Protein AF-0000000078516579 (afdb_homodimer)

InterPro domains:
  IPR000092 Polyprenyl synthetase-like [PF00348] (394-568)
  IPR008949 Isoprenoid synthase domain superfamily [G3DSA:1.10.600.10] (8-336)
  IPR008949 Isoprenoid synthase domain superfamily [G3DSA:1.10.600.10] (382-636)
  IPR008949 Isoprenoid synthase domain superfamily [SSF48576] (65-334)
  IPR008949 Isoprenoid synthase domain superfamily [SSF48576] (391-614)
  IPR033749 Polyprenyl synthetase, conserved site [PS00444] (512-524)

Foldseek 3Di:
DLPPPPLVFKDFDDCVLPVPPPQQDFPFGWIFGNVLVLLLLLLLVLQCLQPRNVCWLVAFFQQDPRQGGLLRGLQVLFDPVQSNLLSNVRSVVRVVVVVVLVPPCVVVVVLLLVQVCCLLVVPAPDLNDQDQDPNSQSVSLSVLLSLLVCCVVPVQVSNQLSVLVSVLSVPLPPPQPDQDLALLLLLLVQLSPVCVVSSLVSSCVRNVFDDDPVLCVLLQLLSLLLSSLLSLLVLLLQVVVQVVVCVVVVNPRGDSGQLVNQCVNVVHDSVLSSVLSVLSSVVSSVLSVVSLVVQVPDPDRDPSSSVSSVSSSSNSSSSSSCSVGGCNRDPDPDRRRVVSCVVQHNVVSPDSDPDCVVVPPDDPDDQPAQQDPDDQRSLLVSLLSLLVVLLVLVVCVLLVFQFAQLHGHPCVPPNPVVSNVVSVVSVVVSLVSQVVQDPVLNVLVVVLLVLQVVLVVVQSVCQVVVPQDAPVVNLSSLCRNQLSSLLSSQVSCLVRPPPPVVQHCSVLSSLVSVLQQLLVLLCLAPPPVNCSRGRRNSCVQSSGCHQLNSQLCPQPPDPNCPVSVSSVPRDHPDGDDPVVSVVSSVSSVVSCSSVVSLVVSVVSLSVSSVSQCVSCVSNSVDHRSSVSSVSSSSRPPDPDDDDDDDHSVRSSVSNCVSCPPPPPCPSPPDPVSSVVVVVVVVVD/DLPPPPLVFKDFDDCVLPVPPPQQDFPFGWIFGNVLLLLLLLLLVLQCLQPRNVCWLVAFFQQDPRQGGLLRGLQVLFDPVLSNLLSNVRSVVRVVVVVVLVPPCVVVVVLLLVQVCCLLVVPAPDLNDQDQDPNSVSVSLSVLLSLLVCLVVPVQVSNQLSVLVSVLVVPLPPPQVDQDLALLLLLLVQLSPVVVVSSLVSSCVRNVFDDDPVLCVLLQLLSLLLSSLLSLLVLLLQVVVLVVVCVVVVNPRGDSGQLVNQCVNVVHDSVLSSVLSVLSSVVSSVLSVVSLVVQVPDPDRDPSSSVSSVSSSSNSSSSSSCSSGGCNRDPDPDRRRVVSCVVQHNVRSPDSDDDCVVVPPDDPDDQPAQQDPDDQRSLLVSLLSLLVVLLVLVVCVLLVFQFAQLHGHPCVPPNPVVSNVVSVVSVVVSLVSQVVQDPVLNVLVVVLLVLQVVLVVVQSVCQVVVPQDAPVVNLSSLCRNQLSSLLSSQVSCLVRPPPPVVQHCSVLSSLVSVLQQLLVLLCLAPPPVNCSGGRRNSCVLSSGCHQLNSQLCPQPPDPSCPVSVSSVPRDHPDGDDPVVSVVSSVSSVVSCSSVVSLVVSVVSLSVSSVSQCVSCVSNSNDHRSSVSSVSSSSRPPDPDDRDDDDHSVRSSVSNCVSCPPPPPCPSPPDVVNSVVVVVVVVVD

Organism: Penicillium expansum (NCBI:txid27334)

Sequence (1368 aa):
MADKIADEYAESIDPEIYANNPAYSSLFDPYIHKQTIIADHVSVQCHIDLNGIDAVGSKFGNLNAHAGNFTSLCAPNCLPERLALVAYTVEYAFLHDDETDNAADQEALSLENKMLHQAINQSGMTSVSTRVSPKAQRKAEVQAKIAAEYLRLDPVFGEWFLKAWQTFTASVQDVRSLEFPNLDDYLAFRIVDAAADWTLYNFRWGSGITLTPEEEKIADPMSYAAYAELCLVNDLFSWDKEYAAYVKSNGDVPLVNAVHIVAVTQGLTHCAAKAVVQAEVRAHEERFCFLKEQYEATSSPSESVLRWLKLLEHSMAGNWVWSLCVPRYFKVDRNPYKDHLAKFGSDAVRVLTPQNELLDSKKETKETEQSVVKAPSPKTTVESDVLAKYSSGLDDIQDGSVLRRGRPVAHQIFGVGQTINTATYLMNEALSLIQMLSPSAVTVYTDEMRNLQLGQGRDLHWSYHTHVPTPAQYIGMVDGKTGGLFRLISRLMRSEATTNSDLDISQFATLLGRHFQIRDDYQNLQSEDYTKNKGFCDDLDEGKLSFPIIVSMQSPGFSNTALSSIFKGSQKGETLTLEMKQYILEEITARGAFTETKAVLRKLHTELLRLLVETEKLAGGIENWALRLLIMKLDLGDEKKKVAHKTDSAWKINQRRAWKGSQKNGRPIDKACFLRAMEEATQKMADKIADEYAESIDPEIYANNPAYSSLFDPYIHKQTIIADHVSVQCHIDLNGIDAVGSKFGNLNAHAGNFTSLCAPNCLPERLALVAYTVEYAFLHDDETDNAADQEALSLENKMLHQAINQSGMTSVSTRVSPKAQRKAEVQAKIAAEYLRLDPVFGEWFLKAWQTFTASVQDVRSLEFPNLDDYLAFRIVDAAADWTLYNFRWGSGITLTPEEEKIADPMSYAAYAELCLVNDLFSWDKEYAAYVKSNGDVPLVNAVHIVAVTQGLTHCAAKAVVQAEVRAHEERFCFLKEQYEATSSPSESVLRWLKLLEHSMAGNWVWSLCVPRYFKVDRNPYKDHLAKFGSDAVRVLTPQNELLDSKKETKETEQSVVKAPSPKTTVESDVLAKYSSGLDDIQDGSVLRRGRPVAHQIFGVGQTINTATYLMNEALSLIQMLSPSAVTVYTDEMRNLQLGQGRDLHWSYHTHVPTPAQYIGMVDGKTGGLFRLISRLMRSEATTNSDLDISQFATLLGRHFQIRDDYQNLQSEDYTKNKGFCDDLDEGKLSFPIIVSMQSPGFSNTALSSIFKGSQKGETLTLEMKQYILEEITARGAFTETKAVLRKLHTELLRLLVETEKLAGGIENWALRLLIMKLDLGDEKKKVAHKTDSAWKINQRRAWKGSQKNGRPIDKACFLRAMEEATQK

Structure (mmCIF, N/CA/C/O backbone):
data_AF-0000000078516579-model_v1
#
loop_
_entity.id
_entity.type
_entity.pdbx_description
1 polymer 'Terpenoid synthase'
#
loop_
_atom_site.group_PDB
_atom_site.id
_atom_site.type_symbol
_atom_site.label_atom_id
_atom_site.label_alt_id
_atom_site.label_comp_id
_atom_site.label_asym_id
_atom_site.label_entity_id
_atom_site.label_seq_id
_atom_site.pdbx_PDB_ins_code
_atom_site.Cartn_x
_atom_site.Cartn_y
_atom_site.Cartn_z
_atom_site.occupancy
_atom_site.B_iso_or_equiv
_atom_site.auth_seq_id
_atom_site.auth_comp_id
_atom_site.auth_asym_id
_atom_site.auth_atom_id
_atom_site.pdbx_PDB_model_num
ATOM 1 N N . MET A 1 1 ? -12.156 70.625 16.797 1 26.69 1 MET A N 1
ATOM 2 C CA . MET A 1 1 ? -12.828 69.438 16.391 1 26.69 1 MET A CA 1
ATOM 3 C C . MET A 1 1 ? -12.031 68.188 16.828 1 26.69 1 MET A C 1
ATOM 5 O O . MET A 1 1 ? -12.555 67.062 16.844 1 26.69 1 MET A O 1
ATOM 9 N N . ALA A 1 2 ? -10.742 68.312 16.797 1 35.78 2 ALA A N 1
ATOM 10 C CA . ALA A 1 2 ? -9.781 67.312 17.234 1 35.78 2 ALA A CA 1
ATOM 11 C C . ALA A 1 2 ? -9.992 67 18.719 1 35.78 2 ALA A C 1
ATOM 13 O O . ALA A 1 2 ? -9.344 66.062 19.25 1 35.78 2 ALA A O 1
ATOM 14 N N . ASP A 1 3 ? -10.531 67.875 19.469 1 37.03 3 ASP A N 1
ATOM 15 C CA . ASP A 1 3 ? -10.648 67.812 20.922 1 37.03 3 ASP A CA 1
ATOM 16 C C . ASP A 1 3 ? -11.445 66.562 21.344 1 37.03 3 ASP A C 1
ATOM 18 O O . ASP A 1 3 ? -11.391 66.188 22.516 1 37.03 3 ASP A O 1
ATOM 22 N N . LYS A 1 4 ? -12.516 66.188 20.594 1 43.31 4 LYS A N 1
ATOM 23 C CA . LYS A 1 4 ? -13.523 65.312 21.203 1 43.31 4 LYS A CA 1
ATOM 24 C C . LYS A 1 4 ? -13.172 63.844 21.016 1 43.31 4 LYS A C 1
ATOM 26 O O . LYS A 1 4 ? -14.047 63.031 20.719 1 43.31 4 LYS A O 1
ATOM 31 N N . ILE A 1 5 ? -12.086 63.438 20.562 1 47.28 5 ILE A N 1
ATOM 32 C CA . ILE A 1 5 ? -11.875 62 20.594 1 47.28 5 ILE A CA 1
ATOM 33 C C . ILE A 1 5 ? -12.18 61.438 21.984 1 47.28 5 ILE A C 1
ATOM 35 O O . ILE A 1 5 ? -11.492 61.75 22.953 1 47.28 5 ILE A O 1
ATOM 39 N N . ALA A 1 6 ? -13.367 61.281 22.203 1 49.97 6 ALA A N 1
ATOM 40 C CA . ALA A 1 6 ? -14 60.875 23.453 1 49.97 6 ALA A CA 1
ATOM 41 C C . ALA A 1 6 ? -13.359 59.625 24.031 1 49.97 6 ALA A C 1
ATOM 43 O O . ALA A 1 6 ? -13.188 58.625 23.328 1 49.97 6 ALA A O 1
ATOM 44 N N . ASP A 1 7 ? -12.453 59.812 25.078 1 72.12 7 ASP A N 1
ATOM 45 C CA . ASP A 1 7 ? -11.984 58.719 25.938 1 72.12 7 ASP A CA 1
ATOM 46 C C . ASP A 1 7 ? -13.148 58.031 26.641 1 72.12 7 ASP A C 1
ATOM 48 O O . ASP A 1 7 ? -13.438 58.312 27.797 1 72.12 7 ASP A O 1
ATOM 52 N N . GLU A 1 8 ? -13.875 57.375 25.812 1 80.38 8 GLU A N 1
ATOM 53 C CA . GLU A 1 8 ? -15.078 56.688 26.312 1 80.38 8 GLU A CA 1
ATOM 54 C C . GLU A 1 8 ? -14.734 55.688 27.406 1 80.38 8 GLU A C 1
ATOM 56 O O . GLU A 1 8 ? -15.438 55.625 28.422 1 80.38 8 GLU A O 1
ATOM 61 N N . TYR A 1 9 ? -13.672 55.094 27.297 1 91.31 9 TYR A N 1
ATOM 62 C CA . TYR A 1 9 ? -13.375 54.031 28.219 1 91.31 9 TYR A CA 1
ATOM 63 C C . TYR A 1 9 ? -12.172 54.344 29.094 1 91.31 9 TYR A C 1
ATOM 65 O O . TYR A 1 9 ? -11.758 53.562 29.938 1 91.31 9 TYR A O 1
ATOM 73 N N . ALA A 1 10 ? -11.609 55.531 28.938 1 93.5 10 ALA A N 1
ATOM 74 C CA . ALA A 1 10 ? -10.391 55.938 29.641 1 93.5 10 ALA A CA 1
ATOM 75 C C . ALA A 1 10 ? -10.711 56.938 30.75 1 93.5 10 ALA A C 1
ATOM 77 O O . ALA A 1 10 ? -11.633 57.719 30.625 1 93.5 10 ALA A O 1
ATOM 78 N N . GLU A 1 11 ? -10.016 56.844 31.797 1 92.88 11 GLU A N 1
ATOM 79 C CA . GLU A 1 11 ? -10.07 57.812 32.875 1 92.88 11 GLU A CA 1
ATOM 80 C C . GLU A 1 11 ? -8.672 58.25 33.312 1 92.88 11 GLU A C 1
ATOM 82 O O . GLU A 1 11 ? -7.719 57.469 33.188 1 92.88 11 GLU A O 1
ATOM 87 N N . SER A 1 12 ? -8.531 59.438 33.75 1 91.06 12 SER A N 1
ATOM 88 C CA . SER A 1 12 ? -7.23 59.938 34.188 1 91.06 12 SER A CA 1
ATOM 89 C C . SER A 1 12 ? -6.738 59.25 35.438 1 91.06 12 SER A C 1
ATOM 91 O O . SER A 1 12 ? -7.527 58.938 36.344 1 91.06 12 SER A O 1
ATOM 93 N N . ILE A 1 13 ? -5.504 59 35.438 1 89.06 13 ILE A N 1
ATOM 94 C CA . ILE A 1 13 ? -4.887 58.438 36.625 1 89.06 13 ILE A CA 1
ATOM 95 C C . ILE A 1 13 ? -4.676 59.5 37.688 1 89.06 13 ILE A C 1
ATOM 97 O O . ILE A 1 13 ? -4.473 60.688 37.344 1 89.06 13 ILE A O 1
ATOM 101 N N . ASP A 1 14 ? -4.762 59.094 38.906 1 84.31 14 ASP A N 1
ATOM 102 C CA . ASP A 1 14 ? -4.469 60 40.031 1 84.31 14 ASP A CA 1
ATOM 103 C C . ASP A 1 14 ? -3.041 60.531 39.938 1 84.31 14 ASP A C 1
ATOM 105 O O . ASP A 1 14 ? -2.084 59.75 39.938 1 84.31 14 ASP A O 1
ATOM 109 N N . PRO A 1 15 ? -2.887 61.781 39.906 1 84.06 15 PRO A N 1
ATOM 110 C CA . PRO A 1 15 ? -1.557 62.375 39.75 1 84.06 15 PRO A CA 1
ATOM 111 C C . PRO A 1 15 ? -0.619 62 40.906 1 84.06 15 PRO A C 1
ATOM 113 O O . PRO A 1 15 ? 0.604 62.062 40.75 1 84.06 15 PRO A O 1
ATOM 116 N N . GLU A 1 16 ? -1.116 61.656 42.031 1 80.81 16 GLU A N 1
ATOM 117 C CA . GLU A 1 16 ? -0.286 61.281 43.156 1 80.81 16 GLU A CA 1
ATOM 118 C C . GLU A 1 16 ? 0.549 60.031 42.844 1 80.81 16 GLU A C 1
ATOM 120 O O . GLU A 1 16 ? 1.594 59.812 43.469 1 80.81 16 GLU A O 1
ATOM 125 N N . ILE A 1 17 ? 0.101 59.281 41.875 1 82.44 17 ILE A N 1
ATOM 126 C CA . ILE A 1 17 ? 0.76 58.031 41.531 1 82.44 17 ILE A CA 1
ATOM 127 C C . ILE A 1 17 ? 2.07 58.344 40.812 1 82.44 17 ILE A C 1
ATOM 129 O O . ILE A 1 17 ? 3.059 57.625 40.969 1 82.44 17 ILE A O 1
ATOM 133 N N . TYR A 1 18 ? 2.092 59.438 40.031 1 79.31 18 TYR A N 1
ATOM 134 C CA . TYR A 1 18 ? 3.275 59.625 39.188 1 79.31 18 TYR A CA 1
ATOM 135 C C . TYR A 1 18 ? 3.834 61.031 39.344 1 79.31 18 TYR A C 1
ATOM 137 O O . TYR A 1 18 ? 5.008 61.281 39.062 1 79.31 18 TYR A O 1
ATOM 145 N N . ALA A 1 19 ? 2.996 62 39.781 1 70.19 19 ALA A N 1
ATOM 146 C CA . ALA A 1 19 ? 3.404 63.375 39.75 1 70.19 19 ALA A CA 1
ATOM 147 C C . ALA A 1 19 ? 4.535 63.656 40.75 1 70.19 19 ALA A C 1
ATOM 149 O O . ALA A 1 19 ? 5.395 64.5 40.531 1 70.19 19 ALA A O 1
ATOM 150 N N . ASN A 1 20 ? 4.516 62.906 41.812 1 66.38 20 ASN A N 1
ATOM 151 C CA . ASN A 1 20 ? 5.527 63.156 42.844 1 66.38 20 ASN A CA 1
ATOM 152 C C . ASN A 1 20 ? 6.801 62.344 42.562 1 66.38 20 ASN A C 1
ATOM 154 O O . ASN A 1 20 ? 7.754 62.438 43.344 1 66.38 20 ASN A O 1
ATOM 158 N N . ASN A 1 21 ? 6.762 61.625 41.5 1 72.94 21 ASN A N 1
ATOM 159 C CA . ASN A 1 21 ? 7.965 60.875 41.156 1 72.94 21 ASN A CA 1
ATOM 160 C C . ASN A 1 21 ? 8.812 61.625 40.125 1 72.94 21 ASN A C 1
ATOM 162 O O . ASN A 1 21 ? 8.383 61.812 38.969 1 72.94 21 ASN A O 1
ATOM 166 N N . PRO A 1 22 ? 9.844 62.125 40.562 1 66.19 22 PRO A N 1
ATOM 167 C CA . PRO A 1 22 ? 10.672 62.938 39.688 1 66.19 22 PRO A CA 1
ATOM 168 C C . PRO A 1 22 ? 11.117 62.188 38.438 1 66.19 22 PRO A C 1
ATOM 170 O O . PRO A 1 22 ? 11.531 62.781 37.438 1 66.19 22 PRO A O 1
ATOM 173 N N . ALA A 1 23 ? 10.875 60.969 38.469 1 73.75 23 ALA A N 1
ATOM 174 C CA . ALA A 1 23 ? 11.352 60.156 37.344 1 73.75 23 ALA A CA 1
ATOM 175 C C . ALA A 1 23 ? 10.375 60.219 36.188 1 73.75 23 ALA A C 1
ATOM 177 O O . ALA A 1 23 ? 10.742 59.938 35.031 1 73.75 23 ALA A O 1
ATOM 178 N N . TYR A 1 24 ? 9.109 60.594 36.469 1 80.75 24 TYR A N 1
ATOM 179 C CA . TYR A 1 24 ? 8.164 60.656 35.344 1 80.75 24 TYR A CA 1
ATOM 180 C C . TYR A 1 24 ? 8.438 61.906 34.5 1 80.75 24 TYR A C 1
ATOM 182 O O . TYR A 1 24 ? 8.297 63.031 34.969 1 80.75 24 TYR A O 1
ATOM 190 N N . SER A 1 25 ? 8.773 61.75 33.312 1 81.25 25 SER A N 1
ATOM 191 C CA . SER A 1 25 ? 9.195 62.875 32.469 1 81.25 25 SER A CA 1
ATOM 192 C C . SER A 1 25 ? 8.477 62.875 31.125 1 81.25 25 SER A C 1
ATOM 194 O O . SER A 1 25 ? 8.906 63.562 30.188 1 81.25 25 SER A O 1
ATOM 196 N N . SER A 1 26 ? 7.402 62.094 31.047 1 89.12 26 SER A N 1
ATOM 197 C CA . SER A 1 26 ? 6.688 62.062 29.781 1 89.12 26 SER A CA 1
ATOM 198 C C . SER A 1 26 ? 5.926 63.375 29.562 1 89.12 26 SER A C 1
ATOM 200 O O . SER A 1 26 ? 5.477 64 30.516 1 89.12 26 SER A O 1
ATOM 202 N N . LEU A 1 27 ? 5.766 63.75 28.266 1 89.69 27 LEU A N 1
ATOM 203 C CA . LEU A 1 27 ? 5.039 64.938 27.906 1 89.69 27 LEU A CA 1
ATOM 204 C C . LEU A 1 27 ? 3.533 64.75 27.969 1 89.69 27 LEU A C 1
ATOM 206 O O . LEU A 1 27 ? 2.756 65.688 27.938 1 89.69 27 LEU A O 1
ATOM 210 N N . PHE A 1 28 ? 3.139 63.469 28.172 1 92.25 28 PHE A N 1
ATOM 211 C CA . PHE A 1 28 ? 1.728 63.125 28.031 1 92.25 28 PHE A CA 1
ATOM 212 C C . PHE A 1 28 ? 1.127 62.719 29.375 1 92.25 28 PHE A C 1
ATOM 214 O O . PHE A 1 28 ? 1.827 62.188 30.234 1 92.25 28 PHE A O 1
ATOM 221 N N . ASP A 1 29 ? -0.169 62.969 29.531 1 88.81 29 ASP A N 1
ATOM 222 C CA . ASP A 1 29 ? -0.88 62.562 30.75 1 88.81 29 ASP A CA 1
ATOM 223 C C . ASP A 1 29 ? -1.318 61.125 30.703 1 88.81 29 ASP A C 1
ATOM 225 O O . ASP A 1 29 ? -1.858 60.656 29.688 1 88.81 29 ASP A O 1
ATOM 229 N N . PRO A 1 30 ? -1.066 60.438 31.719 1 92.44 30 PRO A N 1
ATOM 230 C CA . PRO A 1 30 ? -1.423 59.031 31.703 1 92.44 30 PRO A CA 1
ATOM 231 C C . PRO A 1 30 ? -2.906 58.781 31.984 1 92.44 30 PRO A C 1
ATOM 233 O O . PRO A 1 30 ? -3.516 59.5 32.781 1 92.44 30 PRO A O 1
ATOM 236 N N . TYR A 1 31 ? -3.494 57.875 31.312 1 94.12 31 TYR A N 1
ATOM 237 C CA . TYR A 1 31 ? -4.863 57.406 31.469 1 94.12 31 TYR A CA 1
ATOM 238 C C . TYR A 1 31 ? -4.898 55.906 31.719 1 94.12 31 TYR A C 1
ATOM 240 O O . TYR A 1 31 ? -3.893 55.219 31.516 1 94.12 31 TYR A O 1
ATOM 248 N N . ILE A 1 32 ? -5.984 55.406 32.219 1 94.88 32 ILE A N 1
ATOM 249 C CA . ILE A 1 32 ? -6.141 53.969 32.438 1 94.88 32 ILE A CA 1
ATOM 250 C C . ILE A 1 32 ? -7.547 53.531 32.031 1 94.88 32 ILE A C 1
ATOM 252 O O . ILE A 1 32 ? -8.477 54.344 32.031 1 94.88 32 ILE A O 1
ATOM 256 N N . HIS A 1 33 ? -7.68 52.375 31.562 1 95.12 33 HIS A N 1
ATOM 257 C CA . HIS A 1 33 ? -8.977 51.844 31.172 1 95.12 33 HIS A CA 1
ATOM 258 C C . HIS A 1 33 ? -9.914 51.75 32.375 1 95.12 33 HIS A C 1
ATOM 260 O O . HIS A 1 33 ? -9.508 51.312 33.438 1 95.12 33 HIS A O 1
ATOM 266 N N . LYS A 1 34 ? -11.156 52.031 32.219 1 92.88 34 LYS A N 1
ATOM 267 C CA . LYS A 1 34 ? -12.148 52 33.281 1 92.88 34 LYS A CA 1
ATOM 268 C C . LYS A 1 34 ? -12.367 50.594 33.812 1 92.88 34 LYS A C 1
ATOM 270 O O . LYS A 1 34 ? -12.68 50.406 35 1 92.88 34 LYS A O 1
ATOM 275 N N . GLN A 1 35 ? -12.188 49.625 32.969 1 93.62 35 GLN A N 1
ATOM 276 C CA . GLN A 1 35 ? -12.406 48.219 33.375 1 93.62 35 GLN A CA 1
ATOM 277 C C . GLN A 1 35 ? -11.078 47.5 33.531 1 93.62 35 GLN A C 1
ATOM 279 O O . GLN A 1 35 ? -10.938 46.344 33.125 1 93.62 35 GLN A O 1
ATOM 284 N N . THR A 1 36 ? -10.133 48.125 34.094 1 94.94 36 THR A N 1
ATOM 285 C CA . THR A 1 36 ? -8.797 47.562 34.25 1 94.94 36 THR A CA 1
ATOM 286 C C . THR A 1 36 ? -8.836 46.281 35.031 1 94.94 36 THR A C 1
ATOM 288 O O . THR A 1 36 ? -7.949 45.438 34.906 1 94.94 36 THR A O 1
ATOM 291 N N . ILE A 1 37 ? -9.859 46 35.812 1 93.56 37 ILE A N 1
ATOM 292 C CA . ILE A 1 37 ? -9.984 44.812 36.594 1 93.56 37 ILE A CA 1
ATOM 293 C C . ILE A 1 37 ? -10.008 43.562 35.688 1 93.56 37 ILE A C 1
ATOM 295 O O . ILE A 1 37 ? -9.492 42.531 36.062 1 93.56 37 ILE A O 1
ATOM 299 N N . ILE A 1 38 ? -10.602 43.719 34.562 1 94.62 38 ILE A N 1
ATOM 300 C CA . ILE A 1 38 ? -10.664 42.625 33.625 1 94.62 38 ILE A CA 1
ATOM 301 C C . ILE A 1 38 ? -9.258 42.281 33.125 1 94.62 38 ILE A C 1
ATOM 303 O O . ILE A 1 38 ? -8.922 41.094 33 1 94.62 38 ILE A O 1
ATOM 307 N N . ALA A 1 39 ? -8.469 43.312 32.844 1 96.44 39 ALA A N 1
ATOM 308 C CA . ALA A 1 39 ? -7.09 43.094 32.438 1 96.44 39 ALA A CA 1
ATOM 309 C C . ALA A 1 39 ? -6.289 42.375 33.531 1 96.44 39 ALA A C 1
ATOM 311 O O . ALA A 1 39 ? -5.445 41.531 33.219 1 96.44 39 ALA A O 1
ATOM 312 N N . ASP A 1 40 ? -6.574 42.688 34.75 1 95.94 40 ASP A N 1
ATOM 313 C CA . ASP A 1 40 ? -5.906 42.031 35.875 1 95.94 40 ASP A CA 1
ATOM 314 C C . ASP A 1 40 ? -6.305 40.562 35.969 1 95.94 40 ASP A C 1
ATOM 316 O O . ASP A 1 40 ? -5.453 39.688 36.188 1 95.94 40 ASP A O 1
ATOM 320 N N . HIS A 1 41 ? -7.57 40.344 35.844 1 95.06 41 HIS A N 1
ATOM 321 C CA . HIS A 1 41 ? -8.078 38.969 35.875 1 95.06 41 HIS A CA 1
ATOM 322 C C . HIS A 1 41 ? -7.387 38.094 34.844 1 95.06 41 HIS A C 1
ATOM 324 O O . HIS A 1 41 ? -6.859 37.031 35.188 1 95.06 41 HIS A O 1
ATOM 330 N N . VAL A 1 42 ? -7.387 38.531 33.625 1 95.81 42 VAL A N 1
ATOM 331 C CA . VAL A 1 42 ? -6.898 37.656 32.562 1 95.81 42 VAL A CA 1
ATOM 332 C C . VAL A 1 42 ? -5.379 37.531 32.656 1 95.81 42 VAL A C 1
ATOM 334 O O . VAL A 1 42 ? -4.812 36.531 32.188 1 95.81 42 VAL A O 1
ATOM 337 N N . SER A 1 43 ? -4.699 38.531 33.188 1 96.5 43 SER A N 1
ATOM 338 C CA . SER A 1 43 ? -3.268 38.406 33.438 1 96.5 43 SER A CA 1
ATOM 339 C C . SER A 1 43 ? -2.975 37.25 34.375 1 96.5 43 SER A C 1
ATOM 341 O O . SER A 1 43 ? -2.043 36.469 34.156 1 96.5 43 SER A O 1
ATOM 343 N N . VAL A 1 44 ? -3.779 37.125 35.406 1 95.62 44 VAL A N 1
ATOM 344 C CA . VAL A 1 44 ? -3.637 36 36.344 1 95.62 44 VAL A CA 1
ATOM 345 C C . VAL A 1 44 ? -4.043 34.688 35.688 1 95.62 44 VAL A C 1
ATOM 347 O O . VAL A 1 44 ? -3.406 33.656 35.875 1 95.62 44 VAL A O 1
ATOM 350 N N . GLN A 1 45 ? -5.062 34.812 34.969 1 94.69 45 GLN A N 1
ATOM 351 C CA . GLN A 1 45 ? -5.508 33.625 34.219 1 94.69 45 GLN A CA 1
ATOM 352 C C . GLN A 1 45 ? -4.391 33.062 33.344 1 94.69 45 GLN A C 1
ATOM 354 O O . GLN A 1 45 ? -4.23 31.844 33.25 1 94.69 45 GLN A O 1
ATOM 359 N N . CYS A 1 46 ? -3.719 33.938 32.688 1 95.19 46 CYS A N 1
ATOM 360 C CA . CYS A 1 46 ? -2.629 33.531 31.797 1 95.19 46 CYS A CA 1
ATOM 361 C C . CYS A 1 46 ? -1.582 32.719 32.562 1 95.19 46 CYS A C 1
ATOM 363 O O . CYS A 1 46 ? -1.058 31.734 32.094 1 95.19 46 CYS A O 1
ATOM 365 N N . HIS A 1 47 ? -1.313 33.125 33.812 1 94.44 47 HIS A N 1
ATOM 366 C CA . HIS A 1 47 ? -0.382 32.406 34.688 1 94.44 47 HIS A CA 1
ATOM 367 C C . HIS A 1 47 ? -0.894 31.016 35 1 94.44 47 HIS A C 1
ATOM 369 O O . HIS A 1 47 ? -0.129 30.047 34.969 1 94.44 47 HIS A O 1
ATOM 375 N N . ILE A 1 48 ? -2.125 30.969 35.25 1 91.88 48 ILE A N 1
ATOM 376 C CA . ILE A 1 48 ? -2.736 29.688 35.625 1 91.88 48 ILE A CA 1
ATOM 377 C C . ILE A 1 48 ? -2.719 28.766 34.406 1 91.88 48 ILE A C 1
ATOM 379 O O . ILE A 1 48 ? -2.385 27.578 34.531 1 91.88 48 ILE A O 1
ATOM 383 N N . ASP A 1 49 ? -3.086 29.281 33.281 1 90.56 49 ASP A N 1
ATOM 384 C CA . ASP A 1 49 ? -3.16 28.469 32.062 1 90.56 49 ASP A CA 1
ATOM 385 C C . ASP A 1 49 ? -1.785 27.938 31.688 1 90.56 49 ASP A C 1
ATOM 387 O O . ASP A 1 49 ? -1.67 26.797 31.219 1 90.56 49 ASP A O 1
ATOM 391 N N . LEU A 1 50 ? -0.782 28.75 31.875 1 89.56 50 LEU A N 1
ATOM 392 C CA . LEU A 1 50 ? 0.554 28.391 31.422 1 89.56 50 LEU A CA 1
ATOM 393 C C . LEU A 1 50 ? 1.232 27.453 32.406 1 89.56 50 LEU A C 1
ATOM 395 O O . LEU A 1 50 ? 1.918 26.5 32 1 89.56 50 LEU A O 1
ATOM 399 N N . ASN A 1 51 ? 1.095 27.766 33.75 1 89.31 51 ASN A N 1
ATOM 400 C CA . ASN A 1 51 ? 1.939 27.078 34.719 1 89.31 51 ASN A CA 1
ATOM 401 C C . ASN A 1 51 ? 1.121 26.516 35.875 1 89.31 51 ASN A C 1
ATOM 403 O O . ASN A 1 51 ? 1.673 25.906 36.812 1 89.31 51 ASN A O 1
ATOM 407 N N . GLY A 1 52 ? -0.07 26.688 35.875 1 89.31 52 GLY A N 1
ATOM 408 C CA . GLY A 1 52 ? -0.906 26.203 36.969 1 89.31 52 GLY A CA 1
ATOM 409 C C . GLY A 1 52 ? -1.133 27.25 38.062 1 89.31 52 GLY A C 1
ATOM 410 O O . GLY A 1 52 ? -0.413 28.25 38.125 1 89.31 52 GLY A O 1
ATOM 411 N N . ILE A 1 53 ? -2.029 26.984 38.906 1 91.19 53 ILE A N 1
ATOM 412 C CA . ILE A 1 53 ? -2.492 27.953 39.906 1 91.19 53 ILE A CA 1
ATOM 413 C C . ILE A 1 53 ? -1.394 28.203 40.938 1 91.19 53 ILE A C 1
ATOM 415 O O . ILE A 1 53 ? -1.263 29.312 41.469 1 91.19 53 ILE A O 1
ATOM 419 N N . ASP A 1 54 ? -0.549 27.203 41.188 1 89.81 54 ASP A N 1
ATOM 420 C CA . ASP A 1 54 ? 0.493 27.297 42.188 1 89.81 54 ASP A CA 1
ATOM 421 C C . ASP A 1 54 ? 1.646 28.172 41.719 1 89.81 54 ASP A C 1
ATOM 423 O O . ASP A 1 54 ? 2.426 28.688 42.531 1 89.81 54 ASP A O 1
ATOM 427 N N . ALA A 1 55 ? 1.688 28.406 40.406 1 90.44 55 ALA A N 1
ATOM 428 C CA . ALA A 1 55 ? 2.822 29.141 39.844 1 90.44 55 ALA A CA 1
ATOM 429 C C . ALA A 1 55 ? 2.473 30.609 39.625 1 90.44 55 ALA A C 1
ATOM 431 O O . ALA A 1 55 ? 3.293 31.375 39.125 1 90.44 55 ALA A O 1
ATOM 432 N N . VAL A 1 56 ? 1.299 30.984 40.062 1 93.75 56 VAL A N 1
ATOM 433 C CA . VAL A 1 56 ? 0.854 32.375 39.875 1 93.75 56 VAL A CA 1
ATOM 434 C C . VAL A 1 56 ? 1.789 33.312 40.594 1 93.75 56 VAL A C 1
ATOM 436 O O . VAL A 1 56 ? 2.074 33.125 41.781 1 93.75 56 VAL A O 1
ATOM 439 N N . GLY A 1 57 ? 2.318 34.281 39.906 1 91.31 57 GLY A N 1
ATOM 440 C CA . GLY A 1 57 ? 3.17 35.281 40.5 1 91.31 57 GLY A CA 1
ATOM 441 C C . GLY A 1 57 ? 4.645 34.938 40.469 1 91.31 57 GLY A C 1
ATOM 442 O O . GLY A 1 57 ? 5.48 35.656 41 1 91.31 57 GLY A O 1
ATOM 443 N N . SER A 1 58 ? 4.977 33.812 39.875 1 89 58 SER A N 1
ATOM 444 C CA . SER A 1 58 ? 6.379 33.438 39.75 1 89 58 SER A CA 1
ATOM 445 C C . SER A 1 58 ? 7.129 34.344 38.781 1 89 58 SER A C 1
ATOM 447 O O . SER A 1 58 ? 8.352 34.469 38.844 1 89 58 SER A O 1
ATOM 449 N N . LYS A 1 59 ? 6.406 34.938 37.906 1 89.69 59 LYS A N 1
ATOM 450 C CA . LYS A 1 59 ? 6.926 35.938 36.969 1 89.69 59 LYS A CA 1
ATOM 451 C C . LYS A 1 59 ? 6.023 37.156 36.906 1 89.69 59 LYS A C 1
ATOM 453 O O . LYS A 1 59 ? 4.918 37.156 37.469 1 89.69 59 LYS A O 1
ATOM 458 N N . PHE A 1 60 ? 6.539 38.156 36.344 1 90.62 60 PHE A N 1
ATOM 459 C CA . PHE A 1 60 ? 5.77 39.406 36.344 1 90.62 60 PHE A CA 1
ATOM 460 C C . PHE A 1 60 ? 5.609 39.938 34.938 1 90.62 60 PHE A C 1
ATOM 462 O O . PHE A 1 60 ? 6.57 39.969 34.188 1 90.62 60 PHE A O 1
ATOM 469 N N . GLY A 1 61 ? 4.359 40.312 34.594 1 92 61 GLY A N 1
ATOM 470 C CA . GLY A 1 61 ? 4.031 40.906 33.312 1 92 61 GLY A CA 1
ATOM 471 C C . GLY A 1 61 ? 3.301 42.219 33.438 1 92 61 GLY A C 1
ATOM 472 O O . GLY A 1 61 ? 3.832 43.188 34 1 92 61 GLY A O 1
ATOM 473 N N . ASN A 1 62 ? 1.982 42.219 33.219 1 89.88 62 ASN A N 1
ATOM 474 C CA . ASN A 1 62 ? 1.134 43.375 33.094 1 89.88 62 ASN A CA 1
ATOM 475 C C . ASN A 1 62 ? 0.914 44.062 34.469 1 89.88 62 ASN A C 1
ATOM 477 O O . ASN A 1 62 ? 0.845 45.281 34.562 1 89.88 62 ASN A O 1
ATOM 481 N N . LEU A 1 63 ? 0.811 43.219 35.438 1 91.62 63 LEU A N 1
ATOM 482 C CA . LEU A 1 63 ? 0.182 43.688 36.656 1 91.62 63 LEU A CA 1
ATOM 483 C C . LEU A 1 63 ? 1.148 44.562 37.469 1 91.62 63 LEU A C 1
ATOM 485 O O . LEU A 1 63 ? 2.273 44.125 37.75 1 91.62 63 LEU A O 1
ATOM 489 N N . ASN A 1 64 ? 0.727 45.719 37.781 1 89.06 64 ASN A N 1
ATOM 490 C CA . ASN A 1 64 ? 1.355 46.688 38.656 1 89.06 64 ASN A CA 1
ATOM 491 C C . ASN A 1 64 ? 0.384 47.188 39.75 1 89.06 64 ASN A C 1
ATOM 493 O O . ASN A 1 64 ? -0.605 47.844 39.406 1 89.06 64 ASN A O 1
ATOM 497 N N . ALA A 1 65 ? 0.674 46.906 40.969 1 83.75 65 ALA A N 1
ATOM 498 C CA . ALA A 1 65 ? -0.246 47.219 42.062 1 83.75 65 ALA A CA 1
ATOM 499 C C . ALA A 1 65 ? -0.385 48.719 42.25 1 83.75 65 ALA A C 1
ATOM 501 O O . ALA A 1 65 ? -1.408 49.219 42.75 1 83.75 65 ALA A O 1
ATOM 502 N N . HIS A 1 66 ? 0.527 49.469 41.875 1 83.94 66 HIS A N 1
ATOM 503 C CA . HIS A 1 66 ? 0.563 50.906 42.125 1 83.94 66 HIS A CA 1
ATOM 504 C C . HIS A 1 66 ? -0.042 51.688 40.969 1 83.94 66 HIS A C 1
ATOM 506 O O . HIS A 1 66 ? -0.934 52.5 41.188 1 83.94 66 HIS A O 1
ATOM 512 N N . ALA A 1 67 ? 0.409 51.406 39.75 1 85.75 67 ALA A N 1
ATOM 513 C CA . ALA A 1 67 ? 0.031 52.219 38.625 1 85.75 67 ALA A CA 1
ATOM 514 C C . ALA A 1 67 ? -1.111 51.562 37.844 1 85.75 67 ALA A C 1
ATOM 516 O O . ALA A 1 67 ? -1.873 52.25 37.156 1 85.75 67 ALA A O 1
ATOM 517 N N . GLY A 1 68 ? -1.245 50.25 37.969 1 91.38 68 GLY A N 1
ATOM 518 C CA . GLY A 1 68 ? -2.275 49.562 37.219 1 91.38 68 GLY A CA 1
ATOM 519 C C . GLY A 1 68 ? -1.715 48.656 36.125 1 91.38 68 GLY A C 1
ATOM 520 O O . GLY A 1 68 ? -0.496 48.531 35.969 1 91.38 68 GLY A O 1
ATOM 521 N N . ASN A 1 69 ? -2.607 48 35.469 1 95.44 69 ASN A N 1
ATOM 522 C CA . ASN A 1 69 ? -2.266 47.031 34.438 1 95.44 69 ASN A CA 1
ATOM 523 C C . ASN A 1 69 ? -1.646 47.688 33.219 1 95.44 69 ASN A C 1
ATOM 525 O O . ASN A 1 69 ? -2.137 48.719 32.719 1 95.44 69 ASN A O 1
ATOM 529 N N . PHE A 1 70 ? -0.595 47.188 32.688 1 96.25 70 PHE A N 1
ATOM 530 C CA . PHE A 1 70 ? 0.162 47.75 31.562 1 96.25 70 PHE A CA 1
ATOM 531 C C . PHE A 1 70 ? -0.744 48 30.359 1 96.25 70 PHE A C 1
ATOM 533 O O . PHE A 1 70 ? -0.723 49.062 29.766 1 96.25 70 PHE A O 1
ATOM 540 N N . THR A 1 71 ? -1.536 46.969 29.969 1 96.44 71 THR A N 1
ATOM 541 C CA . THR A 1 71 ? -2.41 47.062 28.812 1 96.44 71 THR A CA 1
ATOM 542 C C . THR A 1 71 ? -3.465 48.156 29.016 1 96.44 71 THR A C 1
ATOM 544 O O . THR A 1 71 ? -3.75 48.938 28.094 1 96.44 71 THR A O 1
ATOM 547 N N . SER A 1 72 ? -3.986 48.219 30.203 1 96.12 72 SER A N 1
ATOM 548 C CA . SER A 1 72 ? -5.004 49.219 30.516 1 96.12 72 SER A CA 1
ATOM 549 C C . SER A 1 72 ? -4.43 50.625 30.469 1 96.12 72 SER A C 1
ATOM 551 O O . SER A 1 72 ? -5.156 51.594 30.203 1 96.12 72 SER A O 1
ATOM 553 N N . LEU A 1 73 ? -3.191 50.719 30.75 1 96 73 LEU A N 1
ATOM 554 C CA . LEU A 1 73 ? -2.527 52.031 30.766 1 96 73 LEU A CA 1
ATOM 555 C C . LEU A 1 73 ? -2.107 52.438 29.344 1 96 73 LEU A C 1
ATOM 557 O O . LEU A 1 73 ? -2.203 53.594 28.984 1 96 73 LEU A O 1
ATOM 561 N N . CYS A 1 74 ? -1.618 51.5 28.578 1 96.25 74 CYS A N 1
ATOM 562 C CA . CYS A 1 74 ? -1.08 51.781 27.25 1 96.25 74 CYS A CA 1
ATOM 563 C C . CYS A 1 74 ? -2.195 51.875 26.219 1 96.25 74 CYS A C 1
ATOM 565 O O . CYS A 1 74 ? -2.035 52.531 25.172 1 96.25 74 CYS A O 1
ATOM 567 N N . ALA A 1 75 ? -3.273 51.188 26.438 1 96.19 75 ALA A N 1
ATOM 568 C CA . ALA A 1 75 ? -4.453 51.25 25.594 1 96.19 75 ALA A CA 1
ATOM 569 C C . ALA A 1 75 ? -5.715 51.5 26.406 1 96.19 75 ALA A C 1
ATOM 571 O O . ALA A 1 75 ? -6.629 50.688 26.438 1 96.19 75 ALA A O 1
ATOM 572 N N . PRO A 1 76 ? -5.805 52.656 26.906 1 95.75 76 PRO A N 1
ATOM 573 C CA . PRO A 1 76 ? -6.902 52.938 27.844 1 95.75 76 PRO A CA 1
ATOM 574 C C . PRO A 1 76 ? -8.266 53 27.156 1 95.75 76 PRO A C 1
ATOM 576 O O . PRO A 1 76 ? -9.297 52.875 27.812 1 95.75 76 PRO A O 1
ATOM 579 N N . ASN A 1 77 ? -8.266 53.188 25.891 1 94.12 77 ASN A N 1
ATOM 580 C CA . ASN A 1 77 ? -9.539 53.219 25.172 1 94.12 77 ASN A CA 1
ATOM 581 C C . ASN A 1 77 ? -9.797 51.938 24.406 1 94.12 77 ASN A C 1
ATOM 583 O O . ASN A 1 77 ? -10.539 51.906 23.422 1 94.12 77 ASN A O 1
ATOM 587 N N . CYS A 1 78 ? -9.164 50.906 24.781 1 95.31 78 CYS A N 1
ATOM 588 C CA . CYS A 1 78 ? -9.445 49.594 24.203 1 95.31 78 CYS A CA 1
ATOM 589 C C . CYS A 1 78 ? -10.922 49.25 24.344 1 95.31 78 CYS A C 1
ATOM 591 O O . CYS A 1 78 ? -11.539 49.531 25.391 1 95.31 78 CYS A O 1
ATOM 593 N N . LEU A 1 79 ? -11.461 48.688 23.328 1 93.06 79 LEU A N 1
ATOM 594 C CA . LEU A 1 79 ? -12.859 48.281 23.406 1 93.06 79 LEU A CA 1
ATOM 595 C C . LEU A 1 79 ? -13.047 47.219 24.469 1 93.06 79 LEU A C 1
ATOM 597 O O . LEU A 1 79 ? -12.234 46.281 24.594 1 93.06 79 LEU A O 1
ATOM 601 N N . PRO A 1 80 ? -14.055 47.312 25.219 1 90.5 80 PRO A N 1
ATOM 602 C CA . PRO A 1 80 ? -14.273 46.406 26.344 1 90.5 80 PRO A CA 1
ATOM 603 C C . PRO A 1 80 ? -14.305 44.938 25.891 1 90.5 80 PRO A C 1
ATOM 605 O O . PRO A 1 80 ? -13.789 44.062 26.594 1 90.5 80 PRO A O 1
ATOM 608 N N . GLU A 1 81 ? -14.867 44.688 24.75 1 91.19 81 GLU A N 1
ATOM 609 C CA . GLU A 1 81 ? -15.008 43.312 24.266 1 91.19 81 GLU A CA 1
ATOM 610 C C . GLU A 1 81 ? -13.672 42.75 23.828 1 91.19 81 GLU A C 1
ATOM 612 O O . GLU A 1 81 ? -13.531 41.531 23.672 1 91.19 81 GLU A O 1
ATOM 617 N N . ARG A 1 82 ? -12.641 43.562 23.672 1 94.75 82 ARG A N 1
ATOM 618 C CA . ARG A 1 82 ? -11.344 43.125 23.156 1 94.75 82 ARG A CA 1
ATOM 619 C C . ARG A 1 82 ? -10.273 43.219 24.234 1 94.75 82 ARG A C 1
ATOM 621 O O . ARG A 1 82 ? -9.195 42.656 24.094 1 94.75 82 ARG A O 1
ATOM 628 N N . LEU A 1 83 ? -10.57 43.875 25.328 1 94.75 83 LEU A N 1
ATOM 629 C CA . LEU A 1 83 ? -9.586 44.219 26.359 1 94.75 83 LEU A CA 1
ATOM 630 C C . LEU A 1 83 ? -9.016 42.938 26.984 1 94.75 83 LEU A C 1
ATOM 632 O O . LEU A 1 83 ? -7.805 42.812 27.188 1 94.75 83 LEU A O 1
ATOM 636 N N . ALA A 1 84 ? -9.906 42 27.312 1 94.38 84 ALA A N 1
ATOM 637 C CA . ALA A 1 84 ? -9.477 40.781 27.969 1 94.38 84 ALA A CA 1
ATOM 638 C C . ALA A 1 84 ? -8.453 40.031 27.109 1 94.38 84 ALA A C 1
ATOM 640 O O . ALA A 1 84 ? -7.418 39.594 27.609 1 94.38 84 ALA A O 1
ATOM 641 N N . LEU A 1 85 ? -8.789 39.906 25.844 1 94.44 85 LEU A N 1
ATOM 642 C CA . LEU A 1 85 ? -7.918 39.156 24.938 1 94.44 85 LEU A CA 1
ATOM 643 C C . LEU A 1 85 ? -6.59 39.875 24.75 1 94.44 85 LEU A C 1
ATOM 645 O O . LEU A 1 85 ? -5.527 39.25 24.75 1 94.44 85 LEU A O 1
ATOM 649 N N . VAL A 1 86 ? -6.621 41.188 24.547 1 95.81 86 VAL A N 1
ATOM 650 C CA . VAL A 1 86 ? -5.414 41.969 24.328 1 95.81 86 VAL A CA 1
ATOM 651 C C . VAL A 1 86 ? -4.512 41.875 25.562 1 95.81 86 VAL A C 1
ATOM 653 O O . VAL A 1 86 ? -3.307 41.625 25.438 1 95.81 86 VAL A O 1
ATOM 656 N N . ALA A 1 87 ? -5.098 42.031 26.703 1 96.38 87 ALA A N 1
ATOM 657 C CA . ALA A 1 87 ? -4.328 41.969 27.938 1 96.38 87 ALA A CA 1
ATOM 658 C C . ALA A 1 87 ? -3.732 40.594 28.156 1 96.38 87 ALA A C 1
ATOM 660 O O . ALA A 1 87 ? -2.586 40.469 28.594 1 96.38 87 ALA A O 1
ATOM 661 N N . TYR A 1 88 ? -4.559 39.594 27.953 1 95.62 88 TYR A N 1
ATOM 662 C CA . TYR A 1 88 ? -4.094 38.219 28.078 1 95.62 88 TYR A CA 1
ATOM 663 C C . TYR A 1 88 ? -2.895 37.969 27.156 1 95.62 88 TYR A C 1
ATOM 665 O O . TYR A 1 88 ? -1.913 37.344 27.578 1 95.62 88 TYR A O 1
ATOM 673 N N . THR A 1 89 ? -2.994 38.438 25.953 1 94.25 89 THR A N 1
ATOM 674 C CA . THR A 1 89 ? -1.954 38.219 24.953 1 94.25 89 THR A CA 1
ATOM 675 C C . THR A 1 89 ? -0.67 38.938 25.344 1 94.25 89 THR A C 1
ATOM 677 O O . THR A 1 89 ? 0.427 38.406 25.188 1 94.25 89 THR A O 1
ATOM 680 N N . VAL A 1 90 ? -0.754 40.156 25.781 1 94.25 90 VAL A N 1
ATOM 681 C CA . VAL A 1 90 ? 0.413 40.906 26.203 1 94.25 90 VAL A CA 1
ATOM 682 C C . VAL A 1 90 ? 1.069 40.219 27.406 1 94.25 90 VAL A C 1
ATOM 684 O O . VAL A 1 90 ? 2.299 40.188 27.5 1 94.25 90 VAL A O 1
ATOM 687 N N . GLU A 1 91 ? 0.238 39.781 28.359 1 94.25 91 GLU A N 1
ATOM 688 C CA . GLU A 1 91 ? 0.782 39.031 29.484 1 94.25 91 GLU A CA 1
ATOM 689 C C . GLU A 1 91 ? 1.614 37.844 29 1 94.25 91 GLU A C 1
ATOM 691 O O . GLU A 1 91 ? 2.713 37.594 29.5 1 94.25 91 GLU A O 1
ATOM 696 N N . TYR A 1 92 ? 1.024 37.125 28.109 1 91.56 92 TYR A N 1
ATOM 697 C CA . TYR A 1 92 ? 1.732 36 27.547 1 91.56 92 TYR A CA 1
ATOM 698 C C . TYR A 1 92 ? 3.059 36.438 26.922 1 91.56 92 TYR A C 1
ATOM 700 O O . TYR A 1 92 ? 4.074 35.75 27.094 1 91.56 92 TYR A O 1
ATOM 708 N N . ALA A 1 93 ? 3.045 37.5 26.172 1 88.62 93 ALA A N 1
ATOM 709 C CA . ALA A 1 93 ? 4.254 38 25.516 1 88.62 93 ALA A CA 1
ATOM 710 C C . ALA A 1 93 ? 5.34 38.344 26.547 1 88.62 93 ALA A C 1
ATOM 712 O O . ALA A 1 93 ? 6.52 38.062 26.312 1 88.62 93 ALA A O 1
ATOM 713 N N . PHE A 1 94 ? 4.977 38.906 27.656 1 90 94 PHE A N 1
ATOM 714 C CA . PHE A 1 94 ? 5.926 39.188 28.719 1 90 94 PHE A CA 1
ATOM 715 C C . PHE A 1 94 ? 6.543 37.906 29.266 1 90 94 PHE A C 1
ATOM 717 O O . PHE A 1 94 ? 7.758 37.844 29.453 1 90 94 PHE A O 1
ATOM 724 N N . LEU A 1 95 ? 5.664 37 29.516 1 87.88 95 LEU A N 1
ATOM 725 C CA . LEU A 1 95 ? 6.121 35.75 30.109 1 87.88 95 LEU A CA 1
ATOM 726 C C . LEU A 1 95 ? 6.996 34.969 29.141 1 87.88 95 LEU A C 1
ATOM 728 O O . LEU A 1 95 ? 7.969 34.344 29.547 1 87.88 95 LEU A O 1
ATOM 732 N N . HIS A 1 96 ? 6.598 35 27.906 1 79.88 96 HIS A N 1
ATOM 733 C CA . HIS A 1 96 ? 7.383 34.344 26.859 1 79.88 96 HIS A CA 1
ATOM 734 C C . HIS A 1 96 ? 8.766 35 26.734 1 79.88 96 HIS A C 1
ATOM 736 O O . HIS A 1 96 ? 9.758 34.281 26.547 1 79.88 96 HIS A O 1
ATOM 742 N N . ASP A 1 97 ? 8.859 36.281 26.797 1 75.44 97 ASP A N 1
ATOM 743 C CA . ASP A 1 97 ? 10.109 37.031 26.719 1 75.44 97 ASP A CA 1
ATOM 744 C C . ASP A 1 97 ? 11.055 36.625 27.859 1 75.44 97 ASP A C 1
ATOM 746 O O . ASP A 1 97 ? 12.266 36.531 27.656 1 75.44 97 ASP A O 1
ATOM 750 N N . ASP A 1 98 ? 10.516 36.438 28.953 1 74.12 98 ASP A N 1
ATOM 751 C CA . ASP A 1 98 ? 11.328 36.062 30.109 1 74.12 98 ASP A CA 1
ATOM 752 C C . ASP A 1 98 ? 11.93 34.688 29.953 1 74.12 98 ASP A C 1
ATOM 754 O O . ASP A 1 98 ? 13.023 34.406 30.453 1 74.12 98 ASP A O 1
ATOM 758 N N . GLU A 1 99 ? 11.18 33.812 29.328 1 69.56 99 GLU A N 1
ATOM 759 C CA . GLU A 1 99 ? 11.672 32.438 29.125 1 69.56 99 GLU A CA 1
ATOM 760 C C . GLU A 1 99 ? 12.773 32.406 28.078 1 69.56 99 GLU A C 1
ATOM 762 O O . GLU A 1 99 ? 13.703 31.609 28.172 1 69.56 99 GLU A O 1
ATOM 767 N N . THR A 1 100 ? 12.656 33.188 27.031 1 61.12 100 THR A N 1
ATOM 768 C CA . THR A 1 100 ? 13.633 33.188 25.953 1 61.12 100 THR A CA 1
ATOM 769 C C . THR A 1 100 ? 14.953 33.812 26.422 1 61.12 100 THR A C 1
ATOM 771 O O . THR A 1 100 ? 16.016 33.438 25.922 1 61.12 100 THR A O 1
ATOM 774 N N . ASP A 1 101 ? 14.867 34.719 27.281 1 54.75 101 ASP A N 1
ATOM 775 C CA . ASP A 1 101 ? 16.062 35.344 27.812 1 54.75 101 ASP A CA 1
ATOM 776 C C . ASP A 1 101 ? 16.891 34.375 28.656 1 54.75 101 ASP A C 1
ATOM 778 O O . ASP A 1 101 ? 18.094 34.531 28.812 1 54.75 101 ASP A O 1
ATOM 782 N N . ASN A 1 102 ? 16.109 33.281 29.078 1 49.56 102 ASN A N 1
ATOM 783 C CA . ASN A 1 102 ? 16.828 32.312 29.859 1 49.56 102 ASN A CA 1
ATOM 784 C C . ASN A 1 102 ? 17.297 31.125 29 1 49.56 102 ASN A C 1
ATOM 786 O O . ASN A 1 102 ? 16.5 30.516 28.281 1 49.56 102 ASN A O 1
ATOM 790 N N . ALA A 1 103 ? 18.578 31 28.328 1 48.06 103 ALA A N 1
ATOM 791 C CA . ALA A 1 103 ? 19.344 30.203 27.375 1 48.06 103 ALA A CA 1
ATOM 792 C C . ALA A 1 103 ? 18.922 28.734 27.453 1 48.06 103 ALA A C 1
ATOM 794 O O . ALA A 1 103 ? 18.969 28.016 26.438 1 48.06 103 ALA A O 1
ATOM 795 N N . ALA A 1 104 ? 18.797 28.172 28.547 1 43.91 104 ALA A N 1
ATOM 796 C CA . ALA A 1 104 ? 18.781 26.719 28.719 1 43.91 104 ALA A CA 1
ATOM 797 C C . ALA A 1 104 ? 17.625 26.094 27.938 1 43.91 104 ALA A C 1
ATOM 799 O O . ALA A 1 104 ? 17.688 24.922 27.562 1 43.91 104 ALA A O 1
ATOM 800 N N . ASP A 1 105 ? 16.594 26.812 27.453 1 45.75 105 ASP A N 1
ATOM 801 C CA . ASP A 1 105 ? 15.367 26.188 26.969 1 45.75 105 ASP A CA 1
ATOM 802 C C . ASP A 1 105 ? 15.156 26.469 25.484 1 45.75 105 ASP A C 1
ATOM 804 O O . ASP A 1 105 ? 14.062 26.266 24.969 1 45.75 105 ASP A O 1
ATOM 808 N N . GLN A 1 106 ? 16.156 26.953 24.969 1 48.06 106 GLN A N 1
ATOM 809 C CA . GLN A 1 106 ? 16.016 27.406 23.594 1 48.06 106 GLN A CA 1
ATOM 810 C C . GLN A 1 106 ? 15.617 26.25 22.672 1 48.06 106 GLN A C 1
ATOM 812 O O . GLN A 1 106 ? 14.82 26.438 21.75 1 48.06 106 GLN A O 1
ATOM 817 N N . GLU A 1 107 ? 16.203 25.172 22.969 1 49.44 107 GLU A N 1
ATOM 818 C CA . GLU A 1 107 ? 15.875 24.062 22.078 1 49.44 107 GLU A CA 1
ATOM 819 C C . GLU A 1 107 ? 14.406 23.688 22.188 1 49.44 107 GLU A C 1
ATOM 821 O O . GLU A 1 107 ? 13.75 23.406 21.172 1 49.44 107 GLU A O 1
ATOM 826 N N . ALA A 1 108 ? 14.008 23.797 23.391 1 48.06 108 ALA A N 1
ATOM 827 C CA . ALA A 1 108 ? 12.609 23.422 23.625 1 48.06 108 ALA A CA 1
ATOM 828 C C . ALA A 1 108 ? 11.664 24.469 23.031 1 48.06 108 ALA A C 1
ATOM 830 O O . ALA A 1 108 ? 10.648 24.109 22.422 1 48.06 108 ALA A O 1
ATOM 831 N N . LEU A 1 109 ? 12.156 25.656 23.141 1 49.97 109 LEU A N 1
ATOM 832 C CA . LEU A 1 109 ? 11.336 26.75 22.609 1 49.97 109 LEU A CA 1
ATOM 833 C C . LEU A 1 109 ? 11.266 26.688 21.094 1 49.97 109 LEU A C 1
ATOM 835 O O . LEU A 1 109 ? 10.203 26.922 20.5 1 49.97 109 LEU A O 1
ATOM 839 N N . SER A 1 110 ? 12.383 26.359 20.547 1 53.5 110 SER A N 1
ATOM 840 C CA . SER A 1 110 ? 12.414 26.234 19.078 1 53.5 110 SER A CA 1
ATOM 841 C C . SER A 1 110 ? 11.469 25.141 18.609 1 53.5 110 SER A C 1
ATOM 843 O O . SER A 1 110 ? 10.758 25.312 17.609 1 53.5 110 SER A O 1
ATOM 845 N N . LEU A 1 111 ? 11.492 24.188 19.344 1 50.03 111 LEU A N 1
ATOM 846 C CA . LEU A 1 111 ? 10.641 23.062 18.984 1 50.03 111 LEU A CA 1
ATOM 847 C C . LEU A 1 111 ? 9.164 23.422 19.156 1 50.03 111 LEU A C 1
ATOM 849 O O . LEU A 1 111 ? 8.344 23.094 18.297 1 50.03 111 LEU A O 1
ATOM 853 N N . GLU A 1 112 ? 8.969 24.203 20.203 1 50.25 112 GLU A N 1
ATOM 854 C CA . GLU A 1 112 ? 7.598 24.594 20.5 1 50.25 112 GLU A CA 1
ATOM 855 C C . GLU A 1 112 ? 7.066 25.578 19.453 1 50.25 112 GLU A C 1
ATOM 857 O O . GLU A 1 112 ? 5.918 25.469 19.016 1 50.25 112 GLU A O 1
ATOM 862 N N . ASN A 1 113 ? 7.977 26.391 19.125 1 51.94 113 ASN A N 1
ATOM 863 C CA . ASN A 1 113 ? 7.609 27.328 18.078 1 51.94 113 ASN A CA 1
ATOM 864 C C . ASN A 1 113 ? 7.387 26.625 16.734 1 51.94 113 ASN A C 1
ATOM 866 O O . ASN A 1 113 ? 6.469 26.969 15.992 1 51.94 113 ASN A O 1
ATOM 870 N N . LYS A 1 114 ? 8.148 25.672 16.516 1 54.28 114 LYS A N 1
ATOM 871 C CA . LYS A 1 114 ? 8.008 24.906 15.281 1 54.28 114 LYS A CA 1
ATOM 872 C C . LYS A 1 114 ? 6.676 24.172 15.242 1 54.28 114 LYS A C 1
ATOM 874 O O . LYS A 1 114 ? 6.02 24.109 14.195 1 54.28 114 LYS A O 1
ATOM 879 N N . MET A 1 115 ? 6.344 23.828 16.391 1 47.88 115 MET A N 1
ATOM 880 C CA . MET A 1 115 ? 5.07 23.125 16.469 1 47.88 115 MET A CA 1
ATOM 881 C C . MET A 1 115 ? 3.904 24.078 16.219 1 47.88 115 MET A C 1
ATOM 883 O O . MET A 1 115 ? 2.955 23.719 15.523 1 47.88 115 MET A O 1
ATOM 887 N N . LEU A 1 116 ? 4.105 25.219 16.828 1 47.91 116 LEU A N 1
ATOM 888 C CA . LEU A 1 116 ? 3.072 26.219 16.625 1 47.91 116 LEU A CA 1
ATOM 889 C C . LEU A 1 116 ? 3.006 26.641 15.156 1 47.91 116 LEU A C 1
ATOM 891 O O . LEU A 1 116 ? 1.917 26.812 14.602 1 47.91 116 LEU A O 1
ATOM 895 N N . HIS A 1 117 ? 4.203 26.766 14.656 1 51.75 117 HIS A N 1
ATOM 896 C CA . HIS A 1 117 ? 4.262 27.156 13.25 1 51.75 117 HIS A CA 1
ATOM 897 C C . HIS A 1 117 ? 3.609 26.109 12.359 1 51.75 117 HIS A C 1
ATOM 899 O O . HIS A 1 117 ? 2.887 26.438 11.414 1 51.75 117 HIS A O 1
ATOM 905 N N . GLN A 1 118 ? 3.945 25.016 12.773 1 51.06 118 GLN A N 1
ATOM 906 C CA . GLN A 1 118 ? 3.363 23.922 12 1 51.06 118 GLN A CA 1
ATOM 907 C C . GLN A 1 118 ? 1.844 23.906 12.141 1 51.06 118 GLN A C 1
ATOM 909 O O . GLN A 1 118 ? 1.131 23.641 11.164 1 51.06 118 GLN A O 1
ATOM 914 N N . ALA A 1 119 ? 1.479 24.234 13.352 1 45.22 119 ALA A N 1
ATOM 915 C CA . ALA A 1 119 ? 0.044 24.25 13.625 1 45.22 119 ALA A CA 1
ATOM 916 C C . ALA A 1 119 ? -0.633 25.406 12.867 1 45.22 119 ALA A C 1
ATOM 918 O O . ALA A 1 119 ? -1.759 25.25 12.391 1 45.22 119 ALA A O 1
ATOM 919 N N . ILE A 1 120 ? 0.21 26.453 12.828 1 45.44 120 ILE A N 1
ATOM 920 C CA . ILE A 1 120 ? -0.332 27.656 12.18 1 45.44 120 ILE A CA 1
ATOM 921 C C . ILE A 1 120 ? -0.323 27.469 10.664 1 45.44 120 ILE A C 1
ATOM 923 O O . ILE A 1 120 ? -1.273 27.844 9.977 1 45.44 120 ILE A O 1
ATOM 927 N N . ASN A 1 121 ? 0.781 26.922 10.164 1 44.66 121 ASN A N 1
ATOM 928 C CA . ASN A 1 121 ? 0.956 26.844 8.719 1 44.66 121 ASN A CA 1
ATOM 929 C C . ASN A 1 121 ? 0.364 25.562 8.148 1 44.66 121 ASN A C 1
ATOM 931 O O . ASN A 1 121 ? 0.43 25.328 6.941 1 44.66 121 ASN A O 1
ATOM 935 N N . GLN A 1 122 ? -0.45 25.031 8.914 1 41.44 122 GLN A N 1
ATOM 936 C CA . GLN A 1 122 ? -1.012 23.766 8.438 1 41.44 122 GLN A CA 1
ATOM 937 C C . GLN A 1 122 ? 0.043 22.922 7.723 1 41.44 122 GLN A C 1
ATOM 939 O O . GLN A 1 122 ? -0.258 22.25 6.73 1 41.44 122 GLN A O 1
ATOM 944 N N . SER A 1 123 ? 1.223 23.312 7.871 1 38.09 123 SER A N 1
ATOM 945 C CA . SER A 1 123 ? 2.258 22.578 7.156 1 38.09 123 SER A CA 1
ATOM 946 C C . SER A 1 123 ? 2.689 21.344 7.934 1 38.09 123 SER A C 1
ATOM 948 O O . SER A 1 123 ? 2.584 21.297 9.156 1 38.09 123 SER A O 1
ATOM 950 N N . GLY A 1 124 ? 2.955 20.312 7.223 1 38.31 124 GLY A N 1
ATOM 951 C CA . GLY A 1 124 ? 3.301 18.922 7.508 1 38.31 124 GLY A CA 1
ATOM 952 C C . GLY A 1 124 ? 3.916 18.734 8.883 1 38.31 124 GLY A C 1
ATOM 953 O O . GLY A 1 124 ? 4.656 19.594 9.359 1 38.31 124 GLY A O 1
ATOM 954 N N . MET A 1 125 ? 3.244 18.219 9.727 1 34.5 125 MET A N 1
ATOM 955 C CA . MET A 1 125 ? 3.697 17.844 11.062 1 34.5 125 MET A CA 1
ATOM 956 C C . MET A 1 125 ? 5.094 17.234 11.023 1 34.5 125 MET A C 1
ATOM 958 O O . MET A 1 125 ? 5.293 16.188 10.422 1 34.5 125 MET A O 1
ATOM 962 N N . THR A 1 126 ? 6.055 17.969 10.93 1 35.62 126 THR A N 1
ATOM 963 C CA . THR A 1 126 ? 7.352 17.344 11.172 1 35.62 126 THR A CA 1
ATOM 964 C C . THR A 1 126 ? 7.289 16.422 12.383 1 35.62 126 THR A C 1
ATOM 966 O O . THR A 1 126 ? 6.422 16.578 13.242 1 35.62 126 THR A O 1
ATOM 969 N N . SER A 1 127 ? 8.109 15.43 12.391 1 35.28 127 SER A N 1
ATOM 970 C CA . SER A 1 127 ? 8.258 14.398 13.414 1 35.28 127 SER A CA 1
ATOM 971 C C . SER A 1 127 ? 8.258 15.016 14.812 1 35.28 127 SER A C 1
ATOM 973 O O . SER A 1 127 ? 9.141 15.797 15.156 1 35.28 127 SER A O 1
ATOM 975 N N . VAL A 1 128 ? 7.242 15.516 15.195 1 36.16 128 VAL A N 1
ATOM 976 C CA . VAL A 1 128 ? 7.215 15.977 16.578 1 36.16 128 VAL A CA 1
ATOM 977 C C . VAL A 1 128 ? 7.688 14.859 17.516 1 36.16 128 VAL A C 1
ATOM 979 O O . VAL A 1 128 ? 7.254 13.711 17.375 1 36.16 128 VAL A O 1
ATOM 982 N N . SER A 1 129 ? 8.711 15 18.078 1 38.38 129 SER A N 1
ATOM 983 C CA . SER A 1 129 ? 9.219 14.156 19.156 1 38.38 129 SER A CA 1
ATOM 984 C C . SER A 1 129 ? 8.086 13.68 20.062 1 38.38 129 SER A C 1
ATOM 986 O O . SER A 1 129 ? 7.117 14.414 20.297 1 38.38 129 SER A O 1
ATOM 988 N N . THR A 1 130 ? 7.867 12.43 20.312 1 43.69 130 THR A N 1
ATOM 989 C CA . THR A 1 130 ? 6.98 11.555 21.078 1 43.69 130 THR A CA 1
ATOM 990 C C . THR A 1 130 ? 6.691 12.141 22.453 1 43.69 130 THR A C 1
ATOM 992 O O . THR A 1 130 ? 5.691 11.797 23.094 1 43.69 130 THR A O 1
ATOM 995 N N . ARG A 1 131 ? 7.637 12.891 23.141 1 46.81 131 ARG A N 1
ATOM 996 C CA . ARG A 1 131 ? 7.391 13.25 24.531 1 46.81 131 ARG A CA 1
ATOM 997 C C . ARG A 1 131 ? 7.191 14.758 24.672 1 46.81 131 ARG A C 1
ATOM 999 O O . ARG A 1 131 ? 8.156 15.523 24.625 1 46.81 131 ARG A O 1
ATOM 1006 N N . VAL A 1 132 ? 5.879 15.07 24.453 1 51.75 132 VAL A N 1
ATOM 1007 C CA . VAL A 1 132 ? 5.641 16.484 24.734 1 51.75 132 VAL A CA 1
ATOM 1008 C C . VAL A 1 132 ? 5.535 16.688 26.234 1 51.75 132 VAL A C 1
ATOM 1010 O O . VAL A 1 132 ? 4.742 16.031 26.906 1 51.75 132 VAL A O 1
ATOM 1013 N N . SER A 1 133 ? 6.391 17.391 26.906 1 65.19 133 SER A N 1
ATOM 1014 C CA . SER A 1 133 ? 6.34 17.75 28.328 1 65.19 133 SER A CA 1
ATOM 1015 C C . SER A 1 133 ? 5.043 18.469 28.672 1 65.19 133 SER A C 1
ATOM 1017 O O . SER A 1 133 ? 4.434 19.109 27.812 1 65.19 133 SER A O 1
ATOM 1019 N N . PRO A 1 134 ? 4.547 18.25 29.781 1 71.06 134 PRO A N 1
ATOM 1020 C CA . PRO A 1 134 ? 3.34 18.953 30.219 1 71.06 134 PRO A CA 1
ATOM 1021 C C . PRO A 1 134 ? 3.445 20.469 30.047 1 71.06 134 PRO A C 1
ATOM 1023 O O . PRO A 1 134 ? 2.461 21.125 29.703 1 71.06 134 PRO A O 1
ATOM 1026 N N . LYS A 1 135 ? 4.543 20.953 30.25 1 75.94 135 LYS A N 1
ATOM 1027 C CA . LYS A 1 135 ? 4.758 22.391 30.078 1 75.94 135 LYS A CA 1
ATOM 1028 C C . LYS A 1 135 ? 4.582 22.797 28.625 1 75.94 135 LYS A C 1
ATOM 1030 O O . LYS A 1 135 ? 3.979 23.828 28.328 1 75.94 135 LYS A O 1
ATOM 1035 N N . ALA A 1 136 ? 5.066 21.969 27.812 1 70.38 136 ALA A N 1
ATOM 1036 C CA . ALA A 1 136 ? 4.953 22.25 26.391 1 70.38 136 ALA A CA 1
ATOM 1037 C C . ALA A 1 136 ? 3.5 22.172 25.922 1 70.38 136 ALA A C 1
ATOM 1039 O O . ALA A 1 136 ? 3.07 22.953 25.078 1 70.38 136 ALA A O 1
ATOM 1040 N N . GLN A 1 137 ? 2.814 21.359 26.531 1 72.69 137 GLN A N 1
ATOM 1041 C CA . GLN A 1 137 ? 1.404 21.203 26.188 1 72.69 137 GLN A CA 1
ATOM 1042 C C . GLN A 1 137 ? 0.599 22.422 26.625 1 72.69 137 GLN A C 1
ATOM 1044 O O . GLN A 1 137 ? -0.262 22.906 25.891 1 72.69 137 GLN A O 1
ATOM 1049 N N . ARG A 1 138 ? 0.854 22.891 27.797 1 80.88 138 ARG A N 1
ATOM 1050 C CA . ARG A 1 138 ? 0.149 24.062 28.297 1 80.88 138 ARG A CA 1
ATOM 1051 C C . ARG A 1 138 ? 0.44 25.281 27.438 1 80.88 138 ARG A C 1
ATOM 1053 O O . ARG A 1 138 ? -0.463 26.078 27.125 1 80.88 138 ARG A O 1
ATOM 1060 N N . LYS A 1 139 ? 1.638 25.359 27.125 1 80.75 139 LYS A N 1
ATOM 1061 C CA . LYS A 1 139 ? 2.029 26.484 26.266 1 80.75 139 LYS A CA 1
ATOM 1062 C C . LYS A 1 139 ? 1.318 26.422 24.922 1 80.75 139 LYS A C 1
ATOM 1064 O O . LYS A 1 139 ? 0.852 27.438 24.406 1 80.75 139 LYS A O 1
ATOM 1069 N N . ALA A 1 140 ? 1.282 25.266 24.406 1 75.25 140 ALA A N 1
ATOM 1070 C CA . ALA A 1 140 ? 0.593 25.078 23.141 1 75.25 140 ALA A CA 1
ATOM 1071 C C . ALA A 1 140 ? -0.885 25.453 23.25 1 75.25 140 ALA A C 1
ATOM 1073 O O . ALA A 1 140 ? -1.462 26.031 22.344 1 75.25 140 ALA A O 1
ATOM 1074 N N . GLU A 1 141 ? -1.479 25.141 24.297 1 81.19 141 GLU A N 1
ATOM 1075 C CA . GLU A 1 141 ? -2.887 25.438 24.547 1 81.19 141 GLU A CA 1
ATOM 1076 C C . GLU A 1 141 ? -3.119 26.938 24.672 1 81.19 141 GLU A C 1
ATOM 1078 O O . GLU A 1 141 ? -4.137 27.453 24.203 1 81.19 141 GLU A O 1
ATOM 1083 N N . VAL A 1 142 ? -2.234 27.5 25.297 1 86.81 142 VAL A N 1
ATOM 1084 C CA . VAL A 1 142 ? -2.365 28.953 25.484 1 86.81 142 VAL A CA 1
ATOM 1085 C C . VAL A 1 142 ? -2.219 29.656 24.141 1 86.81 142 VAL A C 1
ATOM 1087 O O . VAL A 1 142 ? -2.975 30.578 23.844 1 86.81 142 VAL A O 1
ATOM 1090 N N . GLN A 1 143 ? -1.304 29.234 23.422 1 82.31 143 GLN A N 1
ATOM 1091 C CA . GLN A 1 143 ? -1.123 29.812 22.094 1 82.31 143 GLN A CA 1
ATOM 1092 C C . GLN A 1 143 ? -2.35 29.578 21.219 1 82.31 143 GLN A C 1
ATOM 1094 O O . GLN A 1 143 ? -2.789 30.469 20.484 1 82.31 143 GLN A O 1
ATOM 1099 N N . ALA A 1 144 ? -2.805 28.438 21.328 1 81.44 144 ALA A N 1
ATOM 1100 C CA . ALA A 1 144 ? -4.012 28.109 20.578 1 81.44 144 ALA A CA 1
ATOM 1101 C C . ALA A 1 144 ? -5.195 28.953 21.031 1 81.44 144 ALA A C 1
ATOM 1103 O O . ALA A 1 144 ? -6.023 29.359 20.219 1 81.44 144 ALA A O 1
ATOM 1104 N N . LYS A 1 145 ? -5.316 29.141 22.297 1 85.94 145 LYS A N 1
ATOM 1105 C CA . LYS A 1 145 ? -6.367 29.969 22.859 1 85.94 145 LYS A CA 1
ATOM 1106 C C . LYS A 1 145 ? -6.309 31.391 22.297 1 85.94 145 LYS A C 1
ATOM 1108 O O . LYS A 1 145 ? -7.324 31.922 21.859 1 85.94 145 LYS A O 1
ATOM 1113 N N . ILE A 1 146 ? -5.145 31.906 22.297 1 89.06 146 ILE A N 1
ATOM 1114 C CA . ILE A 1 146 ? -4.938 33.25 21.766 1 89.06 146 ILE A CA 1
ATOM 1115 C C . ILE A 1 146 ? -5.328 33.312 20.297 1 89.06 146 ILE A C 1
ATOM 1117 O O . ILE A 1 146 ? -6.117 34.156 19.875 1 89.06 146 ILE A O 1
ATOM 1121 N N . ALA A 1 147 ? -4.828 32.406 19.609 1 84.12 147 ALA A N 1
ATOM 1122 C CA . ALA A 1 147 ? -5.082 32.375 18.172 1 84.12 147 ALA A CA 1
ATOM 1123 C C . ALA A 1 147 ? -6.57 32.188 17.891 1 84.12 147 ALA A C 1
ATOM 1125 O O . ALA A 1 147 ? -7.141 32.875 17.047 1 84.12 147 ALA A O 1
ATOM 1126 N N . ALA A 1 148 ? -7.172 31.266 18.562 1 82.38 148 ALA A N 1
ATOM 1127 C CA . ALA A 1 148 ? -8.578 30.953 18.344 1 82.38 148 ALA A CA 1
ATOM 1128 C C . ALA A 1 148 ? -9.461 32.156 18.672 1 82.38 148 ALA A C 1
ATOM 1130 O O . ALA A 1 148 ? -10.43 32.438 17.953 1 82.38 148 ALA A O 1
ATOM 1131 N N . GLU A 1 149 ? -9.172 32.812 19.688 1 86.94 149 GLU A N 1
ATOM 1132 C CA . GLU A 1 149 ? -9.984 33.938 20.109 1 86.94 149 GLU A CA 1
ATOM 1133 C C . GLU A 1 149 ? -9.828 35.125 19.141 1 86.94 149 GLU A C 1
ATOM 1135 O O . GLU A 1 149 ? -10.797 35.844 18.875 1 86.94 149 GLU A O 1
ATOM 1140 N N . TYR A 1 150 ? -8.656 35.375 18.703 1 87.81 150 TYR A N 1
ATOM 1141 C CA . TYR A 1 150 ? -8.469 36.406 17.703 1 87.81 150 TYR A CA 1
ATOM 1142 C C . TYR A 1 150 ? -9.227 36.094 16.422 1 87.81 150 TYR A C 1
ATOM 1144 O O . TYR A 1 150 ? -9.891 36.969 15.852 1 87.81 150 TYR A O 1
ATOM 1152 N N . LEU A 1 151 ? -9.125 34.875 15.992 1 81.06 151 LEU A N 1
ATOM 1153 C CA . LEU A 1 151 ? -9.812 34.5 14.773 1 81.06 151 LEU A CA 1
ATOM 1154 C C . LEU A 1 151 ? -11.32 34.562 14.945 1 81.06 151 LEU A C 1
ATOM 1156 O O . LEU A 1 151 ? -12.047 34.844 14 1 81.06 151 LEU A O 1
ATOM 1160 N N . ARG A 1 152 ? -11.766 34.219 16.109 1 80.19 152 ARG A N 1
ATOM 1161 C CA . ARG A 1 152 ? -13.195 34.281 16.406 1 80.19 152 ARG A CA 1
ATOM 1162 C C . ARG A 1 152 ? -13.703 35.719 16.344 1 80.19 152 ARG A C 1
ATOM 1164 O O . ARG A 1 152 ? -14.75 36 15.758 1 80.19 152 ARG A O 1
ATOM 1171 N N . LEU A 1 153 ? -12.984 36.625 16.922 1 83 153 LEU A N 1
ATOM 1172 C CA . LEU A 1 153 ? -13.422 38.031 17.031 1 83 153 LEU A CA 1
ATOM 1173 C C . LEU A 1 153 ? -13.227 38.75 15.711 1 83 153 LEU A C 1
ATOM 1175 O O . LEU A 1 153 ? -14.07 39.594 15.328 1 83 153 LEU A O 1
ATOM 1179 N N . ASP A 1 154 ? -12.094 38.5 15.078 1 85.25 154 ASP A N 1
ATOM 1180 C CA . ASP A 1 154 ? -11.75 39.156 13.812 1 85.25 154 ASP A CA 1
ATOM 1181 C C . ASP A 1 154 ? -10.828 38.281 12.977 1 85.25 154 ASP A C 1
ATOM 1183 O O . ASP A 1 154 ? -9.609 38.375 13.078 1 85.25 154 ASP A O 1
ATOM 1187 N N . PRO A 1 155 ? -11.367 37.562 12.109 1 77.94 155 PRO A N 1
ATOM 1188 C CA . PRO A 1 155 ? -10.57 36.594 11.344 1 77.94 155 PRO A CA 1
ATOM 1189 C C . PRO A 1 155 ? -9.469 37.281 10.523 1 77.94 155 PRO A C 1
ATOM 1191 O O . PRO A 1 155 ? -8.383 36.688 10.375 1 77.94 155 PRO A O 1
ATOM 1194 N N . VAL A 1 156 ? -9.719 38.406 10 1 76.56 156 VAL A N 1
ATOM 1195 C CA . VAL A 1 156 ? -8.742 39.094 9.156 1 76.56 156 VAL A CA 1
ATOM 1196 C C . VAL A 1 156 ? -7.547 39.531 10 1 76.56 156 VAL A C 1
ATOM 1198 O O . VAL A 1 156 ? -6.398 39.25 9.648 1 76.56 156 VAL A O 1
ATOM 1201 N N . PHE A 1 157 ? -7.844 40.156 11.07 1 84.38 157 PHE A N 1
ATOM 1202 C CA . PHE A 1 157 ? -6.758 40.594 11.945 1 84.38 157 PHE A CA 1
ATOM 1203 C C . PHE A 1 157 ? -6.047 39.375 12.547 1 84.38 157 PHE A C 1
ATOM 1205 O O . PHE A 1 157 ? -4.82 39.375 12.68 1 84.38 157 PHE A O 1
ATOM 1212 N N . GLY A 1 158 ? -6.875 38.469 12.969 1 80.75 158 GLY A N 1
ATOM 1213 C CA . GLY A 1 158 ? -6.312 37.281 13.57 1 80.75 158 GLY A CA 1
ATOM 1214 C C . GLY A 1 158 ? -5.273 36.594 12.695 1 80.75 158 GLY A C 1
ATOM 1215 O O . GLY A 1 158 ? -4.215 36.188 13.18 1 80.75 158 GLY A O 1
ATOM 1216 N N . GLU A 1 159 ? -5.496 36.5 11.477 1 76.06 159 GLU A N 1
ATOM 1217 C CA . GLU A 1 159 ? -4.555 35.875 10.555 1 76.06 159 GLU A CA 1
ATOM 1218 C C . GLU A 1 159 ? -3.26 36.656 10.461 1 76.06 159 GLU A C 1
ATOM 1220 O O . GLU A 1 159 ? -2.168 36.094 10.445 1 76.06 159 GLU A O 1
ATOM 1225 N N . TRP A 1 160 ? -3.459 37.906 10.32 1 74.94 160 TRP A N 1
ATOM 1226 C CA . TRP A 1 160 ? -2.293 38.781 10.281 1 74.94 160 TRP A CA 1
ATOM 1227 C C . TRP A 1 160 ? -1.479 38.688 11.562 1 74.94 160 TRP A C 1
ATOM 1229 O O . TRP A 1 160 ? -0.248 38.594 11.516 1 74.94 160 TRP A O 1
ATOM 1239 N N . PHE A 1 161 ? -2.242 38.75 12.625 1 79.12 161 PHE A N 1
ATOM 1240 C CA . PHE A 1 161 ? -1.625 38.75 13.945 1 79.12 161 PHE A CA 1
ATOM 1241 C C . PHE A 1 161 ? -0.803 37.469 14.141 1 79.12 161 PHE A C 1
ATOM 1243 O O . PHE A 1 161 ? 0.31 37.531 14.672 1 79.12 161 PHE A O 1
ATOM 1250 N N . LEU A 1 162 ? -1.343 36.406 13.727 1 74.06 162 LEU A N 1
ATOM 1251 C CA . LEU A 1 162 ? -0.667 35.125 13.867 1 74.06 162 LEU A CA 1
ATOM 1252 C C . LEU A 1 162 ? 0.58 35.062 12.992 1 74.06 162 LEU A C 1
ATOM 1254 O O . LEU A 1 162 ? 1.619 34.562 13.422 1 74.06 162 LEU A O 1
ATOM 1258 N N . LYS A 1 163 ? 0.527 35.562 11.875 1 72.44 163 LYS A N 1
ATOM 1259 C CA . LYS A 1 163 ? 1.686 35.594 10.992 1 72.44 163 LYS A CA 1
ATOM 1260 C C . LYS A 1 163 ? 2.777 36.5 11.555 1 72.44 163 LYS A C 1
ATOM 1262 O O . LYS A 1 163 ? 3.967 36.188 11.445 1 72.44 163 LYS A O 1
ATOM 1267 N N . ALA A 1 164 ? 2.346 37.594 12.07 1 74.38 164 ALA A N 1
ATOM 1268 C CA . ALA A 1 164 ? 3.291 38.531 12.672 1 74.38 164 ALA A CA 1
ATOM 1269 C C . ALA A 1 164 ? 3.99 37.906 13.875 1 74.38 164 ALA A C 1
ATOM 1271 O O . ALA A 1 164 ? 5.184 38.125 14.102 1 74.38 164 ALA A O 1
ATOM 1272 N N . TRP A 1 165 ? 3.207 37.219 14.594 1 75.31 165 TRP A N 1
ATOM 1273 C CA . TRP A 1 165 ? 3.779 36.562 15.758 1 75.31 165 TRP A CA 1
ATOM 1274 C C . TRP A 1 165 ? 4.844 35.531 15.336 1 75.31 165 TRP A C 1
ATOM 1276 O O . TRP A 1 165 ? 5.887 35.438 15.984 1 75.31 165 TRP A O 1
ATOM 1286 N N . GLN A 1 166 ? 4.574 34.875 14.344 1 69.38 166 GLN A N 1
ATOM 1287 C CA . GLN A 1 166 ? 5.52 33.906 13.828 1 69.38 166 GLN A CA 1
ATOM 1288 C C . GLN A 1 166 ? 6.816 34.562 13.383 1 69.38 166 GLN A C 1
ATOM 1290 O O . GLN A 1 166 ? 7.906 34.031 13.625 1 69.38 166 GLN A O 1
ATOM 1295 N N . THR A 1 167 ? 6.68 35.594 12.703 1 64.69 167 THR A N 1
ATOM 1296 C CA . THR A 1 167 ? 7.848 36.312 12.242 1 64.69 167 THR A CA 1
ATOM 1297 C C . THR A 1 167 ? 8.672 36.812 13.422 1 64.69 167 THR A C 1
ATOM 1299 O O . THR A 1 167 ? 9.898 36.75 13.398 1 64.69 167 THR A O 1
ATOM 1302 N N . PHE A 1 168 ? 7.98 37.281 14.391 1 68.12 168 PHE A N 1
ATOM 1303 C CA . PHE A 1 168 ? 8.633 37.812 15.586 1 68.12 168 PHE A CA 1
ATOM 1304 C C . PHE A 1 168 ? 9.398 36.688 16.312 1 68.12 168 PHE A C 1
ATOM 1306 O O . PHE A 1 168 ? 10.555 36.875 16.688 1 68.12 168 PHE A O 1
ATOM 1313 N N . THR A 1 169 ? 8.844 35.594 16.484 1 67 169 THR A N 1
ATOM 1314 C CA . THR A 1 169 ? 9.461 34.531 17.266 1 67 169 THR A CA 1
ATOM 1315 C C . THR A 1 169 ? 10.586 33.875 16.469 1 67 169 THR A C 1
ATOM 1317 O O . THR A 1 169 ? 11.523 33.312 17.062 1 67 169 THR A O 1
ATOM 1320 N N . ALA A 1 170 ? 10.523 33.938 15.156 1 62.72 170 ALA A N 1
ATOM 1321 C CA . ALA A 1 170 ? 11.586 33.406 14.312 1 62.72 170 ALA A CA 1
ATOM 1322 C C . ALA A 1 170 ? 12.812 34.312 14.305 1 62.72 170 ALA A C 1
ATOM 1324 O O . ALA A 1 170 ? 13.938 33.844 14.156 1 62.72 170 ALA A O 1
ATOM 1325 N N . SER A 1 171 ? 12.672 35.594 14.375 1 56.94 171 SER A N 1
ATOM 1326 C CA . SER A 1 171 ? 13.742 36.562 14.289 1 56.94 171 SER A CA 1
ATOM 1327 C C . SER A 1 171 ? 14.562 36.625 15.578 1 56.94 171 SER A C 1
ATOM 1329 O O . SER A 1 171 ? 15.75 36.969 15.547 1 56.94 171 SER A O 1
ATOM 1331 N N . VAL A 1 172 ? 14.055 36.375 16.719 1 55.56 172 VAL A N 1
ATOM 1332 C CA . VAL A 1 172 ? 14.734 36.5 18 1 55.56 172 VAL A CA 1
ATOM 1333 C C . VAL A 1 172 ? 15.938 35.562 18.047 1 55.56 172 VAL A C 1
ATOM 1335 O O . VAL A 1 172 ? 16.922 35.844 18.734 1 55.56 172 VAL A O 1
ATOM 1338 N N . GLN A 1 173 ? 16.141 34.562 17.203 1 52.03 173 GLN A N 1
ATOM 1339 C CA . GLN A 1 173 ? 17.219 33.594 17.344 1 52.03 173 GLN A CA 1
ATOM 1340 C C . GLN A 1 173 ? 18.547 34.188 16.844 1 52.03 173 GLN A C 1
ATOM 1342 O O . GLN A 1 173 ? 19.609 33.812 17.312 1 52.03 173 GLN A O 1
ATOM 1347 N N . ASP A 1 174 ? 18.594 35.156 16.031 1 49.16 174 ASP A N 1
ATOM 1348 C CA . ASP A 1 174 ? 19.859 35.5 15.359 1 49.16 174 ASP A CA 1
ATOM 1349 C C . ASP A 1 174 ? 20.547 36.656 16.047 1 49.16 174 ASP A C 1
ATOM 1351 O O . ASP A 1 174 ? 21.609 37.094 15.609 1 49.16 174 ASP A O 1
ATOM 1355 N N . VAL A 1 175 ? 20.188 37.312 17.141 1 51.09 175 VAL A N 1
ATOM 1356 C CA . VAL A 1 175 ? 20.594 38.688 17.375 1 51.09 175 VAL A CA 1
ATOM 1357 C C . VAL A 1 175 ? 21.703 38.75 18.422 1 51.09 175 VAL A C 1
ATOM 1359 O O . VAL A 1 175 ? 22.156 39.812 18.812 1 51.09 175 VAL A O 1
ATOM 1362 N N . ARG A 1 176 ? 22.047 37.75 19.109 1 48.28 176 ARG A N 1
ATOM 1363 C CA . ARG A 1 176 ? 22.844 37.906 20.312 1 48.28 176 ARG A CA 1
ATOM 1364 C C . ARG A 1 176 ? 24.125 38.688 20.016 1 48.28 176 ARG A C 1
ATOM 1366 O O . ARG A 1 176 ? 24.812 39.156 20.922 1 48.28 176 ARG A O 1
ATOM 1373 N N . SER A 1 177 ? 24.781 38.312 18.984 1 51.97 177 SER A N 1
ATOM 1374 C CA . SER A 1 177 ? 26.172 38.781 18.953 1 51.97 177 SER A CA 1
ATOM 1375 C C . SER A 1 177 ? 26.266 40.156 18.344 1 51.97 177 SER A C 1
ATOM 1377 O O . SER A 1 177 ? 27.328 40.594 17.891 1 51.97 177 SER A O 1
ATOM 1379 N N . LEU A 1 178 ? 25.234 40.938 18.469 1 59.56 178 LEU A N 1
ATOM 1380 C CA . LEU A 1 178 ? 25.359 42.031 17.5 1 59.56 178 LEU A CA 1
ATOM 1381 C C . LEU A 1 178 ? 25.953 43.25 18.156 1 59.56 178 LEU A C 1
ATOM 1383 O O . LEU A 1 178 ? 25.562 43.625 19.266 1 59.56 178 LEU A O 1
ATOM 1387 N N . GLU A 1 179 ? 27.141 43.781 17.734 1 73.5 179 GLU A N 1
ATOM 1388 C CA . GLU A 1 179 ? 27.703 45.125 17.984 1 73.5 179 GLU A CA 1
ATOM 1389 C C . GLU A 1 179 ? 27.016 46.156 17.109 1 73.5 179 GLU A C 1
ATOM 1391 O O . GLU A 1 179 ? 26.781 45.938 15.914 1 73.5 179 GLU A O 1
ATOM 1396 N N . PHE A 1 180 ? 26.406 47.25 17.891 1 82.06 180 PHE A N 1
ATOM 1397 C CA . PHE A 1 180 ? 25.75 48.344 17.156 1 82.06 180 PHE A CA 1
ATOM 1398 C C . PHE A 1 180 ? 26.641 49.562 17.109 1 82.06 180 PHE A C 1
ATOM 1400 O O . PHE A 1 180 ? 27.172 50 18.141 1 82.06 180 PHE A O 1
ATOM 1407 N N . PRO A 1 181 ? 26.906 50.125 15.914 1 81.06 181 PRO A N 1
ATOM 1408 C CA . PRO A 1 181 ? 27.797 51.281 15.797 1 81.06 181 PRO A CA 1
ATOM 1409 C C . PRO A 1 181 ? 27.219 52.531 16.469 1 81.06 181 PRO A C 1
ATOM 1411 O O . PRO A 1 181 ? 27.984 53.406 16.891 1 81.06 181 PRO A O 1
ATOM 1414 N N . ASN A 1 182 ? 25.922 52.719 16.453 1 85.25 182 ASN A N 1
ATOM 1415 C CA . ASN A 1 182 ? 25.281 53.875 17.078 1 85.25 182 ASN A CA 1
ATOM 1416 C C . ASN A 1 182 ? 23.875 53.531 17.562 1 85.25 182 ASN A C 1
ATOM 1418 O O . ASN A 1 182 ? 23.375 52.438 17.312 1 85.25 182 ASN A O 1
ATOM 1422 N N . LEU A 1 183 ? 23.281 54.438 18.25 1 86.62 183 LEU A N 1
ATOM 1423 C CA . LEU A 1 183 ? 21.969 54.25 18.859 1 86.62 183 LEU A CA 1
ATOM 1424 C C . LEU A 1 183 ? 20.891 54.094 17.797 1 86.62 183 LEU A C 1
ATOM 1426 O O . LEU A 1 183 ? 19.938 53.344 17.984 1 86.62 183 LEU A O 1
ATOM 1430 N N . ASP A 1 184 ? 21.031 54.781 16.703 1 84.31 184 ASP A N 1
ATOM 1431 C CA . ASP A 1 184 ? 20.031 54.75 15.648 1 84.31 184 ASP A CA 1
ATOM 1432 C C . ASP A 1 184 ? 19.922 53.344 15.062 1 84.31 184 ASP A C 1
ATOM 1434 O O . ASP A 1 184 ? 18.812 52.844 14.828 1 84.31 184 ASP A O 1
ATOM 1438 N N . ASP A 1 185 ? 21.047 52.812 14.883 1 84.12 185 ASP A N 1
ATOM 1439 C CA . ASP A 1 185 ? 21.047 51.469 14.367 1 84.12 185 ASP A CA 1
ATOM 1440 C C . ASP A 1 185 ? 20.469 50.469 15.391 1 84.12 185 ASP A C 1
ATOM 1442 O O . ASP A 1 185 ? 19.766 49.531 15.031 1 84.12 185 ASP A O 1
ATOM 1446 N N . TYR A 1 186 ? 20.797 50.719 16.578 1 87.25 186 TYR A N 1
ATOM 1447 C CA . TYR A 1 186 ? 20.266 49.875 17.656 1 87.25 186 TYR A CA 1
ATOM 1448 C C . TYR A 1 186 ? 18.75 50 17.719 1 87.25 186 TYR A C 1
ATOM 1450 O O . TYR A 1 186 ? 18.047 49 17.891 1 87.25 186 TYR A O 1
ATOM 1458 N N . LEU A 1 187 ? 18.234 51.188 17.578 1 87.81 187 LEU A N 1
ATOM 1459 C CA . LEU A 1 187 ? 16.812 51.406 17.734 1 87.81 187 LEU A CA 1
ATOM 1460 C C . LEU A 1 187 ? 16.031 50.719 16.625 1 87.81 187 LEU A C 1
ATOM 1462 O O . LEU A 1 187 ? 14.93 50.219 16.844 1 87.81 187 LEU A O 1
ATOM 1466 N N . ALA A 1 188 ? 16.562 50.75 15.422 1 81.25 188 ALA A N 1
ATOM 1467 C CA . ALA A 1 188 ? 15.906 50.062 14.312 1 81.25 188 ALA A CA 1
ATOM 1468 C C . ALA A 1 188 ? 15.773 48.562 14.602 1 81.25 188 ALA A C 1
ATOM 1470 O O . ALA A 1 188 ? 14.734 47.969 14.312 1 81.25 188 ALA A O 1
ATOM 1471 N N . PHE A 1 189 ? 16.781 48.062 15.211 1 80.44 189 PHE A N 1
ATOM 1472 C CA . PHE A 1 189 ? 16.797 46.656 15.594 1 80.44 189 PHE A CA 1
ATOM 1473 C C . PHE A 1 189 ? 15.875 46.438 16.781 1 80.44 189 PHE A C 1
ATOM 1475 O O . PHE A 1 189 ? 15.109 45.469 16.797 1 80.44 189 PHE A O 1
ATOM 1482 N N . ARG A 1 190 ? 15.922 47.25 17.719 1 86.31 190 ARG A N 1
ATOM 1483 C CA . ARG A 1 190 ? 15.25 47.062 19 1 86.31 190 ARG A CA 1
ATOM 1484 C C . ARG A 1 190 ? 13.734 47.094 18.844 1 86.31 190 ARG A C 1
ATOM 1486 O O . ARG A 1 190 ? 13.016 46.406 19.562 1 86.31 190 ARG A O 1
ATOM 1493 N N . ILE A 1 191 ? 13.227 47.844 17.938 1 84.31 191 ILE A N 1
ATOM 1494 C CA . ILE A 1 191 ? 11.797 47.969 17.672 1 84.31 191 ILE A CA 1
ATOM 1495 C C . ILE A 1 191 ? 11.25 46.594 17.25 1 84.31 191 ILE A C 1
ATOM 1497 O O . ILE A 1 191 ? 10.156 46.188 17.672 1 84.31 191 ILE A O 1
ATOM 1501 N N . VAL A 1 192 ? 12.016 45.938 16.516 1 78.06 192 VAL A N 1
ATOM 1502 C CA . VAL A 1 192 ? 11.625 44.594 16.047 1 78.06 192 VAL A CA 1
ATOM 1503 C C . VAL A 1 192 ? 11.828 43.594 17.172 1 78.06 192 VAL A C 1
ATOM 1505 O O . VAL A 1 192 ? 10.961 42.75 17.422 1 78.06 192 VAL A O 1
ATOM 1508 N N . ASP A 1 193 ? 12.961 43.75 17.812 1 77.19 193 ASP A N 1
ATOM 1509 C CA . ASP A 1 193 ? 13.32 42.812 18.891 1 77.19 193 ASP A CA 1
ATOM 1510 C C . ASP A 1 193 ? 12.305 42.875 20.031 1 77.19 193 ASP A C 1
ATOM 1512 O O . ASP A 1 193 ? 12.008 41.875 20.656 1 77.19 193 ASP A O 1
ATOM 1516 N N . ALA A 1 194 ? 11.836 44.031 20.281 1 80.19 194 ALA A N 1
ATOM 1517 C CA . ALA A 1 194 ? 10.898 44.25 21.391 1 80.19 194 ALA A CA 1
ATOM 1518 C C . ALA A 1 194 ? 9.461 44 20.938 1 80.19 194 ALA A C 1
ATOM 1520 O O . ALA A 1 194 ? 8.523 44.156 21.703 1 80.19 194 ALA A O 1
ATOM 1521 N N . ALA A 1 195 ? 9.25 43.656 19.719 1 78.75 195 ALA A N 1
ATOM 1522 C CA . ALA A 1 195 ? 7.926 43.406 19.156 1 78.75 195 ALA A CA 1
ATOM 1523 C C . ALA A 1 195 ? 7.035 44.656 19.328 1 78.75 195 ALA A C 1
ATOM 1525 O O . ALA A 1 195 ? 5.848 44.531 19.641 1 78.75 195 ALA A O 1
ATOM 1526 N N . ALA A 1 196 ? 7.621 45.75 19.234 1 79.5 196 ALA A N 1
ATOM 1527 C CA . ALA A 1 196 ? 6.859 46.969 19.422 1 79.5 196 ALA A CA 1
ATOM 1528 C C . ALA A 1 196 ? 5.738 47.094 18.391 1 79.5 196 ALA A C 1
ATOM 1530 O O . ALA A 1 196 ? 4.621 47.5 18.734 1 79.5 196 ALA A O 1
ATOM 1531 N N . ASP A 1 197 ? 6.102 46.75 17.234 1 77.88 197 ASP A N 1
ATOM 1532 C CA . ASP A 1 197 ? 5.105 46.812 16.172 1 77.88 197 ASP A CA 1
ATOM 1533 C C . ASP A 1 197 ? 3.951 45.844 16.422 1 77.88 197 ASP A C 1
ATOM 1535 O O . ASP A 1 197 ? 2.783 46.219 16.297 1 77.88 197 ASP A O 1
ATOM 1539 N N . TRP A 1 198 ? 4.262 44.688 16.797 1 82.81 198 TRP A N 1
ATOM 1540 C CA . TRP A 1 198 ? 3.254 43.656 17.078 1 82.81 198 TRP A CA 1
ATOM 1541 C C . TRP A 1 198 ? 2.352 44.094 18.234 1 82.81 198 TRP A C 1
ATOM 1543 O O . TRP A 1 198 ? 1.126 43.969 18.141 1 82.81 198 TRP A O 1
ATOM 1553 N N . THR A 1 199 ? 2.932 44.594 19.281 1 87.44 199 THR A N 1
ATOM 1554 C CA . THR A 1 199 ? 2.193 45 20.469 1 87.44 199 THR A CA 1
ATOM 1555 C C . THR A 1 199 ? 1.299 46.219 20.156 1 87.44 199 THR A C 1
ATOM 1557 O O . THR A 1 199 ? 0.125 46.219 20.531 1 87.44 199 THR A O 1
ATOM 1560 N N . LEU A 1 200 ? 1.819 47.125 19.484 1 87.38 200 LEU A N 1
ATOM 1561 C CA . LEU A 1 200 ? 1.067 48.344 19.234 1 87.38 200 LEU A CA 1
ATOM 1562 C C . LEU A 1 200 ? -0.029 48.125 18.203 1 87.38 200 LEU A C 1
ATOM 1564 O O . LEU A 1 200 ? -1.092 48.75 18.266 1 87.38 200 LEU A O 1
ATOM 1568 N N . TYR A 1 201 ? 0.275 47.219 17.344 1 87.19 201 TYR A N 1
ATOM 1569 C CA . TYR A 1 201 ? -0.808 46.875 16.422 1 87.19 201 TYR A CA 1
ATOM 1570 C C . TYR A 1 201 ? -1.943 46.188 17.172 1 87.19 201 TYR A C 1
ATOM 1572 O O . TYR A 1 201 ? -3.115 46.375 16.844 1 87.19 201 TYR A O 1
ATOM 1580 N N . ASN A 1 202 ? -1.536 45.438 18.094 1 92.31 202 ASN A N 1
ATOM 1581 C CA . ASN A 1 202 ? -2.549 44.812 18.938 1 92.31 202 ASN A CA 1
ATOM 1582 C C . ASN A 1 202 ? -3.373 45.875 19.688 1 92.31 202 ASN A C 1
ATOM 1584 O O . ASN A 1 202 ? -4.594 45.75 19.797 1 92.31 202 ASN A O 1
ATOM 1588 N N . PHE A 1 203 ? -2.742 46.906 20.188 1 95.19 203 PHE A N 1
ATOM 1589 C CA . PHE A 1 203 ? -3.436 47.969 20.875 1 95.19 203 PHE A CA 1
ATOM 1590 C C . PHE A 1 203 ? -4.328 48.75 19.906 1 95.19 203 PHE A C 1
ATOM 1592 O O . PHE A 1 203 ? -5.43 49.156 20.266 1 95.19 203 PHE A O 1
ATOM 1599 N N . ARG A 1 204 ? -3.787 48.938 18.734 1 93.56 204 ARG A N 1
ATOM 1600 C CA . ARG A 1 204 ? -4.566 49.625 17.719 1 93.56 204 ARG A CA 1
ATOM 1601 C C . ARG A 1 204 ? -5.855 48.875 17.406 1 93.56 204 ARG A C 1
ATOM 1603 O O . ARG A 1 204 ? -6.941 49.469 17.406 1 93.56 204 ARG A O 1
ATOM 1610 N N . TRP A 1 205 ? -5.691 47.594 17.141 1 93.38 205 TRP A N 1
ATOM 1611 C CA . TRP A 1 205 ? -6.855 46.75 16.891 1 93.38 205 TRP A CA 1
ATOM 1612 C C . TRP A 1 205 ? -7.793 46.75 18.094 1 93.38 205 TRP A C 1
ATOM 1614 O O . TRP A 1 205 ? -9.008 46.844 17.938 1 93.38 205 TRP A O 1
ATOM 1624 N N . GLY A 1 206 ? -7.227 46.562 19.266 1 94.75 206 GLY A N 1
ATOM 1625 C CA . GLY A 1 206 ? -8.016 46.562 20.484 1 94.75 206 GLY A CA 1
ATOM 1626 C C . GLY A 1 206 ? -8.852 47.812 20.672 1 94.75 206 GLY A C 1
ATOM 1627 O O . GLY A 1 206 ? -9.938 47.75 21.25 1 94.75 206 GLY A O 1
ATOM 1628 N N . SER A 1 207 ? -8.359 48.906 20.141 1 94.81 207 SER A N 1
ATOM 1629 C CA . SER A 1 207 ? -9.039 50.188 20.312 1 94.81 207 SER A CA 1
ATOM 1630 C C . SER A 1 207 ? -9.977 50.469 19.141 1 94.81 207 SER A C 1
ATOM 1632 O O . SER A 1 207 ? -10.508 51.562 19.031 1 94.81 207 SER A O 1
ATOM 1634 N N . GLY A 1 208 ? -10.07 49.5 18.266 1 91.88 208 GLY A N 1
ATOM 1635 C CA . GLY A 1 208 ? -10.984 49.625 17.141 1 91.88 208 GLY A CA 1
ATOM 1636 C C . GLY A 1 208 ? -10.5 50.594 16.078 1 91.88 208 GLY A C 1
ATOM 1637 O O . GLY A 1 208 ? -11.305 51.219 15.391 1 91.88 208 GLY A O 1
ATOM 1638 N N . ILE A 1 209 ? -9.242 50.781 15.961 1 92.69 209 ILE A N 1
ATOM 1639 C CA . ILE A 1 209 ? -8.664 51.688 14.984 1 92.69 209 ILE A CA 1
ATOM 1640 C C . ILE A 1 209 ? -8.133 50.906 13.789 1 92.69 209 ILE A C 1
ATOM 1642 O O . ILE A 1 209 ? -7.375 49.938 13.953 1 92.69 209 ILE A O 1
ATOM 1646 N N . THR A 1 210 ? -8.547 51.25 12.625 1 89.31 210 THR A N 1
ATOM 1647 C CA . THR A 1 210 ? -8.039 50.656 11.391 1 89.31 210 THR A CA 1
ATOM 1648 C C . THR A 1 210 ? -7.484 51.75 10.469 1 89.31 210 THR A C 1
ATOM 1650 O O . THR A 1 210 ? -8.078 52.812 10.328 1 89.31 210 THR A O 1
ATOM 1653 N N . LEU A 1 211 ? -6.305 51.5 9.961 1 87.81 211 LEU A N 1
ATOM 1654 C CA . LEU A 1 211 ? -5.688 52.438 9.016 1 87.81 211 LEU A CA 1
ATOM 1655 C C . LEU A 1 211 ? -5.594 51.812 7.625 1 87.81 211 LEU A C 1
ATOM 1657 O O . LEU A 1 211 ? -5.312 50.625 7.496 1 87.81 211 LEU A O 1
ATOM 1661 N N . THR A 1 212 ? -5.859 52.594 6.633 1 85.12 212 THR A N 1
ATOM 1662 C CA . THR A 1 212 ? -5.57 52.156 5.266 1 85.12 212 THR A CA 1
ATOM 1663 C C . THR A 1 212 ? -4.066 52.156 5.012 1 85.12 212 THR A C 1
ATOM 1665 O O . THR A 1 212 ? -3.299 52.75 5.77 1 85.12 212 THR A O 1
ATOM 1668 N N . PRO A 1 213 ? -3.674 51.531 3.99 1 82.12 213 PRO A N 1
ATOM 1669 C CA . PRO A 1 213 ? -2.242 51.531 3.68 1 82.12 213 PRO A CA 1
ATOM 1670 C C . PRO A 1 213 ? -1.675 52.938 3.492 1 82.12 213 PRO A C 1
ATOM 1672 O O . PRO A 1 213 ? -0.536 53.219 3.885 1 82.12 213 PRO A O 1
ATOM 1675 N N . GLU A 1 214 ? -2.412 53.75 2.898 1 82.38 214 GLU A N 1
ATOM 1676 C CA . GLU A 1 214 ? -1.972 55.125 2.703 1 82.38 214 GLU A CA 1
ATOM 1677 C C . GLU A 1 214 ? -1.853 55.875 4.035 1 82.38 214 GLU A C 1
ATOM 1679 O O . GLU A 1 214 ? -0.889 56.594 4.262 1 82.38 214 GLU A O 1
ATOM 1684 N N . GLU A 1 215 ? -2.787 55.625 4.883 1 86.38 215 GLU A N 1
ATOM 1685 C CA . GLU A 1 215 ? -2.768 56.219 6.211 1 86.38 215 GLU A CA 1
ATOM 1686 C C . GLU A 1 215 ? -1.591 55.719 7.035 1 86.38 215 GLU A C 1
ATOM 1688 O O . GLU A 1 215 ? -0.984 56.469 7.797 1 86.38 215 GLU A O 1
ATOM 1693 N N . GLU A 1 216 ? -1.345 54.531 6.871 1 86.88 216 GLU A N 1
ATOM 1694 C CA . GLU A 1 216 ? -0.218 53.938 7.586 1 86.88 216 GLU A CA 1
ATOM 1695 C C . GLU A 1 216 ? 1.102 54.562 7.16 1 86.88 216 GLU A C 1
ATOM 1697 O O . GLU A 1 216 ? 1.966 54.844 7.996 1 86.88 216 GLU A O 1
ATOM 1702 N N . LYS A 1 217 ? 1.226 54.75 5.902 1 82.12 217 LYS A N 1
ATOM 1703 C CA . LYS A 1 217 ? 2.434 55.375 5.391 1 82.12 217 LYS A CA 1
ATOM 1704 C C . LYS A 1 217 ? 2.596 56.781 5.961 1 82.12 217 LYS A C 1
ATOM 1706 O O . LYS A 1 217 ? 3.711 57.219 6.266 1 82.12 217 LYS A O 1
ATOM 1711 N N . ILE A 1 218 ? 1.516 57.406 6.07 1 85.94 218 ILE A N 1
ATOM 1712 C CA . ILE A 1 218 ? 1.522 58.75 6.609 1 85.94 218 ILE A CA 1
ATOM 1713 C C . ILE A 1 218 ? 1.893 58.719 8.094 1 85.94 218 ILE A C 1
ATOM 1715 O O . ILE A 1 218 ? 2.654 59.562 8.57 1 85.94 218 ILE A O 1
ATOM 1719 N N . ALA A 1 219 ? 1.399 57.75 8.836 1 89.56 219 ALA A N 1
ATOM 1720 C CA . ALA A 1 219 ? 1.556 57.688 10.289 1 89.56 219 ALA A CA 1
ATOM 1721 C C . ALA A 1 219 ? 2.908 57.094 10.672 1 89.56 219 ALA A C 1
ATOM 1723 O O . ALA A 1 219 ? 3.371 57.25 11.805 1 89.56 219 ALA A O 1
ATOM 1724 N N . ASP A 1 220 ? 3.625 56.5 9.805 1 87.5 220 ASP A N 1
ATOM 1725 C CA . ASP A 1 220 ? 4.781 55.625 10.078 1 87.5 220 ASP A CA 1
ATOM 1726 C C . ASP A 1 220 ? 5.898 56.438 10.758 1 87.5 220 ASP A C 1
ATOM 1728 O O . ASP A 1 220 ? 6.516 55.969 11.711 1 87.5 220 ASP A O 1
ATOM 1732 N N . PRO A 1 221 ? 6.184 57.594 10.258 1 84.44 221 PRO A N 1
ATOM 1733 C CA . PRO A 1 221 ? 7.254 58.344 10.93 1 84.44 221 PRO A CA 1
ATOM 1734 C C . PRO A 1 221 ? 6.922 58.656 12.383 1 84.44 221 PRO A C 1
ATOM 1736 O O . PRO A 1 221 ? 7.801 58.625 13.25 1 84.44 221 PRO A O 1
ATOM 1739 N N . MET A 1 222 ? 5.695 59.031 12.625 1 89.31 222 MET A N 1
ATOM 1740 C CA . MET A 1 222 ? 5.262 59.312 13.992 1 89.31 222 MET A CA 1
ATOM 1741 C C . MET A 1 222 ? 5.246 58.031 14.82 1 89.31 222 MET A C 1
ATOM 1743 O O . MET A 1 222 ? 5.629 58.031 15.992 1 89.31 222 MET A O 1
ATOM 1747 N N . SER A 1 223 ? 4.828 56.969 14.156 1 90.69 223 SER A N 1
ATOM 1748 C CA . SER A 1 223 ? 4.84 55.688 14.828 1 90.69 223 SER A CA 1
ATOM 1749 C C . SER A 1 223 ? 6.258 55.281 15.234 1 90.69 223 SER A C 1
ATOM 1751 O O . SER A 1 223 ? 6.469 54.75 16.344 1 90.69 223 SER A O 1
ATOM 1753 N N . TYR A 1 224 ? 7.148 55.469 14.359 1 88.06 224 TYR A N 1
ATOM 1754 C CA . TYR A 1 224 ? 8.539 55.156 14.688 1 88.06 224 TYR A CA 1
ATOM 1755 C C . TYR A 1 224 ? 8.984 55.906 15.945 1 88.06 224 TYR A C 1
ATOM 1757 O O . TYR A 1 224 ? 9.602 55.312 16.828 1 88.06 224 TYR A O 1
ATOM 1765 N N . ALA A 1 225 ? 8.742 57.188 15.953 1 89.75 225 ALA A N 1
ATOM 1766 C CA . ALA A 1 225 ? 9.156 58 17.109 1 89.75 225 ALA A CA 1
ATOM 1767 C C . ALA A 1 225 ? 8.586 57.438 18.406 1 89.75 225 ALA A C 1
ATOM 1769 O O . ALA A 1 225 ? 9.281 57.375 19.422 1 89.75 225 ALA A O 1
ATOM 1770 N N . ALA A 1 226 ? 7.379 57.094 18.312 1 93 226 ALA A N 1
ATOM 1771 C CA . ALA A 1 226 ? 6.723 56.562 19.5 1 93 226 ALA A CA 1
ATOM 1772 C C . ALA A 1 226 ? 7.316 55.188 19.875 1 93 226 ALA A C 1
ATOM 1774 O O . ALA A 1 226 ? 7.566 54.938 21.047 1 93 226 ALA A O 1
ATOM 1775 N N . TYR A 1 227 ? 7.5 54.312 18.891 1 92.81 227 TYR A N 1
ATOM 1776 C CA . TYR A 1 227 ? 8.047 53 19.141 1 92.81 227 TYR A CA 1
ATOM 1777 C C . TYR A 1 227 ? 9.445 53.094 19.75 1 92.81 227 TYR A C 1
ATOM 1779 O O . TYR A 1 227 ? 9.758 52.375 20.703 1 92.81 227 TYR A O 1
ATOM 1787 N N . ALA A 1 228 ? 10.203 53.906 19.141 1 91.56 228 ALA A N 1
ATOM 1788 C CA . ALA A 1 228 ? 11.555 54.125 19.656 1 91.56 228 ALA A CA 1
ATOM 1789 C C . ALA A 1 228 ? 11.516 54.594 21.109 1 91.56 228 ALA A C 1
ATOM 1791 O O . ALA A 1 228 ? 12.297 54.156 21.938 1 91.56 228 ALA A O 1
ATOM 1792 N N . GLU A 1 229 ? 10.648 55.562 21.328 1 93.31 229 GLU A N 1
ATOM 1793 C CA . GLU A 1 229 ? 10.484 56.094 22.688 1 93.31 229 GLU A CA 1
ATOM 1794 C C . GLU A 1 229 ? 10.117 54.969 23.656 1 93.31 229 GLU A C 1
ATOM 1796 O O . GLU A 1 229 ? 10.688 54.906 24.75 1 93.31 229 GLU A O 1
ATOM 1801 N N . LEU A 1 230 ? 9.18 54.188 23.344 1 94.81 230 LEU A N 1
ATOM 1802 C CA . LEU A 1 230 ? 8.734 53.094 24.188 1 94.81 230 LEU A CA 1
ATOM 1803 C C . LEU A 1 230 ? 9.891 52.125 24.484 1 94.81 230 LEU A C 1
ATOM 1805 O O . LEU A 1 230 ? 10.055 51.688 25.641 1 94.81 230 LEU A O 1
ATOM 1809 N N . CYS A 1 231 ? 10.648 51.844 23.516 1 93.38 231 CYS A N 1
ATOM 1810 C CA . CYS A 1 231 ? 11.789 50.938 23.688 1 93.38 231 CYS A CA 1
ATOM 1811 C C . CYS A 1 231 ? 12.828 51.562 24.609 1 93.38 231 CYS A C 1
ATOM 1813 O O . CYS A 1 231 ? 13.391 50.875 25.469 1 93.38 231 CYS A O 1
ATOM 1815 N N . LEU A 1 232 ? 13.062 52.812 24.391 1 94.12 232 LEU A N 1
ATOM 1816 C CA . LEU A 1 232 ? 14.055 53.531 25.188 1 94.12 232 LEU A CA 1
ATOM 1817 C C . LEU A 1 232 ? 13.633 53.562 26.656 1 94.12 232 LEU A C 1
ATOM 1819 O O . LEU A 1 232 ? 14.461 53.406 27.547 1 94.12 232 LEU A O 1
ATOM 1823 N N . VAL A 1 233 ? 12.367 53.812 26.859 1 94.31 233 VAL A N 1
ATOM 1824 C CA . VAL A 1 233 ? 11.852 53.844 28.234 1 94.31 233 VAL A CA 1
ATOM 1825 C C . VAL A 1 233 ? 12.031 52.469 28.875 1 94.31 233 VAL A C 1
ATOM 1827 O O . VAL A 1 233 ? 12.477 52.375 30.031 1 94.31 233 VAL A O 1
ATOM 1830 N N . ASN A 1 234 ? 11.711 51.438 28.188 1 93.44 234 ASN A N 1
ATOM 1831 C CA . ASN A 1 234 ? 11.891 50.094 28.703 1 93.44 234 ASN A CA 1
ATOM 1832 C C . ASN A 1 234 ? 13.352 49.812 29.062 1 93.44 234 ASN A C 1
ATOM 1834 O O . ASN A 1 234 ? 13.641 49.25 30.125 1 93.44 234 ASN A O 1
ATOM 1838 N N . ASP A 1 235 ? 14.211 50.188 28.141 1 93.69 235 ASP A N 1
ATOM 1839 C CA . ASP A 1 235 ? 15.641 49.969 28.359 1 93.69 235 ASP A CA 1
ATOM 1840 C C . ASP A 1 235 ? 16.141 50.75 29.562 1 93.69 235 ASP A C 1
ATOM 1842 O O . ASP A 1 235 ? 16.984 50.281 30.312 1 93.69 235 ASP A O 1
ATOM 1846 N N . LEU A 1 236 ? 15.664 51.969 29.656 1 93.38 236 LEU A N 1
ATOM 1847 C CA . LEU A 1 236 ? 16.062 52.812 30.766 1 93.38 236 LEU A CA 1
ATOM 1848 C C . LEU A 1 236 ? 15.711 52.188 32.094 1 93.38 236 LEU A C 1
ATOM 1850 O O . LEU A 1 236 ? 16.547 52.125 33 1 93.38 236 LEU A O 1
ATOM 1854 N N . PHE A 1 237 ? 14.555 51.719 32.219 1 92.38 237 PHE A N 1
ATOM 1855 C CA . PHE A 1 237 ? 14.078 51.219 33.5 1 92.38 237 PHE A CA 1
ATOM 1856 C C . PHE A 1 237 ? 14.562 49.781 33.719 1 92.38 237 PHE A C 1
ATOM 1858 O O . PHE A 1 237 ? 14.742 49.375 34.875 1 92.38 237 PHE A O 1
ATOM 1865 N N . SER A 1 238 ? 14.844 49.031 32.688 1 91.62 238 SER A N 1
ATOM 1866 C CA . SER A 1 238 ? 15.281 47.656 32.844 1 91.62 238 SER A CA 1
ATOM 1867 C C . SER A 1 238 ? 16.797 47.562 33 1 91.62 238 SER A C 1
ATOM 1869 O O . SER A 1 238 ? 17.344 46.469 33.219 1 91.62 238 SER A O 1
ATOM 1871 N N . TRP A 1 239 ? 17.469 48.656 32.969 1 92.69 239 TRP A N 1
ATOM 1872 C CA . TRP A 1 239 ? 18.922 48.688 32.906 1 92.69 239 TRP A CA 1
ATOM 1873 C C . TRP A 1 239 ? 19.547 48.031 34.125 1 92.69 239 TRP A C 1
ATOM 1875 O O . TRP A 1 239 ? 20.391 47.125 34 1 92.69 239 TRP A O 1
ATOM 1885 N N . ASP A 1 240 ? 19.078 48.406 35.281 1 90.31 240 ASP A N 1
ATOM 1886 C CA . ASP A 1 240 ? 19.703 47.906 36.5 1 90.31 240 ASP A CA 1
ATOM 1887 C C . ASP A 1 240 ? 19.531 46.406 36.625 1 90.31 240 ASP A C 1
ATOM 1889 O O . ASP A 1 240 ? 20.469 45.688 37.031 1 90.31 240 ASP A O 1
ATOM 1893 N N . LYS A 1 241 ? 18.391 45.969 36.312 1 88.88 241 LYS A N 1
ATOM 1894 C CA . LYS A 1 241 ? 18.109 44.531 36.344 1 88.88 241 LYS A CA 1
ATOM 1895 C C . LYS A 1 241 ? 18.969 43.781 35.344 1 88.88 241 LYS A C 1
ATOM 1897 O O . LYS A 1 241 ? 19.578 42.781 35.656 1 88.88 241 LYS A O 1
ATOM 1902 N N . GLU A 1 242 ? 19.047 44.312 34.125 1 88.06 242 GLU A N 1
ATOM 1903 C CA . GLU A 1 242 ? 19.766 43.656 33.062 1 88.06 242 GLU A CA 1
ATOM 1904 C C . GLU A 1 242 ? 21.281 43.688 33.281 1 88.06 242 GLU A C 1
ATOM 1906 O O . GLU A 1 242 ? 21.984 42.719 32.969 1 88.06 242 GLU A O 1
ATOM 1911 N N . TYR A 1 243 ? 21.688 44.75 33.812 1 89.56 243 TYR A N 1
ATOM 1912 C CA . TYR A 1 243 ? 23.109 44.844 34.125 1 89.56 243 TYR A CA 1
ATOM 1913 C C . TYR A 1 243 ? 23.5 43.875 35.25 1 89.56 243 TYR A C 1
ATOM 1915 O O . TYR A 1 243 ? 24.562 43.281 35.188 1 89.56 243 TYR A O 1
ATOM 1923 N N . ALA A 1 244 ? 22.656 43.812 36.219 1 88.81 244 ALA A N 1
ATOM 1924 C CA . ALA A 1 244 ? 22.906 42.875 37.312 1 88.81 244 ALA A CA 1
ATOM 1925 C C . ALA A 1 244 ? 23 41.438 36.812 1 88.81 244 ALA A C 1
ATOM 1927 O O . ALA A 1 244 ? 23.844 40.688 37.25 1 88.81 244 ALA A O 1
ATOM 1928 N N . ALA A 1 245 ? 22.125 41.094 36 1 85.12 245 ALA A N 1
ATOM 1929 C CA . ALA A 1 245 ? 22.125 39.75 35.406 1 85.12 245 ALA A CA 1
ATOM 1930 C C . ALA A 1 245 ? 23.375 39.531 34.562 1 85.12 245 ALA A C 1
ATOM 1932 O O . ALA A 1 245 ? 23.922 38.406 34.562 1 85.12 245 ALA A O 1
ATOM 1933 N N . TYR A 1 246 ? 23.734 40.562 33.875 1 83.69 246 TYR A N 1
ATOM 1934 C CA . TYR A 1 246 ? 24.938 40.5 33.062 1 83.69 246 TYR A CA 1
ATOM 1935 C C . TYR A 1 246 ? 26.172 40.25 33.906 1 83.69 246 TYR A C 1
ATOM 1937 O O . TYR A 1 246 ? 27.016 39.406 33.594 1 83.69 246 TYR A O 1
ATOM 1945 N N . VAL A 1 247 ? 26.234 40.875 34.969 1 87.81 247 VAL A N 1
ATOM 1946 C CA . VAL A 1 247 ? 27.359 40.75 35.875 1 87.81 247 VAL A CA 1
ATOM 1947 C C . VAL A 1 247 ? 27.344 39.375 36.531 1 87.81 247 VAL A C 1
ATOM 1949 O O . VAL A 1 247 ? 28.391 38.719 36.625 1 87.81 247 VAL A O 1
ATOM 1952 N N . LYS A 1 248 ? 26.188 39 36.906 1 86.25 248 LYS A N 1
ATOM 1953 C CA . LYS A 1 248 ? 26.031 37.719 37.594 1 86.25 248 LYS A CA 1
ATOM 1954 C C . LYS A 1 248 ? 26.422 36.562 36.656 1 86.25 248 LYS A C 1
ATOM 1956 O O . LYS A 1 248 ? 26.953 35.562 37.094 1 86.25 248 LYS A O 1
ATOM 1961 N N . SER A 1 249 ? 26.156 36.75 35.438 1 82.75 249 SER A N 1
ATOM 1962 C CA . SER A 1 249 ? 26.453 35.719 34.469 1 82.75 249 SER A CA 1
ATOM 1963 C C . SER A 1 249 ? 27.875 35.844 33.938 1 82.75 249 SER A C 1
ATOM 1965 O O . SER A 1 249 ? 28.266 35.094 33.031 1 82.75 249 SER A O 1
ATOM 1967 N N . ASN A 1 250 ? 28.562 36.656 34.406 1 82.88 250 ASN A N 1
ATOM 1968 C CA . ASN A 1 250 ? 29.938 36.906 33.969 1 82.88 250 ASN A CA 1
ATOM 1969 C C . ASN A 1 250 ? 30.016 37.219 32.469 1 82.88 250 ASN A C 1
ATOM 1971 O O . ASN A 1 250 ? 30.906 36.688 31.797 1 82.88 250 ASN A O 1
ATOM 1975 N N 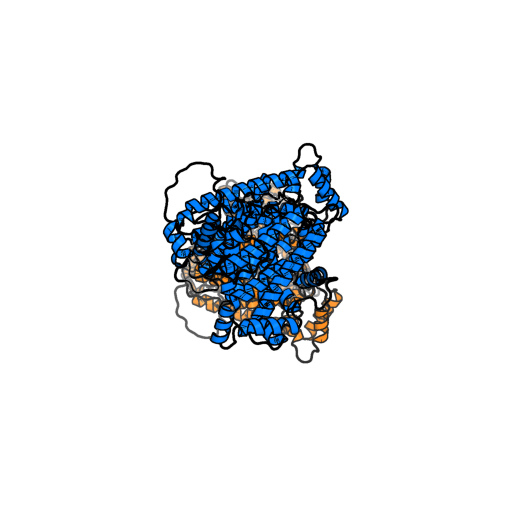. GLY A 1 251 ? 28.891 37.812 31.969 1 74.88 251 GLY A N 1
ATOM 1976 C CA . GLY A 1 251 ? 28.906 38.281 30.594 1 74.88 251 GLY A CA 1
ATOM 1977 C C . GLY A 1 251 ? 28.312 37.281 29.609 1 74.88 251 GLY A C 1
ATOM 1978 O O . GLY A 1 251 ? 28.266 37.562 28.406 1 74.88 251 GLY A O 1
ATOM 1979 N N . ASP A 1 252 ? 27.891 36.219 30.109 1 73.88 252 ASP A N 1
ATOM 1980 C CA . ASP A 1 252 ? 27.328 35.219 29.219 1 73.88 252 ASP A CA 1
ATOM 1981 C C . ASP A 1 252 ? 26.016 35.688 28.609 1 73.88 252 ASP A C 1
ATOM 1983 O O . ASP A 1 252 ? 25.672 35.312 27.484 1 73.88 252 ASP A O 1
ATOM 1987 N N . VAL A 1 253 ? 25.281 36.5 29.312 1 74 253 VAL A N 1
ATOM 1988 C CA . VAL A 1 253 ? 24.047 37.062 28.797 1 74 253 VAL A CA 1
ATOM 1989 C C . VAL A 1 253 ? 24.328 38.406 28.125 1 74 253 VAL A C 1
ATOM 1991 O O . VAL A 1 253 ? 24.875 39.312 28.75 1 74 253 VAL A O 1
ATOM 1994 N N . PRO A 1 254 ? 24.031 38.469 26.875 1 75.69 254 PRO A N 1
ATOM 1995 C CA . PRO A 1 254 ? 24.328 39.719 26.188 1 75.69 254 PRO A CA 1
ATOM 1996 C C . PRO A 1 254 ? 23.484 40.875 26.703 1 75.69 254 PRO A C 1
ATOM 1998 O O . PRO A 1 254 ? 22.328 40.688 27.094 1 75.69 254 PRO A O 1
ATOM 2001 N N . LEU A 1 255 ? 24.156 42.031 26.75 1 82.62 255 LEU A N 1
ATOM 2002 C CA . LEU A 1 255 ? 23.469 43.25 27.188 1 82.62 255 LEU A CA 1
ATOM 2003 C C . LEU A 1 255 ? 22.891 44 26 1 82.62 255 LEU A C 1
ATOM 2005 O O . LEU A 1 255 ? 23.594 44.781 25.344 1 82.62 255 LEU A O 1
ATOM 2009 N N . VAL A 1 256 ? 21.672 43.812 25.719 1 84.62 256 VAL A N 1
ATOM 2010 C CA . VAL A 1 256 ? 20.938 44.531 24.672 1 84.62 256 VAL A CA 1
ATOM 2011 C C . VAL A 1 256 ? 20.109 45.656 25.297 1 84.62 256 VAL A C 1
ATOM 2013 O O . VAL A 1 256 ? 18.922 45.469 25.594 1 84.62 256 VAL A O 1
ATOM 2016 N N . ASN A 1 257 ? 20.75 46.719 25.406 1 92.12 257 ASN A N 1
ATOM 2017 C CA . ASN A 1 257 ? 20.141 47.844 26.109 1 92.12 257 ASN A CA 1
ATOM 2018 C C . ASN A 1 257 ? 20.719 49.188 25.625 1 92.12 257 ASN A C 1
ATOM 2020 O O . ASN A 1 257 ? 21.922 49.312 25.422 1 92.12 257 ASN A O 1
ATOM 2024 N N . ALA A 1 258 ? 19.828 50.094 25.469 1 93.31 258 ALA A N 1
ATOM 2025 C CA . ALA A 1 258 ? 20.219 51.375 24.922 1 93.31 258 ALA A CA 1
ATOM 2026 C C . ALA A 1 258 ? 21.25 52.062 25.797 1 93.31 258 ALA A C 1
ATOM 2028 O O . ALA A 1 258 ? 22.141 52.781 25.297 1 93.31 258 ALA A O 1
ATOM 2029 N N . VAL A 1 259 ? 21.219 51.938 27.094 1 92.94 259 VAL A N 1
ATOM 2030 C CA . VAL A 1 259 ? 22.172 52.531 28.016 1 92.94 259 VAL A CA 1
ATOM 2031 C C . VAL A 1 259 ? 23.578 52 27.734 1 92.94 259 VAL A C 1
ATOM 2033 O O . VAL A 1 259 ? 24.547 52.75 27.719 1 92.94 259 VAL A O 1
ATOM 2036 N N . HIS A 1 260 ? 23.625 50.75 27.516 1 91.75 260 HIS A N 1
ATOM 2037 C CA . HIS A 1 260 ? 24.906 50.125 27.203 1 91.75 260 HIS A CA 1
ATOM 2038 C C . HIS A 1 260 ? 25.453 50.625 25.859 1 91.75 260 HIS A C 1
ATOM 2040 O O . HIS A 1 260 ? 26.641 50.969 25.766 1 91.75 260 HIS A O 1
ATOM 2046 N N . ILE A 1 261 ? 24.625 50.688 24.906 1 90.94 261 ILE A N 1
ATOM 2047 C CA . ILE A 1 261 ? 25.047 51.094 23.562 1 90.94 261 ILE A CA 1
ATOM 2048 C C . ILE A 1 261 ? 25.562 52.531 23.609 1 90.94 261 ILE A C 1
ATOM 2050 O O . ILE A 1 261 ? 26.609 52.844 23.016 1 90.94 261 ILE A O 1
ATOM 2054 N N . VAL A 1 262 ? 24.859 53.375 24.281 1 89.88 262 VAL A N 1
ATOM 2055 C CA . VAL A 1 262 ? 25.266 54.781 24.391 1 89.88 262 VAL A CA 1
ATOM 2056 C C . VAL A 1 262 ? 26.562 54.875 25.172 1 89.88 262 VAL A C 1
ATOM 2058 O O . VAL A 1 262 ? 27.453 55.656 24.812 1 89.88 262 VAL A O 1
ATOM 2061 N N . ALA A 1 263 ? 26.719 54.125 26.234 1 89.44 263 ALA A N 1
ATOM 2062 C CA . ALA A 1 263 ? 27.938 54.156 27.047 1 89.44 263 ALA A CA 1
ATOM 2063 C C . ALA A 1 263 ? 29.156 53.75 26.234 1 89.44 263 ALA A C 1
ATOM 2065 O O . ALA A 1 263 ? 30.188 54.406 26.281 1 89.44 263 ALA A O 1
ATOM 2066 N N . VAL A 1 264 ? 28.984 52.719 25.484 1 88.31 264 VAL A N 1
ATOM 2067 C CA . VAL A 1 264 ? 30.094 52.156 24.734 1 88.31 264 VAL A CA 1
ATOM 2068 C C . VAL A 1 264 ? 30.406 53.062 23.531 1 88.31 264 VAL A C 1
ATOM 2070 O O . VAL A 1 264 ? 31.578 53.375 23.25 1 88.31 264 VAL A O 1
ATOM 2073 N N . THR A 1 265 ? 29.453 53.406 22.828 1 86.5 265 THR A N 1
ATOM 2074 C CA . THR A 1 265 ? 29.672 54.156 21.578 1 86.5 265 THR A CA 1
ATOM 2075 C C . THR A 1 265 ? 30.125 55.562 21.844 1 86.5 265 THR A C 1
ATOM 2077 O O . THR A 1 265 ? 30.859 56.156 21.047 1 86.5 265 THR A O 1
ATOM 2080 N N . GLN A 1 266 ? 29.781 56.094 23 1 84.94 266 GLN A N 1
ATOM 2081 C CA . GLN A 1 266 ? 30.125 57.5 23.281 1 84.94 266 GLN A CA 1
ATOM 2082 C C . GLN A 1 266 ? 31.172 57.562 24.391 1 84.94 266 GLN A C 1
ATOM 2084 O O . GLN A 1 266 ? 31.578 58.688 24.766 1 84.94 266 GLN A O 1
ATOM 2089 N N . GLY A 1 267 ? 31.609 56.531 24.891 1 85.81 267 GLY A N 1
ATOM 2090 C CA . GLY A 1 267 ? 32.625 56.5 25.922 1 85.81 267 GLY A CA 1
ATOM 2091 C C . GLY A 1 267 ? 32.188 57.156 27.219 1 85.81 267 GLY A C 1
ATOM 2092 O O . GLY A 1 267 ? 32.938 57.969 27.781 1 85.81 267 GLY A O 1
ATOM 2093 N N . LEU A 1 268 ? 30.938 56.875 27.688 1 86.81 268 LEU A N 1
ATOM 2094 C CA . LEU A 1 268 ? 30.375 57.469 28.875 1 86.81 268 LEU A CA 1
ATOM 2095 C C . LEU A 1 268 ? 30.25 56.438 30 1 86.81 268 LEU A C 1
ATOM 2097 O O . LEU A 1 268 ? 30.297 55.25 29.75 1 86.81 268 LEU A O 1
ATOM 2101 N N . THR A 1 269 ? 30.172 57.031 31.188 1 88.81 269 THR A N 1
ATOM 2102 C CA . THR A 1 269 ? 29.797 56.188 32.312 1 88.81 269 THR A CA 1
ATOM 2103 C C . THR A 1 269 ? 28.328 55.75 32.188 1 88.81 269 THR A C 1
ATOM 2105 O O . THR A 1 269 ? 27.547 56.375 31.469 1 88.81 269 THR A O 1
ATOM 2108 N N . HIS A 1 270 ? 28 54.781 32.906 1 89.81 270 HIS A N 1
ATOM 2109 C CA . HIS A 1 270 ? 26.641 54.281 32.875 1 89.81 270 HIS A CA 1
ATOM 2110 C C . HIS A 1 270 ? 25.656 55.344 33.375 1 89.81 270 HIS A C 1
ATOM 2112 O O . HIS A 1 270 ? 24.547 55.469 32.812 1 89.81 270 HIS A O 1
ATOM 2118 N N . CYS A 1 271 ? 26.031 56.031 34.281 1 88.5 271 CYS A N 1
ATOM 2119 C CA . CYS A 1 271 ? 25.172 57.094 34.844 1 88.5 271 CYS A CA 1
ATOM 2120 C C . CYS A 1 271 ? 24.953 58.188 33.812 1 88.5 271 CYS A C 1
ATOM 2122 O O . CYS A 1 271 ? 23.828 58.656 33.625 1 88.5 271 CYS A O 1
ATOM 2124 N N . ALA A 1 272 ? 26.031 58.562 33.125 1 87.69 272 ALA A N 1
ATOM 2125 C CA . ALA A 1 272 ? 25.922 59.562 32.062 1 87.69 272 ALA A CA 1
ATOM 2126 C C . ALA A 1 272 ? 25.125 59.062 30.875 1 87.69 272 ALA A C 1
ATOM 2128 O O . ALA A 1 272 ? 24.375 59.812 30.266 1 87.69 272 ALA A O 1
ATOM 2129 N N . ALA A 1 273 ? 25.344 57.844 30.656 1 90.62 273 ALA A N 1
ATOM 2130 C CA . ALA A 1 273 ? 24.625 57.219 29.531 1 90.62 273 ALA A CA 1
ATOM 2131 C C . ALA A 1 273 ? 23.125 57.188 29.812 1 90.62 273 ALA A C 1
ATOM 2133 O O . ALA A 1 273 ? 22.312 57.375 28.906 1 90.62 273 ALA A O 1
ATOM 2134 N N . LYS A 1 274 ? 22.688 56.906 31 1 91.38 274 LYS A N 1
ATOM 2135 C CA . LYS A 1 274 ? 21.281 56.906 31.391 1 91.38 274 LYS A CA 1
ATOM 2136 C C . LYS A 1 274 ? 20.656 58.281 31.141 1 91.38 274 LYS A C 1
ATOM 2138 O O . LYS A 1 274 ? 19.516 58.375 30.672 1 91.38 274 LYS A O 1
ATOM 2143 N N . ALA A 1 275 ? 21.406 59.281 31.406 1 88.25 275 ALA A N 1
ATOM 2144 C CA . ALA A 1 275 ? 20.922 60.656 31.188 1 88.25 275 ALA A CA 1
ATOM 2145 C C . ALA A 1 275 ? 20.734 60.938 29.703 1 88.25 275 ALA A C 1
ATOM 2147 O O . ALA A 1 275 ? 19.781 61.625 29.312 1 88.25 275 ALA A O 1
ATOM 2148 N N . VAL A 1 276 ? 21.688 60.406 28.969 1 88 276 VAL A N 1
ATOM 2149 C CA . VAL A 1 276 ? 21.594 60.594 27.531 1 88 276 VAL A CA 1
ATOM 2150 C C . VAL A 1 276 ? 20.344 59.875 27 1 88 276 VAL A C 1
ATOM 2152 O O . VAL A 1 276 ? 19.625 60.406 26.156 1 88 276 VAL A O 1
ATOM 2155 N N . VAL A 1 277 ? 20.125 58.688 27.484 1 91.94 277 VAL A N 1
ATOM 2156 C CA . VAL A 1 277 ? 18.969 57.906 27.047 1 91.94 277 VAL A CA 1
ATOM 2157 C C . VAL A 1 277 ? 17.672 58.625 27.453 1 91.94 277 VAL A C 1
ATOM 2159 O O . VAL A 1 277 ? 16.719 58.656 26.688 1 91.94 277 VAL A O 1
ATOM 2162 N N . GLN A 1 278 ? 17.641 59.156 28.609 1 89.69 278 GLN A N 1
ATOM 2163 C CA . GLN A 1 278 ? 16.484 59.938 29.047 1 89.69 278 GLN A CA 1
ATOM 2164 C C . GLN A 1 278 ? 16.234 61.125 28.141 1 89.69 278 GLN A C 1
ATOM 2166 O O . GLN A 1 278 ? 15.094 61.469 27.828 1 89.69 278 GLN A O 1
ATOM 2171 N N . ALA A 1 279 ? 17.281 61.781 27.75 1 87.81 279 ALA A N 1
ATOM 2172 C CA . ALA A 1 279 ? 17.172 62.906 26.828 1 87.81 279 ALA A CA 1
ATOM 2173 C C . ALA A 1 279 ? 16.656 62.469 25.469 1 87.81 279 ALA A C 1
ATOM 2175 O O . ALA A 1 279 ? 15.906 63.188 24.812 1 87.81 279 ALA A O 1
ATOM 2176 N N . GLU A 1 280 ? 17.156 61.312 25.078 1 90.06 280 GLU A N 1
ATOM 2177 C CA . GLU A 1 280 ? 16.672 60.75 23.828 1 90.06 280 GLU A CA 1
ATOM 2178 C C . GLU A 1 280 ? 15.18 60.469 23.875 1 90.06 280 GLU A C 1
ATOM 2180 O O . GLU A 1 280 ? 14.477 60.594 22.875 1 90.06 280 GLU A O 1
ATOM 2185 N N . VAL A 1 281 ? 14.703 59.969 25.016 1 92.56 281 VAL A N 1
ATOM 2186 C CA . VAL A 1 281 ? 13.273 59.719 25.203 1 92.56 281 VAL A CA 1
ATOM 2187 C C . VAL A 1 281 ? 12.5 61.031 24.984 1 92.56 281 VAL A C 1
ATOM 2189 O O . VAL A 1 281 ? 11.523 61.062 24.219 1 92.56 281 VAL A O 1
ATOM 2192 N N . ARG A 1 282 ? 12.938 62.062 25.625 1 90.12 282 ARG A N 1
ATOM 2193 C CA . ARG A 1 282 ? 12.289 63.375 25.5 1 90.12 282 ARG A CA 1
ATOM 2194 C C . ARG A 1 282 ? 12.336 63.875 24.062 1 90.12 282 ARG A C 1
ATOM 2196 O O . ARG A 1 282 ? 11.352 64.375 23.547 1 90.12 282 ARG A O 1
ATOM 2203 N N . ALA A 1 283 ? 13.469 63.688 23.438 1 87.5 283 ALA A N 1
ATOM 2204 C CA . ALA A 1 283 ? 13.641 64.125 22.062 1 87.5 283 ALA A CA 1
ATOM 2205 C C . ALA A 1 283 ? 12.641 63.438 21.141 1 87.5 283 ALA A C 1
ATOM 2207 O O . ALA A 1 283 ? 12.094 64.062 20.219 1 87.5 283 ALA A O 1
ATOM 2208 N N . HIS A 1 284 ? 12.477 62.219 21.359 1 91.12 284 HIS A N 1
ATOM 2209 C CA . HIS A 1 284 ? 11.547 61.469 20.516 1 91.12 284 HIS A CA 1
ATOM 2210 C C . HIS A 1 284 ? 10.102 61.875 20.766 1 91.12 284 HIS A C 1
ATOM 2212 O O . HIS A 1 284 ? 9.289 61.938 19.844 1 91.12 284 HIS A O 1
ATOM 2218 N N . GLU A 1 285 ? 9.688 62.156 22.031 1 92.69 285 GLU A N 1
ATOM 2219 C CA . GLU A 1 285 ? 8.352 62.656 22.344 1 92.69 285 GLU A CA 1
ATOM 2220 C C . GLU A 1 285 ? 8.102 64 21.688 1 92.69 285 GLU A C 1
ATOM 2222 O O . GLU A 1 285 ? 7.035 64.25 21.125 1 92.69 285 GLU A O 1
ATOM 2227 N N . GLU A 1 286 ? 9.102 64.875 21.781 1 89.81 286 GLU A N 1
ATOM 2228 C CA . GLU A 1 286 ? 8.984 66.188 21.172 1 89.81 286 GLU A CA 1
ATOM 2229 C C . GLU A 1 286 ? 8.859 66.062 19.656 1 89.81 286 GLU A C 1
ATOM 2231 O O . GLU A 1 286 ? 8.086 66.812 19.047 1 89.81 286 GLU A O 1
ATOM 2236 N N . ARG A 1 287 ? 9.719 65.25 19.156 1 87.75 287 ARG A N 1
ATOM 2237 C CA . ARG A 1 287 ? 9.641 65.062 17.703 1 87.75 287 ARG A CA 1
ATOM 2238 C C . ARG A 1 287 ? 8.273 64.5 17.297 1 87.75 287 ARG A C 1
ATOM 2240 O O . ARG A 1 287 ? 7.727 64.938 16.266 1 87.75 287 ARG A O 1
ATOM 2247 N N . PHE A 1 288 ? 7.738 63.562 18.047 1 92.06 288 PHE A N 1
ATOM 2248 C CA . PHE A 1 288 ? 6.395 63.031 17.812 1 92.06 288 PHE A CA 1
ATOM 2249 C C . PHE A 1 288 ? 5.367 64.188 17.812 1 92.06 288 PHE A C 1
ATOM 2251 O O . PHE A 1 288 ? 4.535 64.25 16.906 1 92.06 288 PHE A O 1
ATOM 2258 N N . CYS A 1 289 ? 5.441 65 18.812 1 90.88 289 CYS A N 1
ATOM 2259 C CA . CYS A 1 289 ? 4.508 66.125 18.922 1 90.88 289 CYS A CA 1
ATOM 2260 C C . CYS A 1 289 ? 4.637 67.062 17.734 1 90.88 289 CYS A C 1
ATOM 2262 O O . CYS A 1 289 ? 3.631 67.562 17.203 1 90.88 289 CYS A O 1
ATOM 2264 N N . PHE A 1 290 ? 5.902 67.312 17.375 1 86.94 290 PHE A N 1
ATOM 2265 C CA . PHE A 1 290 ? 6.164 68.188 16.25 1 86.94 290 PHE A CA 1
ATOM 2266 C C . PHE A 1 290 ? 5.531 67.688 14.969 1 86.94 290 PHE A C 1
ATOM 2268 O O . PHE A 1 290 ? 4.828 68.438 14.266 1 86.94 290 PHE A O 1
ATOM 2275 N N . LEU A 1 291 ? 5.754 66.438 14.703 1 87.75 291 LEU A N 1
ATOM 2276 C CA . LEU A 1 291 ? 5.223 65.812 13.492 1 87.75 291 LEU A CA 1
ATOM 2277 C C . LEU A 1 291 ? 3.699 65.75 13.547 1 87.75 291 LEU A C 1
ATOM 2279 O O . LEU A 1 291 ? 3.031 65.938 12.523 1 87.75 291 LEU A O 1
ATOM 2283 N N . LYS A 1 292 ? 3.143 65.438 14.703 1 89.38 292 LYS A N 1
ATOM 2284 C CA . LYS A 1 292 ? 1.694 65.375 14.883 1 89.38 292 LYS A CA 1
ATOM 2285 C C . LYS A 1 292 ? 1.057 66.75 14.617 1 89.38 292 LYS A C 1
ATOM 2287 O O . LYS A 1 292 ? 0.036 66.812 13.93 1 89.38 292 LYS A O 1
ATOM 2292 N N . GLU A 1 293 ? 1.654 67.75 15.133 1 87.19 293 GLU A N 1
ATOM 2293 C CA . GLU A 1 293 ? 1.148 69.125 14.914 1 87.19 293 GLU A CA 1
ATOM 2294 C C . GLU A 1 293 ? 1.164 69.5 13.43 1 87.19 293 GLU A C 1
ATOM 2296 O O . GLU A 1 293 ? 0.234 70.125 12.93 1 87.19 293 GLU A O 1
ATOM 2301 N N . GLN A 1 294 ? 2.273 69.125 12.805 1 84.19 294 GLN A N 1
ATOM 2302 C CA . GLN A 1 294 ? 2.367 69.375 11.375 1 84.19 294 GLN A CA 1
ATOM 2303 C C . GLN A 1 294 ? 1.264 68.688 10.617 1 84.19 294 GLN A C 1
ATOM 2305 O O . GLN A 1 294 ? 0.696 69.188 9.664 1 84.19 294 GLN A O 1
ATOM 2310 N N . TYR A 1 295 ? 0.995 67.5 11.047 1 87 295 TYR A N 1
ATOM 2311 C CA . TYR A 1 295 ? -0.046 66.688 10.391 1 87 295 TYR A CA 1
ATOM 2312 C C . TYR A 1 295 ? -1.426 67.25 10.672 1 87 295 TYR A C 1
ATOM 2314 O O . TYR A 1 295 ? -2.268 67.375 9.773 1 87 295 TYR A O 1
ATOM 2322 N N . GLU A 1 296 ? -1.666 67.625 11.93 1 85.75 296 GLU A N 1
ATOM 2323 C CA . GLU A 1 296 ? -2.945 68.25 12.32 1 85.75 296 GLU A CA 1
ATOM 2324 C C . GLU A 1 296 ? -3.217 69.5 11.547 1 85.75 296 GLU A C 1
ATOM 2326 O O . GLU A 1 296 ? -4.371 69.875 11.344 1 85.75 296 GLU A O 1
ATOM 2331 N N . ALA A 1 297 ? -2.164 70.188 11.125 1 83.69 297 ALA A N 1
ATOM 2332 C CA . ALA A 1 297 ? -2.281 71.438 10.438 1 83.69 297 ALA A CA 1
ATOM 2333 C C . ALA A 1 297 ? -2.568 71.25 8.953 1 83.69 297 ALA A C 1
ATOM 2335 O O . ALA A 1 297 ? -2.891 72.188 8.242 1 83.69 297 ALA A O 1
ATOM 2336 N N . THR A 1 298 ? -2.477 70.062 8.547 1 84.81 298 THR A N 1
ATOM 2337 C CA . THR A 1 298 ? -2.793 69.812 7.148 1 84.81 298 THR A CA 1
ATOM 2338 C C . THR A 1 298 ? -4.277 70.062 6.879 1 84.81 298 THR A C 1
ATOM 2340 O O . THR A 1 298 ? -5.078 70.125 7.812 1 84.81 298 THR A O 1
ATOM 2343 N N . SER A 1 299 ? -4.668 70.25 5.68 1 81.25 299 SER A N 1
ATOM 2344 C CA . SER A 1 299 ? -6.004 70.688 5.281 1 81.25 299 SER A CA 1
ATOM 2345 C C . SER A 1 299 ? -7.062 69.625 5.703 1 81.25 299 SER A C 1
ATOM 2347 O O . SER A 1 299 ? -8.148 70 6.141 1 81.25 299 SER A O 1
ATOM 2349 N N . SER A 1 300 ? -6.793 68.375 5.578 1 86.69 300 SER A N 1
ATOM 2350 C CA . SER A 1 300 ? -7.801 67.375 5.922 1 86.69 300 SER A CA 1
ATOM 2351 C C . SER A 1 300 ? -7.168 66.125 6.582 1 86.69 300 SER A C 1
ATOM 2353 O O . SER A 1 300 ? -7.059 65.062 5.961 1 86.69 300 SER A O 1
ATOM 2355 N N . PRO A 1 301 ? -6.789 66.25 7.836 1 87 301 PRO A N 1
ATOM 2356 C CA . PRO A 1 301 ? -6.195 65.125 8.516 1 87 301 PRO A CA 1
ATOM 2357 C C . PRO A 1 301 ? -7.203 64 8.742 1 87 301 PRO A C 1
ATOM 2359 O O . PRO A 1 301 ? -8.375 64.25 9.031 1 87 301 PRO A O 1
ATOM 2362 N N . SER A 1 302 ? -6.805 62.812 8.555 1 90.69 302 SER A N 1
ATOM 2363 C CA . SER A 1 302 ? -7.641 61.625 8.734 1 90.69 302 SER A CA 1
ATOM 2364 C C . SER A 1 302 ? -7.961 61.375 10.211 1 90.69 302 SER A C 1
ATOM 2366 O O . SER A 1 302 ? -7.074 61.438 11.062 1 90.69 302 SER A O 1
ATOM 2368 N N . GLU A 1 303 ? -9.164 61.156 10.461 1 89.44 303 GLU A N 1
ATOM 2369 C CA . GLU A 1 303 ? -9.594 60.875 11.828 1 89.44 303 GLU A CA 1
ATOM 2370 C C . GLU A 1 303 ? -8.938 59.625 12.383 1 89.44 303 GLU A C 1
ATOM 2372 O O . GLU A 1 303 ? -8.562 59.562 13.555 1 89.44 303 GLU A O 1
ATOM 2377 N N . SER A 1 304 ? -8.828 58.656 11.57 1 91.75 304 SER A N 1
ATOM 2378 C CA . SER A 1 304 ? -8.234 57.406 11.992 1 91.75 304 SER A CA 1
ATOM 2379 C C . SER A 1 304 ? -6.77 57.562 12.383 1 91.75 304 SER A C 1
ATOM 2381 O O . SER A 1 304 ? -6.301 56.969 13.352 1 91.75 304 SER A O 1
ATOM 2383 N N . VAL A 1 305 ? -6.098 58.344 11.664 1 92.44 305 VAL A N 1
ATOM 2384 C CA . VAL A 1 305 ? -4.695 58.594 11.977 1 92.44 305 VAL A CA 1
ATOM 2385 C C . VAL A 1 305 ? -4.582 59.375 13.289 1 92.44 305 VAL A C 1
ATOM 2387 O O . VAL A 1 305 ? -3.721 59.062 14.117 1 92.44 305 VAL A O 1
ATOM 2390 N N . LEU A 1 306 ? -5.453 60.312 13.414 1 92 306 LEU A N 1
ATOM 2391 C CA . LEU A 1 306 ? -5.422 61.094 14.641 1 92 306 LEU A CA 1
ATOM 2392 C C . LEU A 1 306 ? -5.73 60.219 15.859 1 92 306 LEU A C 1
ATOM 2394 O O . LEU A 1 306 ? -5.117 60.375 16.922 1 92 306 LEU A O 1
ATOM 2398 N N . ARG A 1 307 ? -6.656 59.344 15.711 1 93.19 307 ARG A N 1
ATOM 2399 C CA . ARG A 1 307 ? -6.969 58.406 16.781 1 93.19 307 ARG A CA 1
ATOM 2400 C C . ARG A 1 307 ? -5.781 57.5 17.094 1 93.19 307 ARG A C 1
ATOM 2402 O O . ARG A 1 307 ? -5.508 57.219 18.266 1 93.19 307 ARG A O 1
ATOM 2409 N N . TRP A 1 308 ? -5.145 57.156 16.078 1 94.56 308 TRP A N 1
ATOM 2410 C CA . TRP A 1 308 ? -3.951 56.312 16.234 1 94.56 308 TRP A CA 1
ATOM 2411 C C . TRP A 1 308 ? -2.863 57.094 17 1 94.56 308 TRP A C 1
ATOM 2413 O O . TRP A 1 308 ? -2.252 56.531 17.922 1 94.56 308 TRP A O 1
ATOM 2423 N N . LEU A 1 309 ? -2.654 58.281 16.594 1 94.12 309 LEU A N 1
ATOM 2424 C CA . LEU A 1 309 ? -1.63 59.094 17.234 1 94.12 309 LEU A CA 1
ATOM 2425 C C . LEU A 1 309 ? -1.985 59.375 18.703 1 94.12 309 LEU A C 1
ATOM 2427 O O . LEU A 1 309 ? -1.103 59.406 19.562 1 94.12 309 LEU A O 1
ATOM 2431 N N . LYS A 1 310 ? -3.211 59.5 18.953 1 94.12 310 LYS A N 1
ATOM 2432 C CA . LYS A 1 310 ? -3.645 59.656 20.344 1 94.12 310 LYS A CA 1
ATOM 2433 C C . LYS A 1 310 ? -3.361 58.406 21.156 1 94.12 310 LYS A C 1
ATOM 2435 O O . LYS A 1 310 ? -2.951 58.5 22.312 1 94.12 310 LYS A O 1
ATOM 2440 N N . LEU A 1 311 ? -3.637 57.312 20.547 1 95.62 311 LEU A N 1
ATOM 2441 C CA . LEU A 1 311 ? -3.334 56.031 21.203 1 95.62 311 LEU A CA 1
ATOM 2442 C C . LEU A 1 311 ? -1.845 55.938 21.516 1 95.62 311 LEU A C 1
ATOM 2444 O O . LEU A 1 311 ? -1.465 55.438 22.578 1 95.62 311 LEU A O 1
ATOM 2448 N N . LEU A 1 312 ? -1.012 56.344 20.594 1 95.69 312 LEU A N 1
ATOM 2449 C CA . LEU A 1 312 ? 0.43 56.281 20.812 1 95.69 312 LEU A CA 1
ATOM 2450 C C . LEU A 1 312 ? 0.834 57.188 21.984 1 95.69 312 LEU A C 1
ATOM 2452 O O . LEU A 1 312 ? 1.73 56.844 22.75 1 95.69 312 LEU A O 1
ATOM 2456 N N . GLU A 1 313 ? 0.178 58.312 22.125 1 95.38 313 GLU A N 1
ATOM 2457 C CA . GLU A 1 313 ? 0.415 59.188 23.281 1 95.38 313 GLU A CA 1
ATOM 2458 C C . GLU A 1 313 ? 0.093 58.469 24.578 1 95.38 313 GLU A C 1
ATOM 2460 O O . GLU A 1 313 ? 0.869 58.5 25.531 1 95.38 313 GLU A O 1
ATOM 2465 N N . HIS A 1 314 ? -1.028 57.844 24.531 1 95.06 314 HIS A N 1
ATOM 2466 C CA . HIS A 1 314 ? -1.438 57.094 25.703 1 95.06 314 HIS A CA 1
ATOM 2467 C C . HIS A 1 314 ? -0.442 55.969 26.031 1 95.06 314 HIS A C 1
ATOM 2469 O O . HIS A 1 314 ? -0.128 55.719 27.188 1 95.06 314 HIS A O 1
ATOM 2475 N N . SER A 1 315 ? -0.002 55.312 25 1 96.19 315 SER A N 1
ATOM 2476 C CA . SER A 1 315 ? 0.919 54.188 25.188 1 96.19 315 SER A CA 1
ATOM 2477 C C . SER A 1 315 ? 2.244 54.656 25.781 1 96.19 315 SER A C 1
ATOM 2479 O O . SER A 1 315 ? 2.812 54 26.656 1 96.19 315 SER A O 1
ATOM 2481 N N . MET A 1 316 ? 2.752 55.75 25.25 1 95.56 316 MET A N 1
ATOM 2482 C CA . MET A 1 316 ? 4 56.312 25.781 1 95.56 316 MET A CA 1
ATOM 2483 C C . MET A 1 316 ? 3.846 56.719 27.234 1 95.56 316 MET A C 1
ATOM 2485 O O . MET A 1 316 ? 4.684 56.375 28.078 1 95.56 316 MET A O 1
ATOM 2489 N N . ALA A 1 317 ? 2.758 57.375 27.516 1 94.56 317 ALA A N 1
ATOM 2490 C CA . ALA A 1 317 ? 2.496 57.812 28.891 1 94.56 317 ALA A CA 1
ATOM 2491 C C . ALA A 1 317 ? 2.281 56.594 29.797 1 94.56 317 ALA A C 1
ATOM 2493 O O . ALA A 1 317 ? 2.805 56.562 30.922 1 94.56 317 ALA A O 1
ATOM 2494 N N . GLY A 1 318 ? 1.445 55.75 29.312 1 94.56 318 GLY A N 1
ATOM 2495 C CA . GLY A 1 318 ? 1.135 54.562 30.094 1 94.56 318 GLY A CA 1
ATOM 2496 C C . GLY A 1 318 ? 2.355 53.719 30.406 1 94.56 318 GLY A C 1
ATOM 2497 O O . GLY A 1 318 ? 2.502 53.219 31.516 1 94.56 318 GLY A O 1
ATOM 2498 N N . ASN A 1 319 ? 3.205 53.469 29.422 1 94.69 319 ASN A N 1
ATOM 2499 C CA . ASN A 1 319 ? 4.434 52.719 29.625 1 94.69 319 ASN A CA 1
ATOM 2500 C C . ASN A 1 319 ? 5.328 53.375 30.688 1 94.69 319 ASN A C 1
ATOM 2502 O O . ASN A 1 319 ? 5.949 52.656 31.484 1 94.69 319 ASN A O 1
ATOM 2506 N N . TRP A 1 320 ? 5.414 54.656 30.641 1 92.88 320 TRP A N 1
ATOM 2507 C CA . TRP A 1 320 ? 6.23 55.406 31.594 1 92.88 320 TRP A CA 1
ATOM 2508 C C . TRP A 1 320 ? 5.734 55.188 33.031 1 92.88 320 TRP A C 1
ATOM 2510 O O . TRP A 1 320 ? 6.516 54.844 33.906 1 92.88 320 TRP A O 1
ATOM 2520 N N . VAL A 1 321 ? 4.465 55.375 33.188 1 92.5 321 VAL A N 1
ATOM 2521 C CA . VAL A 1 321 ? 3.906 55.281 34.531 1 92.5 321 VAL A CA 1
ATOM 2522 C C . VAL A 1 321 ? 4.008 53.844 35.031 1 92.5 321 VAL A C 1
ATOM 2524 O O . VAL A 1 321 ? 4.297 53.594 36.188 1 92.5 321 VAL A O 1
ATOM 2527 N N . TRP A 1 322 ? 3.754 52.938 34.156 1 93.75 322 TRP A N 1
ATOM 2528 C CA . TRP A 1 322 ? 3.861 51.531 34.5 1 93.75 322 TRP A CA 1
ATOM 2529 C C . TRP A 1 322 ? 5.281 51.156 34.938 1 93.75 322 TRP A C 1
ATOM 2531 O O . TRP A 1 322 ? 5.48 50.438 35.906 1 93.75 322 TRP A O 1
ATOM 2541 N N . SER A 1 323 ? 6.289 51.688 34.281 1 92.75 323 SER A N 1
ATOM 2542 C CA . SER A 1 323 ? 7.695 51.344 34.469 1 92.75 323 SER A CA 1
ATOM 2543 C C . SER A 1 323 ? 8.234 51.906 35.781 1 92.75 323 SER A C 1
ATOM 2545 O O . SER A 1 323 ? 9.242 51.438 36.281 1 92.75 323 SER A O 1
ATOM 2547 N N . LEU A 1 324 ? 7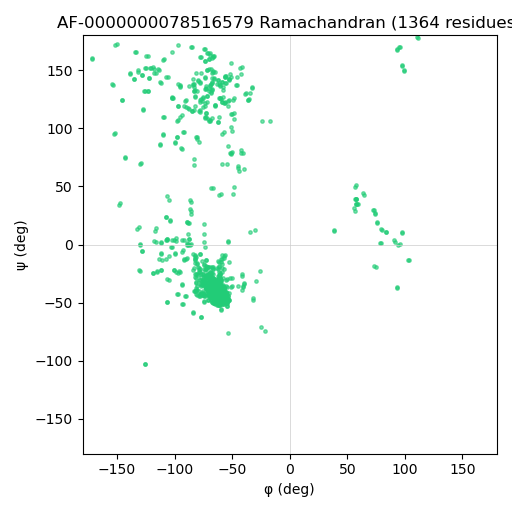.57 52.875 36.344 1 88.38 324 LEU A N 1
ATOM 2548 C CA . LEU A 1 324 ? 8.039 53.562 37.531 1 88.38 324 LEU A CA 1
ATOM 2549 C C . LEU A 1 324 ? 8.109 52.625 38.719 1 88.38 324 LEU A C 1
ATOM 2551 O O . LEU A 1 324 ? 8.961 52.781 39.594 1 88.38 324 LEU A O 1
ATOM 2555 N N . CYS A 1 325 ? 7.152 51.656 38.719 1 85.25 325 CYS A N 1
ATOM 2556 C CA . CYS A 1 325 ? 7.113 50.844 39.938 1 85.25 325 CYS A CA 1
ATOM 2557 C C . CYS A 1 325 ? 6.668 49.438 39.625 1 85.25 325 CYS A C 1
ATOM 2559 O O . CYS A 1 325 ? 5.984 48.812 40.438 1 85.25 325 CYS A O 1
ATOM 2561 N N . VAL A 1 326 ? 6.992 48.938 38.531 1 88.56 326 VAL A N 1
ATOM 2562 C CA . VAL A 1 326 ? 6.555 47.594 38.188 1 88.56 326 VAL A CA 1
ATOM 2563 C C . VAL A 1 326 ? 7.496 46.562 38.812 1 88.56 326 VAL A C 1
ATOM 2565 O O . VAL A 1 326 ? 8.711 46.781 38.875 1 88.56 326 VAL A O 1
ATOM 2568 N N . PRO A 1 327 ? 6.941 45.5 39.344 1 89.81 327 PRO A N 1
ATOM 2569 C CA . PRO A 1 327 ? 7.781 44.469 39.938 1 89.81 327 PRO A CA 1
ATOM 2570 C C . PRO A 1 327 ? 8.742 43.812 38.969 1 89.81 327 PRO A C 1
ATOM 2572 O O . PRO A 1 327 ? 9.719 43.156 39.375 1 89.81 327 PRO A O 1
ATOM 2575 N N . ARG A 1 328 ? 8.531 43.906 37.719 1 89.25 328 ARG A N 1
ATOM 2576 C CA . ARG A 1 328 ? 9.414 43.344 36.688 1 89.25 328 ARG A CA 1
ATOM 2577 C C . ARG A 1 328 ? 10.797 44 36.75 1 89.25 328 ARG A C 1
ATOM 2579 O O . ARG A 1 328 ? 11.805 43.344 36.469 1 89.25 328 ARG A O 1
ATOM 2586 N N . TYR A 1 329 ? 10.82 45.281 37.188 1 87.12 329 TYR A N 1
ATOM 2587 C CA . TYR A 1 329 ? 12.078 46.031 37.156 1 87.12 329 TYR A CA 1
ATOM 2588 C C . TYR A 1 329 ? 12.555 46.281 38.594 1 87.12 329 TYR A C 1
ATOM 2590 O O . TYR A 1 329 ? 13.742 46.531 38.812 1 87.12 329 TYR A O 1
ATOM 2598 N N . PHE A 1 330 ? 11.594 46.219 39.5 1 86.75 330 PHE A N 1
ATOM 2599 C CA . PHE A 1 330 ? 11.93 46.594 40.875 1 86.75 330 PHE A CA 1
ATOM 2600 C C . PHE A 1 330 ? 11.484 45.5 41.844 1 86.75 330 PHE A C 1
ATOM 2602 O O . PHE A 1 330 ? 10.469 44.844 41.625 1 86.75 330 PHE A O 1
ATOM 2609 N N . LYS A 1 331 ? 12.266 45.344 42.875 1 84.06 331 LYS A N 1
ATOM 2610 C CA . LYS A 1 331 ? 11.867 44.406 43.938 1 84.06 331 LYS A CA 1
ATOM 2611 C C . LYS A 1 331 ? 10.688 44.969 44.75 1 84.06 331 LYS A C 1
ATOM 2613 O O . LYS A 1 331 ? 10.648 46.156 45.062 1 84.06 331 LYS A O 1
ATOM 2618 N N . VAL A 1 332 ? 9.719 44.156 44.844 1 82.44 332 VAL A N 1
ATOM 2619 C CA . VAL A 1 332 ? 8.531 44.594 45.562 1 82.44 332 VAL A CA 1
ATOM 2620 C C . VAL A 1 332 ? 8.289 43.688 46.781 1 82.44 332 VAL A C 1
ATOM 2622 O O . VAL A 1 332 ? 8.688 42.5 46.75 1 82.44 332 VAL A O 1
ATOM 2625 N N . ASP A 1 333 ? 7.684 44.219 47.75 1 82.62 333 ASP A N 1
ATOM 2626 C CA . ASP A 1 333 ? 7.426 43.469 48.969 1 82.62 333 ASP A CA 1
ATOM 2627 C C . ASP A 1 333 ? 6.246 42.5 48.812 1 82.62 333 ASP A C 1
ATOM 2629 O O . ASP A 1 333 ? 6.234 41.438 49.375 1 82.62 333 ASP A O 1
ATOM 2633 N N . ARG A 1 334 ? 5.285 42.969 48 1 89.44 334 ARG A N 1
ATOM 2634 C CA . ARG A 1 334 ? 4.094 42.156 47.75 1 89.44 334 ARG A CA 1
ATOM 2635 C C . ARG A 1 334 ? 3.973 41.75 46.281 1 89.44 334 ARG A C 1
ATOM 2637 O O . ARG A 1 334 ? 4.336 42.531 45.406 1 89.44 334 ARG A O 1
ATOM 2644 N N . ASN A 1 335 ? 3.398 40.562 46.188 1 93 335 ASN A N 1
ATOM 2645 C CA . ASN A 1 335 ? 3.176 40.062 44.844 1 93 335 ASN A CA 1
ATOM 2646 C C . ASN A 1 335 ? 1.771 40.375 44.344 1 93 335 ASN A C 1
ATOM 2648 O O . ASN A 1 335 ? 0.789 39.812 44.812 1 93 335 ASN A O 1
ATOM 2652 N N . PRO A 1 336 ? 1.691 41.281 43.375 1 93.31 336 PRO A N 1
ATOM 2653 C CA . PRO A 1 336 ? 0.362 41.719 42.969 1 93.31 336 PRO A CA 1
ATOM 2654 C C . PRO A 1 336 ? -0.479 40.594 42.375 1 93.31 336 PRO A C 1
ATOM 2656 O O . PRO A 1 336 ? -1.71 40.625 42.438 1 93.31 336 PRO A O 1
ATOM 2659 N N . TYR A 1 337 ? 0.076 39.594 41.75 1 95.06 337 TYR A N 1
ATOM 2660 C CA . TYR A 1 337 ? -0.656 38.469 41.156 1 95.06 337 TYR A CA 1
ATOM 2661 C C . TYR A 1 337 ? -1.275 37.594 42.25 1 95.06 337 TYR A C 1
ATOM 2663 O O . TYR A 1 337 ? -2.447 37.219 42.156 1 95.06 337 TYR A O 1
ATOM 2671 N N . LYS A 1 338 ? -0.413 37.312 43.25 1 93.94 338 LYS A N 1
ATOM 2672 C CA . LYS A 1 338 ? -0.895 36.5 44.375 1 93.94 338 LYS A CA 1
ATOM 2673 C C . LYS A 1 338 ? -1.983 37.219 45.156 1 93.94 338 LYS A C 1
ATOM 2675 O O . LYS A 1 338 ? -2.979 36.625 45.531 1 93.94 338 LYS A O 1
ATOM 2680 N N . ASP A 1 339 ? -1.743 38.438 45.344 1 94.5 339 ASP A N 1
ATOM 2681 C CA . ASP A 1 339 ? -2.723 39.25 46.062 1 94.5 339 ASP A CA 1
ATOM 2682 C C . ASP A 1 339 ? -4.055 39.312 45.312 1 94.5 339 ASP A C 1
ATOM 2684 O O . ASP A 1 339 ? -5.117 39.219 45.938 1 94.5 339 ASP A O 1
ATOM 2688 N N . HIS A 1 340 ? -3.932 39.5 44.031 1 94.62 340 HIS A N 1
ATOM 2689 C CA . HIS A 1 340 ? -5.137 39.562 43.219 1 94.62 340 HIS A CA 1
ATOM 2690 C C . HIS A 1 340 ? -5.898 38.25 43.219 1 94.62 340 HIS A C 1
ATOM 2692 O O . HIS A 1 340 ? -7.125 38.25 43.375 1 94.62 340 HIS A O 1
ATOM 2698 N N . LEU A 1 341 ? -5.23 37.156 43.062 1 94.56 341 LEU A N 1
ATOM 2699 C CA . LEU A 1 341 ? -5.848 35.844 43.062 1 94.56 341 LEU A CA 1
ATOM 2700 C C . LEU A 1 341 ? -6.488 35.562 44.438 1 94.56 341 LEU A C 1
ATOM 2702 O O . LEU A 1 341 ? -7.574 35 44.5 1 94.56 341 LEU A O 1
ATOM 2706 N N . ALA A 1 342 ? -5.773 35.906 45.531 1 93.62 342 ALA A N 1
ATOM 2707 C CA . ALA A 1 342 ? -6.285 35.719 46.875 1 93.62 342 ALA A CA 1
ATOM 2708 C C . ALA A 1 342 ? -7.551 36.531 47.094 1 93.62 342 ALA A C 1
ATOM 2710 O O . ALA A 1 342 ? -8.477 36.062 47.781 1 93.62 342 ALA A O 1
ATOM 2711 N N . LYS A 1 343 ? -7.598 37.656 46.562 1 94.12 343 LYS A N 1
ATOM 2712 C CA . LYS A 1 343 ? -8.703 38.594 46.812 1 94.12 343 LYS A CA 1
ATOM 2713 C C . LYS A 1 343 ? -9.945 38.188 46.031 1 94.12 343 LYS A C 1
ATOM 2715 O O . LYS A 1 343 ? -11.062 38.25 46.531 1 94.12 343 LYS A O 1
ATOM 2720 N N . PHE A 1 344 ? -9.797 37.781 44.781 1 93.31 344 PHE A N 1
ATOM 2721 C CA . PHE A 1 344 ? -10.961 37.594 43.906 1 93.31 344 PHE A CA 1
ATOM 2722 C C . PHE A 1 344 ? -11.242 36.125 43.688 1 93.31 344 PHE A C 1
ATOM 2724 O O . PHE A 1 344 ? -12.367 35.75 43.344 1 93.31 344 PHE A O 1
ATOM 2731 N N . GLY A 1 345 ? -10.195 35.25 43.719 1 90.44 345 GLY A N 1
ATOM 2732 C CA . GLY A 1 345 ? -10.383 33.812 43.562 1 90.44 345 GLY A CA 1
ATOM 2733 C C . GLY A 1 345 ? -10.172 33.375 42.125 1 90.44 345 GLY A C 1
ATOM 2734 O O . GLY A 1 345 ? -10.172 34.188 41.219 1 90.44 345 GLY A O 1
ATOM 2735 N N . SER A 1 346 ? -10.117 32.094 41.969 1 88.75 346 SER A N 1
ATOM 2736 C CA . SER A 1 346 ? -9.781 31.469 40.688 1 88.75 346 SER A CA 1
ATOM 2737 C C . SER A 1 346 ? -10.945 31.578 39.688 1 88.75 346 SER A C 1
ATOM 2739 O O . SER A 1 346 ? -10.734 31.656 38.5 1 88.75 346 SER A O 1
ATOM 2741 N N . ASP A 1 347 ? -12.086 31.562 40.156 1 86.69 347 ASP A N 1
ATOM 2742 C CA . ASP A 1 347 ? -13.258 31.609 39.281 1 86.69 347 ASP A CA 1
ATOM 2743 C C . ASP A 1 347 ? -13.422 33 38.656 1 86.69 347 ASP A C 1
ATOM 2745 O O . ASP A 1 347 ? -13.75 33.125 37.469 1 86.69 347 ASP A O 1
ATOM 2749 N N . ALA A 1 348 ? -13.156 33.938 39.438 1 87.94 348 ALA A N 1
ATOM 2750 C CA . ALA A 1 348 ? -13.328 35.312 38.969 1 87.94 348 ALA A CA 1
ATOM 2751 C C . ALA A 1 348 ? -12.281 35.656 37.906 1 87.94 348 ALA A C 1
ATOM 2753 O O . ALA A 1 348 ? -12.562 36.438 37 1 87.94 348 ALA A O 1
ATOM 2754 N N . VAL A 1 349 ? -11.156 35.062 38.031 1 90.06 349 VAL A N 1
ATOM 2755 C CA . VAL A 1 349 ? -10.055 35.438 37.125 1 90.06 349 VAL A CA 1
ATOM 2756 C C . VAL A 1 349 ? -10.203 34.75 35.781 1 90.06 349 VAL A C 1
ATOM 2758 O O . VAL A 1 349 ? -9.609 35.156 34.781 1 90.06 349 VAL A O 1
ATOM 2761 N N . ARG A 1 350 ? -11.023 33.719 35.781 1 89.5 350 ARG A N 1
ATOM 2762 C CA . ARG A 1 350 ? -11.234 32.969 34.531 1 89.5 350 ARG A CA 1
ATOM 2763 C C . ARG A 1 350 ? -12.227 33.688 33.625 1 89.5 350 ARG A C 1
ATOM 2765 O O . ARG A 1 350 ? -13.422 33.375 33.656 1 89.5 350 ARG A O 1
ATOM 2772 N N . VAL A 1 351 ? -11.688 34.5 32.75 1 88.31 351 VAL A N 1
ATOM 2773 C CA . VAL A 1 351 ? -12.523 35.375 31.922 1 88.31 351 VAL A CA 1
ATOM 2774 C C . VAL A 1 351 ? -12.562 34.844 30.484 1 88.31 351 VAL A C 1
ATOM 2776 O O . VAL A 1 351 ? -13.633 34.75 29.891 1 88.31 351 VAL A O 1
ATOM 2779 N N . LEU A 1 352 ? -11.477 34.531 29.875 1 88 352 LEU A N 1
ATOM 2780 C CA . LEU A 1 352 ? -11.406 34.031 28.5 1 88 352 LEU A CA 1
ATOM 2781 C C . LEU A 1 352 ? -11.734 32.531 28.469 1 88 352 LEU A C 1
ATOM 2783 O O . LEU A 1 352 ? -10.852 31.703 28.641 1 88 352 LEU A O 1
ATOM 2787 N N . THR A 1 353 ? -12.938 32.219 28.297 1 78.31 353 THR A N 1
ATOM 2788 C CA . THR A 1 353 ? -13.453 30.859 28.203 1 78.31 353 THR A CA 1
ATOM 2789 C C . THR A 1 353 ? -14.266 30.672 26.922 1 78.31 353 THR A C 1
ATOM 2791 O O . THR A 1 353 ? -14.695 31.656 26.312 1 78.31 353 THR A O 1
ATOM 2794 N N . PRO A 1 354 ? -14.305 29.469 26.406 1 73.62 354 PRO A N 1
ATOM 2795 C CA . PRO A 1 354 ? -15.109 29.266 25.203 1 73.62 354 PRO A CA 1
ATOM 2796 C C . PRO A 1 354 ? -16.547 29.75 25.359 1 73.62 354 PRO A C 1
ATOM 2798 O O . PRO A 1 354 ? -17.125 29.609 26.438 1 73.62 354 PRO A O 1
ATOM 2801 N N . GLN A 1 355 ? -17.016 30.656 24.484 1 58.38 355 GLN A N 1
ATOM 2802 C CA . GLN A 1 355 ? -18.344 31.234 24.562 1 58.38 355 GLN A CA 1
ATOM 2803 C C . GLN A 1 355 ? -19.422 30.172 24.406 1 58.38 355 GLN A C 1
ATOM 2805 O O . GLN A 1 355 ? -19.328 29.312 23.531 1 58.38 355 GLN A O 1
ATOM 2810 N N . ASN A 1 356 ? -20.047 29.859 25.547 1 48.78 356 ASN A N 1
ATOM 2811 C CA . ASN A 1 356 ? -21.172 28.938 25.531 1 48.78 356 ASN A CA 1
ATOM 2812 C C . ASN A 1 356 ? -22.297 29.422 24.609 1 48.78 356 ASN A C 1
ATOM 2814 O O . ASN A 1 356 ? -23.359 28.828 24.547 1 48.78 356 ASN A O 1
ATOM 2818 N N . GLU A 1 357 ? -22.25 30.562 24.172 1 44.31 357 GLU A N 1
ATOM 2819 C CA . GLU A 1 357 ? -23.5 31.031 23.594 1 44.31 357 GLU A CA 1
ATOM 2820 C C . GLU A 1 357 ? -24.047 30.031 22.562 1 44.31 357 GLU A C 1
ATOM 2822 O O . GLU A 1 357 ? -25.172 30.172 22.094 1 44.31 357 GLU A O 1
ATOM 2827 N N . LEU A 1 358 ? -23.172 29.312 21.953 1 40.19 358 LEU A N 1
ATOM 2828 C CA . LEU A 1 358 ? -23.875 28.406 21.047 1 40.19 358 LEU A CA 1
ATOM 2829 C C . LEU A 1 358 ? -24.703 27.391 21.812 1 40.19 358 LEU A C 1
ATOM 2831 O O . LEU A 1 358 ? -25.469 26.625 21.234 1 40.19 358 LEU A O 1
ATOM 2835 N N . LEU A 1 359 ? -24.312 27.219 23.078 1 37.91 359 LEU A N 1
ATOM 2836 C CA . LEU A 1 359 ? -25.047 26.172 23.812 1 37.91 359 LEU A CA 1
ATOM 2837 C C . LEU A 1 359 ? -26.312 26.734 24.422 1 37.91 359 LEU A C 1
ATOM 2839 O O . LEU A 1 359 ? -26.281 27.297 25.531 1 37.91 359 LEU A O 1
ATOM 2843 N N . ASP A 1 360 ? -27.031 27.516 24 1 31.16 360 ASP A N 1
ATOM 2844 C CA . ASP A 1 360 ? -28.234 27.891 24.734 1 31.16 360 ASP A CA 1
ATOM 2845 C C . ASP A 1 360 ? -28.922 26.672 25.344 1 31.16 360 ASP A C 1
ATOM 2847 O O . ASP A 1 360 ? -30.047 26.781 25.859 1 31.16 360 ASP A O 1
ATOM 2851 N N . SER A 1 361 ? -28.844 25.391 24.906 1 30.75 361 SER A N 1
ATOM 2852 C CA . SER A 1 361 ? -29.812 24.562 25.625 1 30.75 361 SER A CA 1
ATOM 2853 C C . SER A 1 361 ? -29.328 24.266 27.031 1 30.75 361 SER A C 1
ATOM 2855 O O . SER A 1 361 ? -28.141 24.031 27.266 1 30.75 361 SER A O 1
ATOM 2857 N N . LYS A 1 362 ? -30.094 24.531 28.203 1 30.56 362 LYS A N 1
ATOM 2858 C CA . LYS A 1 362 ? -30.094 24.578 29.672 1 30.56 362 LYS A CA 1
ATOM 2859 C C . LYS A 1 362 ? -29.609 23.25 30.266 1 30.56 362 LYS A C 1
ATOM 2861 O O . LYS A 1 362 ? -29.859 22.969 31.438 1 30.56 362 LYS A O 1
ATOM 2866 N N . LYS A 1 363 ? -29.172 22.141 29.625 1 29.56 363 LYS A N 1
ATOM 2867 C CA . LYS A 1 363 ? -29.203 21.094 30.641 1 29.56 363 LYS A CA 1
ATOM 2868 C C . LYS A 1 363 ? -28.094 21.281 31.672 1 29.56 363 LYS A C 1
ATOM 2870 O O . LYS A 1 363 ? -26.953 21.578 31.297 1 29.56 363 LYS A O 1
ATOM 2875 N N . GLU A 1 364 ? -28.281 21.406 32.906 1 28.58 364 GLU A N 1
ATOM 2876 C CA . GLU A 1 364 ? -27.625 21.5 34.219 1 28.58 364 GLU A CA 1
ATOM 2877 C C . GLU A 1 364 ? -26.609 20.391 34.406 1 28.58 364 GLU A C 1
ATOM 2879 O O . GLU A 1 364 ? -26.969 19.266 34.75 1 28.58 364 GLU A O 1
ATOM 2884 N N . THR A 1 365 ? -25.766 20.016 33.5 1 26.22 365 THR A N 1
ATOM 2885 C CA . THR A 1 365 ? -25.062 18.812 33.938 1 26.22 365 THR A CA 1
ATOM 2886 C C . THR A 1 365 ? -24.062 19.125 35.031 1 26.22 365 THR A C 1
ATOM 2888 O O . THR A 1 365 ? -23.484 20.219 35.062 1 26.22 365 THR A O 1
ATOM 2891 N N . LYS A 1 366 ? -24.016 18.297 36.062 1 26 366 LYS A N 1
ATOM 2892 C CA . LYS A 1 366 ? -23.281 18.156 37.312 1 26 366 LYS A CA 1
ATOM 2893 C C . LYS A 1 366 ? -21.766 18.25 37.062 1 26 366 LYS A C 1
ATOM 2895 O O . LYS A 1 366 ? -21.266 17.812 36.031 1 26 366 LYS A O 1
ATOM 2900 N N . GLU A 1 367 ? -21.031 18.828 37.938 1 26.06 367 GLU A N 1
ATOM 2901 C CA . GLU A 1 367 ? -19.641 19.234 38.125 1 26.06 367 GLU A CA 1
ATOM 2902 C C . GLU A 1 367 ? -18.703 18.047 38.094 1 26.06 367 GLU A C 1
ATOM 2904 O O . GLU A 1 367 ? -18.641 17.25 39.031 1 26.06 367 GLU A O 1
ATOM 2909 N N . THR A 1 368 ? -18.875 17.094 37.188 1 25.36 368 THR A N 1
ATOM 2910 C CA . THR A 1 368 ? -17.938 16 37.438 1 25.36 368 THR A CA 1
ATOM 2911 C C . THR A 1 368 ? -16.5 16.453 37.25 1 25.36 368 THR A C 1
ATOM 2913 O O . THR A 1 368 ? -16.234 17.359 36.469 1 25.36 368 THR A O 1
ATOM 2916 N N . GLU A 1 369 ? -15.617 15.906 37.969 1 24.7 369 GLU A N 1
ATOM 2917 C CA . GLU A 1 369 ? -14.172 16.047 38.094 1 24.7 369 GLU A CA 1
ATOM 2918 C C . GLU A 1 369 ? -13.477 16.016 36.75 1 24.7 369 GLU A C 1
ATOM 2920 O O . GLU A 1 369 ? -13.867 15.25 35.875 1 24.7 369 GLU A O 1
ATOM 2925 N N . GLN A 1 370 ? -12.711 16.984 36.469 1 26.05 370 GLN A N 1
ATOM 2926 C CA . GLN A 1 370 ? -12.062 17.578 35.312 1 26.05 370 GLN A CA 1
ATOM 2927 C C . GLN A 1 370 ? -10.984 16.656 34.75 1 26.05 370 GLN A C 1
ATOM 2929 O O . GLN A 1 370 ? -9.891 16.547 35.312 1 26.05 370 GLN A O 1
ATOM 2934 N N . SER A 1 371 ? -11.242 15.398 34.531 1 26.88 371 SER A N 1
ATOM 2935 C CA . SER A 1 371 ? -10.102 14.68 33.969 1 26.88 371 SER A CA 1
ATOM 2936 C C . SER A 1 371 ? -9.883 15.07 32.531 1 26.88 371 SER A C 1
ATOM 2938 O O . SER A 1 371 ? -10.836 15.148 31.734 1 26.88 371 SER A O 1
ATOM 2940 N N . VAL A 1 372 ? -8.867 15.703 32.156 1 27.47 372 VAL A N 1
ATOM 2941 C CA . VAL A 1 372 ? -8.344 16.312 30.953 1 27.47 372 VAL A CA 1
ATOM 2942 C C . VAL A 1 372 ? -8.211 15.266 29.844 1 27.47 372 VAL A C 1
ATOM 2944 O O . VAL A 1 372 ? -7.602 14.219 30.047 1 27.47 372 VAL A O 1
ATOM 2947 N N . VAL A 1 373 ? -9.117 15.203 29.094 1 30.75 373 VAL A N 1
ATOM 2948 C CA . VAL A 1 373 ? -8.914 14.453 27.844 1 30.75 373 VAL A CA 1
ATOM 2949 C C . VAL A 1 373 ? -7.652 14.938 27.141 1 30.75 373 VAL A C 1
ATOM 2951 O O . VAL A 1 373 ? -7.609 16.062 26.641 1 30.75 373 VAL A O 1
ATOM 2954 N N . LYS A 1 374 ? -6.523 14.578 27.531 1 36.19 374 LYS A N 1
ATOM 2955 C CA . LYS A 1 374 ? -5.207 14.93 27.016 1 36.19 374 LYS A CA 1
ATOM 2956 C C . LYS A 1 374 ? -5.078 14.555 25.531 1 36.19 374 LYS A C 1
ATOM 2958 O O . LYS A 1 374 ? -5.727 13.625 25.062 1 36.19 374 LYS A O 1
ATOM 2963 N N . ALA A 1 375 ? -4.574 15.391 24.828 1 36.44 375 ALA A N 1
ATOM 2964 C CA . ALA A 1 375 ? -4.141 15.219 23.453 1 36.44 375 ALA A CA 1
ATOM 2965 C C . ALA A 1 375 ? -3.631 13.805 23.203 1 36.44 375 ALA A C 1
ATOM 2967 O O . ALA A 1 375 ? -3.123 13.156 24.109 1 36.44 375 ALA A O 1
ATOM 2968 N N . PRO A 1 376 ? -4.055 13.242 22.109 1 39.53 376 PRO A N 1
ATOM 2969 C CA . PRO A 1 376 ? -3.604 11.883 21.812 1 39.53 376 PRO A CA 1
ATOM 2970 C C . PRO A 1 376 ? -2.143 11.648 22.203 1 39.53 376 PRO A C 1
ATOM 2972 O O . PRO A 1 376 ? -1.334 12.578 22.156 1 39.53 376 PRO A O 1
ATOM 2975 N N . SER A 1 377 ? -1.96 10.641 22.875 1 41.72 377 SER A N 1
ATOM 2976 C CA . SER A 1 377 ? -0.608 10.242 23.25 1 41.72 377 SER A CA 1
ATOM 2977 C C . SER A 1 377 ? 0.338 10.289 22.062 1 41.72 377 SER A C 1
ATOM 2979 O O . SER A 1 377 ? -0.09 10.117 20.922 1 41.72 377 SER A O 1
ATOM 2981 N N . PRO A 1 378 ? 1.479 10.789 22.312 1 36.88 378 PRO A N 1
ATOM 2982 C CA . PRO A 1 378 ? 2.514 10.914 21.281 1 36.88 378 PRO A CA 1
ATOM 2983 C C . PRO A 1 378 ? 2.588 9.695 20.359 1 36.88 378 PRO A C 1
ATOM 2985 O O . PRO A 1 378 ? 2.809 9.828 19.156 1 36.88 378 PRO A O 1
ATOM 2988 N N . LYS A 1 379 ? 2.389 8.594 20.875 1 43.94 379 LYS A N 1
ATOM 2989 C CA . LYS A 1 379 ? 2.496 7.387 20.062 1 43.94 379 LYS A CA 1
ATOM 2990 C C . LYS A 1 379 ? 1.43 7.355 18.969 1 43.94 379 LYS A C 1
ATOM 2992 O O . LYS A 1 379 ? 1.718 7.012 17.828 1 43.94 379 LYS A O 1
ATOM 2997 N N . THR A 1 380 ? 0.362 7.918 19.391 1 46.34 380 THR A N 1
ATOM 2998 C CA . THR A 1 380 ? -0.738 7.906 18.422 1 46.34 380 THR A CA 1
ATOM 2999 C C . THR A 1 380 ? -0.535 8.969 17.359 1 46.34 380 THR A C 1
ATOM 3001 O O . THR A 1 380 ? -0.937 8.781 16.203 1 46.34 380 THR A O 1
ATOM 3004 N N . THR A 1 381 ? 0.225 9.945 17.734 1 45 381 THR A N 1
ATOM 3005 C CA . THR A 1 381 ? 0.464 11.031 16.781 1 45 381 THR A CA 1
ATOM 3006 C C . THR A 1 381 ? 1.451 10.594 15.703 1 45 381 THR A C 1
ATOM 3008 O O . THR A 1 381 ? 1.278 10.922 14.531 1 45 381 THR A O 1
ATOM 3011 N N . VAL A 1 382 ? 2.49 9.875 16.172 1 40.34 382 VAL A N 1
ATOM 3012 C CA . VAL A 1 382 ? 3.5 9.414 15.234 1 40.34 382 VAL A CA 1
ATOM 3013 C C . VAL A 1 382 ? 2.857 8.492 14.195 1 40.34 382 VAL A C 1
ATOM 3015 O O . VAL A 1 382 ? 3.129 8.602 13 1 40.34 382 VAL A O 1
ATOM 3018 N N . GLU A 1 383 ? 1.973 7.742 14.68 1 52.66 383 GLU A N 1
ATOM 3019 C CA . GLU A 1 383 ? 1.315 6.781 13.805 1 52.66 383 GLU A CA 1
ATOM 3020 C C . GLU A 1 383 ? 0.46 7.484 12.75 1 52.66 383 GLU A C 1
ATOM 3022 O O . GLU A 1 383 ? 0.454 7.09 11.586 1 52.66 383 GLU A O 1
ATOM 3027 N N . SER A 1 384 ? 0.007 8.633 13.195 1 53.59 384 SER A N 1
ATOM 3028 C CA . SER A 1 384 ? -0.899 9.352 12.305 1 53.59 384 SER A CA 1
ATOM 3029 C C . SER A 1 384 ? -0.129 10.125 11.25 1 53.59 384 SER A C 1
ATOM 3031 O O . SER A 1 384 ? -0.55 10.195 10.086 1 53.59 384 SER A O 1
ATOM 3033 N N . ASP A 1 385 ? 1.035 10.586 11.688 1 55.41 385 ASP A N 1
ATOM 3034 C CA . ASP A 1 385 ? 1.849 11.352 10.75 1 55.41 385 ASP A CA 1
ATOM 3035 C C . ASP A 1 385 ? 2.369 10.461 9.617 1 55.41 385 ASP A C 1
ATOM 3037 O O . ASP A 1 385 ? 2.369 10.859 8.453 1 55.41 385 ASP A O 1
ATOM 3041 N N . VAL A 1 386 ? 2.734 9.328 10.078 1 54.22 386 VAL A N 1
ATOM 3042 C CA . VAL A 1 386 ? 3.258 8.383 9.094 1 54.22 386 VAL A CA 1
ATOM 3043 C C . VAL A 1 386 ? 2.148 7.977 8.125 1 54.22 386 VAL A C 1
ATOM 3045 O O . VAL A 1 386 ? 2.369 7.898 6.918 1 54.22 386 VAL A O 1
ATOM 3048 N N . LEU A 1 387 ? 1.048 7.898 8.68 1 64.38 387 LEU A N 1
ATOM 3049 C CA . LEU A 1 387 ? -0.079 7.465 7.863 1 64.38 387 LEU A CA 1
ATOM 3050 C C . LEU A 1 387 ? -0.495 8.555 6.887 1 64.38 387 LEU A C 1
ATOM 3052 O O . LEU A 1 387 ? -0.83 8.266 5.734 1 64.38 387 LEU A O 1
ATOM 3056 N N . ALA A 1 388 ? -0.374 9.734 7.402 1 63.31 388 ALA A N 1
ATOM 3057 C CA . ALA A 1 388 ? -0.755 10.844 6.535 1 63.31 388 ALA A CA 1
ATOM 3058 C C . ALA A 1 388 ? 0.219 10.992 5.371 1 63.31 388 ALA A C 1
ATOM 3060 O O . ALA A 1 388 ? -0.194 11.25 4.238 1 63.31 388 ALA A O 1
ATOM 3061 N N . LYS A 1 389 ? 1.425 10.805 5.637 1 61.03 389 LYS A N 1
ATOM 3062 C CA . LYS A 1 389 ? 2.459 10.977 4.621 1 61.03 389 LYS A CA 1
ATOM 3063 C C . LYS A 1 389 ? 2.332 9.93 3.521 1 61.03 389 LYS A C 1
ATOM 3065 O O . LYS A 1 389 ? 2.434 10.25 2.334 1 61.03 389 LYS A O 1
ATOM 3070 N N . TYR A 1 390 ? 2.139 8.805 3.967 1 69.69 390 TYR A N 1
ATOM 3071 C CA . TYR A 1 390 ? 2.1 7.777 2.932 1 69.69 390 TYR A CA 1
ATOM 3072 C C . TYR A 1 390 ? 0.837 7.906 2.088 1 69.69 390 TYR A C 1
ATOM 3074 O O . TYR A 1 390 ? 0.872 7.699 0.872 1 69.69 390 TYR A O 1
ATOM 3082 N N . SER A 1 391 ? -0.162 8.242 2.734 1 74.5 391 SER A N 1
ATOM 3083 C CA . SER A 1 391 ? -1.423 8.359 2.008 1 74.5 391 SER A CA 1
ATOM 3084 C C . SER A 1 391 ? -1.355 9.453 0.949 1 74.5 391 SER A C 1
ATOM 3086 O O . SER A 1 391 ? -1.87 9.289 -0.159 1 74.5 391 SER A O 1
ATOM 3088 N N . SER A 1 392 ? -0.584 10.5 1.3 1 74.62 392 SER A N 1
ATOM 3089 C CA . SER A 1 392 ? -0.48 11.609 0.349 1 74.62 392 SER A CA 1
ATOM 3090 C C . SER A 1 392 ? 0.339 11.203 -0.873 1 74.62 392 SER A C 1
ATOM 3092 O O . SER A 1 392 ? 0.026 11.609 -1.995 1 74.62 392 SER A O 1
ATOM 3094 N N . GLY A 1 393 ? 1.378 10.453 -0.637 1 75.25 393 GLY A N 1
ATOM 3095 C CA . GLY A 1 393 ? 2.207 10.008 -1.747 1 75.25 393 GLY A CA 1
ATOM 3096 C C . GLY A 1 393 ? 1.456 9.148 -2.746 1 75.25 393 GLY A C 1
ATOM 3097 O O . GLY A 1 393 ? 1.571 9.352 -3.957 1 75.25 393 GLY A O 1
ATOM 3098 N N . LEU A 1 394 ? 0.687 8.258 -2.264 1 87.31 394 LEU A N 1
ATOM 3099 C CA . LEU A 1 394 ? -0.092 7.391 -3.141 1 87.31 394 LEU A CA 1
ATOM 3100 C C . LEU A 1 394 ? -1.213 8.172 -3.82 1 87.31 394 LEU A C 1
ATOM 3102 O O . LEU A 1 394 ? -1.491 7.961 -5.004 1 87.31 394 LEU A O 1
ATOM 3106 N N . ASP A 1 395 ? -1.778 9.039 -3.016 1 86.12 395 ASP A N 1
ATOM 3107 C CA . ASP A 1 395 ? -2.869 9.844 -3.549 1 86.12 395 ASP A CA 1
ATOM 3108 C C . ASP A 1 395 ? -2.393 10.711 -4.715 1 86.12 395 ASP A C 1
ATOM 3110 O O . ASP A 1 395 ? -3.094 10.844 -5.723 1 86.12 395 ASP A O 1
ATOM 3114 N N . ASP A 1 396 ? -1.287 11.32 -4.551 1 84.69 396 ASP A N 1
ATOM 3115 C CA . ASP A 1 396 ? -0.735 12.172 -5.598 1 84.69 396 ASP A CA 1
ATOM 3116 C C . ASP A 1 396 ? -0.532 11.391 -6.895 1 84.69 396 ASP A C 1
ATOM 3118 O O . ASP A 1 396 ? -0.769 11.914 -7.984 1 84.69 396 ASP A O 1
ATOM 3122 N N . ILE A 1 397 ? -0.075 10.211 -6.789 1 86.44 397 ILE A N 1
ATOM 3123 C CA . ILE A 1 397 ? 0.124 9.367 -7.961 1 86.44 397 ILE A CA 1
ATOM 3124 C C . ILE A 1 397 ? -1.228 8.992 -8.562 1 86.44 397 ILE A C 1
ATOM 3126 O O . ILE A 1 397 ? -1.406 9.039 -9.781 1 86.44 397 ILE A O 1
ATOM 3130 N N . GLN A 1 398 ? -2.115 8.609 -7.715 1 87.06 398 GLN A N 1
ATOM 3131 C CA . GLN A 1 398 ? -3.428 8.164 -8.164 1 87.06 398 GLN A CA 1
ATOM 3132 C C . GLN A 1 398 ? -4.168 9.273 -8.906 1 87.06 398 GLN A C 1
ATOM 3134 O O . GLN A 1 398 ? -4.891 9.008 -9.867 1 87.06 398 GLN A O 1
ATOM 3139 N N . ASP A 1 399 ? -3.898 10.5 -8.461 1 81.75 399 ASP A N 1
ATOM 3140 C CA . ASP A 1 399 ? -4.594 11.641 -9.047 1 81.75 399 ASP A CA 1
ATOM 3141 C C . ASP A 1 399 ? -3.803 12.227 -10.219 1 81.75 399 ASP A C 1
ATOM 3143 O O . ASP A 1 399 ? -4.32 13.055 -10.969 1 81.75 399 ASP A O 1
ATOM 3147 N N . GLY A 1 400 ? -2.592 11.828 -10.328 1 79.06 400 GLY A N 1
ATOM 3148 C CA . GLY A 1 400 ? -1.732 12.406 -11.352 1 79.06 400 GLY A CA 1
ATOM 3149 C C . GLY A 1 400 ? -1.305 13.828 -11.031 1 79.06 400 GLY A C 1
ATOM 3150 O O . GLY A 1 400 ? -1.174 14.656 -11.938 1 79.06 400 GLY A O 1
ATOM 3151 N N . SER A 1 401 ? -1.204 14.117 -9.805 1 77.69 401 SER A N 1
ATOM 3152 C CA . SER A 1 401 ? -0.842 15.469 -9.375 1 77.69 401 SER A CA 1
ATOM 3153 C C . SER A 1 401 ? 0.612 15.781 -9.703 1 77.69 401 SER A C 1
ATOM 3155 O O . SER A 1 401 ? 1.464 14.891 -9.695 1 77.69 401 SER A O 1
ATOM 3157 N N . VAL A 1 402 ? 0.902 17.078 -9.922 1 77.62 402 VAL A N 1
ATOM 3158 C CA . VAL A 1 402 ? 2.258 17.469 -10.297 1 77.62 402 VAL A CA 1
ATOM 3159 C C . VAL A 1 402 ? 2.861 18.344 -9.195 1 77.62 402 VAL A C 1
ATOM 3161 O O . VAL A 1 402 ? 4.082 18.438 -9.07 1 77.62 402 VAL A O 1
ATOM 3164 N N . LEU A 1 403 ? 1.945 19 -8.391 1 75.38 403 LEU A N 1
ATOM 3165 C CA . LEU A 1 403 ? 2.412 19.938 -7.379 1 75.38 403 LEU A CA 1
ATOM 3166 C C . LEU A 1 403 ? 1.687 19.719 -6.055 1 75.38 403 LEU A C 1
ATOM 3168 O O . LEU A 1 403 ? 0.484 19.438 -6.039 1 75.38 403 LEU A O 1
ATOM 3172 N N . ARG A 1 404 ? 2.479 19.875 -4.922 1 75.81 404 ARG A N 1
ATOM 3173 C CA . ARG A 1 404 ? 1.913 19.875 -3.574 1 75.81 404 ARG A CA 1
ATOM 3174 C C . ARG A 1 404 ? 2.674 20.828 -2.66 1 75.81 404 ARG A C 1
ATOM 3176 O O . ARG A 1 404 ? 3.898 20.734 -2.543 1 75.81 404 ARG A O 1
ATOM 3183 N N . ARG A 1 405 ? 1.923 21.688 -2.121 1 67.5 405 ARG A N 1
ATOM 3184 C CA . ARG A 1 405 ? 2.494 22.688 -1.229 1 67.5 405 ARG A CA 1
ATOM 3185 C C . ARG A 1 405 ? 3.582 23.484 -1.934 1 67.5 405 ARG A C 1
ATOM 3187 O O . ARG A 1 405 ? 4.672 23.688 -1.387 1 67.5 405 ARG A O 1
ATOM 3194 N N . GLY A 1 406 ? 3.318 23.766 -3.141 1 64.88 406 GLY A N 1
ATOM 3195 C CA . GLY A 1 406 ? 4.195 24.609 -3.928 1 64.88 406 GLY A CA 1
ATOM 3196 C C . GLY A 1 406 ? 5.422 23.891 -4.449 1 64.88 406 GLY A C 1
ATOM 3197 O O . GLY A 1 406 ? 6.27 24.5 -5.109 1 64.88 406 GLY A O 1
ATOM 3198 N N . ARG A 1 407 ? 5.496 22.609 -4.125 1 68.56 407 ARG A N 1
ATOM 3199 C CA . ARG A 1 407 ? 6.652 21.828 -4.57 1 68.56 407 ARG A CA 1
ATOM 3200 C C . ARG A 1 407 ? 6.219 20.656 -5.438 1 68.56 407 ARG A C 1
ATOM 3202 O O . ARG A 1 407 ? 5.09 20.172 -5.328 1 68.56 407 ARG A O 1
ATOM 3209 N N . PRO A 1 408 ? 7.141 20.312 -6.293 1 75.88 408 PRO A N 1
ATOM 3210 C CA . PRO A 1 408 ? 6.809 19.109 -7.07 1 75.88 408 PRO A CA 1
ATOM 3211 C C . PRO A 1 408 ? 6.562 17.891 -6.199 1 75.88 408 PRO A C 1
ATOM 3213 O O . PRO A 1 408 ? 7.242 17.703 -5.188 1 75.88 408 PRO A O 1
ATOM 3216 N N . VAL A 1 409 ? 5.629 17.172 -6.566 1 79.19 409 VAL A N 1
ATOM 3217 C CA . VAL A 1 409 ? 5.242 15.984 -5.801 1 79.19 409 VAL A CA 1
ATOM 3218 C C . VAL A 1 409 ? 6.367 14.953 -5.848 1 79.19 409 VAL A C 1
ATOM 3220 O O . VAL A 1 409 ? 7.23 15 -6.727 1 79.19 409 VAL A O 1
ATOM 3223 N N . ALA A 1 410 ? 6.414 13.969 -4.98 1 76.56 410 ALA A N 1
ATOM 3224 C CA . ALA A 1 410 ? 7.488 13 -4.754 1 76.56 410 ALA A CA 1
ATOM 3225 C C . ALA A 1 410 ? 7.742 12.164 -6.004 1 76.56 410 ALA A C 1
ATOM 3227 O O . ALA A 1 410 ? 8.891 11.898 -6.363 1 76.56 410 ALA A O 1
ATOM 3228 N N . HIS A 1 411 ? 6.68 11.703 -6.715 1 84.25 411 HIS A N 1
ATOM 3229 C CA . HIS A 1 411 ? 6.879 10.781 -7.824 1 84.25 411 HIS A CA 1
ATOM 3230 C C . HIS A 1 411 ? 7.48 11.492 -9.031 1 84.25 411 HIS A C 1
ATOM 3232 O O . HIS A 1 411 ? 8.023 10.852 -9.93 1 84.25 411 HIS A O 1
ATOM 3238 N N . GLN A 1 412 ? 7.328 12.82 -9.094 1 78.44 412 GLN A N 1
ATOM 3239 C CA . GLN A 1 412 ? 7.988 13.586 -10.141 1 78.44 412 GLN A CA 1
ATOM 3240 C C . GLN A 1 412 ? 9.484 13.711 -9.875 1 78.44 412 GLN A C 1
ATOM 3242 O O . GLN A 1 412 ? 10.281 13.805 -10.812 1 78.44 412 GLN A O 1
ATOM 3247 N N . ILE A 1 413 ? 9.789 13.641 -8.609 1 72.25 413 ILE A N 1
ATOM 3248 C CA . ILE A 1 413 ? 11.188 13.812 -8.227 1 72.25 413 ILE A CA 1
ATOM 3249 C C . ILE A 1 413 ? 11.883 12.453 -8.203 1 72.25 413 ILE A C 1
ATOM 3251 O O . ILE A 1 413 ? 12.984 12.305 -8.734 1 72.25 413 ILE A O 1
ATOM 3255 N N . PHE A 1 414 ? 11.266 11.438 -7.645 1 75.56 414 PHE A N 1
ATOM 3256 C CA . PHE A 1 414 ? 11.961 10.195 -7.344 1 75.56 414 PHE A CA 1
ATOM 3257 C C . PHE A 1 414 ? 11.453 9.062 -8.234 1 75.56 414 PHE A C 1
ATOM 3259 O O . PHE A 1 414 ? 12.008 7.961 -8.219 1 75.56 414 PHE A O 1
ATOM 3266 N N . GLY A 1 415 ? 10.414 9.336 -8.977 1 82.06 415 GLY A N 1
ATOM 3267 C CA . GLY A 1 415 ? 9.836 8.312 -9.828 1 82.06 415 GLY A CA 1
ATOM 3268 C C . GLY A 1 415 ? 8.641 7.625 -9.203 1 82.06 415 GLY A C 1
ATOM 3269 O O . GLY A 1 415 ? 8.531 7.543 -7.977 1 82.06 415 GLY A O 1
ATOM 3270 N N . VAL A 1 416 ? 7.762 7.102 -9.992 1 86.19 416 VAL A N 1
ATOM 3271 C CA . VAL A 1 416 ? 6.504 6.488 -9.57 1 86.19 416 VAL A CA 1
ATOM 3272 C C . VAL A 1 416 ? 6.789 5.219 -8.773 1 86.19 416 VAL A C 1
ATOM 3274 O O . VAL A 1 416 ? 6.219 5.016 -7.699 1 86.19 416 VAL A O 1
ATOM 3277 N N . GLY A 1 417 ? 7.734 4.379 -9.227 1 87.38 417 GLY A N 1
ATOM 3278 C CA . GLY A 1 417 ? 8.031 3.117 -8.562 1 87.38 417 GLY A CA 1
ATOM 3279 C C . GLY A 1 417 ? 8.555 3.291 -7.152 1 87.38 417 GLY A C 1
ATOM 3280 O O . GLY A 1 417 ? 8.008 2.711 -6.211 1 87.38 417 GLY A O 1
ATOM 3281 N N . GLN A 1 418 ? 9.523 4.066 -6.996 1 87.25 418 GLN A N 1
ATOM 3282 C CA . GLN A 1 418 ? 10.117 4.309 -5.684 1 87.25 418 GLN A CA 1
ATOM 3283 C C . GLN A 1 418 ? 9.109 4.945 -4.734 1 87.25 418 GLN A C 1
ATOM 3285 O O . GLN A 1 418 ? 9.102 4.645 -3.537 1 87.25 418 GLN A O 1
ATOM 3290 N N . THR A 1 419 ? 8.32 5.871 -5.242 1 86.94 419 THR A N 1
ATOM 3291 C CA . THR A 1 419 ? 7.324 6.543 -4.41 1 86.94 419 THR A CA 1
ATOM 3292 C C . THR A 1 419 ? 6.293 5.543 -3.893 1 86.94 419 THR A C 1
ATOM 3294 O O . THR A 1 419 ? 5.926 5.574 -2.717 1 86.94 419 THR A O 1
ATOM 3297 N N . ILE A 1 420 ? 5.828 4.684 -4.746 1 89.81 420 ILE A N 1
ATOM 3298 C CA . ILE A 1 420 ? 4.859 3.668 -4.352 1 89.81 420 ILE A CA 1
ATOM 3299 C C . ILE A 1 420 ? 5.473 2.752 -3.295 1 89.81 420 ILE A C 1
ATOM 3301 O O . ILE A 1 420 ? 4.84 2.457 -2.277 1 89.81 420 ILE A O 1
ATOM 3305 N N . ASN A 1 421 ? 6.648 2.281 -3.541 1 90.69 421 ASN A N 1
ATOM 3306 C CA . ASN A 1 421 ? 7.316 1.374 -2.613 1 90.69 421 ASN A CA 1
ATOM 3307 C C . ASN A 1 421 ? 7.539 2.027 -1.253 1 90.69 421 ASN A C 1
ATOM 3309 O O . ASN A 1 421 ? 7.348 1.393 -0.215 1 90.69 421 ASN A O 1
ATOM 3313 N N . THR A 1 422 ? 7.984 3.223 -1.252 1 87.19 422 THR A N 1
ATOM 3314 C CA . THR A 1 422 ? 8.203 3.951 -0.008 1 87.19 422 THR A CA 1
ATOM 3315 C C . THR A 1 422 ? 6.891 4.148 0.744 1 87.19 422 THR A C 1
ATOM 3317 O O . THR A 1 422 ? 6.84 3.998 1.967 1 87.19 422 THR A O 1
ATOM 3320 N N . ALA A 1 423 ? 5.879 4.551 0.021 1 86.88 423 ALA A N 1
ATOM 3321 C CA . ALA A 1 423 ? 4.574 4.754 0.645 1 86.88 423 ALA A CA 1
ATOM 3322 C C . ALA A 1 423 ? 4.074 3.469 1.3 1 86.88 423 ALA A C 1
ATOM 3324 O O . ALA A 1 423 ? 3.561 3.494 2.422 1 86.88 423 ALA A O 1
ATOM 3325 N N . THR A 1 424 ? 4.16 2.348 0.608 1 88.56 424 THR A N 1
ATOM 3326 C CA . THR A 1 424 ? 3.693 1.081 1.16 1 88.56 424 THR A CA 1
ATOM 3327 C C . THR A 1 424 ? 4.582 0.634 2.316 1 88.56 424 THR A C 1
ATOM 3329 O O . THR A 1 424 ? 4.109 0.01 3.268 1 88.56 424 THR A O 1
ATOM 3332 N N . TYR A 1 425 ? 5.875 0.896 2.287 1 89.5 425 TYR A N 1
ATOM 3333 C CA . TYR A 1 425 ? 6.781 0.637 3.4 1 89.5 425 TYR A CA 1
ATOM 3334 C C . TYR A 1 425 ? 6.352 1.413 4.641 1 89.5 425 TYR A C 1
ATOM 3336 O O . TYR A 1 425 ? 6.324 0.864 5.746 1 89.5 425 TYR A O 1
ATOM 3344 N N . LEU A 1 426 ? 6.035 2.693 4.445 1 83.31 426 LEU A N 1
ATOM 3345 C CA . LEU A 1 426 ? 5.613 3.535 5.559 1 83.31 426 LEU A CA 1
ATOM 3346 C C . LEU A 1 426 ? 4.285 3.053 6.133 1 83.31 426 LEU A C 1
ATOM 3348 O O . LEU A 1 426 ? 4.055 3.145 7.34 1 83.31 426 LEU A O 1
ATOM 3352 N N . MET A 1 427 ? 3.387 2.604 5.273 1 86.56 427 MET A N 1
ATOM 3353 C CA . MET A 1 427 ? 2.137 2.008 5.738 1 86.56 427 MET A CA 1
ATOM 3354 C C . MET A 1 427 ? 2.408 0.817 6.648 1 86.56 427 MET A C 1
ATOM 3356 O O . MET A 1 427 ? 1.753 0.657 7.68 1 86.56 427 MET A O 1
ATOM 3360 N N . ASN A 1 428 ? 3.334 -0.01 6.219 1 88 428 ASN A N 1
ATOM 3361 C CA . ASN A 1 428 ? 3.713 -1.167 7.023 1 88 428 ASN A CA 1
ATOM 3362 C C . ASN A 1 428 ? 4.359 -0.746 8.336 1 88 428 ASN A C 1
ATOM 3364 O O . ASN A 1 428 ? 4.133 -1.374 9.375 1 88 428 ASN A O 1
ATOM 3368 N N . GLU A 1 429 ? 5.203 0.229 8.336 1 85 429 GLU A N 1
ATOM 3369 C CA . GLU A 1 429 ? 5.828 0.734 9.555 1 85 429 GLU A CA 1
ATOM 3370 C C . GLU A 1 429 ? 4.789 1.281 10.523 1 85 429 GLU A C 1
ATOM 3372 O O . GLU A 1 429 ? 4.91 1.099 11.734 1 85 429 GLU A O 1
ATOM 3377 N N . ALA A 1 430 ? 3.83 1.993 9.977 1 84.19 430 ALA A N 1
ATOM 3378 C CA . ALA A 1 430 ? 2.732 2.473 10.812 1 84.19 430 ALA A CA 1
ATOM 3379 C C . ALA A 1 430 ? 2.006 1.311 11.477 1 84.19 430 ALA A C 1
ATOM 3381 O O . ALA A 1 430 ? 1.657 1.386 12.664 1 84.19 430 ALA A O 1
ATOM 3382 N N . LEU A 1 431 ? 1.74 0.267 10.758 1 87.25 431 LEU A N 1
ATOM 3383 C CA . LEU A 1 431 ? 1.095 -0.922 11.305 1 87.25 431 LEU A CA 1
ATOM 3384 C C . LEU A 1 431 ? 1.938 -1.536 12.414 1 87.25 431 LEU A C 1
ATOM 3386 O O . LEU A 1 431 ? 1.4 -1.98 13.438 1 87.25 431 LEU A O 1
ATOM 3390 N N . SER A 1 432 ? 3.229 -1.617 12.188 1 86 432 SER A N 1
ATOM 3391 C CA . SER A 1 432 ? 4.133 -2.168 13.188 1 86 432 SER A CA 1
ATOM 3392 C C . SER A 1 432 ? 4.039 -1.396 14.5 1 86 432 SER A C 1
ATOM 3394 O O . SER A 1 432 ? 4.133 -1.984 15.578 1 86 432 SER A O 1
ATOM 3396 N N . LEU A 1 433 ? 3.914 -0.111 14.43 1 80.5 433 LEU A N 1
ATOM 3397 C CA . LEU A 1 433 ? 3.779 0.723 15.617 1 80.5 433 LEU A CA 1
ATOM 3398 C C . LEU A 1 433 ? 2.424 0.507 16.281 1 80.5 433 LEU A C 1
ATOM 3400 O O . LEU A 1 433 ? 2.334 0.438 17.516 1 80.5 433 LEU A O 1
ATOM 3404 N N . ILE A 1 434 ? 1.43 0.396 15.469 1 85.69 434 ILE A N 1
ATOM 3405 C CA . ILE A 1 434 ? 0.073 0.205 15.977 1 85.69 434 ILE A CA 1
ATOM 3406 C C . ILE A 1 434 ? -0.035 -1.154 16.656 1 85.69 434 ILE A C 1
ATOM 3408 O O . ILE A 1 434 ? -0.732 -1.293 17.672 1 85.69 434 ILE A O 1
ATOM 3412 N N . GLN A 1 435 ? 0.636 -2.127 16.094 1 85.31 435 GLN A N 1
ATOM 3413 C CA . GLN A 1 435 ? 0.628 -3.477 16.656 1 85.31 435 GLN A CA 1
ATOM 3414 C C . GLN A 1 435 ? 1.178 -3.484 18.078 1 85.31 435 GLN A C 1
ATOM 3416 O O . GLN A 1 435 ? 0.79 -4.324 18.891 1 85.31 435 GLN A O 1
ATOM 3421 N N . MET A 1 436 ? 2.066 -2.605 18.375 1 81.31 436 MET A N 1
ATOM 3422 C CA . MET A 1 436 ? 2.686 -2.529 19.703 1 81.31 436 MET A CA 1
ATOM 3423 C C . MET A 1 436 ? 1.694 -2.008 20.734 1 81.31 436 MET A C 1
ATOM 3425 O O . MET A 1 436 ? 1.904 -2.172 21.938 1 81.31 436 MET A O 1
ATOM 3429 N N . LEU A 1 437 ? 0.589 -1.336 20.344 1 82 437 LEU A N 1
ATOM 3430 C CA . LEU A 1 437 ? -0.405 -0.797 21.266 1 82 437 LEU A CA 1
ATOM 3431 C C . LEU A 1 437 ? -1.305 -1.905 21.797 1 82 437 LEU A C 1
ATOM 3433 O O . LEU A 1 437 ? -1.354 -2.141 23 1 82 437 LEU A O 1
ATOM 3437 N N . SER A 1 438 ? -2.084 -2.607 20.938 1 85.5 438 SER A N 1
ATOM 3438 C CA . SER A 1 438 ? -2.988 -3.688 21.312 1 85.5 438 SER A CA 1
ATOM 3439 C C . SER A 1 438 ? -3.559 -4.391 20.078 1 85.5 438 SER A C 1
ATOM 3441 O O . SER A 1 438 ? -3.549 -3.834 18.984 1 85.5 438 SER A O 1
ATOM 3443 N N . PRO A 1 439 ? -4.047 -5.582 20.25 1 85.5 439 PRO A N 1
ATOM 3444 C CA . PRO A 1 439 ? -4.723 -6.25 19.125 1 85.5 439 PRO A CA 1
ATOM 3445 C C . PRO A 1 439 ? -5.957 -5.488 18.641 1 85.5 439 PRO A C 1
ATOM 3447 O O . PRO A 1 439 ? -6.277 -5.52 17.453 1 85.5 439 PRO A O 1
ATOM 3450 N N . SER A 1 440 ? -6.543 -4.852 19.594 1 88.06 440 SER A N 1
ATOM 3451 C CA . SER A 1 440 ? -7.707 -4.055 19.219 1 88.06 440 SER A CA 1
ATOM 3452 C C . SER A 1 440 ? -7.312 -2.885 18.328 1 88.06 440 SER A C 1
ATOM 3454 O O . SER A 1 440 ? -8.07 -2.492 17.438 1 88.06 440 SER A O 1
ATOM 3456 N N . ALA A 1 441 ? -6.152 -2.354 18.578 1 89.12 441 ALA A N 1
ATOM 3457 C CA . ALA A 1 441 ? -5.656 -1.25 17.75 1 89.12 441 ALA A CA 1
ATOM 3458 C C . ALA A 1 441 ? -5.465 -1.688 16.312 1 89.12 441 ALA A C 1
ATOM 3460 O O . ALA A 1 441 ? -5.73 -0.919 15.375 1 89.12 441 ALA A O 1
ATOM 3461 N N . VAL A 1 442 ? -5.027 -2.943 16.141 1 90.88 442 VAL A N 1
ATOM 3462 C CA . VAL A 1 442 ? -4.824 -3.463 14.789 1 90.88 442 VAL A CA 1
ATOM 3463 C C . VAL A 1 442 ? -6.168 -3.609 14.078 1 90.88 442 VAL A C 1
ATOM 3465 O O . VAL A 1 442 ? -6.281 -3.334 12.883 1 90.88 442 VAL A O 1
ATOM 3468 N N . THR A 1 443 ? -7.133 -3.996 14.766 1 91.56 443 THR A N 1
ATOM 3469 C CA . THR A 1 443 ? -8.477 -4.113 14.211 1 91.56 443 THR A CA 1
ATOM 3470 C C . THR A 1 443 ? -9 -2.752 13.766 1 91.56 443 THR A C 1
ATOM 3472 O O . THR A 1 443 ? -9.594 -2.631 12.695 1 91.56 443 THR A O 1
ATOM 3475 N N . VAL A 1 444 ? -8.828 -1.759 14.625 1 91.44 444 VAL A N 1
ATOM 3476 C CA . VAL A 1 444 ? -9.227 -0.398 14.281 1 91.44 444 VAL A CA 1
ATOM 3477 C C . VAL A 1 444 ? -8.531 0.041 13 1 91.44 444 VAL A C 1
ATOM 3479 O O . VAL A 1 444 ? -9.156 0.623 12.109 1 91.44 444 VAL A O 1
ATOM 3482 N N . TYR A 1 445 ? -7.242 -0.285 12.938 1 90.88 445 TYR A N 1
ATOM 3483 C CA . TYR A 1 445 ? -6.445 0.078 11.766 1 90.88 445 TYR A CA 1
ATOM 3484 C C . TYR A 1 445 ? -6.996 -0.577 10.508 1 90.88 445 TYR A C 1
ATOM 3486 O O . TYR A 1 445 ? -7.215 0.095 9.492 1 90.88 445 TYR A O 1
ATOM 3494 N N . THR A 1 446 ? -7.188 -1.859 10.523 1 91.88 446 THR A N 1
ATOM 3495 C CA . THR A 1 446 ? -7.633 -2.588 9.344 1 91.88 446 THR A CA 1
ATOM 3496 C C . THR A 1 446 ? -9.023 -2.127 8.914 1 91.88 446 THR A C 1
ATOM 3498 O O . THR A 1 446 ? -9.297 -1.998 7.719 1 91.88 446 THR A O 1
ATOM 3501 N N . ASP A 1 447 ? -9.859 -1.824 9.805 1 92.56 447 ASP A N 1
ATOM 3502 C CA . ASP A 1 447 ? -11.211 -1.371 9.5 1 92.56 447 ASP A CA 1
ATOM 3503 C C . ASP A 1 447 ? -11.195 -0.015 8.797 1 92.56 447 ASP A C 1
ATOM 3505 O O . ASP A 1 447 ? -11.859 0.168 7.773 1 92.56 447 ASP A O 1
ATOM 3509 N N . GLU A 1 448 ? -10.5 0.869 9.375 1 91.88 448 GLU A N 1
ATOM 3510 C CA . GLU A 1 448 ? -10.531 2.232 8.852 1 91.88 448 GLU A CA 1
ATOM 3511 C C . GLU A 1 448 ? -9.742 2.344 7.551 1 91.88 448 GLU A C 1
ATOM 3513 O O . GLU A 1 448 ? -10.102 3.127 6.668 1 91.88 448 GLU A O 1
ATOM 3518 N N . MET A 1 449 ? -8.664 1.563 7.43 1 91.5 449 MET A N 1
ATOM 3519 C CA . MET A 1 449 ? -7.961 1.531 6.152 1 91.5 449 MET A CA 1
ATOM 3520 C C . MET A 1 449 ? -8.867 1.008 5.043 1 91.5 449 MET A C 1
ATOM 3522 O O . MET A 1 449 ? -8.82 1.495 3.912 1 91.5 449 MET A O 1
ATOM 3526 N N . ARG A 1 450 ? -9.656 0.032 5.402 1 91.31 450 ARG A N 1
ATOM 3527 C CA . ARG A 1 450 ? -10.641 -0.481 4.457 1 91.31 450 ARG A CA 1
ATOM 3528 C C . ARG A 1 450 ? -11.594 0.619 4.012 1 91.31 450 ARG A C 1
ATOM 3530 O O . ARG A 1 450 ? -11.852 0.786 2.818 1 91.31 450 ARG A O 1
ATOM 3537 N N . ASN A 1 451 ? -12.07 1.306 4.953 1 91.75 451 ASN A N 1
ATOM 3538 C CA . ASN A 1 451 ? -13 2.391 4.648 1 91.75 451 ASN A CA 1
ATOM 3539 C C . ASN A 1 451 ? -12.344 3.461 3.779 1 91.75 451 ASN A C 1
ATOM 3541 O O . ASN A 1 451 ? -12.961 3.967 2.842 1 91.75 451 ASN A O 1
ATOM 3545 N N . LEU A 1 452 ? -11.148 3.838 4.133 1 91.81 452 LEU A N 1
ATOM 3546 C CA . LEU A 1 452 ? -10.406 4.848 3.385 1 91.81 452 LEU A CA 1
ATOM 3547 C C . LEU A 1 452 ? -10.211 4.414 1.937 1 91.81 452 LEU A C 1
ATOM 3549 O O . LEU A 1 452 ? -10.438 5.195 1.012 1 91.81 452 LEU A O 1
ATOM 3553 N N . GLN A 1 453 ? -9.828 3.201 1.733 1 91 453 GLN A N 1
ATOM 3554 C CA . GLN A 1 453 ? -9.531 2.699 0.396 1 91 453 GLN A CA 1
ATOM 3555 C C . GLN A 1 453 ? -10.812 2.535 -0.427 1 91 453 GLN A C 1
ATOM 3557 O O . GLN A 1 453 ? -10.805 2.746 -1.642 1 91 453 GLN A O 1
ATOM 3562 N N . LEU A 1 454 ? -11.875 2.135 0.225 1 91.38 454 LEU A N 1
ATOM 3563 C CA . LEU A 1 454 ? -13.156 2.059 -0.467 1 91.38 454 LEU A CA 1
ATOM 3564 C C . LEU A 1 454 ? -13.633 3.445 -0.884 1 91.38 454 LEU A C 1
ATOM 3566 O O . LEU A 1 454 ? -14.156 3.623 -1.989 1 91.38 454 LEU A O 1
ATOM 3570 N N . GLY A 1 455 ? -13.516 4.426 0.026 1 92.75 455 GLY A N 1
ATOM 3571 C CA . GLY A 1 455 ? -13.828 5.797 -0.333 1 92.75 455 GLY A CA 1
ATOM 3572 C C . GLY A 1 455 ? -13 6.316 -1.492 1 92.75 455 GLY A C 1
ATOM 3573 O O . GLY A 1 455 ? -13.531 6.926 -2.422 1 92.75 455 GLY A O 1
ATOM 3574 N N . GLN A 1 456 ? -11.68 6.09 -1.469 1 91.88 456 GLN A N 1
ATOM 3575 C CA . GLN A 1 456 ? -10.781 6.48 -2.551 1 91.88 456 GLN A CA 1
ATOM 3576 C C . GLN A 1 456 ? -11.148 5.77 -3.852 1 91.88 456 GLN A C 1
ATOM 3578 O O . GLN A 1 456 ? -11.07 6.363 -4.93 1 91.88 456 GLN A O 1
ATOM 3583 N N . GLY A 1 457 ? -11.5 4.496 -3.732 1 90.94 457 GLY A N 1
ATOM 3584 C CA . GLY A 1 457 ? -11.922 3.744 -4.902 1 90.94 457 GLY A CA 1
ATOM 3585 C C . GLY A 1 457 ? -13.125 4.355 -5.605 1 90.94 457 GLY A C 1
ATOM 3586 O O . GLY A 1 457 ? -13.195 4.363 -6.836 1 90.94 457 GLY A O 1
ATOM 3587 N N . ARG A 1 458 ? -14.062 4.832 -4.875 1 91.56 458 ARG A N 1
ATOM 3588 C CA . ARG A 1 458 ? -15.234 5.484 -5.449 1 91.56 458 ARG A CA 1
ATOM 3589 C C . ARG A 1 458 ? -14.844 6.773 -6.168 1 91.56 458 ARG A C 1
ATOM 3591 O O . ARG A 1 458 ? -15.328 7.043 -7.27 1 91.56 458 ARG A O 1
ATOM 3598 N N . ASP A 1 459 ? -14.039 7.566 -5.555 1 91.69 459 ASP A N 1
ATOM 3599 C CA . ASP A 1 459 ? -13.57 8.812 -6.152 1 91.69 459 ASP A CA 1
ATOM 3600 C C . ASP A 1 459 ? -12.891 8.555 -7.496 1 91.69 459 ASP A C 1
ATOM 3602 O O . ASP A 1 459 ? -13.188 9.219 -8.484 1 91.69 459 ASP A O 1
ATOM 3606 N N . LEU A 1 460 ? -12.016 7.574 -7.527 1 88 460 LEU A N 1
ATOM 3607 C CA . LEU A 1 460 ? -11.281 7.23 -8.742 1 88 460 LEU A CA 1
ATOM 3608 C C . LEU A 1 460 ? -12.219 6.691 -9.812 1 88 460 LEU A C 1
ATOM 3610 O O . LEU A 1 460 ? -12.07 7.008 -10.992 1 88 460 LEU A O 1
ATOM 3614 N N . HIS A 1 461 ? -13.148 5.895 -9.359 1 85.44 461 HIS A N 1
ATOM 3615 C CA . HIS A 1 461 ? -14.117 5.309 -10.281 1 85.44 461 HIS A CA 1
ATOM 3616 C C . HIS A 1 461 ? -14.953 6.387 -10.961 1 85.44 461 HIS A C 1
ATOM 3618 O O . HIS A 1 461 ? -15.148 6.348 -12.18 1 85.44 461 HIS A O 1
ATOM 3624 N N . TRP A 1 462 ? -15.453 7.301 -10.18 1 85.88 462 TRP A N 1
ATOM 3625 C CA . TRP A 1 462 ? -16.297 8.359 -10.719 1 85.88 462 TRP A CA 1
ATOM 3626 C C . TRP A 1 462 ? -15.516 9.258 -11.664 1 85.88 462 TRP A C 1
ATOM 3628 O O . TRP A 1 462 ? -16.031 9.664 -12.711 1 85.88 462 TRP A O 1
ATOM 3638 N N . SER A 1 463 ? -14.297 9.578 -11.289 1 83.62 463 SER A N 1
ATOM 3639 C CA . SER A 1 463 ? -13.453 10.422 -12.133 1 83.62 463 SER A CA 1
ATOM 3640 C C . SER A 1 463 ? -13.117 9.727 -13.445 1 83.62 463 SER A C 1
ATOM 3642 O O . SER A 1 463 ? -13.164 10.352 -14.508 1 83.62 463 SER A O 1
ATOM 3644 N N . TYR A 1 464 ? -12.781 8.477 -13.328 1 77.25 464 TYR A N 1
ATOM 3645 C CA . TYR A 1 464 ? -12.352 7.719 -14.5 1 77.25 464 TYR A CA 1
ATOM 3646 C C . TYR A 1 464 ? -13.508 7.52 -15.469 1 77.25 464 TYR A C 1
ATOM 3648 O O . TYR A 1 464 ? -13.328 7.598 -16.688 1 77.25 464 TYR A O 1
ATOM 3656 N N . HIS A 1 465 ? -14.734 7.34 -14.969 1 78.12 465 HIS A N 1
ATOM 3657 C CA . HIS A 1 465 ? -15.875 7.047 -15.82 1 78.12 465 HIS A CA 1
ATOM 3658 C C . HIS A 1 465 ? -16.75 8.289 -16.016 1 78.12 465 HIS A C 1
ATOM 3660 O O . HIS A 1 465 ? -17.781 8.219 -16.672 1 78.12 465 HIS A O 1
ATOM 3666 N N . THR A 1 466 ? -16.406 9.336 -15.414 1 78.62 466 THR A N 1
ATOM 3667 C CA . THR A 1 466 ? -17.156 10.594 -15.461 1 78.62 466 THR A CA 1
ATOM 3668 C C . THR A 1 466 ? -18.578 10.391 -14.977 1 78.62 466 THR A C 1
ATOM 3670 O O . THR A 1 466 ? -19.531 10.836 -15.625 1 78.62 466 THR A O 1
ATOM 3673 N N . HIS A 1 467 ? -18.734 9.609 -13.992 1 81.69 467 HIS A N 1
ATOM 3674 C CA . HIS A 1 467 ? -20.016 9.391 -13.328 1 81.69 467 HIS A CA 1
ATOM 3675 C C . HIS A 1 467 ? -20.25 10.414 -12.219 1 81.69 467 HIS A C 1
ATOM 3677 O O . HIS A 1 467 ? -19.5 10.445 -11.234 1 81.69 467 HIS A O 1
ATOM 3683 N N . VAL A 1 468 ? -21.234 11.203 -12.344 1 83.62 468 VAL A N 1
ATOM 3684 C CA . VAL A 1 468 ? -21.5 12.25 -11.367 1 83.62 468 VAL A CA 1
ATOM 3685 C C . VAL A 1 468 ? -22.312 11.68 -10.203 1 83.62 468 VAL A C 1
ATOM 3687 O O . VAL A 1 468 ? -23.469 11.281 -10.375 1 83.62 468 VAL A O 1
ATOM 3690 N N . PRO A 1 469 ? -21.703 11.664 -9.016 1 88.94 469 PRO A N 1
ATOM 3691 C CA . PRO A 1 469 ? -22.453 11.156 -7.855 1 88.94 469 PRO A CA 1
ATOM 3692 C C . PRO A 1 469 ? -23.453 12.172 -7.316 1 88.94 469 PRO A C 1
ATOM 3694 O O . PRO A 1 469 ? -23.375 13.359 -7.641 1 88.94 469 PRO A O 1
ATOM 3697 N N . THR A 1 470 ? -24.406 11.648 -6.547 1 87.69 470 THR A N 1
ATOM 3698 C CA . THR A 1 470 ? -25.266 12.523 -5.77 1 87.69 470 THR A CA 1
ATOM 3699 C C . THR A 1 470 ? -24.516 13.117 -4.582 1 87.69 470 THR A C 1
ATOM 3701 O O . THR A 1 470 ? -23.469 12.594 -4.176 1 87.69 470 THR A O 1
ATOM 3704 N N . PRO A 1 471 ? -25.016 14.242 -4.086 1 89.94 471 PRO A N 1
ATOM 3705 C CA . PRO A 1 471 ? -24.359 14.789 -2.891 1 89.94 471 PRO A CA 1
ATOM 3706 C C . PRO A 1 471 ? -24.281 13.773 -1.75 1 89.94 471 PRO A C 1
ATOM 3708 O O . PRO A 1 471 ? -23.297 13.734 -1.021 1 89.94 471 PRO A O 1
ATOM 3711 N N . ALA A 1 472 ? -25.281 12.969 -1.609 1 91.12 472 ALA A N 1
ATOM 3712 C CA . ALA A 1 472 ? -25.281 11.945 -0.566 1 91.12 472 ALA A CA 1
ATOM 3713 C C . ALA A 1 472 ? -24.188 10.914 -0.816 1 91.12 472 ALA A C 1
ATOM 3715 O O . ALA A 1 472 ? -23.516 10.469 0.121 1 91.12 472 ALA A O 1
ATOM 3716 N N . GLN A 1 473 ? -24.078 10.523 -2.094 1 92 473 GLN A N 1
ATOM 3717 C CA . GLN A 1 473 ? -23.016 9.602 -2.459 1 92 473 GLN A CA 1
ATOM 3718 C C . GLN A 1 473 ? -21.641 10.211 -2.211 1 92 473 GLN A C 1
ATOM 3720 O O . GLN A 1 473 ? -20.734 9.539 -1.733 1 92 473 GLN A O 1
ATOM 3725 N N . TYR A 1 474 ? -21.578 11.453 -2.568 1 95.12 474 TYR A N 1
ATOM 3726 C CA . TYR A 1 474 ? -20.328 12.18 -2.35 1 95.12 474 TYR A CA 1
ATOM 3727 C C . TYR A 1 474 ? -19.953 12.18 -0.873 1 95.12 474 TYR A C 1
ATOM 3729 O O . TYR A 1 474 ? -18.797 11.938 -0.522 1 95.12 474 TYR A O 1
ATOM 3737 N N . ILE A 1 475 ? -20.891 12.43 -0.03 1 95.19 475 ILE A N 1
ATOM 3738 C CA . ILE A 1 475 ? -20.625 12.469 1.405 1 95.19 475 ILE A CA 1
ATOM 3739 C C . ILE A 1 475 ? -20.188 11.094 1.886 1 95.19 475 ILE A C 1
ATOM 3741 O O . ILE A 1 475 ? -19.281 10.984 2.723 1 95.19 475 ILE A O 1
ATOM 3745 N N . GLY A 1 476 ? -20.844 10.047 1.423 1 93.69 476 GLY A N 1
ATOM 3746 C CA . GLY A 1 476 ? -20.406 8.703 1.739 1 93.69 476 GLY A CA 1
ATOM 3747 C C . GLY A 1 476 ? -18.953 8.43 1.361 1 93.69 476 GLY A C 1
ATOM 3748 O O . GLY A 1 476 ? -18.219 7.793 2.115 1 93.69 476 GLY A O 1
ATOM 3749 N N . MET A 1 477 ? -18.594 8.883 0.161 1 94.19 477 MET A N 1
ATOM 3750 C CA . MET A 1 477 ? -17.219 8.742 -0.308 1 94.19 477 MET A CA 1
ATOM 3751 C C . MET A 1 477 ? -16.25 9.508 0.597 1 94.19 477 MET A C 1
ATOM 3753 O O . MET A 1 477 ? -15.211 8.977 0.984 1 94.19 477 MET A O 1
ATOM 3757 N N . VAL A 1 478 ? -16.594 10.711 1.034 1 95.19 478 VAL A N 1
ATOM 3758 C CA . VAL A 1 478 ? -15.758 11.555 1.879 1 95.19 478 VAL A CA 1
ATOM 3759 C C . VAL A 1 478 ? -15.602 10.914 3.258 1 95.19 478 VAL A C 1
ATOM 3761 O O . VAL A 1 478 ? -14.523 10.969 3.857 1 95.19 478 VAL A O 1
ATOM 3764 N N . ASP A 1 479 ? -16.688 10.336 3.709 1 93.94 479 ASP A N 1
ATOM 3765 C CA . ASP A 1 479 ? -16.641 9.672 5.012 1 93.94 479 ASP A CA 1
ATOM 3766 C C . ASP A 1 479 ? -15.609 8.547 5.023 1 93.94 479 ASP A C 1
ATOM 3768 O O . ASP A 1 479 ? -15.039 8.227 6.07 1 93.94 479 ASP A O 1
ATOM 3772 N N . GLY A 1 480 ? -15.438 7.938 3.889 1 92.12 480 GLY A N 1
ATOM 3773 C CA . GLY A 1 480 ? -14.414 6.91 3.766 1 92.12 480 GLY A CA 1
ATOM 3774 C C . GLY A 1 480 ? -13.031 7.473 3.477 1 92.12 480 GLY A C 1
ATOM 3775 O O . GLY A 1 480 ? -12.102 7.289 4.262 1 92.12 480 GLY A O 1
ATOM 3776 N N . LYS A 1 481 ? -12.914 8.195 2.395 1 90.31 481 LYS A N 1
ATOM 3777 C CA . LYS A 1 481 ? -11.648 8.688 1.858 1 90.31 481 LYS A CA 1
ATOM 3778 C C . LYS A 1 481 ? -10.938 9.586 2.861 1 90.31 481 LYS A C 1
ATOM 3780 O O . LYS A 1 481 ? -9.781 9.352 3.211 1 90.31 481 LYS A O 1
ATOM 3785 N N . THR A 1 482 ? -11.555 10.625 3.32 1 87.88 482 THR A N 1
ATOM 3786 C CA . THR A 1 482 ? -10.953 11.602 4.227 1 87.88 482 THR A CA 1
ATOM 3787 C C . THR A 1 482 ? -11.328 11.297 5.672 1 87.88 482 THR A C 1
ATOM 3789 O O . THR A 1 482 ? -10.484 11.344 6.566 1 87.88 482 THR A O 1
ATOM 3792 N N . GLY A 1 483 ? -12.516 10.969 5.922 1 87.75 483 GLY A N 1
ATOM 3793 C CA . GLY A 1 483 ? -13.016 10.695 7.258 1 87.75 483 GLY A CA 1
ATOM 3794 C C . GLY A 1 483 ? -12.352 9.492 7.902 1 87.75 483 GLY A C 1
ATOM 3795 O O . GLY A 1 483 ? -12.211 9.43 9.125 1 87.75 483 GLY A O 1
ATOM 3796 N N . GLY A 1 484 ? -11.992 8.539 7.082 1 86.75 484 GLY A N 1
ATOM 3797 C CA . GLY A 1 484 ? -11.375 7.328 7.594 1 86.75 484 GLY A CA 1
ATOM 3798 C C . GLY A 1 484 ? -10.148 7.59 8.438 1 86.75 484 GLY A C 1
ATOM 3799 O O . GLY A 1 484 ? -9.953 6.957 9.477 1 86.75 484 GLY A O 1
ATOM 3800 N N . LEU A 1 485 ? -9.328 8.508 8.047 1 85.12 485 LEU A N 1
ATOM 3801 C CA . LEU A 1 485 ? -8.117 8.828 8.789 1 85.12 485 LEU A CA 1
ATOM 3802 C C . LEU A 1 485 ? -8.453 9.477 10.133 1 85.12 485 LEU A C 1
ATOM 3804 O O . LEU A 1 485 ? -7.84 9.156 11.148 1 85.12 485 LEU A O 1
ATOM 3808 N N . PHE A 1 486 ? -9.406 10.383 10.125 1 85.81 486 PHE A N 1
ATOM 3809 C CA . PHE A 1 486 ? -9.805 11.039 11.359 1 85.81 486 PHE A CA 1
ATOM 3810 C C . PHE A 1 486 ? -10.445 10.047 12.328 1 85.81 486 PHE A C 1
ATOM 3812 O O . PHE A 1 486 ? -10.18 10.086 13.531 1 85.81 486 PHE A O 1
ATOM 3819 N N . ARG A 1 487 ? -11.242 9.234 11.805 1 89 487 ARG A N 1
ATOM 3820 C CA . ARG A 1 487 ? -11.875 8.211 12.641 1 89 487 ARG A CA 1
ATOM 3821 C C . ARG A 1 487 ? -10.844 7.219 13.164 1 89 487 ARG A C 1
ATOM 3823 O O . ARG A 1 487 ? -10.977 6.711 14.281 1 89 487 ARG A O 1
ATOM 3830 N N . LEU A 1 488 ? -9.883 6.867 12.32 1 88.5 488 LEU A N 1
ATOM 3831 C CA . LEU A 1 488 ? -8.805 5.992 12.766 1 88.5 488 LEU A CA 1
ATOM 3832 C C . LEU A 1 488 ? -8.148 6.543 14.031 1 88.5 488 LEU A C 1
ATOM 3834 O O . LEU A 1 488 ? -7.988 5.824 15.016 1 88.5 488 LEU A O 1
ATOM 3838 N N . ILE A 1 489 ? -7.812 7.836 14.031 1 83 489 ILE A N 1
ATOM 3839 C CA . ILE A 1 489 ? -7.156 8.477 15.164 1 83 489 ILE A CA 1
ATOM 3840 C C . ILE A 1 489 ? -8.094 8.453 16.375 1 83 489 ILE A C 1
ATOM 3842 O O . ILE A 1 489 ? -7.676 8.094 17.484 1 83 489 ILE A O 1
ATOM 3846 N N . SER A 1 490 ? -9.336 8.805 16.156 1 86.06 490 SER A N 1
ATOM 3847 C CA . SER A 1 490 ? -10.312 8.852 17.25 1 86.06 490 SER A CA 1
ATOM 3848 C C . SER A 1 490 ? -10.523 7.477 17.859 1 86.06 490 SER A C 1
ATOM 3850 O O . SER A 1 490 ? -10.562 7.344 19.094 1 86.06 490 SER A O 1
ATOM 3852 N N . ARG A 1 491 ? -10.656 6.5 17.047 1 88.81 491 ARG A N 1
ATOM 3853 C CA . ARG A 1 491 ? -10.914 5.148 17.547 1 88.81 491 ARG A CA 1
ATOM 3854 C C . ARG A 1 491 ? -9.688 4.574 18.234 1 88.81 491 ARG A C 1
ATOM 3856 O O . ARG A 1 491 ? -9.812 3.816 19.203 1 88.81 491 ARG A O 1
ATOM 3863 N N . LEU A 1 492 ? -8.516 4.867 17.719 1 85.19 492 LEU A N 1
ATOM 3864 C CA . LEU A 1 492 ? -7.293 4.434 18.391 1 85.19 492 LEU A CA 1
ATOM 3865 C C . LEU A 1 492 ? -7.18 5.059 19.766 1 85.19 492 LEU A C 1
ATOM 3867 O O . LEU A 1 492 ? -6.781 4.391 20.734 1 85.19 492 LEU A O 1
ATOM 3871 N N . MET A 1 493 ? -7.504 6.383 19.844 1 82.56 493 MET A N 1
ATOM 3872 C CA . MET A 1 493 ? -7.48 7.062 21.141 1 82.56 493 MET A CA 1
ATOM 3873 C C . MET A 1 493 ? -8.438 6.395 22.109 1 82.56 493 MET A C 1
ATOM 3875 O O . MET A 1 493 ? -8.094 6.195 23.281 1 82.56 493 MET A O 1
ATOM 3879 N N . ARG A 1 494 ? -9.57 6.043 21.656 1 85.44 494 ARG A N 1
ATOM 3880 C CA . ARG A 1 494 ? -10.57 5.398 22.5 1 85.44 494 ARG A CA 1
ATOM 3881 C C . ARG A 1 494 ? -10.102 4.016 22.938 1 85.44 494 ARG A C 1
ATOM 3883 O O . ARG A 1 494 ? -10.25 3.646 24.109 1 85.44 494 ARG A O 1
ATOM 3890 N N . SER A 1 495 ? -9.609 3.275 22.031 1 84.19 495 SER A N 1
ATOM 3891 C CA . SER A 1 495 ? -9.195 1.902 22.297 1 84.19 495 SER A CA 1
ATOM 3892 C C . SER A 1 495 ? -8.078 1.853 23.344 1 84.19 495 SER A C 1
ATOM 3894 O O . SER A 1 495 ? -7.965 0.882 24.094 1 84.19 495 SER A O 1
ATOM 3896 N N . GLU A 1 496 ? -7.27 2.898 23.391 1 82.44 496 GLU A N 1
ATOM 3897 C CA . GLU A 1 496 ? -6.094 2.889 24.266 1 82.44 496 GLU A CA 1
ATOM 3898 C C . GLU A 1 496 ? -6.293 3.797 25.469 1 82.44 496 GLU A C 1
ATOM 3900 O O . GLU A 1 496 ? -5.395 3.928 26.312 1 82.44 496 GLU A O 1
ATOM 3905 N N . ALA A 1 497 ? -7.484 4.34 25.531 1 82.06 497 ALA A N 1
ATOM 3906 C CA . ALA A 1 497 ? -7.754 5.309 26.594 1 82.06 497 ALA A CA 1
ATOM 3907 C C . ALA A 1 497 ? -7.77 4.633 27.953 1 82.06 497 ALA A C 1
ATOM 3909 O O . ALA A 1 497 ? -8.336 3.545 28.109 1 82.06 497 ALA A O 1
ATOM 3910 N N . THR A 1 498 ? -7.09 5.18 28.859 1 79.44 498 THR A N 1
ATOM 3911 C CA . THR A 1 498 ? -7.125 4.719 30.234 1 79.44 498 THR A CA 1
ATOM 3912 C C . THR A 1 498 ? -8.109 5.547 31.062 1 79.44 498 THR A C 1
ATOM 3914 O O . THR A 1 498 ? -8.523 5.129 32.156 1 79.44 498 THR A O 1
ATOM 3917 N N . THR A 1 499 ? -8.367 6.762 30.578 1 78.44 499 THR A N 1
ATOM 3918 C CA . THR A 1 499 ? -9.383 7.645 31.156 1 78.44 499 THR A CA 1
ATOM 3919 C C . THR A 1 499 ? -10.43 8.023 30.109 1 78.44 499 THR A C 1
ATOM 3921 O O . THR A 1 499 ? -10.109 8.141 28.922 1 78.44 499 THR A O 1
ATOM 3924 N N . ASN A 1 500 ? -11.742 8.148 30.516 1 78.06 500 ASN A N 1
ATOM 3925 C CA . ASN A 1 500 ? -12.82 8.492 29.609 1 78.06 500 ASN A CA 1
ATOM 3926 C C . ASN A 1 500 ? -12.938 7.488 28.469 1 78.06 500 ASN A C 1
ATOM 3928 O O . ASN A 1 500 ? -13.055 7.871 27.297 1 78.06 500 ASN A O 1
ATOM 3932 N N . SER A 1 501 ? -12.68 6.277 28.766 1 80.06 501 SER A N 1
ATOM 3933 C CA . SER A 1 501 ? -12.625 5.215 27.781 1 80.06 501 SER A CA 1
ATOM 3934 C C . SER A 1 501 ? -13.953 5.074 27.047 1 80.06 501 SER A C 1
ATOM 3936 O O . SER A 1 501 ? -14.008 4.512 25.938 1 80.06 501 SER A O 1
ATOM 3938 N N . ASP A 1 502 ? -14.953 5.715 27.562 1 83.06 502 ASP A N 1
ATOM 3939 C CA . ASP A 1 502 ? -16.266 5.59 26.938 1 83.06 502 ASP A CA 1
ATOM 3940 C C . ASP A 1 502 ? -16.562 6.785 26.047 1 83.06 502 ASP A C 1
ATOM 3942 O O . ASP A 1 502 ? -17.578 6.801 25.344 1 83.06 502 ASP A O 1
ATOM 3946 N N . LEU A 1 503 ? -15.695 7.762 26.125 1 85.5 503 LEU A N 1
ATOM 3947 C CA . LEU A 1 503 ? -15.883 8.938 25.297 1 85.5 503 LEU A CA 1
ATOM 3948 C C . LEU A 1 503 ? -15.75 8.586 23.812 1 85.5 503 LEU A C 1
ATOM 3950 O O . LEU A 1 503 ? -14.75 7.996 23.406 1 85.5 503 LEU A O 1
ATOM 3954 N N . ASP A 1 504 ? -16.844 8.812 23.031 1 86.25 504 ASP A N 1
ATOM 3955 C CA . ASP A 1 504 ? -16.859 8.555 21.609 1 86.25 504 ASP A CA 1
ATOM 3956 C C . ASP A 1 504 ? -16.875 9.852 20.812 1 86.25 504 ASP A C 1
ATOM 3958 O O . ASP A 1 504 ? -17.875 10.57 20.812 1 86.25 504 ASP A O 1
ATOM 3962 N N . ILE A 1 505 ? -15.836 10.156 20.172 1 87.81 505 ILE A N 1
ATOM 3963 C CA . ILE A 1 505 ? -15.766 11.391 19.391 1 87.81 505 ILE A CA 1
ATOM 3964 C C . ILE A 1 505 ? -15.812 11.07 17.906 1 87.81 505 ILE A C 1
ATOM 3966 O O . ILE A 1 505 ? -15.289 11.836 17.078 1 87.81 505 ILE A O 1
ATOM 3970 N N . SER A 1 506 ? -16.359 9.945 17.5 1 86.62 506 SER A N 1
ATOM 3971 C CA . SER A 1 506 ? -16.422 9.508 16.109 1 86.62 506 SER A CA 1
ATOM 3972 C C . SER A 1 506 ? -17.25 10.461 15.266 1 86.62 506 SER A C 1
ATOM 3974 O O . SER A 1 506 ? -16.906 10.711 14.102 1 86.62 506 SER A O 1
ATOM 3976 N N . GLN A 1 507 ? -18.297 10.945 15.812 1 89.31 507 GLN A N 1
ATOM 3977 C CA . GLN A 1 507 ? -19.125 11.891 15.078 1 89.31 507 GLN A CA 1
ATOM 3978 C C . GLN A 1 507 ? -18.359 13.172 14.773 1 89.31 507 GLN A C 1
ATOM 3980 O O . GLN A 1 507 ? -18.438 13.703 13.664 1 89.31 507 GLN A O 1
ATOM 3985 N N . PHE A 1 508 ? -17.703 13.711 15.812 1 90.94 508 PHE A N 1
ATOM 3986 C CA . PHE A 1 508 ? -16.859 14.883 15.625 1 90.94 508 PHE A CA 1
ATOM 3987 C C . PHE A 1 508 ? -15.836 14.641 14.523 1 90.94 508 PHE A C 1
ATOM 3989 O O . PHE A 1 508 ? -15.656 15.477 13.641 1 90.94 508 PHE A O 1
ATOM 3996 N N . ALA A 1 509 ? -15.188 13.461 14.594 1 89.75 509 ALA A N 1
ATOM 3997 C CA . ALA A 1 509 ? -14.172 13.102 13.609 1 89.75 509 ALA A CA 1
ATOM 3998 C C . ALA A 1 509 ? -14.758 13.047 12.203 1 89.75 509 ALA A C 1
ATOM 4000 O O . ALA A 1 509 ? -14.133 13.492 11.242 1 89.75 509 ALA A O 1
ATOM 4001 N N . THR A 1 510 ? -15.891 12.492 12.031 1 91.5 510 THR A N 1
ATOM 4002 C CA . THR A 1 510 ? -16.562 12.359 10.742 1 91.5 510 THR A CA 1
ATOM 4003 C C . THR A 1 510 ? -16.891 13.734 10.156 1 91.5 510 THR A C 1
ATOM 4005 O O . THR A 1 510 ? -16.625 13.992 8.984 1 91.5 510 THR A O 1
ATOM 4008 N N . LEU A 1 511 ? -17.453 14.602 10.961 1 93.69 511 LEU A N 1
ATOM 4009 C CA . LEU A 1 511 ? -17.812 15.93 10.492 1 93.69 511 LEU A CA 1
ATOM 4010 C C . LEU A 1 511 ? -16.562 16.75 10.148 1 93.69 511 LEU A C 1
ATOM 4012 O O . LEU A 1 511 ? -16.578 17.547 9.219 1 93.69 511 LEU A O 1
ATOM 4016 N N . LEU A 1 512 ? -15.555 16.578 10.961 1 91.5 512 LEU A N 1
ATOM 4017 C CA . LEU A 1 512 ? -14.297 17.25 10.656 1 91.5 512 LEU A CA 1
ATOM 4018 C C . LEU A 1 512 ? -13.758 16.812 9.297 1 91.5 512 LEU A C 1
ATOM 4020 O O . LEU A 1 512 ? -13.273 17.641 8.523 1 91.5 512 LEU A O 1
ATOM 4024 N N . GLY A 1 513 ? -13.828 15.531 9.031 1 91.38 513 GLY A N 1
ATOM 4025 C CA . GLY A 1 513 ? -13.414 15.023 7.738 1 91.38 513 GLY A CA 1
ATOM 4026 C C . GLY A 1 513 ? -14.219 15.602 6.586 1 91.38 513 GLY A C 1
ATOM 4027 O O . GLY A 1 513 ? -13.656 15.945 5.543 1 91.38 513 GLY A O 1
ATOM 4028 N N . ARG A 1 514 ? -15.5 15.688 6.742 1 94.12 514 ARG A N 1
ATOM 4029 C CA . ARG A 1 514 ? -16.375 16.281 5.727 1 94.12 514 ARG A CA 1
ATOM 4030 C C . ARG A 1 514 ? -16.016 17.734 5.477 1 94.12 514 ARG A C 1
ATOM 4032 O O . ARG A 1 514 ? -15.891 18.172 4.328 1 94.12 514 ARG A O 1
ATOM 4039 N N . HIS A 1 515 ? -15.883 18.469 6.602 1 94.25 515 HIS A N 1
ATOM 4040 C CA . HIS A 1 515 ? -15.531 19.875 6.496 1 94.25 515 HIS A CA 1
ATOM 4041 C C . HIS A 1 515 ? -14.203 20.062 5.762 1 94.25 515 HIS A C 1
ATOM 4043 O O . HIS A 1 515 ? -14.086 20.922 4.883 1 94.25 515 HIS A O 1
ATOM 4049 N N . PHE A 1 516 ? -13.281 19.281 6.148 1 91.31 516 PHE A N 1
ATOM 4050 C CA . PHE A 1 516 ? -11.945 19.359 5.578 1 91.31 516 PHE A CA 1
ATOM 4051 C C . PHE A 1 516 ? -11.984 19.141 4.07 1 91.31 516 PHE A C 1
ATOM 4053 O O . PHE A 1 516 ? -11.391 19.906 3.307 1 91.31 516 PHE A O 1
ATOM 4060 N N . GLN A 1 517 ? -12.648 18.141 3.613 1 92.06 517 GLN A N 1
ATOM 4061 C CA . GLN A 1 517 ? -12.648 17.781 2.199 1 92.06 517 GLN A CA 1
ATOM 4062 C C . GLN A 1 517 ? -13.438 18.797 1.373 1 92.06 517 GLN A C 1
ATOM 4064 O O . GLN A 1 517 ? -13.008 19.203 0.291 1 92.06 517 GLN A O 1
ATOM 4069 N N . ILE A 1 518 ? -14.609 19.141 1.817 1 93.88 518 ILE A N 1
ATOM 4070 C CA . ILE A 1 518 ? -15.438 20.094 1.086 1 93.88 518 ILE A CA 1
ATOM 4071 C C . ILE A 1 518 ? -14.703 21.438 0.973 1 93.88 518 ILE A C 1
ATOM 4073 O O . ILE A 1 518 ? -14.758 22.094 -0.069 1 93.88 518 ILE A O 1
ATOM 4077 N N . ARG A 1 519 ? -14.078 21.812 2.039 1 91 519 ARG A N 1
ATOM 4078 C CA . ARG A 1 519 ? -13.281 23.031 2.002 1 91 519 ARG A CA 1
ATOM 4079 C C . ARG A 1 519 ? -12.164 22.922 0.964 1 91 519 ARG A C 1
ATOM 4081 O O . ARG A 1 519 ? -11.906 23.875 0.23 1 91 519 ARG A O 1
ATOM 4088 N N . ASP A 1 520 ? -11.492 21.828 0.999 1 87.69 520 ASP A N 1
ATOM 4089 C CA . ASP A 1 520 ? -10.43 21.594 0.025 1 87.69 520 ASP A CA 1
ATOM 4090 C C . ASP A 1 520 ? -10.961 21.688 -1.402 1 87.69 520 ASP A C 1
ATOM 4092 O O . ASP A 1 520 ? -10.305 22.25 -2.279 1 87.69 520 ASP A O 1
ATOM 4096 N N . ASP A 1 521 ? -12.102 21.188 -1.626 1 90.94 521 ASP A N 1
ATOM 4097 C CA . ASP A 1 521 ? -12.75 21.281 -2.93 1 90.94 521 ASP A CA 1
ATOM 4098 C C . ASP A 1 521 ? -13.016 22.734 -3.318 1 90.94 521 ASP A C 1
ATOM 4100 O O . ASP A 1 521 ? -12.812 23.125 -4.473 1 90.94 521 ASP A O 1
ATOM 4104 N N . TYR A 1 522 ? -13.516 23.422 -2.391 1 90.31 522 TYR A N 1
ATOM 4105 C CA . TYR A 1 522 ? -13.828 24.828 -2.609 1 90.31 522 TYR A CA 1
ATOM 4106 C C . TYR A 1 522 ? -12.562 25.609 -2.918 1 90.31 522 TYR A C 1
ATOM 4108 O O . TYR A 1 522 ? -12.523 26.391 -3.883 1 90.31 522 TYR A O 1
ATOM 4116 N N . GLN A 1 523 ? -11.547 25.422 -2.119 1 85.5 523 GLN A N 1
ATOM 4117 C CA . GLN A 1 523 ? -10.297 26.172 -2.252 1 85.5 523 GLN A CA 1
ATOM 4118 C C . GLN A 1 523 ? -9.602 25.844 -3.568 1 85.5 523 GLN A C 1
ATOM 4120 O O . GLN A 1 523 ? -8.992 26.719 -4.191 1 85.5 523 GLN A O 1
ATOM 4125 N N . ASN A 1 524 ? -9.664 24.672 -3.986 1 86.12 524 ASN A N 1
ATOM 4126 C CA . ASN A 1 524 ? -9.031 24.25 -5.234 1 86.12 524 ASN A CA 1
ATOM 4127 C C . ASN A 1 524 ? -9.586 25.016 -6.43 1 86.12 524 ASN A C 1
ATOM 4129 O O . ASN A 1 524 ? -8.859 25.281 -7.391 1 86.12 524 ASN A O 1
ATOM 4133 N N . LEU A 1 525 ? -10.789 25.422 -6.34 1 85.5 525 LEU A N 1
ATOM 4134 C CA . LEU A 1 525 ? -11.438 26.062 -7.48 1 85.5 525 LEU A CA 1
ATOM 4135 C C . LEU A 1 525 ? -11.453 27.578 -7.32 1 85.5 525 LEU A C 1
ATOM 4137 O O . LEU A 1 525 ? -11.602 28.312 -8.305 1 85.5 525 LEU A O 1
ATOM 4141 N N . GLN A 1 526 ? -11.328 28.031 -6.129 1 78.12 526 GLN A N 1
ATOM 4142 C CA . GLN A 1 526 ? -11.594 29.453 -5.922 1 78.12 526 GLN A CA 1
ATOM 4143 C C . GLN A 1 526 ? -10.344 30.172 -5.402 1 78.12 526 GLN A C 1
ATOM 4145 O O . GLN A 1 526 ? -10.211 31.391 -5.566 1 78.12 526 GLN A O 1
ATOM 4150 N N . SER A 1 527 ? -9.516 29.5 -4.82 1 69 527 SER A N 1
ATOM 4151 C CA . SER A 1 527 ? -8.453 30.172 -4.082 1 69 527 SER A CA 1
ATOM 4152 C C . SER A 1 527 ? -7.23 30.406 -4.961 1 69 527 SER A C 1
ATOM 4154 O O . SER A 1 527 ? -6.711 29.469 -5.574 1 69 527 SER A O 1
ATOM 4156 N N . GLU A 1 528 ? -6.895 31.562 -5.027 1 64.12 528 GLU A N 1
ATOM 4157 C CA . GLU A 1 528 ? -5.672 31.906 -5.746 1 64.12 528 GLU A CA 1
ATOM 4158 C C . GLU A 1 528 ? -4.449 31.281 -5.074 1 64.12 528 GLU A C 1
ATOM 4160 O O . GLU A 1 528 ? -3.533 30.812 -5.754 1 64.12 528 GLU A O 1
ATOM 4165 N N . ASP A 1 529 ? -4.492 31.391 -3.807 1 59 529 ASP A N 1
ATOM 4166 C CA . ASP A 1 529 ? -3.387 30.812 -3.041 1 59 529 ASP A CA 1
ATOM 4167 C C . ASP A 1 529 ? -3.283 29.312 -3.266 1 59 529 ASP A C 1
ATOM 4169 O O . ASP A 1 529 ? -2.184 28.75 -3.307 1 59 529 ASP A O 1
ATOM 4173 N N . TYR A 1 530 ? -4.371 28.797 -3.404 1 65 530 TYR A N 1
ATOM 4174 C CA . TYR A 1 530 ? -4.406 27.359 -3.635 1 65 530 TYR A CA 1
ATOM 4175 C C . TYR A 1 530 ? -3.787 27 -4.98 1 65 530 TYR A C 1
ATOM 4177 O O . TYR A 1 530 ? -3.127 25.969 -5.117 1 65 530 TYR A O 1
ATOM 4185 N N . THR A 1 531 ? -3.895 27.859 -5.801 1 66.44 531 THR A N 1
ATOM 4186 C CA . THR A 1 531 ? -3.318 27.688 -7.129 1 66.44 531 THR A CA 1
ATOM 4187 C C . THR A 1 531 ? -1.798 27.609 -7.051 1 66.44 531 THR A C 1
ATOM 4189 O O . THR A 1 531 ? -1.183 26.797 -7.75 1 66.44 531 THR A O 1
ATOM 4192 N N . LYS A 1 532 ? -1.328 28.391 -6.133 1 63.88 532 LYS A N 1
ATOM 4193 C CA . LYS A 1 532 ? 0.124 28.406 -5.984 1 63.88 532 LYS A CA 1
ATOM 4194 C C . LYS A 1 532 ? 0.622 27.109 -5.355 1 63.88 532 LYS A C 1
ATOM 4196 O O . LYS A 1 532 ? 1.727 26.656 -5.656 1 63.88 532 LYS A O 1
ATOM 4201 N N . ASN A 1 533 ? -0.173 26.547 -4.617 1 64.56 533 ASN A N 1
ATOM 4202 C CA . ASN A 1 533 ? 0.242 25.391 -3.83 1 64.56 533 ASN A CA 1
ATOM 4203 C C . ASN A 1 533 ? -0.057 24.078 -4.555 1 64.56 533 ASN A C 1
ATOM 4205 O O . ASN A 1 533 ? 0.677 23.094 -4.406 1 64.56 533 ASN A O 1
ATOM 4209 N N . LYS A 1 534 ? -1.147 24.016 -5.316 1 68.06 534 LYS A N 1
ATOM 4210 C CA . LYS A 1 534 ? -1.569 22.75 -5.895 1 68.06 534 LYS A CA 1
ATOM 4211 C C . LYS A 1 534 ? -1.804 22.875 -7.398 1 68.06 534 LYS A C 1
ATOM 4213 O O . LYS A 1 534 ? -1.93 21.875 -8.102 1 68.06 534 LYS A O 1
ATOM 4218 N N . GLY A 1 535 ? -1.704 24.062 -7.871 1 68.19 535 GLY A N 1
ATOM 4219 C CA . GLY A 1 535 ? -2.051 24.312 -9.266 1 68.19 535 GLY A CA 1
ATOM 4220 C C . GLY A 1 535 ? -3.441 24.891 -9.438 1 68.19 535 GLY A C 1
ATOM 4221 O O . GLY A 1 535 ? -4.309 24.703 -8.578 1 68.19 535 GLY A O 1
ATOM 4222 N N . PHE A 1 536 ? -3.584 25.656 -10.469 1 74.94 536 PHE A N 1
ATOM 4223 C CA . PHE A 1 536 ? -4.859 26.312 -10.742 1 74.94 536 PHE A CA 1
ATOM 4224 C C . PHE A 1 536 ? -5.91 25.297 -11.164 1 74.94 536 PHE A C 1
ATOM 4226 O O . PHE A 1 536 ? -5.828 24.734 -12.258 1 74.94 536 PHE A O 1
ATOM 4233 N N . CYS A 1 537 ? -6.895 24.984 -10.281 1 80.25 537 CYS A N 1
ATOM 4234 C CA . CYS A 1 537 ? -8.031 24.094 -10.531 1 80.25 537 CYS A CA 1
ATOM 4235 C C . CYS A 1 537 ? -7.566 22.719 -10.969 1 80.25 537 CYS A C 1
ATOM 4237 O O . CYS A 1 537 ? -8.023 22.203 -12 1 80.25 537 CYS A O 1
ATOM 4239 N N . ASP A 1 538 ? -6.676 22.156 -10.266 1 82 538 ASP A N 1
ATOM 4240 C CA . ASP A 1 538 ? -6.102 20.859 -10.578 1 82 538 ASP A CA 1
ATOM 4241 C C . ASP A 1 538 ? -7.172 19.766 -10.578 1 82 538 ASP A C 1
ATOM 4243 O O . ASP A 1 538 ? -7.051 18.766 -11.289 1 82 538 ASP A O 1
ATOM 4247 N N . ASP A 1 539 ? -8.203 19.953 -9.836 1 83.19 539 ASP A N 1
ATOM 4248 C CA . ASP A 1 539 ? -9.305 19 -9.805 1 83.19 539 ASP A CA 1
ATOM 4249 C C . ASP A 1 539 ? -9.922 18.812 -11.188 1 83.19 539 ASP A C 1
ATOM 4251 O O . ASP A 1 539 ? -10.328 17.703 -11.555 1 83.19 539 ASP A O 1
ATOM 4255 N N . LEU A 1 540 ? -10 19.906 -11.836 1 83.56 540 LEU A N 1
ATOM 4256 C CA . LEU A 1 540 ? -10.57 19.844 -13.18 1 83.56 540 LEU A CA 1
ATOM 4257 C C . LEU A 1 540 ? -9.672 19.062 -14.117 1 83.56 540 LEU A C 1
ATOM 4259 O O . LEU A 1 540 ? -10.156 18.297 -14.953 1 83.56 540 LEU A O 1
ATOM 4263 N N . ASP A 1 541 ? -8.391 19.266 -14 1 80.56 541 ASP A N 1
ATOM 4264 C CA . ASP A 1 541 ? -7.434 18.516 -14.812 1 80.56 541 ASP A CA 1
ATOM 4265 C C . ASP A 1 541 ? -7.523 17.016 -14.523 1 80.56 541 ASP A C 1
ATOM 4267 O O . ASP A 1 541 ? -7.344 16.203 -15.43 1 80.56 541 ASP A O 1
ATOM 4271 N N . GLU A 1 542 ? -7.762 16.766 -13.289 1 81.31 542 GLU A N 1
ATOM 4272 C CA . GLU A 1 542 ? -7.809 15.375 -12.836 1 81.31 542 GLU A CA 1
ATOM 4273 C C . GLU A 1 542 ? -9.164 14.742 -13.125 1 81.31 542 GLU A C 1
ATOM 4275 O O . GLU A 1 542 ? -9.32 13.523 -13.039 1 81.31 542 GLU A O 1
ATOM 4280 N N . GLY A 1 543 ? -10.102 15.539 -13.477 1 81.25 543 GLY A N 1
ATOM 4281 C CA . GLY A 1 543 ? -11.453 15.055 -13.719 1 81.25 543 GLY A CA 1
ATOM 4282 C C . GLY A 1 543 ? -12.219 14.75 -12.445 1 81.25 543 GLY A C 1
ATOM 4283 O O . GLY A 1 543 ? -13.211 14.023 -12.469 1 81.25 543 GLY A O 1
ATOM 4284 N N . LYS A 1 544 ? -11.766 15.273 -11.414 1 87.38 544 LYS A N 1
ATOM 4285 C CA . LYS A 1 544 ? -12.398 15.031 -10.117 1 87.38 544 LYS A CA 1
ATOM 4286 C C . LYS A 1 544 ? -13.734 15.766 -10.008 1 87.38 544 LYS A C 1
ATOM 4288 O O . LYS A 1 544 ? -13.844 16.922 -10.422 1 87.38 544 LYS A O 1
ATOM 4293 N N . LEU A 1 545 ? -14.688 15.078 -9.539 1 87.94 545 LEU A N 1
ATOM 4294 C CA . LEU A 1 545 ? -16 15.664 -9.328 1 87.94 545 LEU A CA 1
ATOM 4295 C C . LEU A 1 545 ? -16.156 16.172 -7.895 1 87.94 545 LEU A C 1
ATOM 4297 O O . LEU A 1 545 ? -16.781 15.523 -7.059 1 87.94 545 LEU A O 1
ATOM 4301 N N . SER A 1 546 ? -15.633 17.391 -7.703 1 91.5 546 SER A N 1
ATOM 4302 C CA . SER A 1 546 ? -15.633 18.016 -6.383 1 91.5 546 SER A CA 1
ATOM 4303 C C . SER A 1 546 ? -17.031 18.516 -6.012 1 91.5 546 SER A C 1
ATOM 4305 O O . SER A 1 546 ? -17.922 18.578 -6.863 1 91.5 546 SER A O 1
ATOM 4307 N N . PHE A 1 547 ? -17.219 18.875 -4.797 1 94 547 PHE A N 1
ATOM 4308 C CA . PHE A 1 547 ? -18.531 19.172 -4.234 1 94 547 PHE A CA 1
ATOM 4309 C C . PHE A 1 547 ? -19.188 20.328 -4.988 1 94 547 PHE A C 1
ATOM 4311 O O . PHE A 1 547 ? -20.344 20.203 -5.41 1 94 547 PHE A O 1
ATOM 4318 N N . PRO A 1 548 ? -18.469 21.453 -5.309 1 92.19 548 PRO A N 1
ATOM 4319 C CA . PRO A 1 548 ? -19.125 22.516 -6.062 1 92.19 548 PRO A CA 1
ATOM 4320 C C . PRO A 1 548 ? -19.578 22.078 -7.453 1 92.19 548 PRO A C 1
ATOM 4322 O O . PRO A 1 548 ? -20.594 22.547 -7.953 1 92.19 548 PRO A O 1
ATOM 4325 N N . ILE A 1 549 ? -18.797 21.25 -8.062 1 89.5 549 ILE A N 1
ATOM 4326 C CA . ILE A 1 549 ? -19.141 20.75 -9.383 1 89.5 549 ILE A CA 1
ATOM 4327 C C . ILE A 1 549 ? -20.406 19.891 -9.305 1 89.5 549 ILE A C 1
ATOM 4329 O O . ILE A 1 549 ? -21.297 20.016 -10.133 1 89.5 549 ILE A O 1
ATOM 4333 N N . ILE A 1 550 ? -20.453 19.031 -8.344 1 90.25 550 ILE A N 1
ATOM 4334 C CA . ILE A 1 550 ? -21.594 18.156 -8.156 1 90.25 550 ILE A CA 1
ATOM 4335 C C . ILE A 1 550 ? -22.844 18.984 -7.906 1 90.25 550 ILE A C 1
ATOM 4337 O O . ILE A 1 550 ? -23.906 18.719 -8.492 1 90.25 550 ILE A O 1
ATOM 4341 N N . VAL A 1 551 ? -22.766 19.969 -7.047 1 89.69 551 VAL A N 1
ATOM 4342 C CA . VAL A 1 551 ? -23.891 20.844 -6.719 1 89.69 551 VAL A CA 1
ATOM 4343 C C . VAL A 1 551 ? -24.344 21.594 -7.969 1 89.69 551 VAL A C 1
ATOM 4345 O O . VAL A 1 551 ? -25.547 21.766 -8.195 1 89.69 551 VAL A O 1
ATOM 4348 N N . SER A 1 552 ? -23.375 22.016 -8.758 1 87.38 552 SER A N 1
ATOM 4349 C CA . SER A 1 552 ? -23.703 22.75 -9.984 1 87.38 552 SER A CA 1
ATOM 4350 C C . SER A 1 552 ? -24.453 21.859 -10.961 1 87.38 552 SER A C 1
ATOM 4352 O O . SER A 1 552 ? -25.359 22.344 -11.672 1 87.38 552 SER A O 1
ATOM 4354 N N . MET A 1 553 ? -24.094 20.703 -11.016 1 84 553 MET A N 1
ATOM 4355 C CA . MET A 1 553 ? -24.688 19.781 -11.992 1 84 553 MET A CA 1
ATOM 4356 C C . MET A 1 553 ? -26.062 19.312 -11.531 1 84 553 MET A C 1
ATOM 4358 O O . MET A 1 553 ? -26.844 18.812 -12.336 1 84 553 MET A O 1
ATOM 4362 N N . GLN A 1 554 ? -26.344 19.391 -10.32 1 77.75 554 GLN A N 1
ATOM 4363 C CA . GLN A 1 554 ? -27.641 18.969 -9.797 1 77.75 554 GLN A CA 1
ATOM 4364 C C . GLN A 1 554 ? -28.641 20.109 -9.812 1 77.75 554 GLN A C 1
ATOM 4366 O O . GLN A 1 554 ? -29.828 19.906 -9.57 1 77.75 554 GLN A O 1
ATOM 4371 N N . SER A 1 555 ? -28.219 21.234 -10.023 1 68.75 555 SER A N 1
ATOM 4372 C CA . SER A 1 555 ? -29.125 22.375 -10.047 1 68.75 555 SER A CA 1
ATOM 4373 C C . SER A 1 555 ? -30.203 22.219 -11.117 1 68.75 555 SER A C 1
ATOM 4375 O O . SER A 1 555 ? -29.906 21.812 -12.242 1 68.75 555 SER A O 1
ATOM 4377 N N . PRO A 1 556 ? -31.609 22.328 -10.742 1 62.12 556 PRO A N 1
ATOM 4378 C CA . PRO A 1 556 ? -32.719 22.172 -11.68 1 62.12 556 PRO A CA 1
ATOM 4379 C C . PRO A 1 556 ? -32.594 23.078 -12.906 1 62.12 556 PRO A C 1
ATOM 4381 O O . PRO A 1 556 ? -32.156 24.219 -12.781 1 62.12 556 PRO A O 1
ATOM 4384 N N . GLY A 1 557 ? -33 22.609 -14.188 1 55.72 557 GLY A N 1
ATOM 4385 C CA . GLY A 1 557 ? -33.094 23.375 -15.414 1 55.72 557 GLY A CA 1
ATOM 4386 C C . GLY A 1 557 ? -31.844 23.312 -16.266 1 55.72 557 GLY A C 1
ATOM 4387 O O . GLY A 1 557 ? -31.828 23.812 -17.391 1 55.72 557 GLY A O 1
ATOM 4388 N N . PHE A 1 558 ? -30.75 23.312 -15.609 1 52.19 558 PHE A N 1
ATOM 4389 C CA . PHE A 1 558 ? -29.531 23.469 -16.391 1 52.19 558 PHE A CA 1
ATOM 4390 C C . PHE A 1 558 ? -29.156 22.156 -17.078 1 52.19 558 PHE A C 1
ATOM 4392 O O . PHE A 1 558 ? -29.203 21.094 -16.469 1 52.19 558 PHE A O 1
ATOM 4399 N N . SER A 1 559 ? -29.25 22.266 -18.281 1 53.16 559 SER A N 1
ATOM 4400 C CA . SER A 1 559 ? -28.781 21.188 -19.141 1 53.16 559 SER A CA 1
ATOM 4401 C C . SER A 1 559 ? -27.344 20.812 -18.828 1 53.16 559 SER A C 1
ATOM 4403 O O . SER A 1 559 ? -26.438 21.656 -18.922 1 53.16 559 SER A O 1
ATOM 4405 N N . ASN A 1 560 ? -26.969 19.969 -17.875 1 60.66 560 ASN A N 1
ATOM 4406 C CA . ASN A 1 560 ? -25.75 19.297 -17.438 1 60.66 560 ASN A CA 1
ATOM 4407 C C . ASN A 1 560 ? -24.844 18.922 -18.609 1 60.66 560 ASN A C 1
ATOM 4409 O O . ASN A 1 560 ? -23.734 18.422 -18.406 1 60.66 560 ASN A O 1
ATOM 4413 N N . THR A 1 561 ? -25.25 19.484 -19.703 1 62.59 561 THR A N 1
ATOM 4414 C CA . THR A 1 561 ? -24.625 18.906 -20.891 1 62.59 561 THR A CA 1
ATOM 4415 C C . THR A 1 561 ? -23.234 19.516 -21.109 1 62.59 561 THR A C 1
ATOM 4417 O O . THR A 1 561 ? -22.297 18.797 -21.484 1 62.59 561 THR A O 1
ATOM 4420 N N . ALA A 1 562 ? -23.219 20.859 -20.828 1 69.56 562 ALA A N 1
ATOM 4421 C CA . ALA A 1 562 ? -21.938 21.484 -21.156 1 69.56 562 ALA A CA 1
ATOM 4422 C C . ALA A 1 562 ? -20.828 20.953 -20.234 1 69.56 562 ALA A C 1
ATOM 4424 O O . ALA A 1 562 ? -19.781 20.531 -20.719 1 69.56 562 ALA A O 1
ATOM 4425 N N . LEU A 1 563 ? -21.078 20.969 -18.953 1 75.94 563 LEU A N 1
ATOM 4426 C CA . LEU A 1 563 ? -20.062 20.5 -18.016 1 75.94 563 LEU A CA 1
ATOM 4427 C C . LEU A 1 563 ? -19.797 19.016 -18.188 1 75.94 563 LEU A C 1
ATOM 4429 O O . LEU A 1 563 ? -18.656 18.562 -18.141 1 75.94 563 LEU A O 1
ATOM 4433 N N . SER A 1 564 ? -20.906 18.344 -18.422 1 74.56 564 SER A N 1
ATOM 4434 C CA . SER A 1 564 ? -20.75 16.906 -18.625 1 74.56 564 SER A CA 1
ATOM 4435 C C . SER A 1 564 ? -19.906 16.609 -19.859 1 74.56 564 SER A C 1
ATOM 4437 O O . SER A 1 564 ? -19.125 15.664 -19.859 1 74.56 564 SER A O 1
ATOM 4439 N N . SER A 1 565 ? -20.094 17.406 -20.812 1 73 565 SER A N 1
ATOM 4440 C CA . SER A 1 565 ? -19.359 17.203 -22.062 1 73 565 SER A CA 1
ATOM 4441 C C . SER A 1 565 ? -17.875 17.5 -21.875 1 73 565 SER A C 1
ATOM 4443 O O . SER A 1 565 ? -17.016 16.859 -22.469 1 73 565 SER A O 1
ATOM 4445 N N . ILE A 1 566 ? -17.672 18.422 -21.141 1 74.19 566 ILE A N 1
ATOM 4446 C CA . ILE A 1 566 ? -16.281 18.797 -20.891 1 74.19 566 ILE A CA 1
ATOM 4447 C C . ILE A 1 566 ? -15.562 17.656 -20.172 1 74.19 566 ILE A C 1
ATOM 4449 O O . ILE A 1 566 ? -14.453 17.281 -20.531 1 74.19 566 ILE A O 1
ATOM 4453 N N . PHE A 1 567 ? -16.172 17.094 -19.172 1 75.31 567 PHE A N 1
ATOM 4454 C CA . PHE A 1 567 ? -15.539 16.047 -18.391 1 75.31 567 PHE A CA 1
ATOM 4455 C C . PHE A 1 567 ? -15.445 14.75 -19.188 1 75.31 567 PHE A C 1
ATOM 4457 O O . PHE A 1 567 ? -14.5 13.977 -19 1 75.31 567 PHE A O 1
ATOM 4464 N N . LYS A 1 568 ? -16.359 14.586 -20.016 1 69.69 568 LYS A N 1
ATOM 4465 C CA . LYS A 1 568 ? -16.312 13.398 -20.875 1 69.69 568 LYS A CA 1
ATOM 4466 C C . LYS A 1 568 ? -15.258 13.547 -21.969 1 69.69 568 LYS A C 1
ATOM 4468 O O . LYS A 1 568 ? -14.664 12.555 -22.391 1 69.69 568 LYS A O 1
ATOM 4473 N N . GLY A 1 569 ? -15.125 14.695 -22.375 1 63.38 569 GLY A N 1
ATOM 4474 C CA . GLY A 1 569 ? -14.203 14.938 -23.469 1 63.38 569 GLY A CA 1
ATOM 4475 C C . GLY A 1 569 ? -12.758 15.016 -23.016 1 63.38 569 GLY A C 1
ATOM 4476 O O . GLY A 1 569 ? -11.836 14.898 -23.844 1 63.38 569 GLY A O 1
ATOM 4477 N N . SER A 1 570 ? -12.594 15.328 -21.906 1 59.41 570 SER A N 1
ATOM 4478 C CA . SER A 1 570 ? -11.219 15.484 -21.438 1 59.41 570 SER A CA 1
ATOM 4479 C C . SER A 1 570 ? -10.516 14.133 -21.328 1 59.41 570 SER A C 1
ATOM 4481 O O . SER A 1 570 ? -11.078 13.18 -20.781 1 59.41 570 SER A O 1
ATOM 4483 N N . GLN A 1 571 ? -9.57 13.945 -22.312 1 55.59 571 GLN A N 1
ATOM 4484 C CA . GLN A 1 571 ? -8.766 12.727 -22.328 1 55.59 571 GLN A CA 1
ATOM 4485 C C . GLN A 1 571 ? -7.922 12.609 -21.062 1 55.59 571 GLN A C 1
ATOM 4487 O O . GLN A 1 571 ? -7.422 13.609 -20.547 1 55.59 571 GLN A O 1
ATOM 4492 N N . LYS A 1 572 ? -7.84 11.484 -20.516 1 57.28 572 LYS A N 1
ATOM 4493 C CA . LYS A 1 572 ? -7.07 11.195 -19.312 1 57.28 572 LYS A CA 1
ATOM 4494 C C . LYS A 1 572 ? -5.605 11.586 -19.484 1 57.28 572 LYS A C 1
ATOM 4496 O O . LYS A 1 572 ? -4.984 11.25 -20.5 1 57.28 572 LYS A O 1
ATOM 4501 N N . GLY A 1 573 ? -5.066 12.461 -18.625 1 58.72 573 GLY A N 1
ATOM 4502 C CA . GLY A 1 573 ? -3.678 12.891 -18.641 1 58.72 573 GLY A CA 1
ATOM 4503 C C . GLY A 1 573 ? -3.479 14.266 -19.25 1 58.72 573 GLY A C 1
ATOM 4504 O O . GLY A 1 573 ? -2.396 14.844 -19.141 1 58.72 573 GLY A O 1
ATOM 4505 N N . GLU A 1 574 ? -4.559 14.75 -19.922 1 64.81 574 GLU A N 1
ATOM 4506 C CA . GLU A 1 574 ? -4.383 16.062 -20.531 1 64.81 574 GLU A CA 1
ATOM 4507 C C . GLU A 1 574 ? -4.898 17.172 -19.625 1 64.81 574 GLU A C 1
ATOM 4509 O O . GLU A 1 574 ? -5.926 17.016 -18.969 1 64.81 574 GLU A O 1
ATOM 4514 N N . THR A 1 575 ? -4.16 18.203 -19.531 1 75.25 575 THR A N 1
ATOM 4515 C CA . THR A 1 575 ? -4.516 19.391 -18.75 1 75.25 575 THR A CA 1
ATOM 4516 C C . THR A 1 575 ? -5.453 20.297 -19.547 1 75.25 575 THR A C 1
ATOM 4518 O O . THR A 1 575 ? -5.277 20.484 -20.75 1 75.25 575 THR A O 1
ATOM 4521 N N . LEU A 1 576 ? -6.555 20.766 -18.922 1 79.88 576 LEU A N 1
ATOM 4522 C CA . LEU A 1 576 ? -7.484 21.703 -19.531 1 79.88 576 LEU A CA 1
ATOM 4523 C C . LEU A 1 576 ? -6.828 23.062 -19.75 1 79.88 576 LEU A C 1
ATOM 4525 O O . LEU A 1 576 ? -5.934 23.453 -18.984 1 79.88 576 LEU A O 1
ATOM 4529 N N . THR A 1 577 ? -7.238 23.719 -20.734 1 79.5 577 THR A N 1
ATOM 4530 C CA . THR A 1 577 ? -6.738 25.078 -20.984 1 79.5 577 THR A CA 1
ATOM 4531 C C . THR A 1 577 ? -7.273 26.047 -19.938 1 79.5 577 THR A C 1
ATOM 4533 O O . THR A 1 577 ? -8.289 25.766 -19.281 1 79.5 577 THR A O 1
ATOM 4536 N N . LEU A 1 578 ? -6.609 27.109 -19.828 1 81.38 578 LEU A N 1
ATOM 4537 C CA . LEU A 1 578 ? -7.012 28.125 -18.859 1 81.38 578 LEU A CA 1
ATOM 4538 C C . LEU A 1 578 ? -8.391 28.688 -19.203 1 81.38 578 LEU A C 1
ATOM 4540 O O . LEU A 1 578 ? -9.18 28.969 -18.312 1 81.38 578 LEU A O 1
ATOM 4544 N N . GLU A 1 579 ? -8.617 28.828 -20.469 1 79.94 579 GLU A N 1
ATOM 4545 C CA . GLU A 1 579 ? -9.898 29.359 -20.922 1 79.94 579 GLU A CA 1
ATOM 4546 C C . GLU A 1 579 ? -11.047 28.422 -20.562 1 79.94 579 GLU A C 1
ATOM 4548 O O . GLU A 1 579 ? -12.117 28.875 -20.141 1 79.94 579 GLU A O 1
ATOM 4553 N N . MET A 1 580 ? -10.805 27.266 -20.719 1 83.25 580 MET A N 1
ATOM 4554 C CA . MET A 1 580 ? -11.836 26.281 -20.391 1 83.25 580 MET A CA 1
ATOM 4555 C C . MET A 1 580 ? -12.094 26.25 -18.891 1 83.25 580 MET A C 1
ATOM 4557 O O . MET A 1 580 ? -13.242 26.125 -18.453 1 83.25 580 MET A O 1
ATOM 4561 N N . LYS A 1 581 ? -11.039 26.297 -18.125 1 86.25 581 LYS A N 1
ATOM 4562 C CA . LYS A 1 581 ? -11.188 26.312 -16.672 1 86.25 581 LYS A CA 1
ATOM 4563 C C . LYS A 1 581 ? -12 27.516 -16.219 1 86.25 581 LYS A C 1
ATOM 4565 O O . LYS A 1 581 ? -12.867 27.391 -15.352 1 86.25 581 LYS A O 1
ATOM 4570 N N . GLN A 1 582 ? -11.656 28.609 -16.797 1 84.38 582 GLN A N 1
ATOM 4571 C CA . GLN A 1 582 ? -12.375 29.828 -16.438 1 84.38 582 GLN A CA 1
ATOM 4572 C C . GLN A 1 582 ? -13.852 29.719 -16.812 1 84.38 582 GLN A C 1
ATOM 4574 O O . GLN A 1 582 ? -14.719 30.203 -16.078 1 84.38 582 GLN A O 1
ATOM 4579 N N . TYR A 1 583 ? -14.102 29.156 -17.938 1 83.44 583 TYR A N 1
ATOM 4580 C CA . TYR A 1 583 ? -15.477 28.938 -18.359 1 83.44 583 TYR A CA 1
ATOM 4581 C C . TYR A 1 583 ? -16.234 28.078 -17.359 1 83.44 583 TYR A C 1
ATOM 4583 O O . TYR A 1 583 ? -17.375 28.391 -16.984 1 83.44 583 TYR A O 1
ATOM 4591 N N . ILE A 1 584 ? -15.625 27.062 -16.938 1 86.88 584 ILE A N 1
ATOM 4592 C CA . ILE A 1 584 ? -16.25 26.141 -15.984 1 86.88 584 ILE A CA 1
ATOM 4593 C C . ILE A 1 584 ? -16.531 26.875 -14.68 1 86.88 584 ILE A C 1
ATOM 4595 O O . ILE A 1 584 ? -17.594 26.734 -14.094 1 86.88 584 ILE A O 1
ATOM 4599 N N . LEU A 1 585 ? -15.57 27.641 -14.242 1 87.88 585 LEU A N 1
ATOM 4600 C CA . LEU A 1 585 ? -15.711 28.375 -13 1 87.88 585 LEU A CA 1
ATOM 4601 C C . LEU A 1 585 ? -16.859 29.375 -13.094 1 87.88 585 LEU A C 1
ATOM 4603 O O . LEU A 1 585 ? -17.594 29.578 -12.125 1 87.88 585 LEU A O 1
ATOM 4607 N N . GLU A 1 586 ? -16.938 29.953 -14.188 1 85.75 586 GLU A N 1
ATOM 4608 C CA . GLU A 1 586 ? -18.031 30.891 -14.406 1 85.75 586 GLU A CA 1
ATOM 4609 C C . GLU A 1 586 ? -19.391 30.188 -14.367 1 85.75 586 GLU A C 1
ATOM 4611 O O . GLU A 1 586 ? -20.359 30.719 -13.82 1 85.75 586 GLU A O 1
ATOM 4616 N N . GLU A 1 587 ? -19.453 29.094 -14.984 1 83.69 587 GLU A N 1
ATOM 4617 C CA . GLU A 1 587 ? -20.688 28.312 -14.969 1 83.69 587 GLU A CA 1
ATOM 4618 C C . GLU A 1 587 ? -21.062 27.906 -13.547 1 83.69 587 GLU A C 1
ATOM 4620 O O . GLU A 1 587 ? -22.234 27.953 -13.172 1 83.69 587 GLU A O 1
ATOM 4625 N N . ILE A 1 588 ? -20.094 27.469 -12.828 1 88.12 588 ILE A N 1
ATOM 4626 C CA . ILE A 1 588 ? -20.312 27.047 -11.453 1 88.12 588 ILE A CA 1
ATOM 4627 C C . ILE A 1 588 ? -20.797 28.234 -10.625 1 88.12 588 ILE A C 1
ATOM 4629 O O . ILE A 1 588 ? -21.719 28.109 -9.812 1 88.12 588 ILE A O 1
ATOM 4633 N N . THR A 1 589 ? -20.203 29.391 -10.836 1 88 589 THR A N 1
ATOM 4634 C CA . THR A 1 589 ? -20.578 30.609 -10.133 1 88 589 THR A CA 1
ATOM 4635 C C . THR A 1 589 ? -22 31.031 -10.492 1 88 589 THR A C 1
ATOM 4637 O O . THR A 1 589 ? -22.781 31.406 -9.609 1 88 589 THR A O 1
ATOM 4640 N N . ALA A 1 590 ? -22.281 30.969 -11.773 1 83.88 590 ALA A N 1
ATOM 4641 C CA . ALA A 1 590 ? -23.594 31.391 -12.266 1 83.88 590 ALA A CA 1
ATOM 4642 C C . ALA A 1 590 ? -24.703 30.531 -11.664 1 83.88 590 ALA A C 1
ATOM 4644 O O . ALA A 1 590 ? -25.812 31.016 -11.422 1 83.88 590 ALA A O 1
ATOM 4645 N N . ARG A 1 591 ? -24.391 29.406 -11.32 1 86.88 591 ARG A N 1
ATOM 4646 C CA . ARG A 1 591 ? -25.391 28.469 -10.812 1 86.88 591 ARG A CA 1
ATOM 4647 C C . ARG A 1 591 ? -25.469 28.547 -9.289 1 86.88 591 ARG A C 1
ATOM 4649 O O . ARG A 1 591 ? -26.312 27.875 -8.672 1 86.88 591 ARG A O 1
ATOM 4656 N N . GLY A 1 592 ? -24.578 29.344 -8.703 1 88.31 592 GLY A N 1
ATOM 4657 C CA . GLY A 1 592 ? -24.609 29.578 -7.266 1 88.31 592 GLY A CA 1
ATOM 4658 C C . GLY A 1 592 ? -24 28.453 -6.461 1 88.31 592 GLY A C 1
ATOM 4659 O O . GLY A 1 592 ? -24.25 28.328 -5.262 1 88.31 592 GLY A O 1
ATOM 4660 N N . ALA A 1 593 ? -23.312 27.578 -7.078 1 91.06 593 ALA A N 1
ATOM 4661 C CA . ALA A 1 593 ? -22.766 26.406 -6.422 1 91.06 593 ALA A CA 1
ATOM 4662 C C . ALA A 1 593 ? -21.734 26.781 -5.371 1 91.06 593 ALA A C 1
ATOM 4664 O O . ALA A 1 593 ? -21.625 26.125 -4.332 1 91.06 593 ALA A O 1
ATOM 4665 N N . PHE A 1 594 ? -20.984 27.828 -5.578 1 91.25 594 PHE A N 1
ATOM 4666 C CA . PHE A 1 594 ? -20 28.266 -4.59 1 91.25 594 PHE A CA 1
ATOM 4667 C C . PHE A 1 594 ? -20.688 28.797 -3.344 1 91.25 594 PHE A C 1
ATOM 4669 O O . PHE A 1 594 ? -20.234 28.547 -2.223 1 91.25 594 PHE A O 1
ATOM 4676 N N . THR A 1 595 ? -21.703 29.516 -3.549 1 90.5 595 THR A N 1
ATOM 4677 C CA . THR A 1 595 ? -22.469 30.047 -2.428 1 90.5 595 THR A CA 1
ATOM 4678 C C . THR A 1 595 ? -23.078 28.922 -1.599 1 90.5 595 THR A C 1
ATOM 4680 O O . THR A 1 595 ? -23.047 28.969 -0.367 1 90.5 595 THR A O 1
ATOM 4683 N N . GLU A 1 596 ? -23.609 28 -2.299 1 91.44 596 GLU A N 1
ATOM 4684 C CA . GLU A 1 596 ? -24.188 26.844 -1.603 1 91.44 596 GLU A CA 1
ATOM 4685 C C . GLU A 1 596 ? -23.125 26.078 -0.837 1 91.44 596 GLU A C 1
ATOM 4687 O O . GLU A 1 596 ? -23.375 25.594 0.275 1 91.44 596 GLU A O 1
ATOM 4692 N N . THR A 1 597 ? -21.969 25.875 -1.478 1 93.69 597 THR A N 1
ATOM 4693 C CA . THR A 1 597 ? -20.859 25.172 -0.822 1 93.69 597 THR A CA 1
ATOM 4694 C C . THR A 1 597 ? -20.422 25.922 0.44 1 93.69 597 THR A C 1
ATOM 4696 O O . THR A 1 597 ? -20.188 25.297 1.479 1 93.69 597 THR A O 1
ATOM 4699 N N . LYS A 1 598 ? -20.344 27.234 0.39 1 91.62 598 LYS A N 1
ATOM 4700 C CA . LYS A 1 598 ? -19.984 28.047 1.548 1 91.62 598 LYS A CA 1
ATOM 4701 C C . LYS A 1 598 ? -21.016 27.906 2.666 1 91.62 598 LYS A C 1
ATOM 4703 O O . LYS A 1 598 ? -20.656 27.891 3.846 1 91.62 598 LYS A O 1
ATOM 4708 N N . ALA A 1 599 ? -22.203 27.844 2.273 1 92.19 599 ALA A N 1
ATOM 4709 C CA . ALA A 1 599 ? -23.266 27.688 3.26 1 92.19 599 ALA A CA 1
ATOM 4710 C C . ALA A 1 599 ? -23.141 26.344 3.988 1 92.19 599 ALA A C 1
ATOM 4712 O O . ALA A 1 599 ? -23.344 26.281 5.203 1 92.19 599 ALA A O 1
ATOM 4713 N N . VAL A 1 600 ? -22.859 25.312 3.266 1 94.19 600 VAL A N 1
ATOM 4714 C CA . VAL A 1 600 ? -22.656 24 3.861 1 94.19 600 VAL A CA 1
ATOM 4715 C C . VAL A 1 600 ? -21.469 24.031 4.809 1 94.19 600 VAL A C 1
ATOM 4717 O O . VAL A 1 600 ? -21.516 23.453 5.898 1 94.19 600 VAL A O 1
ATOM 4720 N N . LEU A 1 601 ? -20.391 24.672 4.402 1 94.56 601 LEU A N 1
ATOM 4721 C CA . LEU A 1 601 ? -19.172 24.766 5.219 1 94.56 601 LEU A CA 1
ATOM 4722 C C . LEU A 1 601 ? -19.453 25.531 6.512 1 94.56 601 LEU A C 1
ATOM 4724 O O . LEU A 1 601 ? -18.938 25.172 7.57 1 94.56 601 LEU A O 1
ATOM 4728 N N . ARG A 1 602 ? -20.25 26.578 6.434 1 91.38 602 ARG A N 1
ATOM 4729 C CA . ARG A 1 602 ? -20.609 27.344 7.621 1 91.38 602 ARG A CA 1
ATOM 4730 C C . ARG A 1 602 ? -21.422 26.5 8.594 1 91.38 602 ARG A C 1
ATOM 4732 O O . ARG A 1 602 ? -21.219 26.578 9.805 1 91.38 602 ARG A O 1
ATOM 4739 N N . LYS A 1 603 ? -22.312 25.75 8.031 1 92.62 603 LYS A N 1
ATOM 4740 C CA . LYS A 1 603 ? -23.109 24.859 8.867 1 92.62 603 LYS A CA 1
ATOM 4741 C C . LYS A 1 603 ? -22.234 23.828 9.562 1 92.62 603 LYS A C 1
ATOM 4743 O O . LYS A 1 603 ? -22.422 23.531 10.742 1 92.62 603 LYS A O 1
ATOM 4748 N N . LEU A 1 604 ? -21.344 23.234 8.812 1 93.56 604 LEU A N 1
ATOM 4749 C CA . LEU A 1 604 ? -20.422 22.25 9.375 1 93.56 604 LEU A CA 1
ATOM 4750 C C . LEU A 1 604 ? -19.547 22.875 10.445 1 93.56 604 LEU A C 1
ATOM 4752 O O . LEU A 1 604 ? -19.281 22.25 11.484 1 93.56 604 LEU A O 1
ATOM 4756 N N . HIS A 1 605 ? -19.094 24.094 10.188 1 90.94 605 HIS A N 1
ATOM 4757 C CA . HIS A 1 605 ? -18.266 24.828 11.141 1 90.94 605 HIS A CA 1
ATOM 4758 C C . HIS A 1 605 ? -19 25.016 12.469 1 90.94 605 HIS A C 1
ATOM 4760 O O . HIS A 1 605 ? -18.438 24.734 13.531 1 90.94 605 HIS A O 1
ATOM 4766 N N . THR A 1 606 ? -20.172 25.438 12.406 1 90.19 606 THR A N 1
ATOM 4767 C CA . THR A 1 606 ? -21 25.672 13.594 1 90.19 606 THR A CA 1
ATOM 4768 C C . THR A 1 606 ? -21.234 24.375 14.352 1 90.19 606 THR A C 1
ATOM 4770 O O . THR A 1 606 ? -21.141 24.328 15.578 1 90.19 606 THR A O 1
ATOM 4773 N N . GLU A 1 607 ? -21.547 23.375 13.594 1 92.06 607 GLU A N 1
ATOM 4774 C CA . GLU A 1 607 ? -21.812 22.078 14.219 1 92.06 607 GLU A CA 1
ATOM 4775 C C . GLU A 1 607 ? -20.562 21.516 14.883 1 92.06 607 GLU A C 1
ATOM 4777 O O . GLU A 1 607 ? -20.656 20.891 15.938 1 92.06 607 GLU A O 1
ATOM 4782 N N . LEU A 1 608 ? -19.438 21.672 14.281 1 92.25 608 LEU A N 1
ATOM 4783 C CA . LEU A 1 608 ? -18.188 21.203 14.844 1 92.25 608 LEU A CA 1
ATOM 4784 C C . LEU A 1 608 ? -17.875 21.891 16.172 1 92.25 608 LEU A C 1
ATOM 4786 O O . LEU A 1 608 ? -17.453 21.25 17.125 1 92.25 608 LEU A O 1
ATOM 4790 N N . LEU A 1 609 ? -18.094 23.219 16.219 1 88.44 609 LEU A N 1
ATOM 4791 C CA . LEU A 1 609 ? -17.859 23.953 17.453 1 88.44 609 LEU A CA 1
ATOM 4792 C C . LEU A 1 609 ? -18.828 23.5 18.547 1 88.44 609 LEU A C 1
ATOM 4794 O O . LEU A 1 609 ? -18.422 23.375 19.703 1 88.44 609 LEU A O 1
ATOM 4798 N N . ARG A 1 610 ? -20.047 23.281 18.156 1 89.5 610 ARG A N 1
ATOM 4799 C CA . ARG A 1 610 ? -21.031 22.781 19.109 1 89.5 610 ARG A CA 1
ATOM 4800 C C . ARG A 1 610 ? -20.625 21.422 19.672 1 89.5 610 ARG A C 1
ATOM 4802 O O . ARG A 1 610 ? -20.656 21.219 20.891 1 89.5 610 ARG A O 1
ATOM 4809 N N . LEU A 1 611 ? -20.281 20.516 18.797 1 89.88 611 LEU A N 1
ATOM 4810 C CA . LEU A 1 611 ? -19.875 19.172 19.203 1 89.88 611 LEU A CA 1
ATOM 4811 C C . LEU A 1 611 ? -18.625 19.234 20.094 1 89.88 611 LEU A C 1
ATOM 4813 O O . LEU A 1 611 ? -18.469 18.422 21 1 89.88 611 LEU A O 1
ATOM 4817 N N . LEU A 1 612 ? -17.719 20.156 19.781 1 89 612 LEU A N 1
ATOM 4818 C CA . LEU A 1 612 ? -16.516 20.297 20.594 1 89 612 LEU A CA 1
ATOM 4819 C C . LEU A 1 612 ? -16.875 20.688 22.031 1 89 612 LEU A C 1
ATOM 4821 O O . LEU A 1 612 ? -16.328 20.109 22.984 1 89 612 LEU A O 1
ATOM 4825 N N . VAL A 1 613 ? -17.766 21.594 22.172 1 85.94 613 VAL A N 1
ATOM 4826 C CA . VAL A 1 613 ? -18.188 22.031 23.5 1 85.94 613 VAL A CA 1
ATOM 4827 C C . VAL A 1 613 ? -18.828 20.859 24.25 1 85.94 613 VAL A C 1
ATOM 4829 O O . VAL A 1 613 ? -18.547 20.656 25.438 1 85.94 613 VAL A O 1
ATOM 4832 N N . GLU A 1 614 ? -19.656 20.125 23.562 1 85.88 614 GLU A N 1
ATOM 4833 C CA . GLU A 1 614 ? -20.297 18.953 24.172 1 85.88 614 GLU A CA 1
ATOM 4834 C C . GLU A 1 614 ? -19.266 17.922 24.594 1 85.88 614 GLU A C 1
ATOM 4836 O O . GLU A 1 614 ? -19.391 17.328 25.672 1 85.88 614 GLU A O 1
ATOM 4841 N N . THR A 1 615 ? -18.344 17.719 23.734 1 86.5 615 THR A N 1
ATOM 4842 C CA . THR A 1 615 ? -17.281 16.766 24.031 1 86.5 615 THR A CA 1
ATOM 4843 C C . THR A 1 615 ? -16.469 17.219 25.234 1 86.5 615 THR A C 1
ATOM 4845 O O . THR A 1 615 ? -16.094 16.391 26.078 1 86.5 615 THR A O 1
ATOM 4848 N N . GLU A 1 616 ? -16.172 18.484 25.281 1 83.75 616 GLU A N 1
ATOM 4849 C CA . GLU A 1 616 ? -15.43 19.047 26.406 1 83.75 616 GLU A CA 1
ATOM 4850 C C . GLU A 1 616 ? -16.188 18.844 27.719 1 83.75 616 GLU A C 1
ATOM 4852 O O . GLU A 1 616 ? -15.586 18.516 28.734 1 83.75 616 GLU A O 1
ATOM 4857 N N . LYS A 1 617 ? -17.438 18.984 27.703 1 83.88 617 LYS A N 1
ATOM 4858 C CA . LYS A 1 617 ? -18.281 18.766 28.875 1 83.88 617 LYS A CA 1
ATOM 4859 C C . LYS A 1 617 ? -18.219 17.312 29.328 1 83.88 617 LYS A C 1
ATOM 4861 O O . LYS A 1 617 ? -18.094 17.031 30.531 1 83.88 617 LYS A O 1
ATOM 4866 N N . LEU A 1 618 ? -18.297 16.422 28.375 1 83.31 618 LEU A N 1
ATOM 4867 C CA . LEU A 1 618 ? -18.281 14.992 28.688 1 83.31 618 LEU A CA 1
ATOM 4868 C C . LEU A 1 618 ? -16.906 14.562 29.203 1 83.31 618 LEU A C 1
ATOM 4870 O O . LEU A 1 618 ? -16.797 13.617 29.969 1 83.31 618 LEU A O 1
ATOM 4874 N N . ALA A 1 619 ? -15.906 15.289 28.766 1 80.94 619 ALA A N 1
ATOM 4875 C CA . ALA A 1 619 ? -14.539 14.945 29.156 1 80.94 619 ALA A CA 1
ATOM 4876 C C . ALA A 1 619 ? -14.141 15.648 30.453 1 80.94 619 ALA A C 1
ATOM 4878 O O . ALA A 1 619 ? -12.953 15.828 30.719 1 80.94 619 ALA A O 1
ATOM 4879 N N . GLY A 1 620 ? -15.031 16.141 31.281 1 75.88 620 GLY A N 1
ATOM 4880 C CA . GLY A 1 620 ? -14.734 16.734 32.562 1 75.88 620 GLY A CA 1
ATOM 4881 C C . GLY A 1 620 ? -14.656 18.25 32.531 1 75.88 620 GLY A C 1
ATOM 4882 O O . GLY A 1 620 ? -14.078 18.859 33.438 1 75.88 620 GLY A O 1
ATOM 4883 N N . GLY A 1 621 ? -15.094 18.859 31.359 1 74.94 621 GLY A N 1
ATOM 4884 C CA . GLY A 1 621 ? -15.172 20.312 31.281 1 74.94 621 GLY A CA 1
ATOM 4885 C C . GLY A 1 621 ? -13.844 20.953 30.938 1 74.94 621 GLY A C 1
ATOM 4886 O O . GLY A 1 621 ? -13.648 22.156 31.172 1 74.94 621 GLY A O 1
ATOM 4887 N N . ILE A 1 622 ? -12.898 20.203 30.562 1 73.25 622 ILE A N 1
ATOM 4888 C CA . ILE A 1 622 ? -11.609 20.75 30.172 1 73.25 622 ILE A CA 1
ATOM 4889 C C . ILE A 1 622 ? -11.672 21.234 28.719 1 73.25 622 ILE A C 1
ATOM 4891 O O . ILE A 1 622 ? -12.039 20.453 27.812 1 73.25 622 ILE A O 1
ATOM 4895 N N . GLU A 1 623 ? -11.297 22.453 28.531 1 79.06 623 GLU A N 1
ATOM 4896 C CA . GLU A 1 623 ? -11.344 23.047 27.203 1 79.06 623 GLU A CA 1
ATOM 4897 C C . GLU A 1 623 ? -10.172 22.578 26.344 1 79.06 623 GLU A C 1
ATOM 4899 O O . GLU A 1 623 ? -9.055 22.406 26.844 1 79.06 623 GLU A O 1
ATOM 4904 N N . ASN A 1 624 ? -10.492 22.312 25.094 1 78.31 624 ASN A N 1
ATOM 4905 C CA . ASN A 1 624 ? -9.461 21.953 24.125 1 78.31 624 ASN A CA 1
ATOM 4906 C C . ASN A 1 624 ? -9.25 23.062 23.094 1 78.31 624 ASN A C 1
ATOM 4908 O O . ASN A 1 624 ? -9.836 23.031 22 1 78.31 624 ASN A O 1
ATOM 4912 N N . TRP A 1 625 ? -8.344 23.906 23.297 1 75.75 625 TRP A N 1
ATOM 4913 C CA . TRP A 1 625 ? -8.133 25.094 22.469 1 75.75 625 TRP A CA 1
ATOM 4914 C C . TRP A 1 625 ? -7.43 24.734 21.156 1 75.75 625 TRP A C 1
ATOM 4916 O O . TRP A 1 625 ? -7.641 25.375 20.125 1 75.75 625 TRP A O 1
ATOM 4926 N N . ALA A 1 626 ? -6.621 23.719 21.203 1 70.62 626 ALA A N 1
ATOM 4927 C CA . ALA A 1 626 ? -5.949 23.266 19.984 1 70.62 626 ALA A CA 1
ATOM 4928 C C . ALA A 1 626 ? -6.957 22.828 18.938 1 70.62 626 ALA A C 1
ATOM 4930 O O . ALA A 1 626 ? -6.844 23.203 17.766 1 70.62 626 ALA A O 1
ATOM 4931 N N . LEU A 1 627 ? -7.902 22.094 19.359 1 77.31 627 LEU A N 1
ATOM 4932 C CA . LEU A 1 627 ? -8.93 21.641 18.438 1 77.31 627 LEU A CA 1
ATOM 4933 C C . LEU A 1 627 ? -9.805 22.812 17.984 1 77.31 627 LEU A C 1
ATOM 4935 O O . LEU A 1 627 ? -10.258 22.844 16.844 1 77.31 627 LEU A O 1
ATOM 4939 N N . ARG A 1 628 ? -10.07 23.641 18.938 1 81.31 628 ARG A N 1
ATOM 4940 C CA . ARG A 1 628 ? -10.844 24.828 18.594 1 81.31 628 ARG A CA 1
ATOM 4941 C C . ARG A 1 628 ? -10.133 25.672 17.531 1 81.31 628 ARG A C 1
ATOM 4943 O O . ARG A 1 628 ? -10.758 26.156 16.594 1 81.31 628 ARG A O 1
ATOM 4950 N N . LEU A 1 629 ? -8.859 25.844 17.719 1 75.44 629 LEU A N 1
ATOM 4951 C CA . LEU A 1 629 ? -8.062 26.578 16.75 1 75.44 629 LEU A CA 1
ATOM 4952 C C . LEU A 1 629 ? -8.109 25.906 15.383 1 75.44 629 LEU A C 1
ATOM 4954 O O . LEU A 1 629 ? -8.203 26.578 14.359 1 75.44 629 LEU A O 1
ATOM 4958 N N . LEU A 1 630 ? -8.016 24.641 15.422 1 75.69 630 LEU A N 1
ATOM 4959 C CA . LEU A 1 630 ? -8.086 23.906 14.164 1 75.69 630 LEU A CA 1
ATOM 4960 C C . LEU A 1 630 ? -9.383 24.188 13.43 1 75.69 630 LEU A C 1
ATOM 4962 O O . LEU A 1 630 ? -9.375 24.453 12.219 1 75.69 630 LEU A O 1
ATOM 4966 N N . ILE A 1 631 ? -10.477 24.156 14.148 1 81.56 631 ILE A N 1
ATOM 4967 C CA . ILE A 1 631 ? -11.789 24.422 13.562 1 81.56 631 ILE A CA 1
ATOM 4968 C C . ILE A 1 631 ? -11.836 25.859 13.031 1 81.56 631 ILE A C 1
ATOM 4970 O O . ILE A 1 631 ? -12.328 26.094 11.922 1 81.56 631 ILE A O 1
ATOM 4974 N N . MET A 1 632 ? -11.289 26.766 13.789 1 78 632 MET A N 1
ATOM 4975 C CA . MET A 1 632 ? -11.305 28.172 13.398 1 78 632 MET A CA 1
ATOM 4976 C C . MET A 1 632 ? -10.469 28.391 12.141 1 78 632 MET A C 1
ATOM 4978 O O . MET A 1 632 ? -10.836 29.188 11.281 1 78 632 MET A O 1
ATOM 4982 N N . LYS A 1 633 ? -9.445 27.672 12.062 1 75.06 633 LYS A N 1
ATOM 4983 C CA . LYS A 1 633 ? -8.555 27.812 10.914 1 75.06 633 LYS A CA 1
ATOM 4984 C C . LYS A 1 633 ? -9.195 27.25 9.648 1 75.06 633 LYS A C 1
ATOM 4986 O O . LYS A 1 633 ? -8.867 27.656 8.539 1 75.06 633 LYS A O 1
ATOM 4991 N N . LEU A 1 634 ? -10.047 26.375 9.844 1 78.56 634 LEU A N 1
ATOM 4992 C CA . LEU A 1 634 ? -10.695 25.75 8.695 1 78.56 634 LEU A CA 1
ATOM 4993 C C . LEU A 1 634 ? -11.844 26.609 8.18 1 78.56 634 LEU A C 1
ATOM 4995 O O . LEU A 1 634 ? -12.359 26.375 7.086 1 78.56 634 LEU A O 1
ATOM 4999 N N . ASP A 1 635 ? -12.203 27.578 8.883 1 80.06 635 ASP A N 1
ATOM 5000 C CA . ASP A 1 635 ? -13.297 28.438 8.461 1 80.06 635 ASP A CA 1
ATOM 5001 C C . ASP A 1 635 ? -12.898 29.266 7.246 1 80.06 635 ASP A C 1
ATOM 5003 O O . ASP A 1 635 ? -11.742 29.703 7.125 1 80.06 635 ASP A O 1
ATOM 5007 N N . LEU A 1 636 ? -13.812 29.391 6.195 1 76.38 636 LEU A N 1
ATOM 5008 C CA . LEU A 1 636 ? -13.555 30.156 4.984 1 76.38 636 LEU A CA 1
ATOM 5009 C C . LEU A 1 636 ? -13.844 31.641 5.203 1 76.38 636 LEU A C 1
ATOM 5011 O O . LEU A 1 636 ? -14.922 32 5.68 1 76.38 636 LEU A O 1
ATOM 5015 N N . GLY A 1 637 ? -12.969 32.344 5.949 1 60.34 637 GLY A N 1
ATOM 5016 C CA . GLY A 1 637 ? -13.18 33.781 6.188 1 60.34 637 GLY A CA 1
ATOM 5017 C C . GLY A 1 637 ? -13.539 34.531 4.934 1 60.34 637 GLY A C 1
ATOM 5018 O O . GLY A 1 637 ? -13.492 34 3.828 1 60.34 637 GLY A O 1
ATOM 5019 N N . ASP A 1 638 ? -14.391 35.531 4.953 1 55.25 638 ASP A N 1
ATOM 5020 C CA . ASP A 1 638 ? -14.68 36.438 3.84 1 55.25 638 ASP A CA 1
ATOM 5021 C C . ASP A 1 638 ? -13.398 37.062 3.301 1 55.25 638 ASP A C 1
ATOM 5023 O O . ASP A 1 638 ? -12.43 37.25 4.043 1 55.25 638 ASP A O 1
ATOM 5027 N N . GLU A 1 639 ? -13.039 36.844 1.996 1 50.78 639 GLU A N 1
ATOM 5028 C CA . GLU A 1 639 ? -11.844 37.219 1.255 1 50.78 639 GLU A CA 1
ATOM 5029 C C . GLU A 1 639 ? -11.383 38.625 1.64 1 50.78 639 GLU A C 1
ATOM 5031 O O . GLU A 1 639 ? -12.094 39.594 1.426 1 50.78 639 GLU A O 1
ATOM 5036 N N . LYS A 1 640 ? -10.93 39.031 2.826 1 51.88 640 LYS A N 1
ATOM 5037 C CA . LYS A 1 640 ? -10.531 40.438 2.893 1 51.88 640 LYS A CA 1
ATOM 5038 C C . LYS A 1 640 ? -9.016 40.594 2.826 1 51.88 640 LYS A C 1
ATOM 5040 O O . LYS A 1 640 ? -8.281 39.625 3 1 51.88 640 LYS A O 1
ATOM 5045 N N . LYS A 1 641 ? -8.406 41.719 2.604 1 49.12 641 LYS A N 1
ATOM 5046 C CA . LYS A 1 641 ? -7.156 42.375 2.209 1 49.12 641 LYS A CA 1
ATOM 5047 C C . LYS A 1 641 ? -6.035 42.031 3.189 1 49.12 641 LYS A C 1
ATOM 5049 O O . LYS A 1 641 ? -6.219 42.125 4.406 1 49.12 641 LYS A O 1
ATOM 5054 N N . LYS A 1 642 ? -4.941 41.531 2.639 1 52.84 642 LYS A N 1
ATOM 5055 C CA . LYS A 1 642 ? -3.682 41.125 3.264 1 52.84 642 LYS A CA 1
ATOM 5056 C C . LYS A 1 642 ? -2.945 42.344 3.828 1 52.84 642 LYS A C 1
ATOM 5058 O O . LYS A 1 642 ? -2.73 43.312 3.121 1 52.84 642 LYS A O 1
ATOM 5063 N N . VAL A 1 643 ? -2.863 42.531 5.156 1 47.28 643 VAL A N 1
ATOM 5064 C CA . VAL A 1 643 ? -1.979 43.531 5.754 1 47.28 643 VAL A CA 1
ATOM 5065 C C . VAL A 1 643 ? -0.566 42.969 5.871 1 47.28 643 VAL A C 1
ATOM 5067 O O . VAL A 1 643 ? -0.381 41.812 6.32 1 47.28 643 VAL A O 1
ATOM 5070 N N . ALA A 1 644 ? 0.433 43.531 5.266 1 47.31 644 ALA A N 1
ATOM 5071 C CA . ALA A 1 644 ? 1.811 43.031 5.285 1 47.31 644 ALA A CA 1
ATOM 5072 C C . ALA A 1 644 ? 2.564 43.594 6.496 1 47.31 644 ALA A C 1
ATOM 5074 O O . ALA A 1 644 ? 2.359 44.719 6.902 1 47.31 644 ALA A O 1
ATOM 5075 N N . HIS A 1 645 ? 3.379 42.781 7.262 1 55.06 645 HIS A N 1
ATOM 5076 C CA . HIS A 1 645 ? 4.262 43.156 8.359 1 55.06 645 HIS A CA 1
ATOM 5077 C C . HIS A 1 645 ? 5.5 43.875 7.836 1 55.06 645 HIS A C 1
ATOM 5079 O O . HIS A 1 645 ? 6.039 43.531 6.789 1 55.06 645 HIS A O 1
ATOM 5085 N N . LYS A 1 646 ? 5.992 44.906 8.586 1 58.31 646 LYS A N 1
ATOM 5086 C CA . LYS A 1 646 ? 7.137 45.688 8.148 1 58.31 646 LYS A CA 1
ATOM 5087 C C . LYS A 1 646 ? 8.438 45.156 8.758 1 58.31 646 LYS A C 1
ATOM 5089 O O . LYS A 1 646 ? 8.469 44.781 9.922 1 58.31 646 LYS A O 1
ATOM 5094 N N . THR A 1 647 ? 9.531 45.031 8.062 1 62.03 647 THR A N 1
ATOM 5095 C CA . THR A 1 647 ? 10.859 44.562 8.445 1 62.03 647 THR A CA 1
ATOM 5096 C C . THR A 1 647 ? 11.688 45.688 9.039 1 62.03 647 THR A C 1
ATOM 5098 O O . THR A 1 647 ? 11.25 46.844 9.047 1 62.03 647 THR A O 1
ATOM 5101 N N . ASP A 1 648 ? 12.891 45.406 9.641 1 63.09 648 ASP A N 1
ATOM 5102 C CA . ASP A 1 648 ? 13.836 46.375 10.188 1 63.09 648 ASP A CA 1
ATOM 5103 C C . ASP A 1 648 ? 14.203 47.438 9.148 1 63.09 648 ASP A C 1
ATOM 5105 O O . ASP A 1 648 ? 14.312 48.594 9.469 1 63.09 648 ASP A O 1
ATOM 5109 N N . SER A 1 649 ? 14.445 46.938 8.008 1 63.84 649 SER A N 1
ATOM 5110 C CA . SER A 1 649 ? 14.781 47.875 6.926 1 63.84 649 SER A CA 1
ATOM 5111 C C . SER A 1 649 ? 13.688 48.906 6.719 1 63.84 649 SER A C 1
ATOM 5113 O O . SER A 1 649 ? 13.977 50.062 6.457 1 63.84 649 SER A O 1
ATOM 5115 N N . ALA A 1 650 ? 12.484 48.438 6.867 1 68.31 650 ALA A N 1
ATOM 5116 C CA . ALA A 1 650 ? 11.359 49.344 6.707 1 68.31 650 ALA A CA 1
ATOM 5117 C C . ALA A 1 650 ? 11.336 50.406 7.824 1 68.31 650 ALA A C 1
ATOM 5119 O O . ALA A 1 650 ? 11.039 51.562 7.586 1 68.31 650 ALA A O 1
ATOM 5120 N N . TRP A 1 651 ? 11.672 50.062 8.922 1 68.44 651 TRP A N 1
ATOM 5121 C CA . TRP A 1 651 ? 11.625 51 10.047 1 68.44 651 TRP A CA 1
ATOM 5122 C C . TRP A 1 651 ? 12.797 51.969 9.992 1 68.44 651 TRP A C 1
ATOM 5124 O O . TRP A 1 651 ? 12.68 53.125 10.453 1 68.44 651 TRP A O 1
ATOM 5134 N N . LYS A 1 652 ? 13.984 51.531 9.508 1 68.5 652 LYS A N 1
ATOM 5135 C CA . LYS A 1 652 ? 15.086 52.469 9.266 1 68.5 652 LYS A CA 1
ATOM 5136 C C . LYS A 1 652 ? 14.656 53.594 8.336 1 68.5 652 LYS A C 1
ATOM 5138 O O . LYS A 1 652 ? 15.031 54.75 8.539 1 68.5 652 LYS A O 1
ATOM 5143 N N . ILE A 1 653 ? 13.953 53.188 7.355 1 68.25 653 ILE A N 1
ATOM 5144 C CA . ILE A 1 653 ? 13.445 54.188 6.434 1 68.25 653 ILE A CA 1
ATOM 5145 C C . ILE A 1 653 ? 12.523 55.156 7.18 1 68.25 653 ILE A C 1
ATOM 5147 O O . ILE A 1 653 ? 12.609 56.375 7.008 1 68.25 653 ILE A O 1
ATOM 5151 N N . ASN A 1 654 ? 11.711 54.688 8.008 1 69.5 654 ASN A N 1
ATOM 5152 C CA . ASN A 1 654 ? 10.773 55.531 8.75 1 69.5 654 ASN A CA 1
ATOM 5153 C C . ASN A 1 654 ? 11.5 56.375 9.773 1 69.5 654 ASN A C 1
ATOM 5155 O O . ASN A 1 654 ? 11.055 57.5 10.07 1 69.5 654 ASN A O 1
ATOM 5159 N N . GLN A 1 655 ? 12.57 55.875 10.289 1 68.25 655 GLN A N 1
ATOM 5160 C CA . GLN A 1 655 ? 13.438 56.656 11.156 1 68.25 655 GLN A CA 1
ATOM 5161 C C . GLN A 1 655 ? 13.953 57.906 10.43 1 68.25 655 GLN A C 1
ATOM 5163 O O . GLN A 1 655 ? 13.875 59 10.969 1 68.25 655 GLN A O 1
ATOM 5168 N N . ARG A 1 656 ? 14.492 57.688 9.242 1 69.19 656 ARG A N 1
ATOM 5169 C CA . ARG A 1 656 ? 14.992 58.781 8.445 1 69.19 656 ARG A CA 1
ATOM 5170 C C . ARG A 1 656 ? 13.875 59.781 8.148 1 69.19 656 ARG A C 1
ATOM 5172 O O . ARG A 1 656 ? 14.094 61 8.227 1 69.19 656 ARG A O 1
ATOM 5179 N N . ARG A 1 657 ? 12.758 59.312 7.809 1 69.94 657 ARG A N 1
ATOM 5180 C CA . ARG A 1 657 ? 11.625 60.188 7.5 1 69.94 657 ARG A CA 1
ATOM 5181 C C . ARG A 1 657 ? 11.188 60.969 8.727 1 69.94 657 ARG A C 1
ATOM 5183 O O . ARG A 1 657 ? 10.805 62.125 8.617 1 69.94 657 ARG A O 1
ATOM 5190 N N . ALA A 1 658 ? 11.211 60.281 9.836 1 66.38 658 ALA A N 1
ATOM 5191 C CA . ALA A 1 658 ? 10.789 60.938 11.078 1 66.38 658 ALA A CA 1
ATOM 5192 C C . ALA A 1 658 ? 11.695 62.094 11.422 1 66.38 658 ALA A C 1
ATOM 5194 O O . ALA A 1 658 ? 11.234 63.125 11.93 1 66.38 658 ALA A O 1
ATOM 5195 N N . TRP A 1 659 ? 12.906 62 11.094 1 68.12 659 TRP A N 1
ATOM 5196 C CA . TRP A 1 659 ? 13.859 63.031 11.539 1 68.12 659 TRP A CA 1
ATOM 5197 C C . TRP A 1 659 ? 14.273 63.938 10.383 1 68.12 659 TRP A C 1
ATOM 5199 O O . TRP A 1 659 ? 15.195 64.75 10.516 1 68.12 659 TRP A O 1
ATOM 5209 N N . LYS A 1 660 ? 13.68 63.75 9.211 1 65.06 660 LYS A N 1
ATOM 5210 C CA . LYS A 1 660 ? 13.984 64.562 8.055 1 65.06 660 LYS A CA 1
ATOM 5211 C C . LYS A 1 660 ? 13.766 66.062 8.375 1 65.06 660 LYS A C 1
ATOM 5213 O O . LYS A 1 660 ? 12.734 66.438 8.945 1 65.06 660 LYS A O 1
ATOM 5218 N N . GLY A 1 661 ? 14.688 67 7.77 1 55.28 661 GLY A N 1
ATOM 5219 C CA . GLY A 1 661 ? 14.609 68.438 7.965 1 55.28 661 GLY A CA 1
ATOM 5220 C C . GLY A 1 661 ? 15.086 68.938 9.336 1 55.28 661 GLY A C 1
ATOM 5221 O O . GLY A 1 661 ? 15.133 70.125 9.625 1 55.28 661 GLY A O 1
ATOM 5222 N N . SER A 1 662 ? 15.094 67.938 10.234 1 54.44 662 SER A N 1
ATOM 5223 C CA . SER A 1 662 ? 15.625 68.312 11.547 1 54.44 662 SER A CA 1
ATOM 5224 C C . SER A 1 662 ? 17.141 68.5 11.5 1 54.44 662 SER A C 1
ATOM 5226 O O . SER A 1 662 ? 17.812 67.812 10.703 1 54.44 662 SER A O 1
ATOM 5228 N N . GLN A 1 663 ? 17.703 69.75 11.609 1 42.19 663 GLN A N 1
ATOM 5229 C CA . GLN A 1 663 ? 19.156 69.875 11.656 1 42.19 663 GLN A CA 1
ATOM 5230 C C . GLN A 1 663 ? 19.797 68.75 12.383 1 42.19 663 GLN A C 1
ATOM 5232 O O . GLN A 1 663 ? 19.219 68.188 13.312 1 42.19 663 GLN A O 1
ATOM 5237 N N . LYS A 1 664 ? 20.781 68.062 11.695 1 41.19 664 LYS A N 1
ATOM 5238 C CA . LYS A 1 664 ? 21.453 66.938 12.258 1 41.19 664 LYS A CA 1
ATOM 5239 C C . LYS A 1 664 ? 21.359 66.938 13.781 1 41.19 664 LYS A C 1
ATOM 5241 O O . LYS A 1 664 ? 21.078 65.875 14.398 1 41.19 664 LYS A O 1
ATOM 5246 N N . ASN A 1 665 ? 22.234 67.938 14.406 1 34.88 665 ASN A N 1
ATOM 5247 C CA . ASN A 1 665 ? 22.719 68.062 15.781 1 34.88 665 ASN A CA 1
ATOM 5248 C C . ASN A 1 665 ? 21.594 68.562 16.719 1 34.88 665 ASN A C 1
ATOM 5250 O O . ASN A 1 665 ? 21.859 69 17.812 1 34.88 665 ASN A O 1
ATOM 5254 N N . GLY A 1 666 ? 20.594 68.75 16.422 1 37.38 666 GLY A N 1
ATOM 5255 C CA . GLY A 1 666 ? 19.547 69.188 17.344 1 37.38 666 GLY A CA 1
ATOM 5256 C C . GLY A 1 666 ? 19.047 68.125 18.234 1 37.38 666 GLY A C 1
ATOM 5257 O O . GLY A 1 666 ? 18.062 68.312 18.969 1 37.38 666 GLY A O 1
ATOM 5258 N N . ARG A 1 667 ? 19.203 66.875 17.906 1 43 667 ARG A N 1
ATOM 5259 C CA . ARG A 1 667 ? 19.172 65.875 18.938 1 43 667 ARG A CA 1
ATOM 5260 C C . ARG A 1 667 ? 20.078 66.25 20.109 1 43 667 ARG A C 1
ATOM 5262 O O . ARG A 1 667 ? 21.188 66.75 19.922 1 43 667 ARG A O 1
ATOM 5269 N N . PRO A 1 668 ? 19.469 66.625 21.234 1 38.94 668 PRO A N 1
ATOM 5270 C CA . PRO A 1 668 ? 20.297 67 22.375 1 38.94 668 PRO A CA 1
ATOM 5271 C C . PRO A 1 668 ? 21.656 66.375 22.391 1 38.94 668 PRO A C 1
ATOM 5273 O O . PRO A 1 668 ? 22.5 66.688 23.234 1 38.94 668 PRO A O 1
ATOM 5276 N N . ILE A 1 669 ? 21.938 65.312 21.781 1 36.5 669 ILE A N 1
ATOM 5277 C CA . ILE A 1 669 ? 23.125 64.688 22.375 1 36.5 669 ILE A CA 1
ATOM 5278 C C . ILE A 1 669 ? 24.375 65.438 21.984 1 36.5 669 ILE A C 1
ATOM 5280 O O . ILE A 1 669 ? 25.234 64.938 21.266 1 36.5 669 ILE A O 1
ATOM 5284 N N . ASP A 1 670 ? 24.297 66.5 21.406 1 31.64 670 ASP A N 1
ATOM 5285 C CA . ASP A 1 670 ? 25.688 66.938 21.312 1 31.64 670 ASP A CA 1
ATOM 5286 C C . ASP A 1 670 ? 26.359 66.875 22.688 1 31.64 670 ASP A C 1
ATOM 5288 O O . ASP A 1 670 ? 25.688 66.875 23.719 1 31.64 670 ASP A O 1
ATOM 5292 N N . LYS A 1 671 ? 27.734 66.75 22.734 1 33.47 671 LYS A N 1
ATOM 5293 C CA . LYS A 1 671 ? 28.641 66.688 23.875 1 33.47 671 LYS A CA 1
ATOM 5294 C C . LYS A 1 671 ? 28.297 67.75 24.906 1 33.47 671 LYS A C 1
ATOM 5296 O O . LYS A 1 671 ? 28.328 67.5 26.109 1 33.47 671 LYS A O 1
ATOM 5301 N N . ALA A 1 672 ? 27.859 68.938 24.5 1 32.59 672 ALA A N 1
ATOM 5302 C CA . ALA A 1 672 ? 27.781 70.062 25.406 1 32.59 672 ALA A CA 1
ATOM 5303 C C . ALA A 1 672 ? 26.547 69.938 26.312 1 32.59 672 ALA A C 1
ATOM 5305 O O . ALA A 1 672 ? 26.609 70.312 27.484 1 32.59 672 ALA A O 1
ATOM 5306 N N . CYS A 1 673 ? 25.438 69.562 25.844 1 33.56 673 CYS A N 1
ATOM 5307 C CA . CYS A 1 673 ? 24.281 69.438 26.719 1 33.56 673 CYS A CA 1
ATOM 5308 C C . CYS A 1 673 ? 24.484 68.25 27.719 1 33.56 673 CYS A C 1
ATOM 5310 O O . CYS A 1 673 ? 23.969 68.312 28.844 1 33.56 673 CYS A O 1
ATOM 5312 N N . PHE A 1 674 ? 25.234 67.25 27.469 1 34.81 674 PHE A N 1
ATOM 5313 C CA . PHE A 1 674 ? 25.688 66.188 28.375 1 34.81 674 PHE A CA 1
ATOM 5314 C C . PHE A 1 674 ? 26.531 66.75 29.516 1 34.81 674 PHE A C 1
ATOM 5316 O O . PHE A 1 674 ? 26.297 66.438 30.672 1 34.81 674 PHE A O 1
ATOM 5323 N N . LEU A 1 675 ? 27.422 67.688 29.219 1 37.97 675 LEU A N 1
ATOM 5324 C CA . LEU A 1 675 ? 28.297 68.25 30.234 1 37.97 675 LEU A CA 1
ATOM 5325 C C . LEU A 1 675 ? 27.484 69.125 31.219 1 37.97 675 LEU A C 1
ATOM 5327 O O . LEU A 1 675 ? 27.75 69.125 32.406 1 37.97 675 LEU A O 1
ATOM 5331 N N . ARG A 1 676 ? 26.406 69.625 30.75 1 37.47 676 ARG A N 1
ATOM 5332 C CA . ARG A 1 676 ? 25.594 70.438 31.656 1 37.47 676 ARG A CA 1
ATOM 5333 C C . ARG A 1 676 ? 24.734 69.562 32.562 1 37.47 676 ARG A C 1
ATOM 5335 O O . ARG A 1 676 ? 24.594 69.812 33.75 1 37.47 676 ARG A O 1
ATOM 5342 N N . ALA A 1 677 ? 24.188 68.5 32.062 1 36 677 ALA A N 1
ATOM 5343 C CA . ALA A 1 677 ? 23.422 67.562 32.938 1 36 677 ALA A CA 1
ATOM 5344 C C . ALA A 1 677 ? 24.328 66.875 33.938 1 36 677 ALA A C 1
ATOM 5346 O O . ALA A 1 677 ? 23.953 66.688 35.094 1 36 677 ALA A O 1
ATOM 5347 N N . MET A 1 678 ? 25.484 66.562 33.656 1 37.31 678 MET A N 1
ATOM 5348 C CA . MET A 1 678 ? 26.484 66 34.625 1 37.31 678 MET A CA 1
ATOM 5349 C C . MET A 1 678 ? 26.766 67.062 35.719 1 37.31 678 MET A C 1
ATOM 5351 O O . MET A 1 678 ? 26.938 66.688 36.875 1 37.31 678 MET A O 1
ATOM 5355 N N . GLU A 1 679 ? 26.953 68.312 35.312 1 38.75 679 GLU A N 1
ATOM 5356 C CA . GLU A 1 679 ? 27.234 69.375 36.312 1 38.75 679 GLU A CA 1
ATOM 5357 C C . GLU A 1 679 ? 26.078 69.562 37.281 1 38.75 679 GLU A C 1
ATOM 5359 O O . GLU A 1 679 ? 26.297 69.688 38.5 1 38.75 679 GLU A O 1
ATOM 5364 N N . GLU A 1 680 ? 24.906 69.375 36.781 1 38.88 680 GLU A N 1
ATOM 5365 C CA . GLU A 1 680 ? 23.781 69.562 37.688 1 38.88 680 GLU A CA 1
ATOM 5366 C C . GLU A 1 680 ? 23.562 68.312 38.531 1 38.88 680 GLU A C 1
ATOM 5368 O O . GLU A 1 680 ? 23.203 68.375 39.719 1 38.88 680 GLU A O 1
ATOM 5373 N N . ALA A 1 681 ? 23.719 67.188 38.031 1 37.38 681 ALA A N 1
ATOM 5374 C CA . ALA A 1 681 ? 23.609 65.938 38.844 1 37.38 681 ALA A CA 1
ATOM 5375 C C . ALA A 1 681 ? 24.75 65.875 39.875 1 37.38 681 ALA A C 1
ATOM 5377 O O . ALA A 1 681 ? 24.547 65.375 40.969 1 37.38 681 ALA A O 1
ATOM 5378 N N . THR A 1 682 ? 25.922 66.312 39.531 1 38.03 682 THR A N 1
ATOM 5379 C CA . THR A 1 682 ? 26.984 66.375 40.531 1 38.03 682 THR A CA 1
ATOM 5380 C C . THR A 1 682 ? 26.719 67.5 41.531 1 38.03 682 THR A C 1
ATOM 5382 O O . THR A 1 682 ? 27.281 67.5 42.625 1 38.03 682 THR A O 1
ATOM 5385 N N . GLN A 1 683 ? 26 68.562 41.094 1 37.53 683 GLN A N 1
ATOM 5386 C CA . GLN A 1 683 ? 25.734 69.562 42.094 1 37.53 683 GLN A CA 1
ATOM 5387 C C . GLN A 1 683 ? 24.609 69.125 43.031 1 37.53 683 GLN A C 1
ATOM 5389 O O . GLN A 1 683 ? 24.453 69.688 44.094 1 37.53 683 GLN A O 1
ATOM 5394 N N . LYS A 1 684 ? 23.719 68.312 42.531 1 37.31 684 LYS A N 1
ATOM 5395 C CA . LYS A 1 684 ? 22.797 67.875 43.562 1 37.31 684 LYS A CA 1
ATOM 5396 C C . LYS A 1 684 ? 23.312 66.562 44.219 1 37.31 684 LYS A C 1
ATOM 5398 O O . LYS A 1 684 ? 23.812 65.688 43.5 1 37.31 684 LYS A O 1
ATOM 5403 N N . MET B 1 1 ? 17.141 -60.125 -41.156 1 25.69 1 MET B N 1
ATOM 5404 C CA . MET B 1 1 ? 17.797 -59.156 -40.25 1 25.69 1 MET B CA 1
ATOM 5405 C C . MET B 1 1 ? 16.781 -58.5 -39.344 1 25.69 1 MET B C 1
ATOM 5407 O O . MET B 1 1 ? 17.141 -57.688 -38.469 1 25.69 1 MET B O 1
ATOM 5411 N N . ALA B 1 2 ? 15.625 -58.281 -39.906 1 34.66 2 ALA B N 1
ATOM 5412 C CA . ALA B 1 2 ? 14.477 -57.75 -39.188 1 34.66 2 ALA B CA 1
ATOM 5413 C C . ALA B 1 2 ? 14.172 -58.562 -37.938 1 34.66 2 ALA B C 1
ATOM 5415 O O . ALA B 1 2 ? 13.141 -58.375 -37.312 1 34.66 2 ALA B O 1
ATOM 5416 N N . ASP B 1 3 ? 14.711 -59.719 -37.812 1 35.25 3 ASP B N 1
ATOM 5417 C CA . ASP B 1 3 ? 14.391 -60.781 -36.844 1 35.25 3 ASP B CA 1
ATOM 5418 C C . ASP B 1 3 ? 14.445 -60.25 -35.406 1 35.25 3 ASP B C 1
ATOM 5420 O O . ASP B 1 3 ? 13.531 -60.5 -34.625 1 35.25 3 ASP B O 1
ATOM 5424 N N . LYS B 1 4 ? 15.68 -60.031 -34.781 1 43.03 4 LYS B N 1
ATOM 5425 C CA . LYS B 1 4 ? 15.891 -60.25 -33.344 1 43.03 4 LYS B CA 1
ATOM 5426 C C . LYS B 1 4 ? 15.516 -59.031 -32.562 1 43.03 4 LYS B C 1
ATOM 5428 O O . LYS B 1 4 ? 16.391 -58.219 -32.156 1 43.03 4 LYS B O 1
ATOM 5433 N N . ILE B 1 5 ? 14.664 -58.219 -32.844 1 46.84 5 ILE B N 1
ATOM 5434 C CA . ILE B 1 5 ? 14.258 -57.25 -31.828 1 46.84 5 ILE B CA 1
ATOM 5435 C C . ILE B 1 5 ? 14.117 -57.969 -30.484 1 46.84 5 ILE B C 1
ATOM 5437 O O . ILE B 1 5 ? 13.25 -58.812 -30.312 1 46.84 5 ILE B O 1
ATOM 5441 N N . ALA B 1 6 ? 15.188 -58.188 -29.922 1 49.94 6 ALA B N 1
ATOM 5442 C CA . ALA B 1 6 ? 15.422 -58.938 -28.719 1 49.94 6 ALA B CA 1
ATOM 5443 C C . ALA B 1 6 ? 14.5 -58.5 -27.578 1 49.94 6 ALA B C 1
ATOM 5445 O O . ALA B 1 6 ? 14.406 -57.312 -27.281 1 49.94 6 ALA B O 1
ATOM 5446 N N . ASP B 1 7 ? 13.352 -59.25 -27.344 1 72.06 7 ASP B N 1
ATOM 5447 C CA . ASP B 1 7 ? 12.539 -59.156 -26.141 1 72.06 7 ASP B CA 1
ATOM 5448 C C . ASP B 1 7 ? 13.383 -59.375 -24.891 1 72.06 7 ASP B C 1
ATOM 5450 O O . ASP B 1 7 ? 13.422 -60.5 -24.359 1 72.06 7 ASP B O 1
ATOM 5454 N N . GLU B 1 8 ? 14.195 -58.406 -24.688 1 80.75 8 GLU B N 1
ATOM 5455 C CA . GLU B 1 8 ? 15.125 -58.5 -23.562 1 80.75 8 GLU B CA 1
ATOM 5456 C C . GLU B 1 8 ? 14.383 -58.625 -22.234 1 80.75 8 GLU B C 1
ATOM 5458 O O . GLU B 1 8 ? 14.781 -59.438 -21.391 1 80.75 8 GLU B O 1
ATOM 5463 N N . TYR B 1 9 ? 13.32 -58.062 -22.156 1 91.62 9 TYR B N 1
ATOM 5464 C CA . TYR B 1 9 ? 12.656 -58.031 -20.859 1 91.62 9 TYR B CA 1
ATOM 5465 C C . TYR B 1 9 ? 11.32 -58.75 -20.906 1 91.62 9 TYR B C 1
ATOM 5467 O O . TYR B 1 9 ? 10.594 -58.844 -19.922 1 91.62 9 TYR B O 1
ATOM 5475 N N . ALA B 1 10 ? 10.969 -59.344 -22.047 1 93.56 10 ALA B N 1
ATOM 5476 C CA . ALA B 1 10 ? 9.672 -59.969 -22.25 1 93.56 10 ALA B CA 1
ATOM 5477 C C . ALA B 1 10 ? 9.82 -61.5 -22.266 1 93.56 10 ALA B C 1
ATOM 5479 O O . ALA B 1 10 ? 10.844 -62.031 -22.688 1 93.56 10 ALA B O 1
ATOM 5480 N N . GLU B 1 11 ? 8.875 -62.156 -21.75 1 92.94 11 GLU B N 1
ATOM 5481 C CA . GLU B 1 11 ? 8.781 -63.594 -21.844 1 92.94 11 GLU B CA 1
ATOM 5482 C C . GLU B 1 11 ? 7.383 -64.062 -22.281 1 92.94 11 GLU B C 1
ATOM 5484 O O . GLU B 1 11 ? 6.402 -63.344 -22.016 1 92.94 11 GLU B O 1
ATOM 5489 N N . SER B 1 12 ? 7.281 -65.125 -22.938 1 91.06 12 SER B N 1
ATOM 5490 C CA . SER B 1 12 ? 6 -65.625 -23.438 1 91.06 12 SER B CA 1
ATOM 5491 C C . SER B 1 12 ? 5.105 -66.062 -22.281 1 91.06 12 SER B C 1
ATOM 5493 O O . SER B 1 12 ? 5.586 -66.625 -21.312 1 91.06 12 SER B O 1
ATOM 5495 N N . ILE B 1 13 ? 3.885 -65.812 -22.438 1 89.19 13 ILE B N 1
ATOM 5496 C CA . ILE B 1 13 ? 2.906 -66.25 -21.453 1 89.19 13 ILE B CA 1
ATOM 5497 C C . ILE B 1 13 ? 2.564 -67.688 -21.703 1 89.19 13 ILE B C 1
ATOM 5499 O O . ILE B 1 13 ? 2.604 -68.188 -22.844 1 89.19 13 ILE B O 1
ATOM 5503 N N . ASP B 1 14 ? 2.271 -68.375 -20.625 1 84.44 14 ASP B N 1
ATOM 5504 C CA . ASP B 1 14 ? 1.817 -69.75 -20.734 1 84.44 14 ASP B CA 1
ATOM 5505 C C . ASP B 1 14 ? 0.544 -69.875 -21.562 1 84.44 14 ASP B C 1
ATOM 5507 O O . ASP B 1 14 ? -0.473 -69.25 -21.234 1 84.44 14 ASP B O 1
ATOM 5511 N N . PRO B 1 15 ? 0.57 -70.625 -22.578 1 84.12 15 PRO B N 1
ATOM 5512 C CA . PRO B 1 15 ? -0.587 -70.75 -23.469 1 84.12 15 PRO B CA 1
ATOM 5513 C C . PRO B 1 15 ? -1.836 -71.25 -22.766 1 84.12 15 PRO B C 1
ATOM 5515 O O . PRO B 1 15 ? -2.955 -71 -23.234 1 84.12 15 PRO B O 1
ATOM 5518 N N . GLU B 1 16 ? -1.711 -71.938 -21.672 1 80.94 16 GLU B N 1
ATOM 5519 C CA . GLU B 1 16 ? -2.855 -72.438 -20.938 1 80.94 16 GLU B CA 1
ATOM 5520 C C . GLU B 1 16 ? -3.73 -71.312 -20.406 1 80.94 16 GLU B C 1
ATOM 5522 O O . GLU B 1 16 ? -4.918 -71.5 -20.141 1 80.94 16 GLU B O 1
ATOM 5527 N N . ILE B 1 17 ? -3.133 -70.125 -20.312 1 82.81 17 ILE B N 1
ATOM 5528 C CA . ILE B 1 17 ? -3.83 -69 -19.75 1 82.81 17 ILE B CA 1
ATOM 5529 C C . ILE B 1 17 ? -4.848 -68.438 -20.75 1 82.81 17 ILE B C 1
ATOM 5531 O O . ILE B 1 17 ? -5.934 -68 -20.375 1 82.81 17 ILE B O 1
ATOM 5535 N N . TYR B 1 18 ? -4.527 -68.562 -22.047 1 79.38 18 TYR B N 1
ATOM 5536 C CA . TYR B 1 18 ? -5.414 -67.938 -23 1 79.38 18 TYR B CA 1
ATOM 5537 C C . TYR B 1 18 ? -5.812 -68.875 -24.125 1 79.38 18 TYR B C 1
ATOM 5539 O O . TYR B 1 18 ? -6.824 -68.688 -24.797 1 79.38 18 TYR B O 1
ATOM 5547 N N . ALA B 1 19 ? -5 -69.938 -24.391 1 70.12 19 ALA B N 1
ATOM 5548 C CA . ALA B 1 19 ? -5.211 -70.75 -25.562 1 70.12 19 ALA B CA 1
ATOM 5549 C C . ALA B 1 19 ? -6.52 -71.562 -25.453 1 70.12 19 ALA B C 1
ATOM 5551 O O . ALA B 1 19 ? -7.168 -71.812 -26.469 1 70.12 19 ALA B O 1
ATOM 5552 N N . ASN B 1 20 ? -6.871 -71.875 -24.234 1 66.06 20 ASN B N 1
ATOM 5553 C CA . ASN B 1 20 ? -8.07 -72.688 -24.094 1 66.06 20 ASN B CA 1
ATOM 5554 C C . ASN B 1 20 ? -9.32 -71.875 -23.984 1 66.06 20 ASN B C 1
ATOM 5556 O O . ASN B 1 20 ? -10.43 -72.375 -23.812 1 66.06 20 ASN B O 1
ATOM 5560 N N . ASN B 1 21 ? -9.117 -70.562 -24.062 1 72.62 21 ASN B N 1
ATOM 5561 C CA . ASN B 1 21 ? -10.266 -69.688 -24.031 1 72.62 21 ASN B CA 1
ATOM 5562 C C . ASN B 1 21 ? -10.703 -69.25 -25.438 1 72.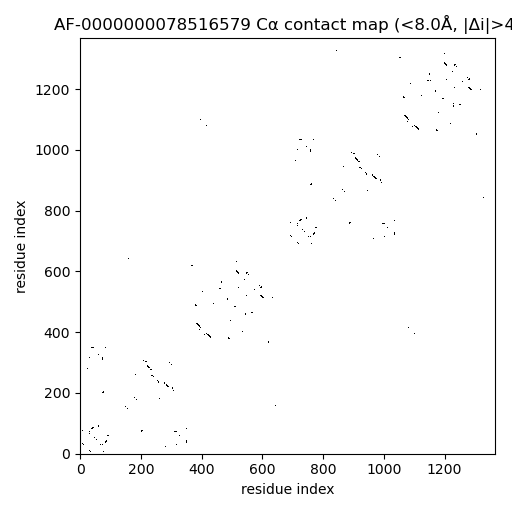62 21 ASN B C 1
ATOM 5564 O O . ASN B 1 21 ? -9.977 -68.562 -26.141 1 72.62 21 ASN B O 1
ATOM 5568 N N . PRO B 1 22 ? -11.75 -69.812 -25.844 1 66.38 22 PRO B N 1
ATOM 5569 C CA . PRO B 1 22 ? -12.195 -69.562 -27.219 1 66.38 22 PRO B CA 1
ATOM 5570 C C . PRO B 1 22 ? -12.391 -68.062 -27.484 1 66.38 22 PRO B C 1
ATOM 5572 O O . PRO B 1 22 ? -12.453 -67.625 -28.656 1 66.38 22 PRO B O 1
ATOM 5575 N N . ALA B 1 23 ? -12.32 -67.312 -26.484 1 73.69 23 ALA B N 1
ATOM 5576 C CA . ALA B 1 23 ? -12.594 -65.875 -26.672 1 73.69 23 ALA B CA 1
ATOM 5577 C C . ALA B 1 23 ? -11.344 -65.188 -27.141 1 73.69 23 ALA B C 1
ATOM 5579 O O . ALA B 1 23 ? -11.43 -64.062 -27.703 1 73.69 23 ALA B O 1
ATOM 5580 N N . TYR B 1 24 ? -10.164 -65.75 -26.906 1 80.88 24 TYR B N 1
ATOM 5581 C CA . TYR B 1 24 ? -8.961 -65.062 -27.391 1 80.88 24 TYR B CA 1
ATOM 5582 C C . TYR B 1 24 ? -8.836 -65.188 -28.906 1 80.88 24 TYR B C 1
ATOM 5584 O O . TYR B 1 24 ? -8.672 -66.312 -29.438 1 80.88 24 TYR B O 1
ATOM 5592 N N . SER B 1 25 ? -8.844 -64.188 -29.594 1 81.5 25 SER B N 1
ATOM 5593 C CA . SER B 1 25 ? -8.891 -64.188 -31.047 1 81.5 25 SER B CA 1
ATOM 5594 C C . SER B 1 25 ? -7.852 -63.25 -31.656 1 81.5 25 SER B C 1
ATOM 5596 O O . SER B 1 25 ? -7.926 -62.938 -32.844 1 81.5 25 SER B O 1
ATOM 5598 N N . SER B 1 26 ? -6.906 -62.812 -30.812 1 89.31 26 SER B N 1
ATOM 5599 C CA . SER B 1 26 ? -5.891 -61.938 -31.375 1 89.31 26 SER B CA 1
ATOM 5600 C C . SER B 1 26 ? -4.934 -62.688 -32.281 1 89.31 26 SER B C 1
ATOM 5602 O O . SER B 1 26 ? -4.664 -63.875 -32.062 1 89.31 26 SER B O 1
ATOM 5604 N N . LEU B 1 27 ? -4.383 -61.969 -33.312 1 89.81 27 LEU B N 1
ATOM 5605 C CA . LEU B 1 27 ? -3.438 -62.531 -34.25 1 89.81 27 LEU B CA 1
ATOM 5606 C C . LEU B 1 27 ? -2.043 -62.625 -33.625 1 89.81 27 LEU B C 1
ATOM 5608 O O . LEU B 1 27 ? -1.164 -63.312 -34.188 1 89.81 27 LEU B O 1
ATOM 5612 N N . PHE B 1 28 ? -1.899 -62.031 -32.438 1 92.19 28 PHE B N 1
ATOM 5613 C CA . PHE B 1 28 ? -0.556 -61.875 -31.906 1 92.19 28 PHE B CA 1
ATOM 5614 C C . PHE B 1 28 ? -0.385 -62.719 -30.641 1 92.19 28 PHE B C 1
ATOM 5616 O O . PHE B 1 28 ? -1.346 -62.938 -29.906 1 92.19 28 PHE B O 1
ATOM 5623 N N . ASP B 1 29 ? 0.854 -63.156 -30.375 1 88.75 29 ASP B N 1
ATOM 5624 C CA . ASP B 1 29 ? 1.169 -63.906 -29.172 1 88.75 29 ASP B CA 1
ATOM 5625 C C . ASP B 1 29 ? 1.41 -63 -27.984 1 88.75 29 ASP B C 1
ATOM 5627 O O . ASP B 1 29 ? 2.135 -62 -28.094 1 88.75 29 ASP B O 1
ATOM 5631 N N . PRO B 1 30 ? 0.805 -63.312 -26.938 1 92.44 30 PRO B N 1
ATOM 5632 C CA . PRO B 1 30 ? 0.962 -62.438 -25.781 1 92.44 30 PRO B CA 1
ATOM 5633 C C . PRO B 1 30 ? 2.277 -62.688 -25.031 1 92.44 30 PRO B C 1
ATOM 5635 O O . PRO B 1 30 ? 2.754 -63.812 -24.953 1 92.44 30 PRO B O 1
ATOM 5638 N N . TYR B 1 31 ? 2.902 -61.688 -24.562 1 94.12 31 TYR B N 1
ATOM 5639 C CA . TYR B 1 31 ? 4.109 -61.656 -23.75 1 94.12 31 TYR B CA 1
ATOM 5640 C C . TYR B 1 31 ? 3.879 -60.875 -22.453 1 94.12 31 TYR B C 1
ATOM 5642 O O . TYR B 1 31 ? 2.879 -60.188 -22.312 1 94.12 31 TYR B O 1
ATOM 5650 N N . ILE B 1 32 ? 4.723 -61.062 -21.484 1 94.88 32 ILE B N 1
ATOM 5651 C CA . ILE B 1 32 ? 4.625 -60.344 -20.219 1 94.88 32 ILE B CA 1
ATOM 5652 C C . ILE B 1 32 ? 6.02 -59.938 -19.766 1 94.88 32 ILE B C 1
ATOM 5654 O O . ILE B 1 32 ? 7.012 -60.594 -20.094 1 94.88 32 ILE B O 1
ATOM 5658 N N . HIS B 1 33 ? 6.117 -58.844 -19.141 1 95.19 33 HIS B N 1
ATOM 5659 C CA . HIS B 1 33 ? 7.391 -58.375 -18.625 1 95.19 33 HIS B CA 1
ATOM 5660 C C . HIS B 1 33 ? 7.965 -59.312 -17.578 1 95.19 33 HIS B C 1
ATOM 5662 O O . HIS B 1 33 ? 7.234 -59.812 -16.719 1 95.19 33 HIS B O 1
ATOM 5668 N N . LYS B 1 34 ? 9.234 -59.531 -17.547 1 93 34 LYS B N 1
ATOM 5669 C CA . LYS B 1 34 ? 9.898 -60.469 -16.641 1 93 34 LYS B CA 1
ATOM 5670 C C . LYS B 1 34 ? 9.789 -60 -15.195 1 93 34 LYS B C 1
ATOM 5672 O O . LYS B 1 34 ? 9.75 -60.812 -14.273 1 93 34 LYS B O 1
ATOM 5677 N N . GLN B 1 35 ? 9.703 -58.688 -15 1 93.62 35 GLN B N 1
ATOM 5678 C CA . GLN B 1 35 ? 9.625 -58.125 -13.664 1 93.62 35 GLN B CA 1
ATOM 5679 C C . GLN B 1 35 ? 8.211 -57.656 -13.352 1 93.62 35 GLN B C 1
ATOM 5681 O O . GLN B 1 35 ? 8.031 -56.594 -12.75 1 93.62 35 GLN B O 1
ATOM 5686 N N . THR B 1 36 ? 7.25 -58.344 -13.758 1 95 36 THR B N 1
ATOM 5687 C CA . THR B 1 36 ? 5.852 -57.969 -13.602 1 95 36 THR B CA 1
ATOM 5688 C C . THR B 1 36 ? 5.516 -57.75 -12.133 1 95 36 THR B C 1
ATOM 5690 O O . THR B 1 36 ? 4.582 -57 -11.805 1 95 36 THR B O 1
ATOM 5693 N N . ILE B 1 37 ? 6.258 -58.281 -11.203 1 93.56 37 ILE B N 1
ATOM 5694 C CA . ILE B 1 37 ? 6.008 -58.125 -9.773 1 93.56 37 ILE B CA 1
ATOM 5695 C C . ILE B 1 37 ? 6.109 -56.656 -9.375 1 93.56 37 ILE B C 1
ATOM 5697 O O . ILE B 1 37 ? 5.379 -56.219 -8.492 1 93.56 37 ILE B O 1
ATOM 5701 N N . ILE B 1 38 ? 6.988 -55.969 -10 1 94.62 38 ILE B N 1
ATOM 5702 C CA . ILE B 1 38 ? 7.16 -54.562 -9.719 1 94.62 38 ILE B CA 1
ATOM 5703 C C . ILE B 1 38 ? 5.898 -53.781 -10.109 1 94.62 38 ILE B C 1
ATOM 5705 O O . ILE B 1 38 ? 5.457 -52.906 -9.391 1 94.62 38 ILE B O 1
ATOM 5709 N N . ALA B 1 39 ? 5.352 -54.125 -11.266 1 96.5 39 ALA B N 1
ATOM 5710 C CA . ALA B 1 39 ? 4.109 -53.5 -11.719 1 96.5 39 ALA B CA 1
ATOM 5711 C C . ALA B 1 39 ? 2.969 -53.781 -10.75 1 96.5 39 ALA B C 1
ATOM 5713 O O . ALA B 1 39 ? 2.133 -52.938 -10.492 1 96.5 39 ALA B O 1
ATOM 5714 N N . ASP B 1 40 ? 2.957 -54.969 -10.172 1 95.94 40 ASP B N 1
ATOM 5715 C CA . ASP B 1 40 ? 1.942 -55.312 -9.18 1 95.94 40 ASP B CA 1
ATOM 5716 C C . ASP B 1 40 ? 2.107 -54.5 -7.906 1 95.94 40 ASP B C 1
ATOM 5718 O O . ASP B 1 40 ? 1.127 -54 -7.352 1 95.94 40 ASP B O 1
ATOM 5722 N N . HIS B 1 41 ? 3.32 -54.406 -7.461 1 95.19 41 HIS B N 1
ATOM 5723 C CA . HIS B 1 41 ? 3.621 -53.625 -6.262 1 95.19 41 HIS B CA 1
ATOM 5724 C C . HIS B 1 41 ? 3.111 -52.188 -6.391 1 95.19 41 HIS B C 1
ATOM 5726 O O . HIS B 1 41 ? 2.375 -51.719 -5.527 1 95.19 41 HIS B O 1
ATOM 5732 N N . VAL B 1 42 ? 3.488 -51.531 -7.465 1 95.88 42 VAL B N 1
ATOM 5733 C CA . VAL B 1 42 ? 3.193 -50.125 -7.582 1 95.88 42 VAL B CA 1
ATOM 5734 C C . VAL B 1 42 ? 1.697 -49.906 -7.816 1 95.88 42 VAL B C 1
ATOM 5736 O O . VAL B 1 42 ? 1.149 -48.875 -7.504 1 95.88 42 VAL B O 1
ATOM 5739 N N . SER B 1 43 ? 1.042 -50.906 -8.445 1 96.56 43 SER B N 1
ATOM 5740 C CA . SER B 1 43 ? -0.408 -50.812 -8.578 1 96.56 43 SER B CA 1
ATOM 5741 C C . SER B 1 43 ? -1.088 -50.75 -7.211 1 96.56 43 SER B C 1
ATOM 5743 O O . SER B 1 43 ? -2.02 -49.969 -7.008 1 96.56 43 SER B O 1
ATOM 5745 N N . VAL B 1 44 ? -0.605 -51.562 -6.293 1 95.69 44 VAL B N 1
ATOM 5746 C CA . VAL B 1 44 ? -1.131 -51.562 -4.93 1 95.69 44 VAL B CA 1
ATOM 5747 C C . VAL B 1 44 ? -0.741 -50.25 -4.23 1 95.69 44 VAL B C 1
ATOM 5749 O O . VAL B 1 44 ? -1.542 -49.688 -3.494 1 95.69 44 VAL B O 1
ATOM 5752 N N . GLN B 1 45 ? 0.436 -49.906 -4.457 1 94.75 45 GLN B N 1
ATOM 5753 C CA . GLN B 1 45 ? 0.901 -48.656 -3.877 1 94.75 45 GLN B CA 1
ATOM 5754 C C . GLN B 1 45 ? -0.011 -47.469 -4.27 1 94.75 45 GLN B C 1
ATOM 5756 O O . GLN B 1 45 ? -0.294 -46.594 -3.455 1 94.75 45 GLN B O 1
ATOM 5761 N N . CYS B 1 46 ? -0.356 -47.438 -5.523 1 95.25 46 CYS B N 1
ATOM 5762 C CA . CYS B 1 46 ? -1.225 -46.375 -6.012 1 95.25 46 CYS B CA 1
ATOM 5763 C C . CYS B 1 46 ? -2.531 -46.344 -5.227 1 95.25 46 CYS B C 1
ATOM 5765 O O . CYS B 1 46 ? -3.031 -45.25 -4.902 1 95.25 46 CYS B O 1
ATOM 5767 N N . HIS B 1 47 ? -3.068 -47.5 -4.859 1 94.44 47 HIS B N 1
ATOM 5768 C CA . HIS B 1 47 ? -4.277 -47.594 -4.047 1 94.44 47 HIS B CA 1
ATOM 5769 C C . HIS B 1 47 ? -4.055 -47 -2.662 1 94.44 47 HIS B C 1
ATOM 5771 O O . HIS B 1 47 ? -4.898 -46.25 -2.156 1 94.44 47 HIS B O 1
ATOM 5777 N N . ILE B 1 48 ? -2.947 -47.312 -2.148 1 92 48 ILE B N 1
ATOM 5778 C CA . ILE B 1 48 ? -2.621 -46.844 -0.808 1 92 48 ILE B CA 1
ATOM 5779 C C . ILE B 1 48 ? -2.443 -45.344 -0.824 1 92 48 ILE B C 1
ATOM 5781 O O . ILE B 1 48 ? -2.959 -44.625 0.05 1 92 48 ILE B O 1
ATOM 5785 N N . ASP B 1 49 ? -1.735 -44.875 -1.784 1 90.56 49 ASP B N 1
ATOM 5786 C CA . ASP B 1 49 ? -1.451 -43.438 -1.873 1 90.56 49 ASP B CA 1
ATOM 5787 C C . ASP B 1 49 ? -2.736 -42.625 -2.057 1 90.56 49 ASP B C 1
ATOM 5789 O O . ASP B 1 49 ? -2.873 -41.531 -1.506 1 90.56 49 ASP B O 1
ATOM 5793 N N . LEU B 1 50 ? -3.639 -43.156 -2.838 1 89.5 50 LEU B N 1
ATOM 5794 C CA . LEU B 1 50 ? -4.844 -42.406 -3.188 1 89.5 50 LEU B CA 1
ATOM 5795 C C . LEU B 1 50 ? -5.875 -42.5 -2.066 1 89.5 50 LEU B C 1
ATOM 5797 O O . LEU B 1 50 ? -6.543 -41.5 -1.762 1 89.5 50 LEU B O 1
ATOM 5801 N N . ASN B 1 51 ? -6.059 -43.75 -1.469 1 89.31 51 ASN B N 1
ATOM 5802 C CA . ASN B 1 51 ? -7.211 -43.938 -0.593 1 89.31 51 ASN B CA 1
ATOM 5803 C C . ASN B 1 51 ? -6.809 -44.562 0.737 1 89.31 51 ASN B C 1
ATOM 5805 O O . ASN B 1 51 ? -7.656 -44.812 1.593 1 89.31 51 ASN B O 1
ATOM 5809 N N . GLY B 1 52 ? -5.648 -44.812 0.922 1 89.31 52 GLY B N 1
ATOM 5810 C CA . GLY B 1 52 ? -5.199 -45.438 2.156 1 89.31 52 GLY B CA 1
ATOM 5811 C C . GLY B 1 52 ? -5.129 -46.938 2.066 1 89.31 52 GLY B C 1
ATOM 5812 O O . GLY B 1 52 ? -5.699 -47.531 1.154 1 89.31 52 GLY B O 1
ATOM 5813 N N . ILE B 1 53 ? -4.523 -47.562 3.01 1 91.19 53 ILE B N 1
ATOM 5814 C CA . ILE B 1 53 ? -4.219 -48.969 2.994 1 91.19 53 ILE B CA 1
ATOM 5815 C C . ILE B 1 53 ? -5.508 -49.781 3.127 1 91.19 53 ILE B C 1
ATOM 5817 O O . ILE B 1 53 ? -5.625 -50.875 2.566 1 91.19 53 ILE B O 1
ATOM 5821 N N . ASP B 1 54 ? -6.508 -49.219 3.812 1 89.94 54 ASP B N 1
ATOM 5822 C CA . ASP B 1 54 ? -7.758 -49.938 4.059 1 89.94 54 ASP B CA 1
ATOM 5823 C C . ASP B 1 54 ? -8.617 -49.969 2.799 1 89.94 54 ASP B C 1
ATOM 5825 O O . ASP B 1 54 ? -9.516 -50.812 2.686 1 89.94 54 ASP B O 1
ATOM 5829 N N . ALA B 1 55 ? -8.281 -49.156 1.836 1 90.5 55 ALA B N 1
ATOM 5830 C CA . ALA B 1 55 ? -9.125 -49.031 0.646 1 90.5 55 ALA B CA 1
ATOM 5831 C C . ALA B 1 55 ? -8.539 -49.844 -0.507 1 90.5 55 ALA B C 1
ATOM 5833 O O . ALA B 1 55 ? -9.086 -49.844 -1.612 1 90.5 55 ALA B O 1
ATOM 5834 N N . VAL B 1 56 ? -7.473 -50.562 -0.233 1 93.75 56 VAL B N 1
ATOM 5835 C CA . VAL B 1 56 ? -6.82 -51.375 -1.275 1 93.75 56 VAL B CA 1
ATOM 5836 C C . VAL B 1 56 ? -7.781 -52.406 -1.813 1 93.75 56 VAL B C 1
ATOM 5838 O O . VAL B 1 56 ? -8.398 -53.156 -1.041 1 93.75 56 VAL B O 1
ATOM 5841 N N . GLY B 1 57 ? -7.988 -52.469 -3.072 1 91.38 57 GLY B N 1
ATOM 5842 C CA . GLY B 1 57 ? -8.828 -53.438 -3.723 1 91.38 57 GLY B CA 1
ATOM 5843 C C . GLY B 1 57 ? -10.273 -53 -3.871 1 91.38 57 GLY B C 1
ATOM 5844 O O . GLY B 1 57 ? -11.117 -53.781 -4.324 1 91.38 57 GLY B O 1
ATOM 5845 N N . SER B 1 58 ? -10.57 -51.781 -3.471 1 89.12 58 SER B N 1
ATOM 5846 C CA . SER B 1 58 ? -11.93 -51.25 -3.613 1 89.12 58 SER B CA 1
ATOM 5847 C C . SER B 1 58 ? -12.281 -51.031 -5.078 1 89.12 58 SER B C 1
ATOM 5849 O O . SER B 1 58 ? -13.453 -51 -5.445 1 89.12 58 SER B O 1
ATOM 5851 N N . LYS B 1 59 ? -11.281 -50.844 -5.875 1 89.81 59 LYS B N 1
ATOM 5852 C CA . LYS B 1 59 ? -11.406 -50.688 -7.32 1 89.81 59 LYS B CA 1
ATOM 5853 C C . LYS B 1 59 ? -10.367 -51.531 -8.047 1 89.81 59 LYS B C 1
ATOM 5855 O O . LYS B 1 59 ? -9.461 -52.094 -7.426 1 89.81 59 LYS B O 1
ATOM 5860 N N . PHE B 1 60 ? -10.57 -51.688 -9.289 1 90.69 60 PHE B N 1
ATOM 5861 C CA . PHE B 1 60 ? -9.68 -52.562 -10.023 1 90.69 60 PHE B CA 1
ATOM 5862 C C . PHE B 1 60 ? -9.086 -51.844 -11.234 1 90.69 60 PHE B C 1
ATOM 5864 O O . PHE B 1 60 ? -9.805 -51.188 -11.977 1 90.69 60 PHE B O 1
ATOM 5871 N N . GLY B 1 61 ? -7.758 -51.969 -11.375 1 92.06 61 GLY B N 1
ATOM 5872 C CA . GLY B 1 61 ? -7.031 -51.406 -12.5 1 92.06 61 GLY B CA 1
ATOM 5873 C C . GLY B 1 61 ? -6.191 -52.438 -13.234 1 92.06 61 GLY B C 1
ATOM 5874 O O . GLY B 1 61 ? -6.719 -53.438 -13.773 1 92.06 61 GLY B O 1
ATOM 5875 N N . ASN B 1 62 ? -4.871 -52.438 -13.008 1 90.06 62 ASN B N 1
ATOM 5876 C CA . ASN B 1 62 ? -3.877 -53.188 -13.734 1 90.06 62 ASN B CA 1
ATOM 5877 C C . ASN B 1 62 ? -3.938 -54.688 -13.375 1 90.06 62 ASN B C 1
ATOM 5879 O O . ASN B 1 62 ? -3.748 -55.531 -14.227 1 90.06 62 ASN B O 1
ATOM 5883 N N . LEU B 1 63 ? -4.207 -54.906 -12.148 1 91.75 63 LEU B N 1
ATOM 5884 C CA . LEU B 1 63 ? -3.865 -56.219 -11.602 1 91.75 63 LEU B CA 1
ATOM 5885 C C . LEU B 1 63 ? -4.887 -57.281 -12.023 1 91.75 63 LEU B C 1
ATOM 5887 O O . LEU B 1 63 ? -6.094 -57.062 -11.852 1 91.75 63 LEU B O 1
ATOM 5891 N N . ASN B 1 64 ? -4.418 -58.312 -12.617 1 89.12 64 ASN B N 1
ATOM 5892 C CA . ASN B 1 64 ? -5.125 -59.531 -12.992 1 89.12 64 ASN B CA 1
ATOM 5893 C C . ASN B 1 64 ? -4.41 -60.75 -12.484 1 89.12 64 ASN B C 1
ATOM 5895 O O . ASN B 1 64 ? -3.297 -61.062 -12.914 1 89.12 64 ASN B O 1
ATOM 5899 N N . ALA B 1 65 ? -5.039 -61.5 -11.609 1 83.75 65 ALA B N 1
ATOM 5900 C CA . ALA B 1 65 ? -4.402 -62.625 -10.953 1 83.75 65 ALA B CA 1
ATOM 5901 C C . ALA B 1 65 ? -4.137 -63.75 -11.945 1 83.75 65 ALA B C 1
ATOM 5903 O O . ALA B 1 65 ? -3.232 -64.562 -11.742 1 83.75 65 ALA B O 1
ATOM 5904 N N . HIS B 1 66 ? -4.824 -63.812 -12.969 1 83.5 66 HIS B N 1
ATOM 5905 C CA . HIS B 1 66 ? -4.75 -64.938 -13.922 1 83.5 66 HIS B CA 1
ATOM 5906 C C . HIS B 1 66 ? -3.764 -64.625 -15.039 1 83.5 66 HIS B C 1
ATOM 5908 O O . HIS B 1 66 ? -2.85 -65.438 -15.297 1 83.5 66 HIS B O 1
ATOM 5914 N N . ALA B 1 67 ? -3.912 -63.469 -15.672 1 85.31 67 ALA B N 1
ATOM 5915 C CA . ALA B 1 67 ? -3.143 -63.156 -16.875 1 85.31 67 ALA B CA 1
ATOM 5916 C C . ALA B 1 67 ? -1.928 -62.312 -16.547 1 85.31 67 ALA B C 1
ATOM 5918 O O . ALA B 1 67 ? -0.935 -62.312 -17.281 1 85.31 67 ALA B O 1
ATOM 5919 N N . GLY B 1 68 ? -1.994 -61.594 -15.43 1 91.44 68 GLY B N 1
ATOM 5920 C CA . GLY B 1 68 ? -0.898 -60.688 -15.078 1 91.44 68 GLY B CA 1
ATOM 5921 C C . GLY B 1 68 ? -1.269 -59.219 -15.18 1 91.44 68 GLY B C 1
ATOM 5922 O O . GLY B 1 68 ? -2.414 -58.875 -15.484 1 91.44 68 GLY B O 1
ATOM 5923 N N . ASN B 1 69 ? -0.32 -58.406 -14.852 1 95.44 69 ASN B N 1
ATOM 5924 C CA . ASN B 1 69 ? -0.504 -56.969 -14.805 1 95.44 69 ASN B CA 1
ATOM 5925 C C . ASN B 1 69 ? -0.692 -56.375 -16.203 1 95.44 69 ASN B C 1
ATOM 5927 O O . ASN B 1 69 ? 0.034 -56.75 -17.141 1 95.44 69 ASN B O 1
ATOM 5931 N N . PHE B 1 70 ? -1.623 -55.531 -16.422 1 96.19 70 PHE B N 1
ATOM 5932 C CA . PHE B 1 70 ? -1.983 -54.938 -17.703 1 96.19 70 PHE B CA 1
ATOM 5933 C C . PHE B 1 70 ? -0.77 -54.281 -18.359 1 96.19 70 PHE B C 1
ATOM 5935 O O . PHE B 1 70 ? -0.495 -54.531 -19.531 1 96.19 70 PHE B O 1
ATOM 5942 N N . THR B 1 71 ? -0.042 -53.438 -17.609 1 96.5 71 THR B N 1
ATOM 5943 C CA . THR B 1 71 ? 1.111 -52.719 -18.141 1 96.5 71 THR B CA 1
ATOM 5944 C C . THR B 1 71 ? 2.209 -53.719 -18.562 1 96.5 71 THR B C 1
ATOM 5946 O O . THR B 1 71 ? 2.824 -53.531 -19.625 1 96.5 71 THR B O 1
ATOM 5949 N N . SER B 1 72 ? 2.406 -54.719 -17.781 1 96.25 72 SER B N 1
ATOM 5950 C CA . SER B 1 72 ? 3.42 -55.719 -18.062 1 96.25 72 SER B CA 1
ATOM 5951 C C . SER B 1 72 ? 3.072 -56.5 -19.328 1 96.25 72 SER B C 1
ATOM 5953 O O . SER B 1 72 ? 3.963 -57 -20.031 1 96.25 72 SER B O 1
ATOM 5955 N N . LEU B 1 73 ? 1.82 -56.625 -19.547 1 96.12 73 LEU B N 1
ATOM 5956 C CA . LEU B 1 73 ? 1.353 -57.375 -20.703 1 96.12 73 LEU B CA 1
ATOM 5957 C C . LEU B 1 73 ? 1.372 -56.531 -21.969 1 96.12 73 LEU B C 1
ATOM 5959 O O . LEU B 1 73 ? 1.709 -57 -23.047 1 96.12 73 LEU B O 1
ATOM 5963 N N . CYS B 1 74 ? 0.986 -55.281 -21.844 1 96.31 74 CYS B N 1
ATOM 5964 C CA . CYS B 1 74 ? 0.856 -54.375 -23 1 96.31 74 CYS B CA 1
ATOM 5965 C C . CYS B 1 74 ? 2.207 -53.781 -23.391 1 96.31 74 CYS B C 1
ATOM 5967 O O . CYS B 1 74 ? 2.412 -53.406 -24.531 1 96.31 74 CYS B O 1
ATOM 5969 N N . ALA B 1 75 ? 3.098 -53.656 -22.438 1 96.19 75 ALA B N 1
ATOM 5970 C CA . ALA B 1 75 ? 4.457 -53.188 -22.688 1 96.19 75 ALA B CA 1
ATOM 5971 C C . ALA B 1 75 ? 5.484 -54.125 -22.062 1 96.19 75 ALA B C 1
ATOM 5973 O O . ALA B 1 75 ? 6.246 -53.75 -21.172 1 96.19 75 ALA B O 1
ATOM 5974 N N . PRO B 1 76 ? 5.586 -55.281 -22.609 1 95.75 76 PRO B N 1
ATOM 5975 C CA . PRO B 1 76 ? 6.426 -56.281 -21.984 1 95.75 76 PRO B CA 1
ATOM 5976 C C . PRO B 1 76 ? 7.914 -55.969 -22.062 1 95.75 76 PRO B C 1
ATOM 5978 O O . PRO B 1 76 ? 8.719 -56.531 -21.312 1 95.75 76 PRO B O 1
ATOM 5981 N N . ASN B 1 77 ? 8.273 -55.125 -22.953 1 94.12 77 ASN B N 1
ATOM 5982 C CA . ASN B 1 77 ? 9.68 -54.75 -23.078 1 94.12 77 ASN B CA 1
ATOM 5983 C C . ASN B 1 77 ? 9.953 -53.375 -22.484 1 94.12 77 ASN B C 1
ATOM 5985 O O . ASN B 1 77 ? 10.93 -52.719 -22.859 1 94.12 77 ASN B O 1
ATOM 5989 N N . CYS B 1 78 ? 9.117 -52.938 -21.656 1 95.31 78 CYS B N 1
ATOM 5990 C CA . CYS B 1 78 ? 9.367 -51.688 -20.938 1 95.31 78 CYS B CA 1
ATOM 5991 C C . CYS B 1 78 ? 10.695 -51.75 -20.188 1 95.31 78 CYS B C 1
ATOM 5993 O O . CYS B 1 78 ? 11.031 -52.781 -19.609 1 95.31 78 CYS B O 1
ATOM 5995 N N . LEU B 1 79 ? 11.414 -50.688 -20.219 1 93.19 79 LEU B N 1
ATOM 5996 C CA . LEU B 1 79 ? 12.672 -50.625 -19.484 1 93.19 79 LEU B CA 1
ATOM 5997 C C . LEU B 1 79 ? 12.438 -50.812 -17.984 1 93.19 79 LEU B C 1
ATOM 5999 O O . LEU B 1 79 ? 11.508 -50.219 -17.438 1 93.19 79 LEU B O 1
ATOM 6003 N N . PRO B 1 80 ? 13.219 -51.562 -17.375 1 90.69 80 PRO B N 1
ATOM 6004 C CA . PRO B 1 80 ? 13.008 -51.844 -15.945 1 90.69 80 PRO B CA 1
ATOM 6005 C C . PRO B 1 80 ? 12.969 -50.594 -15.094 1 90.69 80 PRO B C 1
ATOM 6007 O O . PRO B 1 80 ? 12.18 -50.5 -14.156 1 90.69 80 PRO B O 1
ATOM 6010 N N . GLU B 1 81 ? 13.773 -49.625 -15.422 1 91.25 81 GLU B N 1
ATOM 6011 C CA . GLU B 1 81 ? 13.859 -48.406 -14.625 1 91.25 81 GLU B CA 1
ATOM 6012 C C . GLU B 1 81 ? 12.617 -47.531 -14.812 1 91.25 81 GLU B C 1
ATOM 6014 O O . GLU B 1 81 ? 12.375 -46.625 -14.023 1 91.25 81 GLU B O 1
ATOM 6019 N N . ARG B 1 82 ? 11.781 -47.812 -15.828 1 94.88 82 ARG B N 1
ATOM 6020 C CA . ARG B 1 82 ? 10.625 -47 -16.141 1 94.88 82 ARG B CA 1
ATOM 6021 C C . ARG B 1 82 ? 9.328 -47.719 -15.844 1 94.88 82 ARG B C 1
ATOM 6023 O O . ARG B 1 82 ? 8.258 -47.125 -15.773 1 94.88 82 ARG B O 1
ATOM 6030 N N . LEU B 1 83 ? 9.414 -49.031 -15.617 1 94.75 83 LEU B N 1
ATOM 6031 C CA . LEU B 1 83 ? 8.242 -49.906 -15.516 1 94.75 83 LEU B CA 1
ATOM 6032 C C . LEU B 1 83 ? 7.367 -49.5 -14.328 1 94.75 83 LEU B C 1
ATOM 6034 O O . LEU B 1 83 ? 6.145 -49.406 -14.453 1 94.75 83 LEU B O 1
ATOM 6038 N N . ALA B 1 84 ? 8.016 -49.25 -13.188 1 94.5 84 ALA B N 1
ATOM 6039 C CA . ALA B 1 84 ? 7.266 -48.906 -11.984 1 94.5 84 ALA B CA 1
ATOM 6040 C C . ALA B 1 84 ? 6.414 -47.656 -12.195 1 94.5 84 ALA B C 1
ATOM 6042 O O . ALA B 1 84 ? 5.23 -47.656 -11.852 1 94.5 84 ALA B O 1
ATOM 6043 N N . LEU B 1 85 ? 7.055 -46.656 -12.766 1 94.44 85 LEU B N 1
ATOM 6044 C CA . LEU B 1 85 ? 6.359 -45.406 -12.969 1 94.44 85 LEU B CA 1
ATOM 6045 C C . LEU B 1 85 ? 5.23 -45.562 -13.984 1 94.44 85 LEU B C 1
ATOM 6047 O O . LEU B 1 85 ? 4.129 -45.031 -13.781 1 94.44 85 LEU B O 1
ATOM 6051 N N . VAL B 1 86 ? 5.492 -46.219 -15.078 1 95.81 86 VAL B N 1
ATOM 6052 C CA . VAL B 1 86 ? 4.492 -46.406 -16.125 1 95.81 86 VAL B CA 1
ATOM 6053 C C . VAL B 1 86 ? 3.297 -47.188 -15.562 1 95.81 86 VAL B C 1
ATOM 6055 O O . VAL B 1 86 ? 2.146 -46.781 -15.766 1 95.81 86 VAL B O 1
ATOM 6058 N N . ALA B 1 87 ? 3.58 -48.219 -14.844 1 96.38 87 ALA B N 1
ATOM 6059 C CA . ALA B 1 87 ? 2.514 -49.031 -14.273 1 96.38 87 ALA B CA 1
ATOM 6060 C C . ALA B 1 87 ? 1.705 -48.25 -13.242 1 96.38 87 ALA B C 1
ATOM 6062 O O . ALA B 1 87 ? 0.477 -48.344 -13.203 1 96.38 87 ALA B O 1
ATOM 6063 N N . TYR B 1 88 ? 2.418 -47.531 -12.383 1 95.69 88 TYR B N 1
ATOM 6064 C CA . TYR B 1 88 ? 1.76 -46.688 -11.391 1 95.69 88 TYR B CA 1
ATOM 6065 C C . TYR B 1 88 ? 0.82 -45.719 -12.062 1 95.69 88 TYR B C 1
ATOM 6067 O O . TYR B 1 88 ? -0.309 -45.5 -11.609 1 95.69 88 TYR B O 1
ATOM 6075 N N . THR B 1 89 ? 1.297 -45.094 -13.125 1 94.19 89 THR B N 1
ATOM 6076 C CA . THR B 1 89 ? 0.538 -44.094 -13.844 1 94.19 89 THR B CA 1
ATOM 6077 C C . THR B 1 89 ? -0.699 -44.688 -14.492 1 94.19 89 THR B C 1
ATOM 6079 O O . THR B 1 89 ? -1.777 -44.094 -14.477 1 94.19 89 THR B O 1
ATOM 6082 N N . VAL B 1 90 ? -0.578 -45.812 -15.125 1 94.25 90 VAL B N 1
ATOM 6083 C CA . VAL B 1 90 ? -1.706 -46.469 -15.766 1 94.25 90 VAL B CA 1
ATOM 6084 C C . VAL B 1 90 ? -2.734 -46.875 -14.711 1 94.25 90 VAL B C 1
ATOM 6086 O O . VAL B 1 90 ? -3.941 -46.781 -14.945 1 94.25 90 VAL B O 1
ATOM 6089 N N . GLU B 1 91 ? -2.25 -47.406 -13.578 1 94.25 91 GLU B N 1
ATOM 6090 C CA . GLU B 1 91 ? -3.164 -47.719 -12.484 1 94.25 91 GLU B CA 1
ATOM 6091 C C . GLU B 1 91 ? -3.99 -46.5 -12.094 1 94.25 91 GLU B C 1
ATOM 6093 O O . GLU B 1 91 ? -5.203 -46.594 -11.906 1 94.25 91 GLU B O 1
ATOM 6098 N N . TYR B 1 92 ? -3.277 -45.438 -11.938 1 91.5 92 TYR B N 1
ATOM 6099 C CA . TYR B 1 92 ? -3.955 -44.188 -11.594 1 91.5 92 TYR B CA 1
ATOM 6100 C C . TYR B 1 92 ? -5.008 -43.844 -12.641 1 91.5 92 TYR B C 1
ATOM 6102 O O . TYR B 1 92 ? -6.109 -43.406 -12.305 1 91.5 92 TYR B O 1
ATOM 6110 N N . ALA B 1 93 ? -4.652 -43.969 -13.898 1 88.69 93 ALA B N 1
ATOM 6111 C CA . ALA B 1 93 ? -5.574 -43.625 -14.984 1 88.69 93 ALA B CA 1
ATOM 6112 C C . ALA B 1 93 ? -6.836 -44.5 -14.906 1 88.69 93 ALA B C 1
ATOM 6114 O O . ALA B 1 93 ? -7.941 -44 -15.148 1 88.69 93 ALA B O 1
ATOM 6115 N N . PHE B 1 94 ? -6.707 -45.75 -14.594 1 90.06 94 PHE B N 1
ATOM 6116 C CA . PHE B 1 94 ? -7.855 -46.625 -14.438 1 90.06 94 PHE B CA 1
ATOM 6117 C C . PHE B 1 94 ? -8.758 -46.156 -13.305 1 90.06 94 PHE B C 1
ATOM 6119 O O . PHE B 1 94 ? -9.977 -46.094 -13.453 1 90.06 94 PHE B O 1
ATOM 6126 N N . LEU B 1 95 ? -8.102 -45.875 -12.219 1 87.88 95 LEU B N 1
ATOM 6127 C CA . LEU B 1 95 ? -8.859 -45.469 -11.039 1 87.88 95 LEU B CA 1
ATOM 6128 C C . LEU B 1 95 ? -9.539 -44.125 -11.266 1 87.88 95 LEU B C 1
ATOM 6130 O O . LEU B 1 95 ? -10.656 -43.906 -10.789 1 87.88 95 LEU B O 1
ATOM 6134 N N . HIS B 1 96 ? -8.836 -43.25 -11.922 1 79.69 96 HIS B N 1
ATOM 6135 C CA . HIS B 1 96 ? -9.391 -41.969 -12.25 1 79.69 96 HIS B CA 1
ATOM 6136 C C . HIS B 1 96 ? -10.602 -42.094 -13.172 1 79.69 96 HIS B C 1
ATOM 6138 O O . HIS B 1 96 ? -11.594 -41.375 -13.016 1 79.69 96 HIS B O 1
ATOM 6144 N N . ASP B 1 97 ? -10.531 -42.938 -14.141 1 75.31 97 ASP B N 1
ATOM 6145 C CA . ASP B 1 97 ? -11.609 -43.219 -15.094 1 75.31 97 ASP B CA 1
ATOM 6146 C C . ASP B 1 97 ? -12.859 -43.719 -14.375 1 75.31 97 ASP B C 1
ATOM 6148 O O . ASP B 1 97 ? -13.984 -43.344 -14.719 1 75.31 97 ASP B O 1
ATOM 6152 N N . ASP B 1 98 ? -12.672 -44.5 -13.422 1 73.94 98 ASP B N 1
ATOM 6153 C CA . ASP B 1 98 ? -13.797 -45.062 -12.68 1 73.94 98 ASP B CA 1
ATOM 6154 C C . ASP B 1 98 ? -14.516 -43.969 -11.875 1 73.94 98 ASP B C 1
ATOM 6156 O O . ASP B 1 98 ? -15.727 -44.031 -11.664 1 73.94 98 ASP B O 1
ATOM 6160 N N . GLU B 1 99 ? -13.75 -43.031 -11.391 1 69.5 99 GLU B N 1
ATOM 6161 C CA . GLU B 1 99 ? -14.344 -41.938 -10.617 1 69.5 99 GLU B CA 1
ATOM 6162 C C . GLU B 1 99 ? -15.117 -40.969 -11.508 1 69.5 99 GLU B C 1
ATOM 6164 O O . GLU B 1 99 ? -16.141 -40.438 -11.102 1 69.5 99 GLU B O 1
ATOM 6169 N N . THR B 1 100 ? -14.633 -40.688 -12.68 1 60.97 100 THR B N 1
ATOM 6170 C CA . THR B 1 100 ? -15.289 -39.75 -13.602 1 60.97 100 THR B CA 1
ATOM 6171 C C . THR B 1 100 ? -16.594 -40.344 -14.125 1 60.97 100 THR B C 1
ATOM 6173 O O . THR B 1 100 ? -17.531 -39.625 -14.445 1 60.97 100 THR B O 1
ATOM 6176 N N . ASP B 1 101 ? -16.625 -41.594 -14.281 1 54.94 101 ASP B N 1
ATOM 6177 C CA . ASP B 1 101 ? -17.828 -42.281 -14.766 1 54.94 101 ASP B CA 1
ATOM 6178 C C . ASP B 1 101 ? -18.969 -42.188 -13.742 1 54.94 101 ASP B C 1
ATOM 6180 O O . ASP B 1 101 ? -20.141 -42.25 -14.102 1 54.94 101 ASP B O 1
ATOM 6184 N N . ASN B 1 102 ? -18.484 -41.875 -12.461 1 49.31 102 ASN B N 1
ATOM 6185 C CA . ASN B 1 102 ? -19.516 -41.75 -11.438 1 49.31 102 ASN B CA 1
ATOM 6186 C C . ASN B 1 102 ? -19.891 -40.281 -11.195 1 49.31 102 ASN B C 1
ATOM 6188 O O . ASN B 1 102 ? -19.016 -39.438 -10.938 1 49.31 102 ASN B O 1
ATOM 6192 N N . ALA B 1 103 ? -20.953 -39.531 -11.828 1 47.69 103 ALA B N 1
ATOM 6193 C CA . ALA B 1 103 ? -21.531 -38.219 -11.992 1 47.69 103 ALA B CA 1
ATOM 6194 C C . ALA B 1 103 ? -21.344 -37.375 -10.727 1 47.69 103 ALA B C 1
ATOM 6196 O O . ALA B 1 103 ? -21.188 -36.156 -10.805 1 47.69 103 ALA B O 1
ATOM 6197 N N . ALA B 1 104 ? -21.625 -37.875 -9.602 1 43.56 104 ALA B N 1
ATOM 6198 C CA . ALA B 1 104 ? -21.844 -37.062 -8.398 1 43.56 104 ALA B CA 1
ATOM 6199 C C . ALA B 1 104 ? -20.625 -36.219 -8.078 1 43.56 104 ALA B C 1
ATOM 6201 O O . ALA B 1 104 ? -20.734 -35.156 -7.441 1 43.56 104 ALA B O 1
ATOM 6202 N N . ASP B 1 105 ? -19.406 -36.469 -8.617 1 45.97 105 ASP B N 1
ATOM 6203 C CA . ASP B 1 105 ? -18.203 -35.812 -8.094 1 45.97 105 ASP B CA 1
ATOM 6204 C C . ASP B 1 105 ? -17.562 -34.906 -9.133 1 45.97 105 ASP B C 1
ATOM 6206 O O . ASP B 1 105 ? -16.406 -34.5 -8.984 1 45.97 105 ASP B O 1
ATOM 6210 N N . GLN B 1 106 ? -18.297 -34.688 -10.07 1 47.97 106 GLN B N 1
ATOM 6211 C CA . GLN B 1 106 ? -17.734 -33.969 -11.203 1 47.97 106 GLN B CA 1
ATOM 6212 C C . GLN B 1 106 ? -17.25 -32.594 -10.766 1 47.97 106 GLN B C 1
ATOM 6214 O O . GLN B 1 106 ? -16.219 -32.094 -11.234 1 47.97 106 GLN B O 1
ATOM 6219 N N . GLU B 1 107 ? -18.031 -32.031 -9.93 1 49.31 107 GLU B N 1
ATOM 6220 C CA . GLU B 1 107 ? -17.609 -30.703 -9.523 1 49.31 107 GLU B CA 1
ATOM 6221 C C . GLU B 1 107 ? -16.281 -30.734 -8.781 1 49.31 107 GLU B C 1
ATOM 6223 O O . GLU B 1 107 ? -15.414 -29.875 -9 1 49.31 107 GLU B O 1
ATOM 6228 N N . ALA B 1 108 ? -16.203 -31.797 -8.055 1 48.56 108 ALA B N 1
ATOM 6229 C CA . ALA B 1 108 ? -14.977 -31.906 -7.266 1 48.56 108 ALA B CA 1
ATOM 6230 C C . ALA B 1 108 ? -13.781 -32.25 -8.156 1 48.56 108 ALA B C 1
ATOM 6232 O O . ALA B 1 108 ? -12.695 -31.688 -7.977 1 48.56 108 ALA B O 1
ATOM 6233 N N . LEU B 1 109 ? -14.117 -33 -9.141 1 49.69 109 LEU B N 1
ATOM 6234 C CA . LEU B 1 109 ? -13.055 -33.406 -10.062 1 49.69 109 LEU B CA 1
ATOM 6235 C C . LEU B 1 109 ? -12.594 -32.219 -10.891 1 49.69 109 LEU B C 1
ATOM 6237 O O . LEU B 1 109 ? -11.398 -32.031 -11.141 1 49.69 109 LEU B O 1
ATOM 6241 N N . SER B 1 110 ? -13.555 -31.438 -11.273 1 53.38 110 SER B N 1
ATOM 6242 C CA . SER B 1 110 ? -13.219 -30.25 -12.039 1 53.38 110 SER B CA 1
ATOM 6243 C C . SER B 1 110 ? -12.328 -29.297 -11.234 1 53.38 110 SER B C 1
ATOM 6245 O O . SER B 1 110 ? -11.367 -28.75 -11.773 1 53.38 110 SER B O 1
ATOM 6247 N N . LEU B 1 111 ? -12.672 -29.25 -10.078 1 50.03 111 LEU B N 1
ATOM 6248 C CA . LEU B 1 111 ? -11.906 -28.375 -9.211 1 50.03 111 LEU B CA 1
ATOM 6249 C C . LEU B 1 111 ? -10.492 -28.906 -9 1 50.03 111 LEU B C 1
ATOM 6251 O O . LEU B 1 111 ? -9.523 -28.156 -9.031 1 50.03 111 LEU B O 1
ATOM 6255 N N . GLU B 1 112 ? -10.484 -30.25 -8.914 1 50.38 112 GLU B N 1
ATOM 6256 C CA . GLU B 1 112 ? -9.195 -30.891 -8.68 1 50.38 112 GLU B CA 1
ATOM 6257 C C . GLU B 1 112 ? -8.289 -30.781 -9.906 1 50.38 112 GLU B C 1
ATOM 6259 O O . GLU B 1 112 ? -7.094 -30.516 -9.773 1 50.38 112 GLU B O 1
ATOM 6264 N N . ASN B 1 113 ? -8.977 -30.922 -10.953 1 51.94 113 ASN B N 1
ATOM 6265 C CA . ASN B 1 113 ? -8.227 -30.766 -12.195 1 51.94 113 ASN B CA 1
ATOM 6266 C C . ASN B 1 113 ? -7.754 -29.328 -12.383 1 51.94 113 ASN B C 1
ATOM 6268 O O . ASN B 1 113 ? -6.637 -29.094 -12.844 1 51.94 113 ASN B O 1
ATOM 6272 N N . LYS B 1 114 ? -8.539 -28.453 -12 1 54.06 114 LYS B N 1
ATOM 6273 C CA . LYS B 1 114 ? -8.18 -27.031 -12.094 1 54.06 114 LYS B CA 1
ATOM 6274 C C . LYS B 1 114 ? -6.992 -26.703 -11.203 1 54.06 114 LYS B C 1
ATOM 6276 O O . LYS B 1 114 ? -6.094 -25.969 -11.602 1 54.06 114 LYS B O 1
ATOM 6281 N N . MET B 1 115 ? -7.023 -27.422 -10.172 1 47.97 115 MET B N 1
ATOM 6282 C CA . MET B 1 115 ? -5.918 -27.203 -9.242 1 47.97 115 MET B CA 1
ATOM 6283 C C . MET B 1 115 ? -4.613 -27.75 -9.805 1 47.97 115 MET B C 1
ATOM 6285 O O . MET B 1 115 ? -3.562 -27.125 -9.703 1 47.97 115 MET B O 1
ATOM 6289 N N . LEU B 1 116 ? -4.82 -28.922 -10.383 1 48.31 116 LEU B N 1
ATOM 6290 C CA . LEU B 1 116 ? -3.65 -29.531 -11 1 48.31 116 LEU B CA 1
ATOM 6291 C C . LEU B 1 116 ? -3.145 -28.688 -12.164 1 48.31 116 LEU B C 1
ATOM 6293 O O . LEU B 1 116 ? -1.936 -28.5 -12.32 1 48.31 116 LEU B O 1
ATOM 6297 N N . HIS B 1 117 ? -4.129 -28.219 -12.859 1 51.94 117 HIS B N 1
ATOM 6298 C CA . HIS B 1 117 ? -3.762 -27.375 -14 1 51.94 117 HIS B CA 1
ATOM 6299 C C . HIS B 1 117 ? -3.037 -26.109 -13.539 1 51.94 117 HIS B C 1
ATOM 6301 O O . HIS B 1 117 ? -2.055 -25.703 -14.156 1 51.94 117 HIS B O 1
ATOM 6307 N N . GLN B 1 118 ? -3.617 -25.703 -12.555 1 51.25 118 GLN B N 1
ATOM 6308 C CA . GLN B 1 118 ? -2.998 -24.5 -12.008 1 51.25 118 GLN B CA 1
ATOM 6309 C C . GLN B 1 118 ? -1.587 -24.797 -11.508 1 51.25 118 GLN B C 1
ATOM 6311 O O . GLN B 1 118 ? -0.677 -23.984 -11.695 1 51.25 118 GLN B O 1
ATOM 6316 N N . ALA B 1 119 ? -1.519 -25.969 -10.938 1 45.69 119 ALA B N 1
ATOM 6317 C CA . ALA B 1 119 ? -0.216 -26.375 -10.422 1 45.69 119 ALA B CA 1
ATOM 6318 C C . ALA B 1 119 ? 0.779 -26.609 -11.555 1 45.69 119 ALA B C 1
ATOM 6320 O O . ALA B 1 119 ? 1.964 -26.297 -11.422 1 45.69 119 ALA B O 1
ATOM 6321 N N . ILE B 1 120 ? 0.123 -27.156 -12.633 1 46 120 ILE B N 1
ATOM 6322 C CA . ILE B 1 120 ? 0.965 -27.469 -13.773 1 46 120 ILE B CA 1
ATOM 6323 C C . ILE B 1 120 ? 1.335 -26.188 -14.523 1 46 120 ILE B C 1
ATOM 6325 O O . ILE B 1 120 ? 2.477 -26.031 -14.961 1 46 120 ILE B O 1
ATOM 6329 N N . ASN B 1 121 ? 0.34 -25.328 -14.711 1 44.84 121 ASN B N 1
ATOM 6330 C CA . ASN B 1 121 ? 0.544 -24.156 -15.555 1 44.84 121 ASN B CA 1
ATOM 6331 C C . ASN B 1 121 ? 1.1 -22.984 -14.758 1 44.84 121 ASN B C 1
ATOM 6333 O O . ASN B 1 121 ? 1.32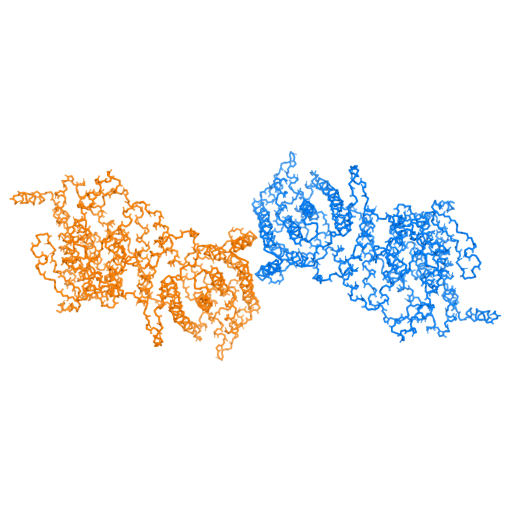4 -21.906 -15.305 1 44.84 121 ASN B O 1
ATOM 6337 N N . GLN B 1 122 ? 1.602 -23.328 -13.688 1 41.75 122 GLN B N 1
ATOM 6338 C CA . GLN B 1 122 ? 2.111 -22.234 -12.867 1 41.75 122 GLN B CA 1
ATOM 6339 C C . GLN B 1 122 ? 1.19 -21.016 -12.938 1 41.75 122 GLN B C 1
ATOM 6341 O O . GLN B 1 122 ? 1.657 -19.875 -12.938 1 41.75 122 GLN B O 1
ATOM 6346 N N . SER B 1 123 ? 0.078 -21.203 -13.469 1 38.06 123 SER B N 1
ATOM 6347 C CA . SER B 1 123 ? -0.813 -20.062 -13.617 1 38.06 123 SER B CA 1
ATOM 6348 C C . SER B 1 123 ? -1.611 -19.812 -12.344 1 38.06 123 SER B C 1
ATOM 6350 O O . SER B 1 123 ? -1.881 -20.734 -11.578 1 38.06 123 SER B O 1
ATOM 6352 N N . GLY B 1 124 ? -1.705 -18.594 -12 1 38.41 124 GLY B N 1
ATOM 6353 C CA . GLY B 1 124 ? -2.299 -17.906 -10.867 1 38.41 124 GLY B CA 1
ATOM 6354 C C . GLY B 1 124 ? -3.295 -18.75 -10.102 1 38.41 124 GLY B C 1
ATOM 6355 O O . GLY B 1 124 ? -4.023 -19.547 -10.695 1 38.41 124 GLY B O 1
ATOM 6356 N N . MET B 1 125 ? -2.949 -19.172 -9.031 1 34.53 125 MET B N 1
ATOM 6357 C CA . MET B 1 125 ? -3.801 -19.922 -8.109 1 34.53 125 MET B CA 1
ATOM 6358 C C . MET B 1 125 ? -5.191 -19.297 -8.039 1 34.53 125 MET B C 1
ATOM 6360 O O . MET B 1 125 ? -5.344 -18.141 -7.641 1 34.53 125 MET B O 1
ATOM 6364 N N . THR B 1 126 ? -6 -19.547 -8.906 1 35.5 126 THR B N 1
ATOM 6365 C CA . THR B 1 126 ? -7.379 -19.172 -8.633 1 35.5 126 THR B CA 1
ATOM 6366 C C . THR B 1 126 ? -7.762 -19.5 -7.191 1 35.5 126 THR B C 1
ATOM 6368 O O . THR B 1 126 ? -7.145 -20.359 -6.566 1 35.5 126 THR B O 1
ATOM 6371 N N . SER B 1 127 ? -8.68 -18.781 -6.648 1 35.25 127 SER B N 1
ATOM 6372 C CA . SER B 1 127 ? -9.219 -18.891 -5.301 1 35.25 127 SER B CA 1
ATOM 6373 C C . SER B 1 127 ? -9.508 -20.344 -4.934 1 35.25 127 SER B C 1
ATOM 6375 O O . SER B 1 127 ? -10.352 -20.984 -5.562 1 35.25 127 SER B O 1
ATOM 6377 N N . VAL B 1 128 ? -8.57 -21.078 -4.836 1 36.25 128 VAL B N 1
ATOM 6378 C CA . VAL B 1 128 ? -8.859 -22.438 -4.355 1 36.25 128 VAL B CA 1
ATOM 6379 C C . VAL B 1 128 ? -9.703 -22.359 -3.086 1 36.25 128 VAL B C 1
ATOM 6381 O O . VAL B 1 128 ? -9.398 -21.578 -2.178 1 36.25 128 VAL B O 1
ATOM 6384 N N . SER B 1 129 ? -10.82 -22.75 -3.129 1 38.44 129 SER B N 1
ATOM 6385 C CA . SER B 1 129 ? -11.703 -22.953 -1.987 1 38.44 129 SER B CA 1
ATOM 6386 C C . SER B 1 129 ? -10.938 -23.469 -0.776 1 38.44 129 SER B C 1
ATOM 6388 O O . SER B 1 129 ? -9.969 -24.219 -0.923 1 38.44 129 SER B O 1
ATOM 6390 N N . THR B 1 130 ? -10.953 -22.875 0.373 1 43.72 130 THR B N 1
ATOM 6391 C CA . THR B 1 130 ? -10.43 -22.984 1.729 1 43.72 130 THR B CA 1
ATOM 6392 C C . THR B 1 130 ? -10.445 -24.453 2.191 1 43.72 130 THR B C 1
ATOM 6394 O O . THR B 1 130 ? -9.711 -24.828 3.102 1 43.72 130 THR B O 1
ATOM 6397 N N . ARG B 1 131 ? -11.438 -25.328 1.783 1 46.94 131 ARG B N 1
ATOM 6398 C CA . ARG B 1 131 ? -11.516 -26.641 2.408 1 46.94 131 ARG B CA 1
ATOM 6399 C C . ARG B 1 131 ? -11.164 -27.75 1.413 1 46.94 131 ARG B C 1
ATOM 6401 O O . ARG B 1 131 ? -11.969 -28.078 0.539 1 46.94 131 ARG B O 1
ATOM 6408 N N . VAL B 1 132 ? -9.812 -27.938 1.381 1 51.56 132 VAL B N 1
ATOM 6409 C CA . VAL B 1 132 ? -9.477 -29.078 0.544 1 51.56 132 VAL B CA 1
ATOM 6410 C C . VAL B 1 132 ? -9.742 -30.375 1.307 1 51.56 132 VAL B C 1
ATOM 6412 O O . VAL B 1 132 ? -9.25 -30.562 2.42 1 51.56 132 VAL B O 1
ATOM 6415 N N . SER B 1 133 ? -10.641 -31.219 0.93 1 64.94 133 SER B N 1
ATOM 6416 C CA . SER B 1 133 ? -10.93 -32.531 1.519 1 64.94 133 SER B CA 1
ATOM 6417 C C . SER B 1 133 ? -9.688 -33.406 1.527 1 64.94 133 SER B C 1
ATOM 6419 O O . SER B 1 133 ? -8.797 -33.25 0.689 1 64.94 133 SER B O 1
ATOM 6421 N N . PRO B 1 134 ? -9.539 -34.188 2.494 1 70.75 134 PRO B N 1
ATOM 6422 C CA . PRO B 1 134 ? -8.406 -35.125 2.539 1 70.75 134 PRO B CA 1
ATOM 6423 C C . PRO B 1 134 ? -8.273 -35.938 1.26 1 70.75 134 PRO B C 1
ATOM 6425 O O . PRO B 1 134 ? -7.156 -36.219 0.815 1 70.75 134 PRO B O 1
ATOM 6428 N N . LYS B 1 135 ? -9.32 -36.281 0.715 1 75.62 135 LYS B N 1
ATOM 6429 C CA . LYS B 1 135 ? -9.297 -37.031 -0.532 1 75.62 135 LYS B CA 1
ATOM 6430 C C . LYS B 1 135 ? -8.688 -36.219 -1.666 1 75.62 135 LYS B C 1
ATOM 6432 O O . LYS B 1 135 ? -7.895 -36.719 -2.457 1 75.62 135 LYS B O 1
ATOM 6437 N N . ALA B 1 136 ? -9.047 -35.031 -1.646 1 70 136 ALA B N 1
ATOM 6438 C CA . ALA B 1 136 ? -8.531 -34.125 -2.674 1 70 136 ALA B CA 1
ATOM 6439 C C . ALA B 1 136 ? -7.027 -33.906 -2.502 1 70 136 ALA B C 1
ATOM 6441 O O . ALA B 1 136 ? -6.289 -33.844 -3.486 1 70 136 ALA B O 1
ATOM 6442 N N . GLN B 1 137 ? -6.629 -33.938 -1.351 1 72.25 137 GLN B N 1
ATOM 6443 C CA . GLN B 1 137 ? -5.211 -33.75 -1.066 1 72.25 137 GLN B CA 1
ATOM 6444 C C . GLN B 1 137 ? -4.398 -34.969 -1.517 1 72.25 137 GLN B C 1
ATOM 6446 O O . GLN B 1 137 ? -3.32 -34.812 -2.094 1 72.25 137 GLN B O 1
ATOM 6451 N N . ARG B 1 138 ? -4.891 -36.094 -1.236 1 80.56 138 ARG B N 1
ATOM 6452 C CA . ARG B 1 138 ? -4.195 -37.312 -1.645 1 80.56 138 ARG B CA 1
ATOM 6453 C C . ARG B 1 138 ? -4.09 -37.406 -3.164 1 80.56 138 ARG B C 1
ATOM 6455 O O . ARG B 1 138 ? -3.045 -37.781 -3.697 1 80.56 138 ARG B O 1
ATOM 6462 N N . LYS B 1 139 ? -5.145 -37.094 -3.725 1 80.56 139 LYS B N 1
ATOM 6463 C CA . LYS B 1 139 ? -5.148 -37.094 -5.184 1 80.56 139 LYS B CA 1
ATOM 6464 C C . LYS B 1 139 ? -4.125 -36.125 -5.754 1 80.56 139 LYS B C 1
ATOM 6466 O O . LYS B 1 139 ? -3.408 -36.438 -6.703 1 80.56 139 LYS B O 1
ATOM 6471 N N . ALA B 1 140 ? -4.102 -35 -5.176 1 74.88 140 ALA B N 1
ATOM 6472 C CA . ALA B 1 140 ? -3.133 -34 -5.609 1 74.88 140 ALA B CA 1
ATOM 6473 C C . ALA B 1 140 ? -1.703 -34.5 -5.426 1 74.88 140 ALA B C 1
ATOM 6475 O O . ALA B 1 140 ? -0.837 -34.25 -6.266 1 74.88 140 ALA B O 1
ATOM 6476 N N . GLU B 1 141 ? -1.453 -35.188 -4.402 1 80.75 141 GLU B N 1
ATOM 6477 C CA . GLU B 1 141 ? -0.129 -35.719 -4.113 1 80.75 141 GLU B CA 1
ATOM 6478 C C . GLU B 1 141 ? 0.254 -36.812 -5.117 1 80.75 141 GLU B C 1
ATOM 6480 O O . GLU B 1 141 ? 1.414 -36.906 -5.52 1 80.75 141 GLU B O 1
ATOM 6485 N N . VAL B 1 142 ? -0.685 -37.531 -5.406 1 86.69 142 VAL B N 1
ATOM 6486 C CA . VAL B 1 142 ? -0.422 -38.625 -6.355 1 86.69 142 VAL B CA 1
ATOM 6487 C C . VAL B 1 142 ? -0.115 -38.031 -7.73 1 86.69 142 VAL B C 1
ATOM 6489 O O . VAL B 1 142 ? 0.814 -38.469 -8.406 1 86.69 142 VAL B O 1
ATOM 6492 N N . GLN B 1 143 ? -0.855 -37.094 -8.094 1 82.06 143 GLN B N 1
ATOM 6493 C CA . GLN B 1 143 ? -0.604 -36.438 -9.367 1 82.06 143 GLN B CA 1
ATOM 6494 C C . GLN B 1 143 ? 0.769 -35.75 -9.383 1 82.06 143 GLN B C 1
ATOM 6496 O O . GLN B 1 143 ? 1.494 -35.844 -10.375 1 82.06 143 GLN B O 1
ATOM 6501 N N . ALA B 1 144 ? 1.029 -35.188 -8.328 1 80.88 144 ALA B N 1
ATOM 6502 C CA . ALA B 1 144 ? 2.338 -34.531 -8.203 1 80.88 144 ALA B CA 1
ATOM 6503 C C . ALA B 1 144 ? 3.459 -35.594 -8.266 1 80.88 144 ALA B C 1
ATOM 6505 O O . ALA B 1 144 ? 4.52 -35.312 -8.844 1 80.88 144 ALA B O 1
ATOM 6506 N N . LYS B 1 145 ? 3.262 -36.688 -7.613 1 85.69 145 LYS B N 1
ATOM 6507 C CA . LYS B 1 145 ? 4.227 -37.781 -7.633 1 85.69 145 LYS B CA 1
ATOM 6508 C C . LYS B 1 145 ? 4.504 -38.25 -9.062 1 85.69 145 LYS B C 1
ATOM 6510 O O . LYS B 1 145 ? 5.66 -38.375 -9.461 1 85.69 145 LYS B O 1
ATOM 6515 N N . ILE B 1 146 ? 3.455 -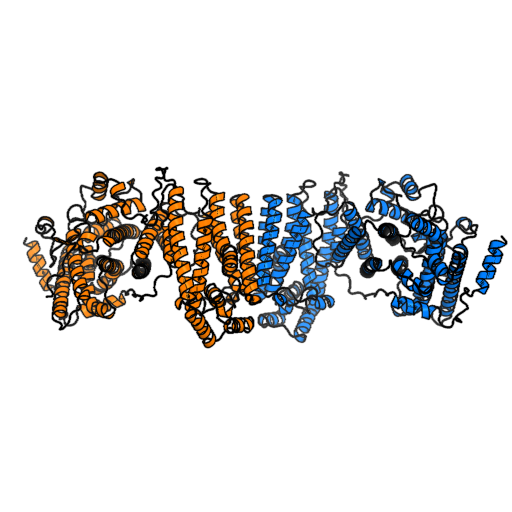38.406 -9.766 1 89 146 ILE B N 1
ATOM 6516 C CA . ILE B 1 146 ? 3.568 -38.844 -11.156 1 89 146 ILE B CA 1
ATOM 6517 C C . ILE B 1 146 ? 4.332 -37.812 -11.969 1 89 146 ILE B C 1
ATOM 6519 O O . ILE B 1 146 ? 5.312 -38.125 -12.641 1 89 146 ILE B O 1
ATOM 6523 N N . ALA B 1 147 ? 3.92 -36.656 -11.82 1 83.75 147 ALA B N 1
ATOM 6524 C CA . ALA B 1 147 ? 4.535 -35.562 -12.586 1 83.75 147 ALA B CA 1
ATOM 6525 C C . ALA B 1 147 ? 6.008 -35.406 -12.219 1 83.75 147 ALA B C 1
ATOM 6527 O O . ALA B 1 147 ? 6.863 -35.312 -13.102 1 83.75 147 ALA B O 1
ATOM 6528 N N . ALA B 1 148 ? 6.289 -35.406 -10.945 1 82.38 148 ALA B N 1
ATOM 6529 C CA . ALA B 1 148 ? 7.656 -35.219 -10.469 1 82.38 148 ALA B CA 1
ATOM 6530 C C . ALA B 1 148 ? 8.57 -36.344 -10.961 1 82.38 148 ALA B C 1
ATOM 6532 O O . ALA B 1 148 ? 9.719 -36.094 -11.344 1 82.38 148 ALA B O 1
ATOM 6533 N N . GLU B 1 149 ? 8.109 -37.5 -10.93 1 86.88 149 GLU B N 1
ATOM 6534 C CA . GLU B 1 149 ? 8.93 -38.656 -11.32 1 86.88 149 GLU B CA 1
ATOM 6535 C C . GLU B 1 149 ? 9.188 -38.656 -12.828 1 86.88 149 GLU B C 1
ATOM 6537 O O . GLU B 1 149 ? 10.273 -39 -13.273 1 86.88 149 GLU B O 1
ATOM 6542 N N . TYR B 1 150 ? 8.203 -38.312 -13.602 1 87.88 150 TYR B N 1
ATOM 6543 C CA . TYR B 1 150 ? 8.422 -38.219 -15.039 1 87.88 150 TYR B CA 1
ATOM 6544 C C . TYR B 1 150 ? 9.445 -37.125 -15.352 1 87.88 150 TYR B C 1
ATOM 6546 O O . TYR B 1 150 ? 10.344 -37.312 -16.172 1 87.88 150 TYR B O 1
ATOM 6554 N N . LEU B 1 151 ? 9.305 -36.031 -14.719 1 80.81 151 LEU B N 1
ATOM 6555 C CA . LEU B 1 151 ? 10.227 -34.906 -14.953 1 80.81 151 LEU B CA 1
ATOM 6556 C C . LEU B 1 151 ? 11.633 -35.281 -14.492 1 80.81 151 LEU B C 1
ATOM 6558 O O . LEU B 1 151 ? 12.617 -34.844 -15.094 1 80.81 151 LEU B O 1
ATOM 6562 N N . ARG B 1 152 ? 11.711 -36 -13.422 1 80.25 152 ARG B N 1
ATOM 6563 C CA . ARG B 1 152 ? 13.008 -36.438 -12.914 1 80.25 152 ARG B CA 1
ATOM 6564 C C . ARG B 1 152 ? 13.695 -37.375 -13.914 1 80.25 152 ARG B C 1
ATOM 6566 O O . ARG B 1 152 ? 14.883 -37.219 -14.188 1 80.25 152 ARG B O 1
ATOM 6573 N N . LEU B 1 153 ? 12.977 -38.312 -14.453 1 83.25 153 LEU B N 1
ATOM 6574 C CA . LEU B 1 153 ? 13.547 -39.344 -15.32 1 83.25 153 LEU B CA 1
ATOM 6575 C C . LEU B 1 153 ? 13.812 -38.781 -16.719 1 83.25 153 LEU B C 1
ATOM 6577 O O . LEU B 1 153 ? 14.82 -39.094 -17.344 1 83.25 153 LEU B O 1
ATOM 6581 N N . ASP B 1 154 ? 12.852 -38 -17.219 1 85.25 154 ASP B N 1
ATOM 6582 C CA . ASP B 1 154 ? 12.945 -37.406 -18.547 1 85.25 154 ASP B CA 1
ATOM 6583 C C . ASP B 1 154 ? 12.172 -36.094 -18.625 1 85.25 154 ASP B C 1
ATOM 6585 O O . ASP B 1 154 ? 10.984 -36.094 -18.969 1 85.25 154 ASP B O 1
ATOM 6589 N N . PRO B 1 155 ? 12.812 -35.062 -18.453 1 78 155 PRO B N 1
ATOM 6590 C CA . PRO B 1 155 ? 12.125 -33.75 -18.391 1 78 155 PRO B CA 1
ATOM 6591 C C . PRO B 1 155 ? 11.367 -33.438 -19.672 1 78 155 PRO B C 1
ATOM 6593 O O . PRO B 1 155 ? 10.297 -32.812 -19.625 1 78 155 PRO B O 1
ATOM 6596 N N . VAL B 1 156 ? 11.898 -33.781 -20.812 1 76.69 156 VAL B N 1
ATOM 6597 C CA . VAL B 1 156 ? 11.273 -33.469 -22.094 1 76.69 156 VAL B CA 1
ATOM 6598 C C . VAL B 1 156 ? 9.961 -34.219 -22.219 1 76.69 156 VAL B C 1
ATOM 6600 O O . VAL B 1 156 ? 8.914 -33.656 -22.516 1 76.69 156 VAL B O 1
ATOM 6603 N N . PHE B 1 157 ? 10.039 -35.5 -21.984 1 84.38 157 PHE B N 1
ATOM 6604 C CA . PHE B 1 157 ? 8.828 -36.312 -22.062 1 84.38 157 PHE B CA 1
ATOM 6605 C C . PHE B 1 157 ? 7.836 -35.906 -20.984 1 84.38 157 PHE B C 1
ATOM 6607 O O . PHE B 1 157 ? 6.629 -35.844 -21.219 1 84.38 157 PHE B O 1
ATOM 6614 N N . GLY B 1 158 ? 8.414 -35.719 -19.812 1 80.69 158 GLY B N 1
ATOM 6615 C CA . GLY B 1 158 ? 7.562 -35.344 -18.703 1 80.69 158 GLY B CA 1
ATOM 6616 C C . GLY B 1 158 ? 6.715 -34.125 -18.984 1 80.69 158 GLY B C 1
ATOM 6617 O O . GLY B 1 158 ? 5.523 -34.094 -18.688 1 80.69 158 GLY B O 1
ATOM 6618 N N . GLU B 1 159 ? 7.238 -33.156 -19.578 1 75.94 159 GLU B N 1
ATOM 6619 C CA . GLU B 1 159 ? 6.496 -31.938 -19.906 1 75.94 159 GLU B CA 1
ATOM 6620 C C . GLU B 1 159 ? 5.391 -32.219 -20.922 1 75.94 159 GLU B C 1
ATOM 6622 O O . GLU B 1 159 ? 4.273 -31.734 -20.797 1 75.94 159 GLU B O 1
ATOM 6627 N N . TRP B 1 160 ? 5.773 -32.969 -21.906 1 75 160 TRP B N 1
ATOM 6628 C CA . TRP B 1 160 ? 4.781 -33.344 -22.906 1 75 160 TRP B CA 1
ATOM 6629 C C . TRP B 1 160 ? 3.648 -34.156 -22.266 1 75 160 TRP B C 1
ATOM 6631 O O . TRP B 1 160 ? 2.475 -33.906 -22.562 1 75 160 TRP B O 1
ATOM 6641 N N . PHE B 1 161 ? 4.105 -35.062 -21.469 1 79.38 161 PHE B N 1
ATOM 6642 C CA . PHE B 1 161 ? 3.166 -35.969 -20.828 1 79.38 161 PHE B CA 1
ATOM 6643 C C . PHE B 1 161 ? 2.162 -35.219 -19.969 1 79.38 161 PHE B C 1
ATOM 6645 O O . PHE B 1 161 ? 0.964 -35.5 -20 1 79.38 161 PHE B O 1
ATOM 6652 N N . LEU B 1 162 ? 2.654 -34.281 -19.281 1 73.81 162 LEU B N 1
ATOM 6653 C CA . LEU B 1 162 ? 1.804 -33.5 -18.406 1 73.81 162 LEU B CA 1
ATOM 6654 C C . LEU B 1 162 ? 0.834 -32.625 -19.219 1 73.81 162 LEU B C 1
ATOM 6656 O O . LEU B 1 162 ? -0.336 -32.5 -18.859 1 73.81 162 LEU B O 1
ATOM 6660 N N . LYS B 1 163 ? 1.251 -32.125 -20.266 1 72.12 163 LYS B N 1
ATOM 6661 C CA . LYS B 1 163 ? 0.383 -31.344 -21.141 1 72.12 163 LYS B CA 1
ATOM 6662 C C . LYS B 1 163 ? -0.691 -32.219 -21.766 1 72.12 163 LYS B C 1
ATOM 6664 O O . LYS B 1 163 ? -1.842 -31.797 -21.906 1 72.12 163 LYS B O 1
ATOM 6669 N N . ALA B 1 164 ? -0.281 -33.344 -22.156 1 74 164 ALA B N 1
ATOM 6670 C CA . ALA B 1 164 ? -1.218 -34.312 -22.766 1 74 164 ALA B CA 1
ATOM 6671 C C . ALA B 1 164 ? -2.283 -34.719 -21.75 1 74 164 ALA B C 1
ATOM 6673 O O . ALA B 1 164 ? -3.453 -34.906 -22.109 1 74 164 ALA B O 1
ATOM 6674 N N . TRP B 1 165 ? -1.81 -34.938 -20.594 1 75.06 165 TRP B N 1
ATOM 6675 C CA . TRP B 1 165 ? -2.75 -35.312 -19.547 1 75.06 165 TRP B CA 1
ATOM 6676 C C . TRP B 1 165 ? -3.787 -34.219 -19.328 1 75.06 165 TRP B C 1
ATOM 6678 O O . TRP B 1 165 ? -4.969 -34.531 -19.125 1 75.06 165 TRP B O 1
ATOM 6688 N N . GLN B 1 166 ? -3.352 -33.062 -19.344 1 69.25 166 GLN B N 1
ATOM 6689 C CA . GLN B 1 166 ? -4.25 -31.922 -19.156 1 69.25 166 GLN B CA 1
ATOM 6690 C C . GLN B 1 166 ? -5.285 -31.859 -20.281 1 69.25 166 GLN B C 1
ATOM 6692 O O . GLN B 1 166 ? -6.461 -31.578 -20.031 1 69.25 166 GLN B O 1
ATOM 6697 N N . THR B 1 167 ? -4.832 -32.062 -21.438 1 64.5 167 THR B N 1
ATOM 6698 C CA . THR B 1 167 ? -5.73 -32.031 -22.578 1 64.5 167 THR B CA 1
ATOM 6699 C C . THR B 1 167 ? -6.762 -33.156 -22.484 1 64.5 167 THR B C 1
ATOM 6701 O O . THR B 1 167 ? -7.941 -32.938 -22.766 1 64.5 167 THR B O 1
ATOM 6704 N N . PHE B 1 168 ? -6.305 -34.25 -22.047 1 67.69 168 PHE B N 1
ATOM 6705 C CA . PHE B 1 168 ? -7.176 -35.438 -21.906 1 67.69 168 PHE B CA 1
ATOM 6706 C C . PHE B 1 168 ? -8.242 -35.188 -20.844 1 67.69 168 PHE B C 1
ATOM 6708 O O . PHE B 1 168 ? -9.422 -35.438 -21.062 1 67.69 168 PHE B O 1
ATOM 6715 N N . THR B 1 169 ? -7.914 -34.656 -19.766 1 66.5 169 THR B N 1
ATOM 6716 C CA . THR B 1 169 ? -8.852 -34.5 -18.672 1 66.5 169 THR B CA 1
ATOM 6717 C C . THR B 1 169 ? -9.805 -33.344 -18.938 1 66.5 169 THR B C 1
ATOM 6719 O O . THR B 1 169 ? -10.93 -33.312 -18.438 1 66.5 169 THR B O 1
ATOM 6722 N N . ALA B 1 170 ? -9.359 -32.375 -19.766 1 62.59 170 ALA B N 1
ATOM 6723 C CA . ALA B 1 170 ? -10.227 -31.266 -20.141 1 62.59 170 ALA B CA 1
ATOM 6724 C C . ALA B 1 170 ? -11.273 -31.688 -21.156 1 62.59 170 ALA B C 1
ATOM 6726 O O . ALA B 1 170 ? -12.375 -31.141 -21.203 1 62.59 170 ALA B O 1
ATOM 6727 N N . SER B 1 171 ? -11 -32.594 -22.047 1 57.31 171 SER B N 1
ATOM 6728 C CA . SER B 1 171 ? -11.875 -33.031 -23.125 1 57.31 171 SER B CA 1
ATOM 6729 C C . SER B 1 171 ? -12.992 -33.906 -22.609 1 57.31 171 SER B C 1
ATOM 6731 O O . SER B 1 171 ? -14.07 -33.969 -23.203 1 57.31 171 SER B O 1
ATOM 6733 N N . VAL B 1 172 ? -12.844 -34.688 -21.609 1 55.88 172 VAL B N 1
ATOM 6734 C CA . VAL B 1 172 ? -13.812 -35.688 -21.125 1 55.88 172 VAL B CA 1
ATOM 6735 C C . VAL B 1 172 ? -15.094 -34.969 -20.688 1 55.88 172 VAL B C 1
ATOM 6737 O O . VAL B 1 172 ? -16.188 -35.531 -20.766 1 55.88 172 VAL B O 1
ATOM 6740 N N . GLN B 1 173 ? -15.203 -33.656 -20.484 1 52.66 173 GLN B N 1
ATOM 6741 C CA . GLN B 1 173 ? -16.391 -33 -19.953 1 52.66 173 GLN B CA 1
ATOM 6742 C C . GLN B 1 173 ? -17.453 -32.812 -21.047 1 52.66 173 GLN B C 1
ATOM 6744 O O . GLN B 1 173 ? -18.656 -32.812 -20.75 1 52.66 173 GLN B O 1
ATOM 6749 N N . ASP B 1 174 ? -17.188 -32.844 -22.297 1 49.91 174 ASP B N 1
ATOM 6750 C CA . ASP B 1 174 ? -18.172 -32.406 -23.281 1 49.91 174 ASP B CA 1
ATOM 6751 C C . ASP B 1 174 ? -18.859 -33.562 -23.953 1 49.91 174 ASP B C 1
ATOM 6753 O O . ASP B 1 174 ? -19.719 -33.375 -24.828 1 49.91 174 ASP B O 1
ATOM 6757 N N . VAL B 1 175 ? -18.719 -34.844 -23.703 1 51.47 175 VAL B N 1
ATOM 6758 C CA . VAL B 1 175 ? -18.969 -35.844 -24.734 1 51.47 175 VAL B CA 1
ATOM 6759 C C . VAL B 1 175 ? -20.281 -36.594 -24.438 1 51.47 175 VAL B C 1
ATOM 6761 O O . VAL B 1 175 ? -20.688 -37.469 -25.203 1 51.47 175 VAL B O 1
ATOM 6764 N N . ARG B 1 176 ? -20.906 -36.531 -23.344 1 48.62 176 ARG B N 1
ATOM 6765 C CA . ARG B 1 176 ? -21.922 -37.5 -22.984 1 48.62 176 ARG B CA 1
ATOM 6766 C C . ARG B 1 176 ? -23.047 -37.531 -24.016 1 48.62 176 ARG B C 1
ATOM 6768 O O . ARG B 1 176 ? -23.891 -38.438 -23.984 1 48.62 176 ARG B O 1
ATOM 6775 N N . SER B 1 177 ? -23.375 -36.406 -24.484 1 52.16 177 SER B N 1
ATOM 6776 C CA . SER B 1 177 ? -24.641 -36.469 -25.219 1 52.16 177 SER B CA 1
ATOM 6777 C C . SER B 1 177 ? -24.422 -36.875 -26.672 1 52.16 177 SER B C 1
ATOM 6779 O O . SER B 1 177 ? -25.297 -36.656 -27.516 1 52.16 177 SER B O 1
ATOM 6781 N N . LEU B 1 178 ? -23.391 -37.562 -26.938 1 59.81 178 LEU B N 1
ATOM 6782 C CA . LEU B 1 178 ? -23.125 -37.5 -28.375 1 59.81 178 LEU B CA 1
ATOM 6783 C C . LEU B 1 178 ? -23.703 -38.719 -29.094 1 59.81 178 LEU B C 1
ATOM 6785 O O . LEU B 1 178 ? -23.578 -39.844 -28.609 1 59.81 178 LEU B O 1
ATOM 6789 N N . GLU B 1 179 ? -24.641 -38.594 -30.062 1 73.88 179 GLU B N 1
AT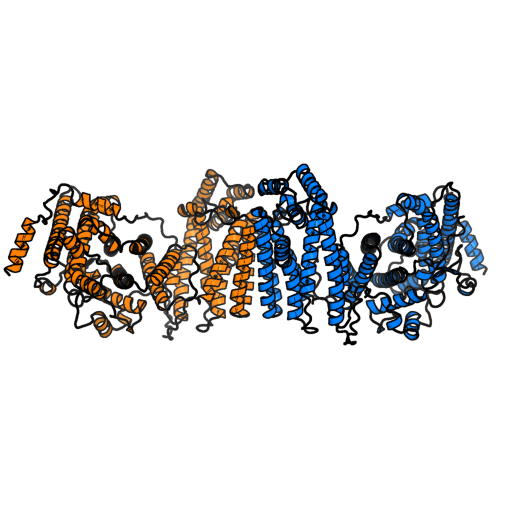OM 6790 C CA . GLU B 1 179 ? -25.078 -39.562 -31.062 1 73.88 179 GLU B CA 1
ATOM 6791 C C . GLU B 1 179 ? -24.062 -39.656 -32.219 1 73.88 179 GLU B C 1
ATOM 6793 O O . GLU B 1 179 ? -23.547 -38.656 -32.656 1 73.88 179 GLU B O 1
ATOM 6798 N N . PHE B 1 180 ? -23.547 -41.031 -32.406 1 82.44 180 PHE B N 1
ATOM 6799 C CA . PHE B 1 180 ? -22.594 -41.25 -33.5 1 82.44 180 PHE B CA 1
ATOM 6800 C C . PHE B 1 180 ? -23.281 -41.906 -34.719 1 82.44 180 PHE B C 1
ATOM 6802 O O . PHE B 1 180 ? -23.984 -42.906 -34.562 1 82.44 180 PHE B O 1
ATOM 6809 N N . PRO B 1 181 ? -23.141 -41.281 -35.906 1 81.25 181 PRO B N 1
ATOM 6810 C CA . PRO B 1 181 ? -23.812 -41.844 -37.094 1 81.25 181 PRO B CA 1
ATOM 6811 C C . PRO B 1 181 ? -23.297 -43.219 -37.5 1 81.25 181 PRO B C 1
ATOM 6813 O O . PRO B 1 181 ? -24.031 -44 -38.094 1 81.25 181 PRO B O 1
ATOM 6816 N N . ASN B 1 182 ? -22.016 -43.5 -37.281 1 85.44 182 ASN B N 1
ATOM 6817 C CA . ASN B 1 182 ? -21.422 -44.781 -37.625 1 85.44 182 ASN B CA 1
ATOM 6818 C C . ASN B 1 182 ? -20.25 -45.094 -36.719 1 85.44 182 ASN B C 1
ATOM 6820 O O . ASN B 1 182 ? -19.844 -44.281 -35.906 1 85.44 182 ASN B O 1
ATOM 6824 N N . LEU B 1 183 ? -19.734 -46.281 -36.812 1 86.69 183 LEU B N 1
ATOM 6825 C CA . LEU B 1 183 ? -18.656 -46.781 -35.969 1 86.69 183 LEU B CA 1
ATOM 6826 C C . LEU B 1 183 ? -17.359 -46.031 -36.219 1 86.69 183 LEU B C 1
ATOM 6828 O O . LEU B 1 183 ? -16.594 -45.781 -35.281 1 86.69 183 LEU B O 1
ATOM 6832 N N . ASP B 1 184 ? -17.125 -45.625 -37.438 1 84.31 184 ASP B N 1
ATOM 6833 C CA . ASP B 1 184 ? -15.898 -44.906 -37.75 1 84.31 184 ASP B CA 1
ATOM 6834 C C . ASP B 1 184 ? -15.82 -43.562 -37 1 84.31 184 ASP B C 1
ATOM 6836 O O . ASP B 1 184 ? -14.766 -43.219 -36.469 1 84.31 184 ASP B O 1
ATOM 6840 N N . ASP B 1 185 ? -16.906 -42.969 -37.031 1 84.44 185 ASP B N 1
ATOM 6841 C CA . ASP B 1 185 ? -16.953 -41.688 -36.281 1 84.44 185 ASP B CA 1
ATOM 6842 C C . ASP B 1 185 ? -16.797 -41.938 -34.781 1 84.44 185 ASP B C 1
ATOM 6844 O O . ASP B 1 185 ? -16.156 -41.125 -34.094 1 84.44 185 ASP B O 1
ATOM 6848 N N . TYR B 1 186 ? -17.406 -42.938 -34.344 1 87.44 186 TYR B N 1
ATOM 6849 C CA . TYR B 1 186 ? -17.281 -43.281 -32.938 1 87.44 186 TYR B CA 1
ATOM 6850 C C . TYR B 1 186 ? -15.836 -43.594 -32.562 1 87.44 186 TYR B C 1
ATOM 6852 O O . TYR B 1 186 ? -15.344 -43.156 -31.531 1 87.44 186 TYR B O 1
ATOM 6860 N N . LEU B 1 187 ? -15.156 -44.312 -33.438 1 87.88 187 LEU B N 1
ATOM 6861 C CA . LEU B 1 187 ? -13.797 -44.75 -33.125 1 87.88 187 LEU B CA 1
ATOM 6862 C C . LEU B 1 187 ? -12.844 -43.562 -33.062 1 87.88 187 LEU B C 1
ATOM 6864 O O . LEU B 1 187 ? -11.93 -43.531 -32.25 1 87.88 187 LEU B O 1
ATOM 6868 N N . ALA B 1 188 ? -13.039 -42.594 -33.938 1 81.25 188 ALA B N 1
ATOM 6869 C CA . ALA B 1 188 ? -12.211 -41.375 -33.906 1 81.25 188 ALA B CA 1
ATOM 6870 C C . ALA B 1 188 ? -12.352 -40.656 -32.562 1 81.25 188 ALA B C 1
ATOM 6872 O O . ALA B 1 188 ? -11.367 -40.188 -32 1 81.25 188 ALA B O 1
ATOM 6873 N N . PHE B 1 189 ? -13.547 -40.688 -32.094 1 80.62 189 PHE B N 1
ATOM 6874 C CA . PHE B 1 189 ? -13.828 -40.094 -30.797 1 80.62 189 PHE B CA 1
ATOM 6875 C C . PHE B 1 189 ? -13.289 -40.969 -29.672 1 80.62 189 PHE B C 1
ATOM 6877 O O . PHE B 1 189 ? -12.68 -40.438 -28.734 1 80.62 189 PHE B O 1
ATOM 6884 N N . ARG B 1 190 ? -13.484 -42.188 -29.766 1 86.31 190 ARG B N 1
ATOM 6885 C CA . ARG B 1 190 ? -13.203 -43.125 -28.688 1 86.31 190 ARG B CA 1
ATOM 6886 C C . ARG B 1 190 ? -11.711 -43.219 -28.406 1 86.31 190 ARG B C 1
ATOM 6888 O O . ARG B 1 190 ? -11.297 -43.406 -27.25 1 86.31 190 ARG B O 1
ATOM 6895 N N . ILE B 1 191 ? -10.883 -43.062 -29.375 1 84.31 191 ILE B N 1
ATOM 6896 C CA . ILE B 1 191 ? -9.43 -43.094 -29.219 1 84.31 191 ILE B CA 1
ATOM 6897 C C . ILE B 1 191 ? -8.977 -41.969 -28.281 1 84.31 191 ILE B C 1
ATOM 6899 O O . ILE B 1 191 ? -8.102 -42.188 -27.438 1 84.31 191 ILE B O 1
ATOM 6903 N N . VAL B 1 192 ? -9.602 -40.906 -28.406 1 78.38 192 VAL B N 1
ATOM 6904 C CA . VAL B 1 192 ? -9.273 -39.75 -27.578 1 78.38 192 VAL B CA 1
ATOM 6905 C C . VAL B 1 192 ? -9.898 -39.938 -26.188 1 78.38 192 VAL B C 1
ATOM 6907 O O . VAL B 1 192 ? -9.242 -39.688 -25.172 1 78.38 192 VAL B O 1
ATOM 6910 N N . ASP B 1 193 ? -11.141 -40.375 -26.219 1 77.38 193 ASP B N 1
ATOM 6911 C CA . ASP B 1 193 ? -11.883 -40.562 -24.984 1 77.38 193 ASP B CA 1
ATOM 6912 C C . ASP B 1 193 ? -11.203 -41.594 -24.094 1 77.38 193 ASP B C 1
ATOM 6914 O O . ASP B 1 193 ? -11.219 -41.469 -22.859 1 77.38 193 ASP B O 1
ATOM 6918 N N . ALA B 1 194 ? -10.672 -42.594 -24.703 1 80.31 194 ALA B N 1
ATOM 6919 C CA . ALA B 1 194 ? -10.031 -43.656 -23.953 1 80.31 194 ALA B CA 1
ATOM 6920 C C . ALA B 1 194 ? -8.578 -43.344 -23.641 1 80.31 194 ALA B C 1
ATOM 6922 O O . ALA B 1 194 ? -7.859 -44.156 -23.062 1 80.31 194 ALA B O 1
ATOM 6923 N N . ALA B 1 195 ? -8.117 -42.219 -24.062 1 78.94 195 ALA B N 1
ATOM 6924 C CA . ALA B 1 195 ? -6.727 -41.812 -23.859 1 78.94 195 ALA B CA 1
ATOM 6925 C C . ALA B 1 195 ? -5.758 -42.812 -24.453 1 78.94 195 ALA B C 1
ATOM 6927 O O . ALA B 1 195 ? -4.723 -43.125 -23.859 1 78.94 195 ALA B O 1
ATOM 6928 N N . ALA B 1 196 ? -6.152 -43.375 -25.516 1 79.62 196 ALA B N 1
ATOM 6929 C CA . ALA B 1 196 ? -5.312 -44.406 -26.125 1 79.62 196 ALA B CA 1
ATOM 6930 C C . ALA B 1 196 ? -3.959 -43.844 -26.531 1 79.62 196 ALA B C 1
ATOM 6932 O O . ALA B 1 196 ? -2.922 -44.469 -26.328 1 79.62 196 ALA B O 1
ATOM 6933 N N . ASP B 1 197 ? -4.055 -42.688 -27.047 1 77.62 197 ASP B N 1
ATOM 6934 C CA . ASP B 1 197 ? -2.812 -42.031 -27.469 1 77.62 197 ASP B CA 1
ATOM 6935 C C . ASP B 1 197 ? -1.899 -41.75 -26.281 1 77.62 197 ASP B C 1
ATOM 6937 O O . ASP B 1 197 ? -0.7 -42.031 -26.328 1 77.62 197 ASP B O 1
ATOM 6941 N N . TRP B 1 198 ? -2.445 -41.25 -25.25 1 82.56 198 TRP B N 1
ATOM 6942 C CA . TRP B 1 198 ? -1.685 -40.938 -24.047 1 82.56 198 TRP B CA 1
ATOM 6943 C C . TRP B 1 198 ? -1.065 -42.219 -23.453 1 82.56 198 TRP B C 1
ATOM 6945 O O . TRP B 1 198 ? 0.112 -42.219 -23.078 1 82.56 198 TRP B O 1
ATOM 6955 N N . THR B 1 199 ? -1.82 -43.25 -23.375 1 87.5 199 THR B N 1
ATOM 6956 C CA . THR B 1 199 ? -1.373 -44.531 -22.797 1 87.5 199 THR B CA 1
ATOM 6957 C C . THR B 1 199 ? -0.278 -45.156 -23.641 1 87.5 199 THR B C 1
ATOM 6959 O O . THR B 1 199 ? 0.75 -45.594 -23.125 1 87.5 199 THR B O 1
ATOM 6962 N N . LEU B 1 200 ? -0.488 -45.156 -24.875 1 87.19 200 LEU B N 1
ATOM 6963 C CA . LEU B 1 200 ? 0.457 -45.844 -25.75 1 87.19 200 LEU B CA 1
ATOM 6964 C C . LEU B 1 200 ? 1.746 -45.031 -25.891 1 87.19 200 LEU B C 1
ATOM 6966 O O . LEU B 1 200 ? 2.826 -45.625 -26.047 1 87.19 200 LEU B O 1
ATOM 6970 N N . TYR B 1 201 ? 1.571 -43.781 -25.812 1 87.31 201 TYR B N 1
ATOM 6971 C CA . TYR B 1 201 ? 2.797 -43 -25.797 1 87.31 201 TYR B CA 1
ATOM 6972 C C . TYR B 1 201 ? 3.598 -43.25 -24.531 1 87.31 201 TYR B C 1
ATOM 6974 O O . TYR B 1 201 ? 4.832 -43.25 -24.547 1 87.31 201 TYR B O 1
ATOM 6982 N N . ASN B 1 202 ? 2.863 -43.438 -23.516 1 92.25 202 ASN B N 1
ATOM 6983 C CA . ASN B 1 202 ? 3.527 -43.781 -22.281 1 92.25 202 ASN B CA 1
ATOM 6984 C C . ASN B 1 202 ? 4.258 -45.125 -22.406 1 92.25 202 ASN B C 1
ATOM 6986 O O . ASN B 1 202 ? 5.383 -45.281 -21.922 1 92.25 202 ASN B O 1
ATOM 6990 N N . PHE B 1 203 ? 3.658 -46.094 -23.047 1 95.19 203 PHE B N 1
ATOM 6991 C CA . PHE B 1 203 ? 4.281 -47.375 -23.281 1 95.19 203 PHE B CA 1
ATOM 6992 C C . PHE B 1 203 ? 5.492 -47.25 -24.203 1 95.19 203 PHE B C 1
ATOM 6994 O O . PHE B 1 203 ? 6.508 -47.906 -24 1 95.19 203 PHE B O 1
ATOM 7001 N N . ARG B 1 204 ? 5.301 -46.406 -25.172 1 93.56 204 ARG B N 1
ATOM 7002 C CA . ARG B 1 204 ? 6.406 -46.188 -26.094 1 93.56 204 ARG B CA 1
ATOM 7003 C C . ARG B 1 204 ? 7.621 -45.625 -25.375 1 93.56 204 ARG B C 1
ATOM 7005 O O . ARG B 1 204 ? 8.734 -46.125 -25.516 1 93.56 204 ARG B O 1
ATOM 7012 N N . TRP B 1 205 ? 7.363 -44.594 -24.609 1 93.31 205 TRP B N 1
ATOM 7013 C CA . TRP B 1 205 ? 8.438 -44 -23.812 1 93.31 205 TRP B CA 1
ATOM 7014 C C . TRP B 1 205 ? 9.008 -45 -22.828 1 93.31 205 TRP B C 1
ATOM 7016 O O . TRP B 1 205 ? 10.227 -45.125 -22.672 1 93.31 205 TRP B O 1
ATOM 7026 N N . GLY B 1 206 ? 8.133 -45.719 -22.156 1 94.81 206 GLY B N 1
ATOM 7027 C CA . GLY B 1 206 ? 8.562 -46.75 -21.203 1 94.81 206 GLY B CA 1
ATOM 7028 C C . GLY B 1 206 ? 9.484 -47.781 -21.812 1 94.81 206 GLY B C 1
ATOM 7029 O O . GLY B 1 206 ? 10.367 -48.312 -21.141 1 94.81 206 GLY B O 1
ATOM 7030 N N . SER B 1 207 ? 9.297 -48.031 -23.078 1 94.88 207 SER B N 1
ATOM 7031 C CA . SER B 1 207 ? 10.07 -49.031 -23.781 1 94.88 207 SER B CA 1
ATOM 7032 C C . SER B 1 207 ? 11.305 -48.438 -24.438 1 94.88 207 SER B C 1
ATOM 7034 O O . SER B 1 207 ? 11.992 -49.125 -25.203 1 94.88 207 SER B O 1
ATOM 7036 N N . GLY B 1 208 ? 11.508 -47.156 -24.203 1 92 208 GLY B N 1
ATOM 7037 C CA . GLY B 1 208 ? 12.695 -46.5 -24.719 1 92 208 GLY B CA 1
ATOM 7038 C C . GLY B 1 208 ? 12.641 -46.25 -26.219 1 92 208 GLY B C 1
ATOM 7039 O O . GLY B 1 208 ? 1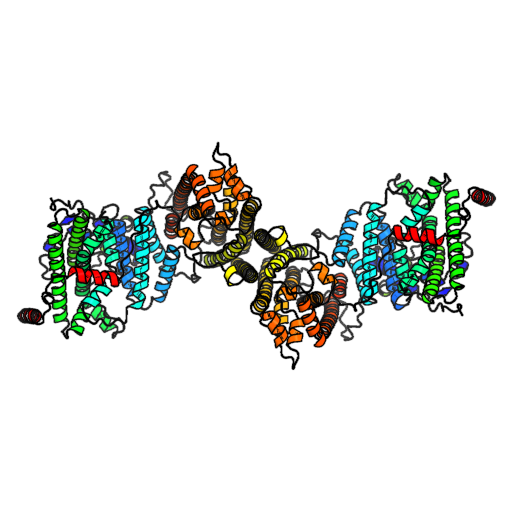3.672 -46.25 -26.891 1 92 208 GLY B O 1
ATOM 7040 N N . ILE B 1 209 ? 11.484 -46.125 -26.766 1 92.81 209 ILE B N 1
ATOM 7041 C CA . ILE B 1 209 ? 11.32 -45.906 -28.203 1 92.81 209 ILE B CA 1
ATOM 7042 C C . ILE B 1 209 ? 11.016 -44.438 -28.469 1 92.81 209 ILE B C 1
ATOM 7044 O O . ILE B 1 209 ? 10.117 -43.844 -27.859 1 92.81 209 ILE B O 1
ATOM 7048 N N . THR B 1 210 ? 11.766 -43.844 -29.297 1 89.31 210 THR B N 1
ATOM 7049 C CA . THR B 1 210 ? 11.523 -42.469 -29.734 1 89.31 210 THR B CA 1
ATOM 7050 C C . THR B 1 210 ? 11.383 -42.375 -31.25 1 89.31 210 THR B C 1
ATOM 7052 O O . THR B 1 210 ? 12.125 -43.031 -31.984 1 89.31 210 THR B O 1
ATOM 7055 N N . LEU B 1 211 ? 10.344 -41.688 -31.688 1 87.75 211 LEU B N 1
ATOM 7056 C CA . LEU B 1 211 ? 10.125 -41.5 -33.125 1 87.75 211 LEU B CA 1
ATOM 7057 C C . LEU B 1 211 ? 10.32 -40.031 -33.5 1 87.75 211 LEU B C 1
ATOM 7059 O O . LEU B 1 211 ? 9.922 -39.125 -32.75 1 87.75 211 LEU B O 1
ATOM 7063 N N . THR B 1 212 ? 10.945 -39.812 -34.594 1 85.06 212 THR B N 1
ATOM 7064 C CA . THR B 1 212 ? 10.969 -38.469 -35.188 1 85.06 212 THR B CA 1
ATOM 7065 C C . THR B 1 212 ? 9.602 -38.094 -35.719 1 85.06 212 THR B C 1
ATOM 7067 O O . THR B 1 212 ? 8.742 -38.938 -35.938 1 85.06 212 THR B O 1
ATOM 7070 N N . PRO B 1 213 ? 9.422 -36.875 -35.969 1 82 213 PRO B N 1
ATOM 7071 C CA . PRO B 1 213 ? 8.133 -36.469 -36.531 1 82 213 PRO B CA 1
ATOM 7072 C C . PRO B 1 213 ? 7.82 -37.156 -37.875 1 82 213 PRO B C 1
ATOM 7074 O O . PRO B 1 213 ? 6.664 -37.469 -38.125 1 82 213 PRO B O 1
ATOM 7077 N N . GLU B 1 214 ? 8.789 -37.312 -38.625 1 82.31 214 GLU B N 1
ATOM 7078 C CA . GLU B 1 214 ? 8.602 -37.969 -39.906 1 82.31 214 GLU B CA 1
ATOM 7079 C C . GLU B 1 214 ? 8.234 -39.438 -39.719 1 82.31 214 GLU B C 1
ATOM 7081 O O . GLU B 1 214 ? 7.348 -39.969 -40.375 1 82.31 214 GLU B O 1
ATOM 7086 N N . GLU B 1 215 ? 8.867 -40.062 -38.781 1 86.12 215 GLU B N 1
ATOM 7087 C CA . GLU B 1 215 ? 8.57 -41.438 -38.438 1 86.12 215 GLU B CA 1
ATOM 7088 C C . GLU B 1 215 ? 7.164 -41.594 -37.875 1 86.12 215 GLU B C 1
ATOM 7090 O O . GLU B 1 215 ? 6.48 -42.594 -38.156 1 86.12 215 GLU B O 1
ATOM 7095 N N . GLU B 1 216 ? 6.816 -40.688 -37.125 1 86.56 216 GLU B N 1
ATOM 7096 C CA . GLU B 1 216 ? 5.473 -40.719 -36.562 1 86.56 216 GLU B CA 1
ATOM 7097 C C . GLU B 1 216 ? 4.41 -40.625 -37.656 1 86.56 216 GLU B C 1
ATOM 7099 O O . GLU B 1 216 ? 3.4 -41.344 -37.594 1 86.56 216 GLU B O 1
ATOM 7104 N N . LYS B 1 217 ? 4.641 -39.781 -38.594 1 81.88 217 LYS B N 1
ATOM 7105 C CA . LYS B 1 217 ? 3.705 -39.656 -39.688 1 81.88 217 LYS B CA 1
ATOM 7106 C C . LYS B 1 217 ? 3.584 -40.969 -40.469 1 81.88 217 LYS B C 1
ATOM 7108 O O . LYS B 1 217 ? 2.492 -41.344 -40.906 1 81.88 217 LYS B O 1
ATOM 7113 N N . ILE B 1 218 ? 4.676 -41.594 -40.562 1 85.06 218 ILE B N 1
ATOM 7114 C CA . ILE B 1 218 ? 4.703 -42.875 -41.281 1 85.06 218 ILE B CA 1
ATOM 7115 C C . ILE B 1 218 ? 3.953 -43.906 -40.469 1 85.06 218 ILE B C 1
ATOM 7117 O O . ILE B 1 218 ? 3.199 -44.719 -41 1 85.06 218 ILE B O 1
ATOM 7121 N N . ALA B 1 219 ? 4.105 -43.938 -39.156 1 89.25 219 ALA B N 1
ATOM 7122 C CA . ALA B 1 219 ? 3.562 -44.969 -38.281 1 89.25 219 ALA B CA 1
ATOM 7123 C C . ALA B 1 219 ? 2.092 -44.719 -37.969 1 89.25 219 ALA B C 1
ATOM 7125 O O . ALA B 1 219 ? 1.371 -45.625 -37.531 1 89.25 219 ALA B O 1
ATOM 7126 N N . ASP B 1 220 ? 1.553 -43.594 -38.188 1 87.12 220 ASP B N 1
ATOM 7127 C CA . ASP B 1 220 ? 0.265 -43.094 -37.688 1 87.12 220 ASP B CA 1
ATOM 7128 C C . ASP B 1 220 ? -0.876 -44 -38.188 1 87.12 220 ASP B C 1
ATOM 7130 O O . ASP B 1 220 ? -1.773 -44.344 -37.438 1 87.12 220 ASP B O 1
ATOM 7134 N N . PRO B 1 221 ? -0.864 -44.312 -39.469 1 83.62 221 PRO B N 1
ATOM 7135 C CA . PRO B 1 221 ? -1.968 -45.156 -39.906 1 83.62 221 PRO B CA 1
ATOM 7136 C C . PRO B 1 221 ? -1.992 -46.5 -39.188 1 83.62 221 PRO B C 1
ATOM 7138 O O . PRO B 1 221 ? -3.066 -47.031 -38.875 1 83.62 221 PRO B O 1
ATOM 7141 N N . MET B 1 222 ? -0.828 -47.094 -39.031 1 88.94 222 MET B N 1
ATOM 7142 C CA . MET B 1 222 ? -0.739 -48.344 -38.281 1 88.94 222 MET B CA 1
ATOM 7143 C C . MET B 1 222 ? -1.108 -48.156 -36.812 1 88.94 222 MET B C 1
ATOM 7145 O O . MET B 1 222 ? -1.793 -49 -36.25 1 88.94 222 MET B O 1
ATOM 7149 N N . SER B 1 223 ? -0.674 -47.031 -36.312 1 90.5 223 SER B N 1
ATOM 7150 C CA . SER B 1 223 ? -1.029 -46.719 -34.938 1 90.5 223 SER B CA 1
ATOM 7151 C C . SER B 1 223 ? -2.541 -46.594 -34.75 1 90.5 223 SER B C 1
ATOM 7153 O O . SER B 1 223 ? -3.098 -47.094 -33.781 1 90.5 223 SER B O 1
ATOM 7155 N N . TYR B 1 224 ? -3.141 -45.969 -35.656 1 87.56 224 TYR B N 1
ATOM 7156 C CA . TYR B 1 224 ? -4.594 -45.844 -35.594 1 87.56 224 TYR B CA 1
ATOM 7157 C C . TYR B 1 224 ? -5.254 -47.219 -35.531 1 87.56 224 TYR B C 1
ATOM 7159 O O . TYR B 1 224 ? -6.152 -47.438 -34.719 1 87.56 224 TYR B O 1
ATOM 7167 N N . ALA B 1 225 ? -4.867 -48.062 -36.438 1 89.44 225 ALA B N 1
ATOM 7168 C CA . ALA B 1 225 ? -5.461 -49.406 -36.5 1 89.44 225 ALA B CA 1
ATOM 7169 C C . ALA B 1 225 ? -5.324 -50.094 -35.125 1 89.44 225 ALA B C 1
ATOM 7171 O O . ALA B 1 225 ? -6.27 -50.75 -34.656 1 89.44 225 ALA B O 1
ATOM 7172 N N . ALA B 1 226 ? -4.188 -49.969 -34.594 1 92.81 226 ALA B N 1
ATOM 7173 C CA . ALA B 1 226 ? -3.939 -50.594 -33.312 1 92.81 226 ALA B CA 1
ATOM 7174 C C . ALA B 1 226 ? -4.781 -49.938 -32.219 1 92.81 226 ALA B C 1
ATOM 7176 O O . ALA B 1 226 ? -5.375 -50.625 -31.391 1 92.81 226 ALA B O 1
ATOM 7177 N N . TYR B 1 227 ? -4.82 -48.594 -32.188 1 92.81 227 TYR B N 1
ATOM 7178 C CA . TYR B 1 227 ? -5.582 -47.875 -31.188 1 92.81 227 TYR B CA 1
ATOM 7179 C C . TYR B 1 227 ? -7.062 -48.25 -31.25 1 92.81 227 TYR B C 1
ATOM 7181 O O . TYR B 1 227 ? -7.707 -48.469 -30.234 1 92.81 227 TYR B O 1
ATOM 7189 N N . ALA B 1 228 ? -7.523 -48.219 -32.438 1 91.56 228 ALA B N 1
ATOM 7190 C CA . ALA B 1 228 ? -8.922 -48.594 -32.656 1 91.56 228 ALA B CA 1
ATOM 7191 C C . ALA B 1 228 ? -9.203 -50 -32.156 1 91.56 228 ALA B C 1
ATOM 7193 O O . ALA B 1 228 ? -10.227 -50.25 -31.5 1 91.56 228 ALA B O 1
ATOM 7194 N N . GLU B 1 229 ? -8.305 -50.875 -32.531 1 93.5 229 GLU B N 1
ATOM 7195 C CA . GLU B 1 229 ? -8.438 -52.281 -32.062 1 93.5 229 GLU B CA 1
ATOM 7196 C C . GLU B 1 229 ? -8.492 -52.344 -30.547 1 93.5 229 GLU B C 1
ATOM 7198 O O . GLU B 1 229 ? -9.328 -53.062 -29.984 1 93.5 229 GLU B O 1
ATOM 7203 N N . LEU B 1 230 ? -7.605 -51.719 -29.891 1 94.81 230 LEU B N 1
ATOM 7204 C CA . LEU B 1 230 ? -7.543 -51.688 -28.422 1 94.81 230 LEU B CA 1
ATOM 7205 C C . LEU B 1 230 ? -8.852 -51.188 -27.828 1 94.81 230 LEU B C 1
ATOM 7207 O O . LEU B 1 230 ? -9.367 -51.75 -26.859 1 94.81 230 LEU B O 1
ATOM 7211 N N . CYS B 1 231 ? -9.359 -50.156 -28.391 1 93.38 231 CYS B N 1
ATOM 7212 C CA . CYS B 1 231 ? -10.609 -49.594 -27.906 1 93.38 231 CYS B CA 1
ATOM 7213 C C . CYS B 1 231 ? -11.766 -50.562 -28.109 1 93.38 231 CYS B C 1
ATOM 7215 O O . CYS B 1 231 ? -12.617 -50.719 -27.234 1 93.38 231 CYS B O 1
ATOM 7217 N N . LEU B 1 232 ? -11.773 -51.156 -29.266 1 94.31 232 LEU B N 1
ATOM 7218 C CA . LEU B 1 232 ? -12.844 -52.094 -29.578 1 94.31 232 LEU B CA 1
ATOM 7219 C C . LEU B 1 232 ? -12.812 -53.281 -28.625 1 94.31 232 LEU B C 1
ATOM 7221 O O . LEU B 1 232 ? -13.867 -53.75 -28.172 1 94.31 232 LEU B O 1
ATOM 7225 N N . VAL B 1 233 ? -11.633 -53.75 -28.344 1 94.38 233 VAL B N 1
ATOM 7226 C CA . VAL B 1 233 ? -11.492 -54.875 -27.422 1 94.38 233 VAL B CA 1
ATOM 7227 C C . VAL B 1 233 ? -12.008 -54.469 -26.047 1 94.38 233 VAL B C 1
ATOM 7229 O O . VAL B 1 233 ? -12.75 -55.219 -25.406 1 94.38 233 VAL B O 1
ATOM 7232 N N . ASN B 1 234 ? -11.648 -53.344 -25.594 1 93.44 234 ASN B N 1
ATOM 7233 C CA . ASN B 1 234 ? -12.133 -52.844 -24.312 1 93.44 234 ASN B CA 1
ATOM 7234 C C . ASN B 1 234 ? -13.656 -52.75 -24.281 1 93.44 234 ASN B C 1
ATOM 7236 O O . ASN B 1 234 ? -14.289 -53.188 -23.312 1 93.44 234 ASN B O 1
ATOM 7240 N N . ASP B 1 235 ? -14.195 -52.188 -25.344 1 93.75 235 ASP B N 1
ATOM 7241 C CA . ASP B 1 235 ? -15.648 -52.031 -25.422 1 93.75 235 ASP B CA 1
ATOM 7242 C C . ASP B 1 235 ? -16.344 -53.406 -25.438 1 93.75 235 ASP B C 1
ATOM 7244 O O . ASP B 1 235 ? -17.406 -53.562 -24.828 1 93.75 235 ASP B O 1
ATOM 7248 N N . LEU B 1 236 ? -15.758 -54.281 -26.156 1 93.62 236 LEU B N 1
ATOM 7249 C CA . LEU B 1 236 ? -16.312 -55.625 -26.266 1 93.62 236 LEU B CA 1
ATOM 7250 C C . LEU B 1 236 ? -16.406 -56.281 -24.891 1 93.62 236 LEU B C 1
ATOM 7252 O O . LEU B 1 236 ? -17.453 -56.844 -24.516 1 93.62 236 LEU B O 1
ATOM 7256 N N . PHE B 1 237 ? -15.391 -56.219 -24.156 1 92.44 237 PHE B N 1
ATOM 7257 C CA . PHE B 1 237 ? -15.336 -56.906 -22.891 1 92.44 237 PHE B CA 1
ATOM 7258 C C . PHE B 1 237 ? -16.031 -56.125 -21.797 1 92.44 237 PHE B C 1
ATOM 7260 O O . PHE B 1 237 ? -16.562 -56.719 -20.844 1 92.44 237 PHE B O 1
ATOM 7267 N N . SER B 1 238 ? -16.141 -54.812 -21.906 1 91.75 238 SER B N 1
ATOM 7268 C CA . SER B 1 238 ? -16.781 -54 -20.875 1 91.75 238 SER B CA 1
ATOM 7269 C C . SER B 1 238 ? -18.281 -53.875 -21.125 1 91.75 238 SER B C 1
ATOM 7271 O O . SER B 1 238 ? -19 -53.281 -20.312 1 91.75 238 SER B O 1
ATOM 7273 N N . TRP B 1 239 ? -18.766 -54.469 -22.172 1 92.81 239 TRP B N 1
ATOM 7274 C CA . TRP B 1 239 ? -20.141 -54.25 -22.609 1 92.81 239 TRP B CA 1
ATOM 7275 C C . TRP B 1 239 ? -21.125 -54.688 -21.531 1 92.81 239 TRP B C 1
ATOM 7277 O O . TRP B 1 239 ? -22.016 -53.906 -21.156 1 92.81 239 TRP B O 1
ATOM 7287 N N . ASP B 1 240 ? -20.938 -55.875 -21.031 1 90.44 240 ASP B N 1
ATOM 7288 C CA . ASP B 1 240 ? -21.922 -56.406 -20.094 1 90.44 240 ASP B CA 1
ATOM 7289 C C . ASP B 1 240 ? -21.984 -55.562 -18.828 1 90.44 240 ASP B C 1
ATOM 7291 O O . ASP B 1 240 ? -23.078 -55.312 -18.297 1 90.44 240 ASP B O 1
ATOM 7295 N N . LYS B 1 241 ? -20.859 -55.188 -18.391 1 89.06 241 LYS B N 1
ATOM 7296 C CA . LYS B 1 241 ? -20.797 -54.344 -17.219 1 89.06 241 LYS B CA 1
ATOM 7297 C C . LYS B 1 241 ? -21.453 -52.969 -17.484 1 89.06 241 LYS B C 1
ATOM 7299 O O . LYS B 1 241 ? -22.234 -52.5 -16.672 1 89.06 241 LYS B O 1
ATOM 7304 N N . GLU B 1 242 ? -21.141 -52.406 -18.594 1 88.19 242 GLU B N 1
ATOM 7305 C CA . GLU B 1 242 ? -21.625 -51.062 -18.938 1 88.19 242 GLU B CA 1
ATOM 7306 C C . GLU B 1 242 ? -23.125 -51.094 -19.219 1 88.19 242 GLU B C 1
ATOM 7308 O O . GLU B 1 242 ? -23.844 -50.156 -18.859 1 88.19 242 GLU B O 1
ATOM 7313 N N . TYR B 1 243 ? -23.531 -52.125 -19.797 1 89.69 243 TYR B N 1
ATOM 7314 C CA . TYR B 1 243 ? -24.953 -52.25 -20.078 1 89.69 243 TYR B CA 1
ATOM 7315 C C . TYR B 1 243 ? -25.75 -52.438 -18.797 1 89.69 243 TYR B C 1
ATOM 7317 O O . TYR B 1 243 ? -26.828 -51.875 -18.641 1 89.69 243 TYR B O 1
ATOM 7325 N N . ALA B 1 244 ? -25.203 -53.25 -17.938 1 88.88 244 ALA B N 1
ATOM 7326 C CA . ALA B 1 244 ? -25.859 -53.438 -16.641 1 88.88 244 ALA B CA 1
ATOM 7327 C C . ALA B 1 244 ? -25.984 -52.125 -15.883 1 88.88 244 ALA B C 1
ATOM 7329 O O . ALA B 1 244 ? -27.016 -51.844 -15.266 1 88.88 244 ALA B O 1
ATOM 7330 N N . ALA B 1 245 ? -24.984 -51.375 -15.875 1 85.38 245 ALA B N 1
ATOM 7331 C CA . ALA B 1 245 ? -25 -50.094 -15.203 1 85.38 245 ALA B CA 1
ATOM 7332 C C . ALA B 1 245 ? -26 -49.156 -15.859 1 85.38 245 ALA B C 1
ATOM 7334 O O . ALA B 1 245 ? -26.672 -48.375 -15.172 1 85.38 245 ALA B O 1
ATOM 7335 N N . TYR B 1 246 ? -26.047 -49.219 -17.156 1 84.06 246 TYR B N 1
ATOM 7336 C CA . TYR B 1 246 ? -27 -48.438 -17.906 1 84.06 246 TYR B CA 1
ATOM 7337 C C . TYR B 1 246 ? -28.438 -48.781 -17.531 1 84.06 246 TYR B C 1
ATOM 7339 O O . TYR B 1 246 ? -29.266 -47.906 -17.312 1 84.06 246 TYR B O 1
ATOM 7347 N N . VAL B 1 247 ? -28.672 -49.969 -17.422 1 88.19 247 VAL B N 1
ATOM 7348 C CA . VAL B 1 247 ? -30 -50.438 -17.078 1 88.19 247 VAL B CA 1
ATOM 7349 C C . VAL B 1 247 ? -30.344 -50.062 -15.633 1 88.19 247 VAL B C 1
ATOM 7351 O O . VAL B 1 247 ? -31.453 -49.594 -15.352 1 88.19 247 VAL B O 1
ATOM 7354 N N . LYS B 1 248 ? -29.375 -50.25 -14.82 1 86.56 248 LYS B N 1
ATOM 7355 C CA . LYS B 1 248 ? -29.578 -49.969 -13.398 1 86.56 248 LYS B CA 1
ATOM 7356 C C . LYS B 1 248 ? -29.844 -48.469 -13.188 1 86.56 248 LYS B C 1
ATOM 7358 O O . LYS B 1 248 ? -30.609 -48.094 -12.289 1 86.56 248 LYS B O 1
ATOM 7363 N N . SER B 1 249 ? -29.25 -47.688 -13.984 1 83.25 249 SER B N 1
ATOM 7364 C CA . SER B 1 249 ? -29.406 -46.25 -13.844 1 83.25 249 SER B CA 1
ATOM 7365 C C . SER B 1 249 ? -30.625 -45.75 -14.625 1 83.25 249 SER B C 1
ATOM 7367 O O . SER B 1 249 ? -30.859 -44.531 -14.711 1 83.25 249 SER B O 1
ATOM 7369 N N . ASN B 1 250 ? -31.312 -46.562 -15.148 1 83.06 250 ASN B N 1
ATOM 7370 C CA . ASN B 1 250 ? -32.5 -46.219 -15.953 1 83.06 250 ASN B CA 1
ATOM 7371 C C . ASN B 1 250 ? -32.125 -45.25 -17.094 1 83.06 250 ASN B C 1
ATOM 7373 O O . ASN B 1 250 ? -32.875 -44.281 -17.344 1 83.06 250 ASN B O 1
ATOM 7377 N N . GLY B 1 251 ? -30.844 -45.406 -17.578 1 75.56 251 GLY B N 1
ATOM 7378 C CA . GLY B 1 251 ? -30.438 -44.656 -18.75 1 75.56 251 GLY B CA 1
ATOM 7379 C C . GLY B 1 251 ? -29.734 -43.344 -18.422 1 75.56 251 GLY B C 1
ATOM 7380 O O . GLY B 1 251 ? -29.344 -42.594 -19.328 1 75.56 251 GLY B O 1
ATOM 7381 N N . ASP B 1 252 ? -29.609 -43.094 -17.203 1 74.5 252 ASP B N 1
ATOM 7382 C CA . ASP B 1 252 ? -28.969 -41.844 -16.812 1 74.5 252 ASP B CA 1
ATOM 7383 C C . ASP B 1 252 ? -27.484 -41.844 -17.188 1 74.5 252 ASP B C 1
ATOM 7385 O O . ASP B 1 252 ? -26.922 -40.781 -17.484 1 74.5 252 ASP B O 1
ATOM 7389 N N . VAL B 1 253 ? -26.875 -42.969 -17.188 1 74.44 253 VAL B N 1
ATOM 7390 C CA . VAL B 1 253 ? -25.469 -43.125 -17.594 1 74.44 253 VAL B CA 1
ATOM 7391 C C . VAL B 1 253 ? -25.406 -43.406 -19.078 1 74.44 253 VAL B C 1
ATOM 7393 O O . VAL B 1 253 ? -25.969 -44.406 -19.547 1 74.44 253 VAL B O 1
ATOM 7396 N N . PRO B 1 254 ? -24.781 -42.531 -19.781 1 76 254 PRO B N 1
ATOM 7397 C CA . PRO B 1 254 ? -24.719 -42.781 -21.234 1 76 254 PRO B CA 1
ATOM 7398 C C . PRO B 1 254 ? -23.906 -44.031 -21.578 1 76 254 PRO B C 1
ATOM 7400 O O . PRO B 1 254 ? -22.922 -44.344 -20.906 1 76 254 PRO B O 1
ATOM 7403 N N . LEU B 1 255 ? -24.422 -44.719 -22.594 1 82.75 255 LEU B N 1
ATOM 7404 C CA . LEU B 1 255 ? -23.719 -45.906 -23.078 1 82.75 255 LEU B CA 1
ATOM 7405 C C . LEU B 1 255 ? -22.75 -45.562 -24.203 1 82.75 255 LEU B C 1
ATOM 7407 O O . LEU B 1 255 ? -23.156 -45.469 -25.359 1 82.75 255 LEU B O 1
ATOM 7411 N N . VAL B 1 256 ? -21.531 -45.375 -23.906 1 84.62 256 VAL B N 1
ATOM 7412 C CA . VAL B 1 256 ? -20.469 -45.125 -24.875 1 84.62 256 VAL B CA 1
ATOM 7413 C C . VAL B 1 256 ? -19.688 -46.406 -25.141 1 84.62 256 VAL B C 1
ATOM 7415 O O . VAL B 1 256 ? -18.656 -46.656 -24.516 1 84.62 256 VAL B O 1
ATOM 7418 N N . ASN B 1 257 ? -20.203 -47.094 -26.047 1 92.25 257 ASN B N 1
ATOM 7419 C CA . ASN B 1 257 ? -19.656 -48.406 -26.328 1 92.25 257 ASN B CA 1
ATOM 7420 C C . ASN B 1 257 ? -19.891 -48.844 -27.781 1 92.25 257 ASN B C 1
ATOM 7422 O O . ASN B 1 257 ? -20.984 -48.625 -28.312 1 92.25 257 ASN B O 1
ATOM 7426 N N . ALA B 1 258 ? -18.875 -49.406 -28.328 1 93.5 258 ALA B N 1
ATOM 7427 C CA . ALA B 1 258 ? -18.938 -49.781 -29.75 1 93.5 258 ALA B CA 1
ATOM 7428 C C . ALA B 1 258 ? -20.078 -50.75 -30.016 1 93.5 258 ALA B C 1
ATOM 7430 O O . ALA B 1 258 ? -20.688 -50.719 -31.078 1 93.5 258 ALA B O 1
ATOM 7431 N N . VAL B 1 259 ? -20.406 -51.656 -29.125 1 93.12 259 VAL B N 1
ATOM 7432 C CA . VAL B 1 259 ? -21.484 -52.625 -29.297 1 93.12 259 VAL B CA 1
ATOM 7433 C C . VAL B 1 259 ? -22.828 -51.906 -29.422 1 93.12 259 VAL B C 1
ATOM 7435 O O . VAL B 1 259 ? -23.641 -52.25 -30.266 1 93.12 259 VAL B O 1
ATOM 7438 N N . HIS B 1 260 ? -22.984 -50.938 -28.609 1 91.88 260 HIS B N 1
ATOM 7439 C CA . HIS B 1 260 ? -24.203 -50.125 -28.672 1 91.88 260 HIS B CA 1
ATOM 7440 C C . HIS B 1 260 ? -24.312 -49.375 -29.984 1 91.88 260 HIS B C 1
ATOM 7442 O O . HIS B 1 260 ? -25.375 -49.375 -30.609 1 91.88 260 HIS B O 1
ATOM 7448 N N . ILE B 1 261 ? -23.25 -48.781 -30.391 1 91.31 261 ILE B N 1
ATOM 7449 C CA . ILE B 1 261 ? -23.25 -47.969 -31.609 1 91.31 261 ILE B CA 1
ATOM 7450 C C . ILE B 1 261 ? -23.562 -48.875 -32.812 1 91.31 261 ILE B C 1
ATOM 7452 O O . ILE B 1 261 ? -24.359 -48.5 -33.656 1 91.31 261 ILE B O 1
ATOM 7456 N N . VAL B 1 262 ? -22.953 -50 -32.875 1 90.06 262 VAL B N 1
ATOM 7457 C CA . VAL B 1 262 ? -23.172 -50.906 -33.969 1 90.06 262 VAL B CA 1
ATOM 7458 C C . VAL B 1 262 ? -24.609 -51.438 -33.938 1 90.06 262 VAL B C 1
ATOM 7460 O O . VAL B 1 262 ? -25.266 -51.531 -34.969 1 90.06 262 VAL B O 1
ATOM 7463 N N . ALA B 1 263 ? -25.141 -51.719 -32.75 1 89.62 263 ALA B N 1
ATOM 7464 C CA . ALA B 1 263 ? -26.516 -52.219 -32.625 1 89.62 263 ALA B CA 1
ATOM 7465 C C . ALA B 1 263 ? -27.516 -51.188 -33.125 1 89.62 263 ALA B C 1
ATOM 7467 O O . ALA B 1 263 ? -28.438 -51.531 -33.875 1 89.62 263 ALA B O 1
ATOM 7468 N N . VAL B 1 264 ? -27.297 -50 -32.75 1 88.5 264 VAL B N 1
ATOM 7469 C CA . VAL B 1 264 ? -28.234 -48.938 -33.062 1 88.5 264 VAL B CA 1
ATOM 7470 C C . VAL B 1 264 ? -28.109 -48.562 -34.531 1 88.5 264 VAL B C 1
ATOM 7472 O O . VAL B 1 264 ? -29.109 -48.406 -35.25 1 88.5 264 VAL B O 1
ATOM 7475 N N . THR B 1 265 ? -26.969 -48.344 -34.969 1 86.75 265 THR B N 1
ATOM 7476 C CA . THR B 1 265 ? -26.75 -47.844 -36.312 1 86.75 265 THR B CA 1
ATOM 7477 C C . THR B 1 265 ? -27.078 -48.906 -37.375 1 86.75 265 THR B C 1
ATOM 7479 O O . THR B 1 265 ? -27.469 -48.594 -38.5 1 86.75 265 THR B O 1
ATOM 7482 N N . GLN B 1 266 ? -26.969 -50.156 -37 1 85.5 266 GLN B N 1
ATOM 7483 C CA . GLN B 1 266 ? -27.188 -51.219 -37.969 1 85.5 266 GLN B CA 1
ATOM 7484 C C . GLN B 1 266 ? -28.453 -52 -37.656 1 85.5 266 GLN B C 1
ATOM 7486 O O . GLN B 1 266 ? -28.812 -52.938 -38.375 1 85.5 266 GLN B O 1
ATOM 7491 N N . GLY B 1 267 ? -29.156 -51.656 -36.688 1 86 267 GLY B N 1
ATOM 7492 C CA . GLY B 1 267 ? -30.422 -52.281 -36.344 1 86 267 GLY B CA 1
ATOM 7493 C C . GLY B 1 267 ? -30.25 -53.75 -35.938 1 86 267 GLY B C 1
ATOM 7494 O O . GLY B 1 267 ? -30.984 -54.625 -36.438 1 86 267 GLY B O 1
ATOM 7495 N N . LEU B 1 268 ? -29.219 -54.062 -35.125 1 87.06 268 LEU B N 1
ATOM 7496 C CA . LEU B 1 268 ? -28.906 -55.438 -34.719 1 87.06 268 LEU B CA 1
ATOM 7497 C C . LEU B 1 268 ? -29.219 -55.656 -33.25 1 87.06 268 LEU B C 1
ATOM 7499 O O . LEU B 1 268 ? -29.344 -54.688 -32.5 1 87.06 268 LEU B O 1
ATOM 7503 N N . THR B 1 269 ? -29.359 -56.938 -32.969 1 89.06 269 THR B N 1
ATOM 7504 C CA . THR B 1 269 ? -29.406 -57.281 -31.531 1 89.06 269 THR B CA 1
ATOM 7505 C C . THR B 1 269 ? -28.047 -57.094 -30.891 1 89.06 269 THR B C 1
ATOM 7507 O O . THR B 1 269 ? -27.031 -57.031 -31.578 1 89.06 269 THR B O 1
ATOM 7510 N N . HIS B 1 270 ? -28.047 -57.062 -29.641 1 90.12 270 HIS B N 1
ATOM 7511 C CA . HIS B 1 270 ? -26.781 -56.875 -28.938 1 90.12 270 HIS B CA 1
ATOM 7512 C C . HIS B 1 270 ? -25.828 -58.062 -29.172 1 90.12 270 HIS B C 1
ATOM 7514 O O . HIS B 1 270 ? -24.625 -57.844 -29.312 1 90.12 270 HIS B O 1
ATOM 7520 N N . CYS B 1 271 ? -26.359 -59.156 -29.25 1 88.75 271 CYS B N 1
ATOM 7521 C CA . CYS B 1 271 ? -25.547 -60.344 -29.5 1 88.75 271 CYS B CA 1
ATOM 7522 C C . CYS B 1 271 ? -24.922 -60.281 -30.891 1 88.75 271 CYS B C 1
ATOM 7524 O O . CYS B 1 271 ? -23.734 -60.594 -31.062 1 88.75 271 CYS B O 1
ATOM 7526 N N . ALA B 1 272 ? -25.719 -59.875 -31.875 1 87.75 272 ALA B N 1
ATOM 7527 C CA . ALA B 1 272 ? -25.219 -59.75 -33.25 1 87.75 272 ALA B CA 1
ATOM 7528 C C . ALA B 1 272 ? -24.203 -58.594 -33.344 1 87.75 272 ALA B C 1
ATOM 7530 O O . ALA B 1 272 ? -23.219 -58.719 -34.062 1 87.75 272 ALA B O 1
ATOM 7531 N N . ALA B 1 273 ? -24.516 -57.625 -32.625 1 90.69 273 ALA B N 1
ATOM 7532 C CA . ALA B 1 273 ? -23.609 -56.469 -32.625 1 90.69 273 ALA B CA 1
ATOM 7533 C C . ALA B 1 273 ? -22.25 -56.844 -32.031 1 90.69 273 ALA B C 1
ATOM 7535 O O . ALA B 1 273 ? -21.203 -56.375 -32.5 1 90.69 273 ALA B O 1
ATOM 7536 N N . LYS B 1 274 ? -22.172 -57.625 -30.984 1 91.56 274 LYS B N 1
ATOM 7537 C CA . LYS B 1 274 ? -20.922 -58.094 -30.391 1 91.56 274 LYS B CA 1
ATOM 7538 C C . LYS B 1 274 ? -20.094 -58.844 -31.422 1 91.56 274 LYS B C 1
ATOM 7540 O O . LYS B 1 274 ? -18.875 -58.688 -31.469 1 91.56 274 LYS B O 1
ATOM 7545 N N . ALA B 1 275 ? -20.734 -59.594 -32.219 1 88.31 275 ALA B N 1
ATOM 7546 C CA . ALA B 1 275 ? -20.047 -60.375 -33.25 1 88.31 275 ALA B CA 1
ATOM 7547 C C . ALA B 1 275 ? -19.438 -59.438 -34.312 1 88.31 275 ALA B C 1
ATOM 7549 O O . ALA B 1 275 ? -18.328 -59.688 -34.781 1 88.31 275 ALA B O 1
ATOM 7550 N N . VAL B 1 276 ? -20.234 -58.438 -34.594 1 88.31 276 VAL B N 1
ATOM 7551 C CA . VAL B 1 276 ? -19.734 -57.469 -35.562 1 88.31 276 VAL B CA 1
ATOM 7552 C C . VAL B 1 276 ? -18.516 -56.75 -35 1 88.31 276 VAL B C 1
ATOM 7554 O O . VAL B 1 276 ? -17.531 -56.562 -35.719 1 88.31 276 VAL B O 1
ATOM 7557 N N . VAL B 1 277 ? -18.578 -56.375 -33.75 1 92.12 277 VAL B N 1
ATOM 7558 C CA . VAL B 1 277 ? -17.453 -55.719 -33.094 1 92.12 277 VAL B CA 1
ATOM 7559 C C . VAL B 1 277 ? -16.25 -56.625 -33.062 1 92.12 277 VAL B C 1
ATOM 7561 O O . VAL B 1 277 ? -15.117 -56.188 -33.312 1 92.12 277 VAL B O 1
ATOM 7564 N N . GLN B 1 278 ? -16.438 -57.875 -32.781 1 89.94 278 GLN B N 1
ATOM 7565 C CA . GLN B 1 278 ? -15.352 -58.844 -32.781 1 89.94 278 GLN B CA 1
ATOM 7566 C C . GLN B 1 278 ? -14.719 -58.938 -34.188 1 89.94 278 GLN B C 1
ATOM 7568 O O . GLN B 1 278 ? -13.5 -59.062 -34.312 1 89.94 278 GLN B O 1
ATOM 7573 N N . ALA B 1 279 ? -15.539 -58.906 -35.188 1 88 279 ALA B N 1
ATOM 7574 C CA . ALA B 1 279 ? -15.047 -58.938 -36.562 1 88 279 ALA B CA 1
ATOM 7575 C C . ALA B 1 279 ? -14.242 -57.688 -36.875 1 88 279 ALA B C 1
ATOM 7577 O O . ALA B 1 279 ? -13.258 -57.75 -37.625 1 88 279 ALA B O 1
ATOM 7578 N N . GLU B 1 280 ? -14.773 -56.594 -36.375 1 90.19 280 GLU B N 1
ATOM 7579 C CA . GLU B 1 280 ? -14.062 -55.344 -36.562 1 90.19 280 GLU B CA 1
ATOM 7580 C C . GLU B 1 280 ? -12.688 -55.375 -35.938 1 90.19 280 GLU B C 1
ATOM 7582 O O . GLU B 1 280 ? -11.727 -54.812 -36.438 1 90.19 280 GLU B O 1
ATOM 7587 N N . VAL B 1 281 ? -12.578 -56 -34.75 1 92.81 281 VAL B N 1
ATOM 7588 C CA . VAL B 1 281 ? -11.297 -56.156 -34.062 1 92.81 281 VAL B CA 1
ATOM 7589 C C . VAL B 1 281 ? -10.328 -56.906 -34.969 1 92.81 281 VAL B C 1
ATOM 7591 O O . VAL B 1 281 ? -9.195 -56.469 -35.188 1 92.81 281 VAL B O 1
ATOM 7594 N N . ARG B 1 282 ? -10.789 -58 -35.5 1 90.12 282 ARG B N 1
ATOM 7595 C CA . ARG B 1 282 ? -9.961 -58.812 -36.406 1 90.12 282 ARG B CA 1
ATOM 7596 C C . ARG B 1 282 ? -9.57 -58.031 -37.656 1 90.12 282 ARG B C 1
ATOM 7598 O O . ARG B 1 282 ? -8.422 -58.094 -38.094 1 90.12 282 ARG B O 1
ATOM 7605 N N . ALA B 1 283 ? -10.516 -57.312 -38.156 1 87.62 283 ALA B N 1
ATOM 7606 C CA . ALA B 1 283 ? -10.25 -56.531 -39.375 1 87.62 283 ALA B CA 1
ATOM 7607 C C . ALA B 1 283 ? -9.141 -55.5 -39.125 1 87.62 283 ALA B C 1
ATOM 7609 O O . ALA B 1 283 ? -8.297 -55.281 -40 1 87.62 283 ALA B O 1
ATOM 7610 N N . HIS B 1 284 ? -9.203 -54.906 -38.031 1 91.19 284 HIS B N 1
ATOM 7611 C CA . HIS B 1 284 ? -8.188 -53.906 -37.719 1 91.19 284 HIS B CA 1
ATOM 7612 C C . HIS B 1 284 ? -6.828 -54.562 -37.5 1 91.19 284 HIS B C 1
ATOM 7614 O O . HIS B 1 284 ? -5.801 -54 -37.875 1 91.19 284 HIS B O 1
ATOM 7620 N N . GLU B 1 285 ? -6.719 -55.75 -36.844 1 92.69 285 GLU B N 1
ATOM 7621 C CA . GLU B 1 285 ? -5.461 -56.469 -36.656 1 92.69 285 GLU B CA 1
ATOM 7622 C C . GLU B 1 285 ? -4.875 -56.875 -38.031 1 92.69 285 GLU B C 1
ATOM 7624 O O . GLU B 1 285 ? -3.676 -56.719 -38.25 1 92.69 285 GLU B O 1
ATOM 7629 N N . GLU B 1 286 ? -5.746 -57.344 -38.875 1 89.81 286 GLU B N 1
ATOM 7630 C CA . GLU B 1 286 ? -5.301 -57.75 -40.219 1 89.81 286 GLU B CA 1
ATOM 7631 C C . GLU B 1 286 ? -4.797 -56.531 -41 1 89.81 286 GLU B C 1
ATOM 7633 O O . GLU B 1 286 ? -3.799 -56.656 -41.719 1 89.81 286 GLU B O 1
ATOM 7638 N N . ARG B 1 287 ? -5.586 -55.5 -40.875 1 87.62 287 ARG B N 1
ATOM 7639 C CA . ARG B 1 287 ? -5.156 -54.312 -41.594 1 87.62 287 ARG B CA 1
ATOM 7640 C C . ARG B 1 287 ? -3.807 -53.812 -41.062 1 87.62 287 ARG B C 1
ATOM 7642 O O . ARG B 1 287 ? -2.963 -53.375 -41.844 1 87.62 287 ARG B O 1
ATOM 7649 N N . PHE B 1 288 ? -3.617 -53.844 -39.781 1 91.81 288 PHE B N 1
ATOM 7650 C CA . PHE B 1 288 ? -2.342 -53.5 -39.156 1 91.81 288 PHE B CA 1
ATOM 7651 C C . PHE B 1 288 ? -1.214 -54.344 -39.719 1 91.81 288 PHE B C 1
ATOM 7653 O O . PHE B 1 288 ? -0.17 -53.812 -40.125 1 91.81 288 PHE B O 1
ATOM 7660 N N . CYS B 1 289 ? -1.447 -55.656 -39.812 1 90.75 289 CYS B N 1
ATOM 7661 C CA . CYS B 1 289 ? -0.439 -56.562 -40.312 1 90.75 289 CYS B CA 1
ATOM 7662 C C . CYS B 1 289 ? -0.126 -56.25 -41.781 1 90.75 289 CYS B C 1
ATOM 7664 O O . CYS B 1 289 ? 1.036 -56.281 -42.188 1 90.75 289 CYS B O 1
ATOM 7666 N N . PHE B 1 290 ? -1.199 -55.969 -42.531 1 86.44 290 PHE B N 1
ATOM 7667 C CA . PHE B 1 290 ? -1.037 -55.656 -43.938 1 86.44 290 PHE B CA 1
ATOM 7668 C C . PHE B 1 290 ? -0.163 -54.406 -44.125 1 86.44 290 PHE B C 1
ATOM 7670 O O . PHE B 1 290 ? 0.791 -54.438 -44.906 1 86.44 290 PHE B O 1
ATOM 7677 N N . LEU B 1 291 ? -0.463 -53.406 -43.406 1 87.31 291 LEU B N 1
ATOM 7678 C CA . LEU B 1 291 ? 0.285 -52.156 -43.5 1 87.31 291 LEU B CA 1
ATOM 7679 C C . LEU B 1 291 ? 1.718 -52.312 -43.031 1 87.31 291 LEU B C 1
ATOM 7681 O O . LEU B 1 291 ? 2.65 -51.75 -43.594 1 87.31 291 LEU B O 1
ATOM 7685 N N . LYS B 1 292 ? 1.899 -53.062 -41.938 1 89 292 LYS B N 1
ATOM 7686 C CA . LYS B 1 292 ? 3.23 -53.344 -41.406 1 89 292 LYS B CA 1
ATOM 7687 C C . LYS B 1 292 ? 4.086 -54.094 -42.438 1 89 292 LYS B C 1
ATOM 7689 O O . LYS B 1 292 ? 5.254 -53.75 -42.625 1 89 292 LYS B O 1
ATOM 7694 N N . GLU B 1 293 ? 3.514 -55.062 -43.062 1 87.19 293 GLU B N 1
ATOM 7695 C CA . GLU B 1 293 ? 4.23 -55.844 -44.094 1 87.19 293 GLU B CA 1
ATOM 7696 C C . GLU B 1 293 ? 4.652 -54.938 -45.25 1 87.19 293 GLU B C 1
ATOM 7698 O O . GLU B 1 293 ? 5.758 -55.062 -45.781 1 87.19 293 GLU B O 1
ATOM 7703 N N . GLN B 1 294 ? 3.711 -54.094 -45.625 1 83.5 294 GLN B N 1
ATOM 7704 C CA . GLN B 1 294 ? 4.031 -53.188 -46.719 1 83.5 294 GLN B CA 1
ATOM 7705 C C . GLN B 1 294 ? 5.191 -52.25 -46.312 1 83.5 294 GLN B C 1
ATOM 7707 O O . GLN B 1 294 ? 6.062 -51.969 -47.125 1 83.5 294 GLN B O 1
ATOM 7712 N N . TYR B 1 295 ? 5.172 -51.875 -45.094 1 86.5 295 TYR B N 1
ATOM 7713 C CA . TYR B 1 295 ? 6.238 -51 -44.594 1 86.5 295 TYR B CA 1
ATOM 7714 C C . TYR B 1 295 ? 7.559 -51.75 -44.5 1 86.5 295 TYR B C 1
ATOM 7716 O O . TYR B 1 295 ? 8.609 -51.219 -44.875 1 86.5 295 TYR B O 1
ATOM 7724 N N . GLU B 1 296 ? 7.508 -52.969 -43.969 1 85.38 296 GLU B N 1
ATOM 7725 C CA . GLU B 1 296 ? 8.703 -53.781 -43.844 1 85.38 296 GLU B CA 1
ATOM 7726 C C . GLU B 1 296 ? 9.336 -54.062 -45.219 1 85.38 296 GLU B C 1
ATOM 7728 O O . GLU B 1 296 ? 10.547 -54.281 -45.312 1 85.38 296 GLU B O 1
ATOM 7733 N N . ALA B 1 297 ? 8.523 -54.031 -46.25 1 82.88 297 ALA B N 1
ATOM 7734 C CA . ALA B 1 297 ? 8.984 -54.344 -47.594 1 82.88 297 ALA B CA 1
ATOM 7735 C C . ALA B 1 297 ? 9.617 -53.125 -48.25 1 82.88 297 ALA B C 1
ATOM 7737 O O . ALA B 1 297 ? 10.219 -53.219 -49.312 1 82.88 297 ALA B O 1
ATOM 7738 N N . THR B 1 298 ? 9.477 -52.031 -47.594 1 83.81 298 THR B N 1
ATOM 7739 C CA . THR B 1 298 ? 10.117 -50.844 -48.156 1 83.81 298 THR B CA 1
ATOM 7740 C C . THR B 1 298 ? 11.633 -50.969 -48.094 1 83.81 298 THR B C 1
ATOM 7742 O O . THR B 1 298 ? 12.164 -51.844 -47.406 1 83.81 298 THR B O 1
ATOM 7745 N N . SER B 1 299 ? 12.367 -50.219 -48.875 1 80.56 299 SER B N 1
ATOM 7746 C CA . SER B 1 299 ? 13.805 -50.344 -49.094 1 80.56 299 SER B CA 1
ATOM 7747 C C . SER B 1 299 ? 14.57 -50.156 -47.781 1 80.56 299 SER B C 1
ATOM 7749 O O . SER B 1 299 ? 15.547 -50.844 -47.531 1 80.56 299 SER B O 1
ATOM 7751 N N . SER B 1 300 ? 14.172 -49.219 -46.938 1 86.38 300 SER B N 1
ATOM 7752 C CA . SER B 1 300 ? 14.914 -48.938 -45.719 1 86.38 300 SER B CA 1
ATOM 7753 C C . SER B 1 300 ? 13.977 -48.594 -44.562 1 86.38 300 SER B C 1
ATOM 7755 O O . SER B 1 300 ? 13.898 -47.438 -44.156 1 86.38 300 SER B O 1
ATOM 7757 N N . PRO B 1 301 ? 13.289 -49.594 -44 1 86.56 301 PRO B N 1
ATOM 7758 C CA . PRO B 1 301 ? 12.398 -49.281 -42.875 1 86.56 301 PRO B CA 1
ATOM 7759 C C . PRO B 1 301 ? 13.148 -48.875 -41.625 1 86.56 301 PRO B C 1
ATOM 7761 O O . PRO B 1 301 ? 14.234 -49.375 -41.344 1 86.56 301 PRO B O 1
ATOM 7764 N N . SER B 1 302 ? 12.68 -47.906 -40.969 1 90.56 302 SER B N 1
ATOM 7765 C CA . SER B 1 302 ? 13.273 -47.406 -39.75 1 90.56 302 SER B CA 1
ATOM 7766 C C . SER B 1 302 ? 13.164 -48.406 -38.594 1 90.56 302 SER B C 1
ATOM 7768 O O . SER B 1 302 ? 12.094 -48.969 -38.375 1 90.56 302 SER B O 1
ATOM 7770 N N . GLU B 1 303 ? 14.219 -48.594 -37.938 1 89.44 303 GLU B N 1
ATOM 7771 C CA . GLU B 1 303 ? 14.234 -49.5 -36.812 1 89.44 303 GLU B CA 1
ATOM 7772 C C . GLU B 1 303 ? 13.297 -49.031 -35.688 1 89.44 303 GLU B C 1
ATOM 7774 O O . GLU B 1 303 ? 12.625 -49.844 -35.062 1 89.44 303 GLU B O 1
ATOM 7779 N N . SER B 1 304 ? 13.289 -47.781 -35.469 1 91.81 304 SER B N 1
ATOM 7780 C CA . SER B 1 304 ? 12.445 -47.219 -34.406 1 91.81 304 SER B CA 1
ATOM 7781 C C . SER B 1 304 ? 10.969 -47.469 -34.719 1 91.81 304 SER B C 1
ATOM 7783 O O . SER B 1 304 ? 10.188 -47.781 -33.812 1 91.81 304 SER B O 1
ATOM 7785 N N . VAL B 1 305 ? 10.609 -47.344 -35.906 1 92.19 305 VAL B N 1
ATOM 7786 C CA . VAL B 1 305 ? 9.219 -47.562 -36.312 1 92.19 305 VAL B CA 1
ATOM 7787 C C . VAL B 1 305 ? 8.867 -49.031 -36.125 1 92.19 305 VAL B C 1
ATOM 7789 O O . VAL B 1 305 ? 7.793 -49.375 -35.625 1 92.19 305 VAL B O 1
ATOM 7792 N N . LEU B 1 306 ? 9.789 -49.844 -36.531 1 91.69 306 LEU B N 1
ATOM 7793 C CA . LEU B 1 306 ? 9.539 -51.281 -36.406 1 91.69 306 LEU B CA 1
ATOM 7794 C C . LEU B 1 306 ? 9.398 -51.688 -34.938 1 91.69 306 LEU B C 1
ATOM 7796 O O . LEU B 1 306 ? 8.555 -52.5 -34.594 1 91.69 306 LEU B O 1
ATOM 7800 N N . ARG B 1 307 ? 10.211 -51.125 -34.125 1 93.25 307 ARG B N 1
ATOM 7801 C CA . ARG B 1 307 ? 10.109 -51.375 -32.688 1 93.25 307 ARG B CA 1
ATOM 7802 C C . ARG B 1 307 ? 8.773 -50.875 -32.125 1 93.25 307 ARG B C 1
ATOM 7804 O O . ARG B 1 307 ? 8.164 -51.562 -31.281 1 93.25 307 ARG B O 1
ATOM 7811 N N . TRP B 1 308 ? 8.375 -49.812 -32.625 1 94.38 308 TRP B N 1
ATOM 7812 C CA . TRP B 1 308 ? 7.082 -49.25 -32.219 1 94.38 308 TRP B CA 1
ATOM 7813 C C . TRP B 1 308 ? 5.945 -50.188 -32.625 1 94.38 308 TRP B C 1
ATOM 7815 O O . TRP B 1 308 ? 5.055 -50.5 -31.844 1 94.38 308 TRP B O 1
ATOM 7825 N N . LEU B 1 309 ? 6.008 -50.625 -33.844 1 93.81 309 LEU B N 1
ATOM 7826 C CA . LEU B 1 309 ? 4.965 -51.531 -34.344 1 93.81 309 LEU B CA 1
ATOM 7827 C C . LEU B 1 309 ? 4.953 -52.844 -33.594 1 93.81 309 LEU B C 1
ATOM 7829 O O . LEU B 1 309 ? 3.889 -53.406 -33.344 1 93.81 309 LEU B O 1
ATOM 7833 N N . LYS B 1 310 ? 6.082 -53.25 -33.219 1 94.12 310 LYS B N 1
ATOM 7834 C CA . LYS B 1 310 ? 6.152 -54.469 -32.406 1 94.12 310 LYS B CA 1
ATOM 7835 C C . LYS B 1 310 ? 5.504 -54.25 -31.031 1 94.12 310 LYS B C 1
ATOM 7837 O O . LYS B 1 310 ? 4.816 -55.125 -30.516 1 94.12 310 LYS B O 1
ATOM 7842 N N . LEU B 1 311 ? 5.789 -53.125 -30.5 1 95.69 311 LEU B N 1
ATOM 7843 C CA . LEU B 1 311 ? 5.16 -52.781 -29.234 1 95.69 311 LEU B CA 1
ATOM 7844 C C . LEU B 1 311 ? 3.641 -52.781 -29.359 1 95.69 311 LEU B C 1
ATOM 7846 O O . LEU B 1 311 ? 2.934 -53.219 -28.453 1 95.69 311 LEU B O 1
ATOM 7850 N N . LEU B 1 312 ? 3.135 -52.219 -30.422 1 95.62 312 LEU B N 1
ATOM 7851 C CA . LEU B 1 312 ? 1.694 -52.188 -30.656 1 95.62 312 LEU B CA 1
ATOM 7852 C C . LEU B 1 312 ? 1.118 -53.594 -30.734 1 95.62 312 LEU B C 1
ATOM 7854 O O . LEU B 1 312 ? 0.017 -53.844 -30.25 1 95.62 312 LEU B O 1
ATOM 7858 N N . GLU B 1 313 ? 1.855 -54.5 -31.344 1 95.31 313 GLU B N 1
ATOM 7859 C CA . GLU B 1 313 ? 1.439 -55.906 -31.375 1 95.31 313 GLU B CA 1
ATOM 7860 C C . GLU B 1 313 ? 1.31 -56.469 -29.969 1 95.31 313 GLU B C 1
ATOM 7862 O O . GLU B 1 313 ? 0.321 -57.156 -29.641 1 95.31 313 GLU B O 1
ATOM 7867 N N . HIS B 1 314 ? 2.314 -56.188 -29.234 1 95.12 314 HIS B N 1
ATOM 7868 C CA . HIS B 1 314 ? 2.297 -56.656 -27.844 1 95.12 314 HIS B CA 1
ATOM 7869 C C . HIS B 1 314 ? 1.118 -56.062 -27.078 1 95.12 314 HIS B C 1
ATOM 7871 O O . HIS B 1 314 ? 0.478 -56.75 -26.281 1 95.12 314 HIS B O 1
ATOM 7877 N N . SER B 1 315 ? 0.872 -54.812 -27.297 1 96.19 315 SER B N 1
ATOM 7878 C CA . SER B 1 315 ? -0.203 -54.125 -26.594 1 96.19 315 SER B CA 1
ATOM 7879 C C . SER B 1 315 ? -1.564 -54.719 -26.953 1 96.19 315 SER B C 1
ATOM 7881 O O . SER B 1 315 ? -2.42 -54.875 -26.078 1 96.19 315 SER B O 1
ATOM 7883 N N . MET B 1 316 ? -1.766 -54.938 -28.234 1 95.56 316 MET B N 1
ATOM 7884 C CA . MET B 1 316 ? -3.027 -55.531 -28.656 1 95.56 316 MET B CA 1
ATOM 7885 C C . MET B 1 316 ? -3.209 -56.938 -28.062 1 95.56 316 MET B C 1
ATOM 7887 O O . MET B 1 316 ? -4.27 -57.25 -27.516 1 95.56 316 MET B O 1
ATOM 7891 N N . ALA B 1 317 ? -2.15 -57.719 -28.125 1 94.5 317 ALA B N 1
ATOM 7892 C CA . ALA B 1 317 ? -2.207 -59.062 -27.547 1 94.5 317 ALA B CA 1
ATOM 7893 C C . ALA B 1 317 ? -2.396 -59 -26.031 1 94.5 317 ALA B C 1
ATOM 7895 O O . ALA B 1 317 ? -3.209 -59.75 -25.469 1 94.5 317 ALA B O 1
ATOM 7896 N N . GLY B 1 318 ? -1.579 -58.188 -25.453 1 94.56 318 GLY B N 1
ATOM 7897 C CA . GLY B 1 318 ? -1.639 -58.031 -24.016 1 94.56 318 GLY B CA 1
ATOM 7898 C C . GLY B 1 318 ? -2.996 -57.594 -23.516 1 94.56 318 GLY B C 1
ATOM 7899 O O . GLY B 1 318 ? -3.496 -58.094 -22.5 1 94.56 318 GLY B O 1
ATOM 7900 N N . ASN B 1 319 ? -3.592 -56.594 -24.125 1 94.75 319 ASN B N 1
ATOM 7901 C CA . ASN B 1 319 ? -4.918 -56.125 -23.766 1 94.75 319 ASN B CA 1
ATOM 7902 C C . ASN B 1 319 ? -5.965 -57.219 -23.859 1 94.75 319 ASN B C 1
ATOM 7904 O O . ASN B 1 319 ? -6.855 -57.344 -23.016 1 94.75 319 ASN B O 1
ATOM 7908 N N . TRP B 1 320 ? -5.867 -58 -24.891 1 92.94 320 TRP B N 1
ATOM 7909 C CA . TRP B 1 320 ? -6.801 -59.125 -25.109 1 92.94 320 TRP B CA 1
ATOM 7910 C C . TRP B 1 320 ? -6.73 -60.125 -23.953 1 92.94 320 TRP B C 1
ATOM 7912 O O . TRP B 1 320 ? -7.754 -60.469 -23.375 1 92.94 320 TRP B O 1
ATOM 7922 N N . VAL B 1 321 ? -5.527 -60.531 -23.688 1 92.5 321 VAL B N 1
ATOM 7923 C CA . VAL B 1 321 ? -5.355 -61.531 -22.672 1 92.5 321 VAL B CA 1
ATOM 7924 C C . VAL B 1 321 ? -5.773 -61 -21.297 1 92.5 321 VAL B C 1
ATOM 7926 O O . VAL B 1 321 ? -6.391 -61.688 -20.5 1 92.5 321 VAL B O 1
ATOM 7929 N N . TRP B 1 322 ? -5.418 -59.781 -21.062 1 93.81 322 TRP B N 1
ATOM 7930 C CA . TRP B 1 322 ? -5.797 -59.125 -19.812 1 93.81 322 TRP B CA 1
ATOM 7931 C C . TRP B 1 322 ? -7.312 -59.062 -19.672 1 93.81 322 TRP B C 1
ATOM 7933 O O . TRP B 1 322 ? -7.855 -59.344 -18.594 1 93.81 322 TRP B O 1
ATOM 7943 N N . SER B 1 323 ? -8.039 -58.781 -20.719 1 92.81 323 SER B N 1
ATOM 7944 C CA . SER B 1 323 ? -9.477 -58.531 -20.703 1 92.81 323 SER B CA 1
ATOM 7945 C C . SER B 1 323 ? -10.258 -59.812 -20.516 1 92.81 323 SER B C 1
ATOM 7947 O O . SER B 1 323 ? -11.422 -59.812 -20.125 1 92.81 323 SER B O 1
ATOM 7949 N N . LEU B 1 324 ? -9.656 -60.938 -20.734 1 88.44 324 LEU B N 1
ATOM 7950 C CA . LEU B 1 324 ? -10.32 -62.25 -20.688 1 88.44 324 LEU B CA 1
ATOM 7951 C C . LEU B 1 324 ? -10.828 -62.531 -19.281 1 88.44 324 LEU B C 1
ATOM 7953 O O . LEU B 1 324 ? -11.867 -63.188 -19.109 1 88.44 324 LEU B O 1
ATOM 7957 N N . CYS B 1 325 ? -10.031 -62.062 -18.281 1 85.25 325 CYS B N 1
ATOM 7958 C CA . CYS B 1 325 ? -10.422 -62.438 -16.938 1 85.25 325 CYS B CA 1
ATOM 7959 C C . CYS B 1 325 ? -10.094 -61.375 -15.93 1 85.25 325 CYS B C 1
ATOM 7961 O O . CYS B 1 325 ? -9.703 -61.656 -14.797 1 85.25 325 CYS B O 1
ATOM 7963 N N . VAL B 1 326 ? -10.203 -60.188 -16.266 1 88.69 326 VAL B N 1
ATOM 7964 C CA . VAL B 1 326 ? -9.867 -59.094 -15.336 1 88.69 326 VAL B CA 1
ATOM 7965 C C . VAL B 1 326 ? -11.062 -58.812 -14.438 1 88.69 326 VAL B C 1
ATOM 7967 O O . VAL B 1 326 ? -12.203 -58.844 -14.891 1 88.69 326 VAL B O 1
ATOM 7970 N N . PRO B 1 327 ? -10.797 -58.594 -13.172 1 89.94 327 PRO B N 1
ATOM 7971 C CA . PRO B 1 327 ? -11.891 -58.281 -12.242 1 89.94 327 PRO B CA 1
ATOM 7972 C C . PRO B 1 327 ? -12.633 -57 -12.594 1 89.94 327 PRO B C 1
ATOM 7974 O O . PRO B 1 327 ? -13.758 -56.781 -12.125 1 89.94 327 PRO B O 1
ATOM 7977 N N . ARG B 1 328 ? -12.094 -56.125 -13.359 1 89.44 328 ARG B N 1
ATOM 7978 C CA . ARG B 1 328 ? -12.734 -54.906 -13.797 1 89.44 328 ARG B CA 1
ATOM 7979 C C . ARG B 1 328 ? -13.984 -55.188 -14.617 1 89.44 328 ARG B C 1
ATOM 7981 O O . ARG B 1 328 ? -14.961 -54.438 -14.562 1 89.44 328 ARG B O 1
ATOM 7988 N N . TYR B 1 329 ? -13.953 -56.344 -15.328 1 87.5 329 TYR B N 1
ATOM 7989 C CA . TYR B 1 329 ? -15.055 -56.656 -16.234 1 87.5 329 TYR B CA 1
ATOM 7990 C C . TYR B 1 329 ? -15.859 -57.844 -15.719 1 87.5 329 TYR B C 1
ATOM 7992 O O . TYR B 1 329 ? -17.031 -58.031 -16.078 1 87.5 329 TYR B O 1
ATOM 8000 N N . PHE B 1 330 ? -15.195 -58.625 -14.875 1 87.06 330 PHE B N 1
ATOM 8001 C CA . PHE B 1 330 ? -15.828 -59.875 -14.422 1 87.06 330 PHE B CA 1
ATOM 8002 C C . PHE B 1 330 ? -15.797 -59.969 -12.906 1 87.06 330 PHE B C 1
ATOM 8004 O O . PHE B 1 330 ? -14.867 -59.469 -12.258 1 87.06 330 PHE B O 1
ATOM 8011 N N . LYS B 1 331 ? -16.844 -60.562 -12.383 1 84.5 331 LYS B N 1
ATOM 8012 C CA . LYS B 1 331 ? -16.859 -60.812 -10.945 1 84.5 331 LYS B CA 1
ATOM 8013 C C . LYS B 1 331 ? -15.859 -61.938 -10.578 1 84.5 331 LYS B C 1
ATOM 8015 O O . LYS B 1 331 ? -15.742 -62.938 -11.289 1 84.5 331 LYS B O 1
ATOM 8020 N N . VAL B 1 332 ? -15.055 -61.594 -9.648 1 82.94 332 VAL B N 1
ATOM 8021 C CA . VAL B 1 332 ? -14.055 -62.562 -9.234 1 82.94 332 VAL B CA 1
ATOM 8022 C C . VAL B 1 332 ? -14.258 -62.938 -7.766 1 82.94 332 VAL B C 1
ATOM 8024 O O . VAL B 1 332 ? -14.781 -62.125 -6.988 1 82.94 332 VAL B O 1
ATOM 8027 N N . ASP B 1 333 ? -13.875 -64.125 -7.422 1 83.19 333 ASP B N 1
ATOM 8028 C CA . ASP B 1 333 ? -14.047 -64.625 -6.059 1 83.19 333 ASP B CA 1
ATOM 8029 C C . ASP B 1 333 ? -13 -64 -5.117 1 83.19 333 ASP B C 1
ATOM 8031 O O . ASP B 1 333 ? -13.281 -63.75 -3.941 1 83.19 333 ASP B O 1
ATOM 8035 N N . ARG B 1 334 ? -11.805 -63.781 -5.672 1 89.62 334 ARG B N 1
ATOM 8036 C CA . ARG B 1 334 ? -10.719 -63.219 -4.871 1 89.62 334 ARG B CA 1
ATOM 8037 C C . ARG B 1 334 ? -10.266 -61.875 -5.414 1 89.62 334 ARG B C 1
ATOM 8039 O O . ARG B 1 334 ? -10.266 -61.656 -6.629 1 89.62 334 ARG B O 1
ATOM 8046 N N . ASN B 1 335 ? -9.859 -61.094 -4.398 1 93.06 335 ASN B N 1
ATOM 8047 C CA . ASN B 1 335 ? -9.359 -59.781 -4.77 1 93.06 335 ASN B CA 1
ATOM 8048 C C . ASN B 1 335 ? -7.84 -59.781 -4.941 1 93.06 335 ASN B C 1
ATOM 8050 O O . ASN B 1 335 ? -7.102 -59.906 -3.965 1 93.06 335 ASN B O 1
ATOM 8054 N N . PRO B 1 336 ? -7.391 -59.625 -6.168 1 93.38 336 PRO B N 1
ATOM 8055 C CA . PRO B 1 336 ? -5.949 -59.75 -6.406 1 93.38 336 PRO B CA 1
ATOM 8056 C C . PRO B 1 336 ? -5.137 -58.688 -5.68 1 93.38 336 PRO B C 1
ATOM 8058 O O . PRO B 1 336 ? -3.971 -58.906 -5.344 1 93.38 336 PRO B O 1
ATOM 8061 N N . TYR B 1 337 ? -5.637 -57.5 -5.445 1 95.12 337 TYR B N 1
ATOM 8062 C CA . TYR B 1 337 ? -4.93 -56.438 -4.742 1 95.12 337 TYR B CA 1
ATOM 8063 C C . TYR B 1 337 ? -4.734 -56.781 -3.273 1 95.12 337 TYR B C 1
ATOM 8065 O O . TYR B 1 337 ? -3.639 -56.625 -2.73 1 95.12 337 TYR B O 1
ATOM 8073 N N . LYS B 1 338 ? -5.859 -57.219 -2.678 1 94 338 LYS B N 1
ATOM 8074 C CA . LYS B 1 338 ? -5.797 -57.625 -1.271 1 94 338 LYS B CA 1
ATOM 8075 C C . LYS B 1 338 ? -4.863 -58.812 -1.072 1 94 338 LYS B C 1
ATOM 8077 O O . LYS B 1 338 ? -4.086 -58.844 -0.116 1 94 338 LYS B O 1
ATOM 8082 N N . ASP B 1 339 ? -4.988 -59.719 -1.951 1 94.44 339 ASP B N 1
ATOM 8083 C CA . ASP B 1 339 ? -4.133 -60.906 -1.878 1 94.44 339 ASP B CA 1
ATOM 8084 C C . ASP B 1 339 ? -2.66 -60.531 -2 1 94.44 339 ASP B C 1
ATOM 8086 O O . ASP B 1 339 ? -1.815 -61.062 -1.274 1 94.44 339 ASP B O 1
ATOM 8090 N N . HIS B 1 340 ? -2.418 -59.656 -2.949 1 94.69 340 HIS B N 1
ATOM 8091 C CA . HIS B 1 340 ? -1.04 -59.219 -3.166 1 94.69 340 HIS B CA 1
ATOM 8092 C C . HIS B 1 340 ? -0.492 -58.5 -1.945 1 94.69 340 HIS B C 1
ATOM 8094 O O . HIS B 1 340 ? 0.64 -58.75 -1.523 1 94.69 340 HIS B O 1
ATOM 8100 N N . LEU B 1 341 ? -1.229 -57.594 -1.407 1 94.56 341 LEU B N 1
ATOM 8101 C CA . LEU B 1 341 ? -0.817 -56.844 -0.224 1 94.56 341 LEU B CA 1
ATOM 8102 C C . LEU B 1 341 ? -0.597 -57.781 0.96 1 94.56 341 LEU B C 1
ATOM 8104 O O . LEU B 1 341 ? 0.352 -57.594 1.729 1 94.56 341 LEU B O 1
ATOM 8108 N N . ALA B 1 342 ? -1.519 -58.719 1.164 1 93.62 342 ALA B N 1
ATOM 8109 C CA . ALA B 1 342 ? -1.407 -59.688 2.256 1 93.62 342 ALA B CA 1
ATOM 8110 C C . ALA B 1 342 ? -0.152 -60.531 2.109 1 93.62 342 ALA B C 1
ATOM 8112 O O . ALA B 1 342 ? 0.5 -60.875 3.102 1 93.62 342 ALA B O 1
ATOM 8113 N N . LYS B 1 343 ? 0.186 -60.875 0.932 1 94.06 343 LYS B N 1
ATOM 8114 C CA . LYS B 1 343 ? 1.306 -61.75 0.652 1 94.06 343 LYS B CA 1
ATOM 8115 C C . LYS B 1 343 ? 2.641 -61.031 0.84 1 94.06 343 LYS B C 1
ATOM 8117 O O . LYS B 1 343 ? 3.584 -61.625 1.393 1 94.06 343 LYS B O 1
ATOM 8122 N N . PHE B 1 344 ? 2.779 -59.844 0.366 1 93.38 344 PHE B N 1
ATOM 8123 C CA . PHE B 1 344 ? 4.09 -59.188 0.294 1 93.38 344 PHE B CA 1
ATOM 8124 C C . PHE B 1 344 ? 4.23 -58.125 1.361 1 93.38 344 PHE B C 1
ATOM 8126 O O . PHE B 1 344 ? 5.344 -57.75 1.749 1 93.38 344 PHE B O 1
ATOM 8133 N N . GLY B 1 345 ? 3.102 -57.469 1.78 1 90.62 345 GLY B N 1
ATOM 8134 C CA . GLY B 1 345 ? 3.135 -56.469 2.814 1 90.62 345 GLY B CA 1
ATOM 8135 C C . GLY B 1 345 ? 3.248 -55.062 2.26 1 90.62 345 GLY B C 1
ATOM 8136 O O . GLY B 1 345 ? 3.578 -54.875 1.087 1 90.62 345 GLY B O 1
ATOM 8137 N N . SER B 1 346 ? 3.086 -54.125 3.113 1 88.81 346 SER B N 1
ATOM 8138 C CA . SER B 1 346 ? 3.023 -52.719 2.725 1 88.81 346 SER B CA 1
ATOM 8139 C C . SER B 1 346 ? 4.406 -52.156 2.375 1 88.81 346 SER B C 1
ATOM 8141 O O . SER B 1 346 ? 4.535 -51.281 1.533 1 88.81 346 SER B O 1
ATOM 8143 N N . ASP B 1 347 ? 5.383 -52.625 2.951 1 86.69 347 ASP B N 1
ATOM 8144 C CA . ASP B 1 347 ? 6.734 -52.125 2.703 1 86.69 347 ASP B CA 1
ATOM 8145 C C . ASP B 1 347 ? 7.234 -52.562 1.328 1 86.69 347 ASP B C 1
ATOM 8147 O O . ASP B 1 347 ? 7.863 -51.781 0.615 1 86.69 347 ASP B O 1
ATOM 8151 N N . ALA B 1 348 ? 6.883 -53.719 1.007 1 88.12 348 ALA B N 1
ATOM 8152 C CA . ALA B 1 348 ? 7.348 -54.281 -0.269 1 88.12 348 ALA B CA 1
ATOM 8153 C C . ALA B 1 348 ? 6.676 -53.562 -1.441 1 88.12 348 ALA B C 1
ATOM 8155 O O . ALA B 1 348 ? 7.27 -53.406 -2.512 1 88.12 348 ALA B O 1
ATOM 8156 N N . VAL B 1 349 ? 5.492 -53.125 -1.227 1 90.56 349 VAL B N 1
ATOM 8157 C CA . VAL B 1 349 ? 4.723 -52.562 -2.332 1 90.56 349 VAL B CA 1
ATOM 8158 C C . VAL B 1 349 ? 5.121 -51.094 -2.553 1 90.56 349 VAL B C 1
ATOM 8160 O O . VAL B 1 349 ? 4.844 -50.531 -3.607 1 90.56 349 VAL B O 1
ATOM 8163 N N . ARG B 1 350 ? 5.789 -50.531 -1.574 1 89.62 350 ARG B N 1
ATOM 8164 C CA . ARG B 1 350 ? 6.219 -49.156 -1.687 1 89.62 350 ARG B CA 1
ATOM 8165 C C . ARG B 1 350 ? 7.5 -49.031 -2.506 1 89.62 350 ARG B C 1
ATOM 8167 O O . ARG B 1 350 ? 8.602 -49.062 -1.949 1 89.62 350 ARG B O 1
ATOM 8174 N N . VAL B 1 351 ? 7.32 -48.812 -3.795 1 88.69 351 VAL B N 1
ATOM 8175 C CA . VAL B 1 351 ? 8.453 -48.844 -4.715 1 88.69 351 VAL B CA 1
ATOM 8176 C C . VAL B 1 351 ? 8.789 -47.438 -5.152 1 88.69 351 VAL B C 1
ATOM 8178 O O . VAL B 1 351 ? 9.961 -47.031 -5.156 1 88.69 351 VAL B O 1
ATOM 8181 N N . LEU B 1 352 ? 7.859 -46.656 -5.574 1 88 352 LEU B N 1
ATOM 8182 C CA . LEU B 1 352 ? 8.086 -45.281 -6.02 1 88 352 LEU B CA 1
ATOM 8183 C C . LEU B 1 352 ? 8.227 -44.312 -4.828 1 88 352 LEU B C 1
ATOM 8185 O O . LEU B 1 352 ? 7.223 -43.812 -4.312 1 88 352 LEU B O 1
ATOM 8189 N N . THR B 1 353 ? 9.383 -44.156 -4.359 1 78.56 353 THR B N 1
ATOM 8190 C CA . THR B 1 353 ? 9.727 -43.25 -3.246 1 78.56 353 THR B CA 1
ATOM 8191 C C . THR B 1 353 ? 10.82 -42.281 -3.654 1 78.56 353 THR B C 1
ATOM 8193 O O . THR B 1 353 ? 11.508 -42.5 -4.652 1 78.56 353 THR B O 1
ATOM 8196 N N . PRO B 1 354 ? 10.82 -41.125 -3.041 1 73.56 354 PRO B N 1
ATOM 8197 C CA . PRO B 1 354 ? 11.883 -40.156 -3.389 1 73.56 354 PRO B CA 1
ATOM 8198 C C . PRO B 1 354 ? 13.281 -40.781 -3.275 1 73.56 354 PRO B C 1
ATOM 8200 O O . PRO B 1 354 ? 13.531 -41.562 -2.377 1 73.56 354 PRO B O 1
ATOM 8203 N N . GLN B 1 355 ? 14.094 -40.75 -4.367 1 58.66 355 GLN B N 1
ATOM 8204 C CA . GLN B 1 355 ? 15.422 -41.344 -4.41 1 58.66 355 GLN B CA 1
ATOM 8205 C C . GLN B 1 355 ? 16.359 -40.688 -3.41 1 58.66 355 GLN B C 1
ATOM 8207 O O . GLN B 1 355 ? 16.391 -39.438 -3.307 1 58.66 355 GLN B O 1
ATOM 8212 N N . ASN B 1 356 ? 16.625 -41.406 -2.334 1 49.53 356 ASN B N 1
ATOM 8213 C CA . ASN B 1 356 ? 17.594 -40.938 -1.352 1 49.53 356 ASN B CA 1
ATOM 8214 C C . ASN B 1 356 ? 18.969 -40.719 -1.986 1 49.53 356 ASN B C 1
ATOM 8216 O O . ASN B 1 356 ? 19.938 -40.438 -1.285 1 49.53 356 ASN B O 1
ATOM 8220 N N . GLU B 1 357 ? 19.188 -41.094 -3.131 1 44.41 357 GLU B N 1
ATOM 8221 C CA . GLU B 1 357 ? 20.594 -41.094 -3.516 1 44.41 357 GLU B CA 1
ATOM 8222 C C . GLU B 1 357 ? 21.266 -39.781 -3.207 1 44.41 357 GLU B C 1
ATOM 8224 O O . GLU B 1 357 ? 22.484 -39.656 -3.275 1 44.41 357 GLU B O 1
ATOM 8229 N N . LEU B 1 358 ? 20.5 -38.719 -3.229 1 40.59 358 LEU B N 1
ATOM 8230 C CA . LEU B 1 358 ? 21.281 -37.531 -2.885 1 40.59 358 LEU B CA 1
ATOM 8231 C C . LEU B 1 358 ? 21.734 -37.594 -1.43 1 40.59 358 LEU B C 1
ATOM 8233 O O . LEU B 1 358 ? 22.547 -36.75 -0.992 1 40.59 358 LEU B O 1
ATOM 8237 N N . LEU B 1 359 ? 21.031 -38.406 -0.651 1 38.16 359 LEU B N 1
ATOM 8238 C CA . LEU B 1 359 ? 21.406 -38.406 0.76 1 38.16 359 LEU B CA 1
ATOM 8239 C C . LEU B 1 359 ? 22.531 -39.375 1.028 1 38.16 359 LEU B C 1
ATOM 8241 O O . LEU B 1 359 ? 22.297 -40.594 1.162 1 38.16 359 LEU B O 1
ATOM 8245 N N . ASP B 1 360 ? 23.453 -39.625 0.397 1 31.5 360 ASP B N 1
ATOM 8246 C CA . ASP B 1 360 ? 24.469 -40.562 0.843 1 31.5 360 ASP B CA 1
ATOM 8247 C C . ASP B 1 360 ? 24.781 -40.375 2.324 1 31.5 360 ASP B C 1
ATOM 8249 O O . ASP B 1 360 ? 25.719 -41 2.848 1 31.5 360 ASP B O 1
ATOM 8253 N N . SER B 1 361 ? 24.641 -39.219 3.029 1 31.33 361 SER B N 1
ATOM 8254 C CA . SER B 1 361 ? 25.266 -39.375 4.336 1 31.33 361 SER B CA 1
ATOM 8255 C C . SER B 1 361 ? 24.406 -40.219 5.27 1 31.33 361 SER B C 1
ATOM 8257 O O . SER B 1 361 ? 23.172 -40.094 5.246 1 31.33 361 SER B O 1
ATOM 8259 N N . LYS B 1 362 ? 24.859 -41.344 5.965 1 31.28 362 LYS B N 1
ATOM 8260 C CA . LYS B 1 362 ? 24.5 -42.5 6.801 1 31.28 362 LYS B CA 1
ATOM 8261 C C . LYS B 1 362 ? 23.703 -42.062 8.023 1 31.28 362 LYS B C 1
ATOM 8263 O O . LYS B 1 362 ? 23.609 -42.781 9.008 1 31.28 362 LYS B O 1
ATOM 8268 N N . LYS B 1 363 ? 23.281 -40.812 8.359 1 30.22 363 LYS B N 1
ATOM 8269 C CA . LYS B 1 363 ? 22.906 -40.906 9.766 1 30.22 363 LYS B CA 1
ATOM 8270 C C . LYS B 1 363 ? 21.594 -41.656 9.93 1 30.22 363 LYS B C 1
ATOM 8272 O O . LYS B 1 363 ? 20.656 -41.469 9.172 1 30.22 363 LYS B O 1
ATOM 8277 N N . GLU B 1 364 ? 21.484 -42.719 10.633 1 29.27 364 GLU B N 1
ATOM 8278 C CA . GLU B 1 364 ? 20.531 -43.688 11.164 1 29.27 364 GLU B CA 1
ATOM 8279 C C . GLU B 1 364 ? 19.344 -42.969 11.828 1 29.27 364 GLU B C 1
ATOM 8281 O O . GLU B 1 364 ? 19.453 -42.531 12.969 1 29.27 364 GLU B O 1
ATOM 8286 N N . THR B 1 365 ? 18.688 -42.031 11.273 1 26.53 365 THR B N 1
ATOM 8287 C CA . THR B 1 365 ? 17.719 -41.469 12.195 1 26.53 365 THR B CA 1
ATOM 8288 C C . THR B 1 365 ? 16.531 -42.406 12.406 1 26.53 365 THR B C 1
ATOM 8290 O O . THR B 1 365 ? 16.141 -43.125 11.492 1 26.53 365 THR B O 1
ATOM 8293 N N . LYS B 1 366 ? 16.141 -42.594 13.648 1 26.39 366 LYS B N 1
ATOM 8294 C CA . LYS B 1 366 ? 15.102 -43.375 14.336 1 26.39 366 LYS B CA 1
ATOM 8295 C C . LYS B 1 366 ? 13.734 -43.094 13.727 1 26.39 366 LYS B C 1
ATOM 8297 O O . LYS B 1 366 ? 13.461 -41.969 13.281 1 26.39 366 LYS B O 1
ATOM 8302 N N . GLU B 1 367 ? 12.883 -44.031 13.609 1 26.67 367 GLU B N 1
ATOM 8303 C CA . GLU B 1 367 ? 11.555 -44.25 13.055 1 26.67 367 GLU B CA 1
ATOM 8304 C C . GLU B 1 367 ? 10.516 -43.344 13.688 1 26.67 367 GLU B C 1
ATOM 8306 O O . GLU B 1 367 ? 10.133 -43.531 14.844 1 26.67 367 GLU B O 1
ATOM 8311 N N . THR B 1 368 ? 10.773 -42.062 13.898 1 25.53 368 THR B N 1
ATOM 8312 C CA . THR B 1 368 ? 9.695 -41.438 14.641 1 25.53 368 THR B CA 1
ATOM 8313 C C . THR B 1 368 ? 8.422 -41.375 13.805 1 25.53 368 THR B C 1
ATOM 8315 O O . THR B 1 368 ? 8.477 -41.375 12.57 1 25.53 368 THR B O 1
ATOM 8318 N N . GLU B 1 369 ? 7.316 -41.469 14.422 1 24.91 369 GLU B N 1
ATOM 8319 C CA . GLU B 1 369 ? 5.914 -41.5 14.016 1 24.91 369 GLU B CA 1
ATOM 8320 C C . GLU B 1 369 ? 5.605 -40.344 13.047 1 24.91 369 GLU B C 1
ATOM 8322 O O . GLU B 1 369 ? 6.109 -39.25 13.211 1 24.91 369 GLU B O 1
ATOM 8327 N N . GLN B 1 370 ? 5.102 -40.656 11.93 1 26.3 370 GLN B N 1
ATOM 8328 C CA . GLN B 1 370 ? 4.863 -40.062 10.625 1 26.3 370 GLN B CA 1
ATOM 8329 C C . GLN B 1 370 ? 3.842 -38.938 10.711 1 26.3 370 GLN B C 1
ATOM 8331 O O . GLN B 1 370 ? 2.643 -39.188 10.844 1 26.3 370 GLN B O 1
ATOM 8336 N N . SER B 1 371 ? 3.969 -38 11.625 1 27.09 371 SER B N 1
ATOM 8337 C CA . SER B 1 371 ? 2.936 -37 11.531 1 27.09 371 SER B CA 1
ATOM 8338 C C . SER B 1 371 ? 3.146 -36.094 10.32 1 27.09 371 SER B C 1
ATOM 8340 O O . SER B 1 371 ? 4.27 -35.656 10.039 1 27.09 371 SER B O 1
ATOM 8342 N N . VAL B 1 372 ? 2.357 -36.094 9.359 1 27.69 372 VAL B N 1
ATOM 8343 C CA . VAL B 1 372 ? 2.246 -35.469 8.031 1 27.69 372 VAL B CA 1
ATOM 8344 C C . VAL B 1 372 ? 2.291 -33.969 8.156 1 27.69 372 VAL B C 1
ATOM 8346 O O . VAL B 1 372 ? 1.526 -33.375 8.93 1 27.69 372 VAL B O 1
ATOM 8349 N N . VAL B 1 373 ? 3.346 -33.438 7.98 1 30.88 373 VAL B N 1
ATOM 8350 C CA . VAL B 1 373 ? 3.393 -32 7.77 1 30.88 373 VAL B CA 1
ATOM 8351 C C . VAL B 1 373 ? 2.404 -31.609 6.676 1 30.88 373 VAL B C 1
ATOM 8353 O O . VAL B 1 373 ? 2.604 -31.938 5.504 1 30.88 373 VAL B O 1
ATOM 8356 N N . LYS B 1 374 ? 1.182 -31.516 6.91 1 36.56 374 LYS B N 1
ATOM 8357 C CA . LYS B 1 374 ? 0.081 -31.172 6.016 1 36.56 374 LYS B CA 1
ATOM 8358 C C . LYS B 1 374 ? 0.299 -29.797 5.375 1 36.56 374 LYS B C 1
ATOM 8360 O O . LYS B 1 374 ? 0.94 -28.938 5.965 1 36.56 374 LYS B O 1
ATOM 8365 N N . ALA B 1 375 ? 0.13 -29.719 4.199 1 36.62 375 ALA B N 1
ATOM 8366 C CA . ALA B 1 375 ? 0.056 -28.5 3.385 1 36.62 375 ALA B CA 1
ATOM 8367 C C . ALA B 1 375 ? -0.555 -27.359 4.172 1 36.62 375 ALA B C 1
ATOM 8369 O O . ALA B 1 375 ? -1.364 -27.562 5.078 1 36.62 375 ALA B O 1
ATOM 8370 N N . PRO B 1 376 ? 0.073 -26.203 4.055 1 39.41 376 PRO B N 1
ATOM 8371 C CA . PRO B 1 376 ? -0.459 -25.062 4.789 1 39.41 376 PRO B CA 1
ATOM 8372 C C . PRO B 1 376 ? -1.985 -25.016 4.801 1 39.41 376 PRO B C 1
ATOM 8374 O O . PRO B 1 376 ? -2.625 -25.484 3.854 1 39.41 376 PRO B O 1
ATOM 8377 N N . SER B 1 377 ? -2.477 -24.875 5.918 1 41.5 377 SER B N 1
ATOM 8378 C CA . SER B 1 377 ? -3.922 -24.734 6.074 1 41.5 377 SER B CA 1
ATOM 8379 C C . SER B 1 377 ? -4.5 -23.75 5.07 1 41.5 377 SER B C 1
ATOM 8381 O O . SER B 1 377 ? -3.809 -22.828 4.633 1 41.5 377 SER B O 1
ATOM 8383 N N . PRO B 1 378 ? -5.582 -24.094 4.523 1 36.94 378 PRO B N 1
ATOM 8384 C CA . PRO B 1 378 ? -6.281 -23.266 3.539 1 36.94 378 PRO B CA 1
ATOM 8385 C C . PRO B 1 378 ? -6.27 -21.781 3.902 1 36.94 378 PRO B C 1
ATOM 8387 O O . PRO B 1 378 ? -6.148 -20.938 3.02 1 36.94 378 PRO B O 1
ATOM 8390 N N . LYS B 1 379 ? -6.34 -21.484 5.078 1 43.69 379 LYS B N 1
ATOM 8391 C CA . LYS B 1 379 ? -6.391 -20.078 5.484 1 43.69 379 LYS B CA 1
ATOM 8392 C C . LYS B 1 379 ? -5.09 -19.359 5.141 1 43.69 379 LYS B C 1
ATOM 8394 O O . LYS B 1 379 ? -5.109 -18.234 4.645 1 43.69 379 LYS B O 1
ATOM 8399 N N . THR B 1 380 ? -4.094 -20.172 5.242 1 45.97 380 THR B N 1
ATOM 8400 C CA . THR B 1 380 ? -2.795 -19.562 4.98 1 45.97 380 THR B CA 1
ATOM 8401 C C . THR B 1 380 ? -2.566 -19.406 3.479 1 45.97 380 THR B C 1
ATOM 8403 O O . THR B 1 380 ? -1.904 -18.453 3.047 1 45.97 380 THR B O 1
ATOM 8406 N N . THR B 1 381 ? -3.256 -20.234 2.764 1 44.5 381 THR B N 1
ATOM 8407 C CA . THR B 1 381 ? -3.092 -20.172 1.316 1 44.5 381 THR B CA 1
ATOM 8408 C C . THR B 1 381 ? -3.811 -18.953 0.742 1 44.5 381 THR B C 1
ATOM 8410 O O . THR B 1 381 ? -3.293 -18.281 -0.159 1 44.5 381 THR B O 1
ATOM 8413 N N . VAL B 1 382 ? -5.016 -18.734 1.291 1 40.16 382 VAL B N 1
ATOM 8414 C CA . VAL B 1 382 ? -5.789 -17.594 0.81 1 40.16 382 VAL B CA 1
ATOM 8415 C C . VAL B 1 382 ? -5.023 -16.297 1.069 1 40.16 382 VAL B C 1
ATOM 8417 O O . VAL B 1 382 ? -4.961 -15.422 0.202 1 40.16 382 VAL B O 1
ATOM 8420 N N . GLU B 1 383 ? -4.402 -16.297 2.152 1 52.31 383 GLU B N 1
ATOM 8421 C CA . GLU B 1 383 ? -3.672 -15.094 2.541 1 52.31 383 GLU B CA 1
ATOM 8422 C C . GLU B 1 383 ? -2.486 -14.844 1.613 1 52.31 383 GLU B C 1
ATOM 8424 O O . GLU B 1 383 ? -2.223 -13.703 1.221 1 52.31 383 GLU B O 1
ATOM 8429 N N . SER B 1 384 ? -2.018 -15.977 1.13 1 53.03 384 SER B N 1
ATOM 8430 C CA . SER B 1 384 ? -0.822 -15.859 0.301 1 53.03 384 SER B CA 1
ATOM 8431 C C . SER B 1 384 ? -1.176 -15.461 -1.128 1 53.03 384 SER B C 1
ATOM 8433 O O . SER B 1 384 ? -0.462 -14.672 -1.752 1 53.03 384 SER B O 1
ATOM 8435 N N . ASP B 1 385 ? -2.348 -15.945 -1.519 1 54.78 385 ASP B N 1
ATOM 8436 C CA . ASP B 1 385 ? -2.781 -15.625 -2.875 1 54.78 385 ASP B CA 1
ATOM 8437 C C . ASP B 1 385 ? -3.098 -14.133 -3.008 1 54.78 385 ASP B C 1
ATOM 8439 O O . ASP B 1 385 ? -2.742 -13.508 -4.008 1 54.78 385 ASP B O 1
ATOM 8443 N N . VAL B 1 386 ? -3.709 -13.719 -1.974 1 53.25 386 VAL B N 1
ATOM 8444 C CA . VAL B 1 386 ? -4.074 -12.305 -1.982 1 53.25 386 VAL B CA 1
ATOM 8445 C C . VAL B 1 386 ? -2.816 -11.445 -1.954 1 53.25 386 VAL B C 1
ATOM 8447 O O . VAL B 1 386 ? -2.723 -10.445 -2.676 1 53.25 386 VAL B O 1
ATOM 8450 N N . LEU B 1 387 ? -1.912 -11.953 -1.28 1 63.69 387 LEU B N 1
ATOM 8451 C CA . LEU B 1 387 ? -0.679 -11.188 -1.137 1 63.69 387 LEU B CA 1
ATOM 8452 C C . LEU B 1 387 ? 0.119 -11.188 -2.436 1 63.69 387 LEU B C 1
ATOM 8454 O O . LEU B 1 387 ? 0.705 -10.172 -2.814 1 63.69 387 LEU B O 1
ATOM 8458 N N . ALA B 1 388 ? 0.023 -12.32 -3.051 1 62.78 388 ALA B N 1
ATOM 8459 C CA . ALA B 1 388 ? 0.76 -12.422 -4.309 1 62.78 388 ALA B CA 1
ATOM 8460 C C . ALA B 1 388 ? 0.154 -11.516 -5.375 1 62.78 388 ALA B C 1
ATOM 8462 O O . ALA B 1 388 ? 0.88 -10.867 -6.133 1 62.78 388 ALA B O 1
ATOM 8463 N N . LYS B 1 389 ? -1.097 -11.453 -5.391 1 60.16 389 LYS B N 1
ATOM 8464 C CA . LYS B 1 389 ? -1.797 -10.672 -6.402 1 60.16 389 LYS B CA 1
ATOM 8465 C C . LYS B 1 389 ? -1.524 -9.18 -6.227 1 60.16 389 LYS B C 1
ATOM 8467 O O . LYS B 1 389 ? -1.268 -8.469 -7.203 1 60.16 389 LYS B O 1
ATOM 8472 N N . TYR B 1 390 ? -1.601 -8.82 -5.07 1 69.44 390 TYR B N 1
ATOM 8473 C CA . TYR B 1 390 ? -1.433 -7.379 -4.898 1 69.44 390 TYR B CA 1
ATOM 8474 C C . TYR B 1 390 ? 0.014 -6.965 -5.145 1 69.44 390 TYR B C 1
ATOM 8476 O O . TYR B 1 390 ? 0.274 -5.902 -5.711 1 69.44 390 TYR B O 1
ATOM 8484 N N . SER B 1 391 ? 0.85 -7.805 -4.75 1 74.38 391 SER B N 1
ATOM 8485 C CA . SER B 1 391 ? 2.26 -7.469 -4.926 1 74.38 391 SER B CA 1
ATOM 8486 C C . SER B 1 391 ? 2.619 -7.359 -6.402 1 74.38 391 SER B C 1
ATOM 8488 O O . SER B 1 391 ? 3.385 -6.477 -6.797 1 74.38 391 SER B O 1
ATOM 8490 N N . SER B 1 392 ? 1.914 -8.203 -7.195 1 74.56 392 SER B N 1
ATOM 8491 C CA . SER B 1 392 ? 2.209 -8.172 -8.625 1 74.56 392 SER B CA 1
ATOM 8492 C C . SER B 1 392 ? 1.696 -6.887 -9.266 1 74.56 392 SER B C 1
ATOM 8494 O O . SER B 1 392 ? 2.344 -6.332 -10.156 1 74.56 392 SER B O 1
ATOM 8496 N N . GLY B 1 393 ? 0.548 -6.449 -8.836 1 75.31 393 GLY B N 1
ATOM 8497 C CA . GLY B 1 393 ? -0.006 -5.223 -9.383 1 75.31 393 GLY B CA 1
ATOM 8498 C C . GLY B 1 393 ? 0.866 -4.008 -9.117 1 75.31 393 GLY B C 1
ATOM 8499 O O . GLY B 1 393 ? 1.104 -3.201 -10.023 1 75.31 393 GLY B O 1
ATOM 8500 N N . LEU B 1 394 ? 1.354 -3.908 -7.957 1 87.25 394 LEU B N 1
ATOM 8501 C CA . LEU B 1 394 ? 2.221 -2.787 -7.609 1 87.25 394 LEU B CA 1
ATOM 8502 C C . LEU B 1 394 ? 3.572 -2.908 -8.305 1 87.25 394 LEU B C 1
ATOM 8504 O O . LEU B 1 394 ? 4.125 -1.91 -8.773 1 87.25 394 LEU B O 1
ATOM 8508 N N . ASP B 1 395 ? 4.012 -4.145 -8.344 1 86.25 395 ASP B N 1
ATOM 8509 C CA . ASP B 1 395 ? 5.301 -4.395 -8.984 1 86.25 395 ASP B CA 1
ATOM 8510 C C . ASP B 1 395 ? 5.262 -4 -10.461 1 86.25 395 ASP B C 1
ATOM 8512 O O . ASP B 1 395 ? 6.219 -3.414 -10.977 1 86.25 395 ASP B O 1
ATOM 8516 N N . ASP B 1 396 ? 4.234 -4.363 -11.117 1 84.81 396 ASP B N 1
ATOM 8517 C CA . ASP B 1 396 ? 4.094 -4.043 -12.531 1 84.81 396 ASP B CA 1
ATOM 8518 C C . ASP B 1 396 ? 4.145 -2.533 -12.758 1 84.81 396 ASP B C 1
ATOM 8520 O O . ASP B 1 396 ? 4.723 -2.066 -13.742 1 84.81 396 ASP B O 1
ATOM 8524 N N . ILE B 1 397 ? 3.529 -1.808 -11.922 1 86.5 397 ILE B N 1
ATOM 8525 C CA . ILE B 1 397 ? 3.545 -0.353 -12.031 1 86.5 397 ILE B CA 1
ATOM 8526 C C . ILE B 1 397 ? 4.949 0.171 -11.75 1 86.5 397 ILE B C 1
ATOM 8528 O O . ILE B 1 397 ? 5.453 1.04 -12.469 1 86.5 397 ILE B O 1
ATOM 8532 N N . GLN B 1 398 ? 5.527 -0.345 -10.719 1 87.06 398 GLN B N 1
ATOM 8533 C CA . GLN B 1 398 ? 6.844 0.12 -10.297 1 87.06 398 GLN B CA 1
ATOM 8534 C C . GLN B 1 398 ? 7.887 -0.121 -11.383 1 87.06 398 GLN B C 1
ATOM 8536 O O . GLN B 1 398 ? 8.797 0.688 -11.57 1 87.06 398 GLN B O 1
ATOM 8541 N N . ASP B 1 399 ? 7.668 -1.203 -12.117 1 82 399 ASP B N 1
ATOM 8542 C CA . ASP B 1 399 ? 8.633 -1.58 -13.148 1 82 399 ASP B CA 1
ATOM 8543 C C . ASP B 1 399 ? 8.258 -0.975 -14.5 1 82 399 ASP B C 1
ATOM 8545 O O . ASP B 1 399 ? 9.055 -1.006 -15.438 1 82 399 ASP B O 1
ATOM 8549 N N . GLY B 1 400 ? 7.086 -0.471 -14.586 1 79.25 400 GLY B N 1
ATOM 8550 C CA . GLY B 1 400 ? 6.605 0.039 -15.859 1 79.25 400 GLY B CA 1
ATOM 8551 C C . GLY B 1 400 ? 6.289 -1.057 -16.859 1 79.25 400 GLY B C 1
ATOM 8552 O O . GLY B 1 400 ? 6.516 -0.891 -18.062 1 79.25 400 GLY B O 1
ATOM 8553 N N . SER B 1 401 ? 5.914 -2.164 -16.375 1 77.94 401 SER B N 1
ATOM 8554 C CA . SER B 1 401 ? 5.621 -3.307 -17.234 1 77.94 401 SER B CA 1
ATOM 8555 C C . SER B 1 401 ? 4.359 -3.068 -18.062 1 77.94 401 SER B C 1
ATOM 8557 O O . SER B 1 401 ? 3.43 -2.398 -17.609 1 77.94 401 SER B O 1
ATOM 8559 N N . VAL B 1 402 ? 4.301 -3.686 -19.25 1 77.88 402 VAL B N 1
ATOM 8560 C CA . VAL B 1 402 ? 3.152 -3.484 -20.125 1 77.88 402 VAL B CA 1
ATOM 8561 C C . VAL B 1 402 ? 2.395 -4.801 -20.297 1 77.88 402 VAL B C 1
ATOM 8563 O O . VAL B 1 402 ? 1.203 -4.801 -20.609 1 77.88 402 VAL B O 1
ATOM 8566 N N . LEU B 1 403 ? 3.139 -5.949 -20.062 1 75.75 403 LEU B N 1
ATOM 8567 C CA . LEU B 1 403 ? 2.543 -7.258 -20.297 1 75.75 403 LEU B CA 1
ATOM 8568 C C . LEU B 1 403 ? 2.855 -8.211 -19.141 1 75.75 403 LEU B C 1
ATOM 8570 O O . LEU B 1 403 ? 3.965 -8.203 -18.609 1 75.75 403 LEU B O 1
ATOM 8574 N N . ARG B 1 404 ? 1.817 -9.078 -18.797 1 75.81 404 ARG B N 1
ATOM 8575 C CA . ARG B 1 404 ? 2 -10.164 -17.859 1 75.81 404 ARG B CA 1
ATOM 8576 C C . ARG B 1 404 ? 1.152 -11.375 -18.234 1 75.81 404 ARG B C 1
ATOM 8578 O O . ARG B 1 404 ? -0.061 -11.258 -18.422 1 75.81 404 ARG B O 1
ATOM 8585 N N . ARG B 1 405 ? 1.835 -12.422 -18.375 1 67.69 405 ARG B N 1
ATOM 8586 C CA . ARG B 1 405 ? 1.181 -13.672 -18.75 1 67.69 405 ARG B CA 1
ATOM 8587 C C . ARG B 1 405 ? 0.428 -13.516 -20.078 1 67.69 405 ARG B C 1
ATOM 8589 O O . ARG B 1 405 ? -0.73 -13.922 -20.188 1 67.69 405 ARG B O 1
ATOM 8596 N N . GLY B 1 406 ? 1.044 -12.805 -20.922 1 65.12 406 GLY B N 1
ATOM 8597 C CA . GLY B 1 406 ? 0.522 -12.641 -22.266 1 65.12 406 GLY B CA 1
ATOM 8598 C C . GLY B 1 406 ? -0.605 -11.633 -22.359 1 65.12 406 GLY B C 1
ATOM 8599 O O . GLY B 1 406 ? -1.171 -11.414 -23.438 1 65.12 406 GLY B O 1
ATOM 8600 N N . ARG B 1 407 ? -0.921 -11.047 -21.219 1 68.62 407 ARG B N 1
ATOM 8601 C CA . ARG B 1 407 ? -2.004 -10.062 -21.203 1 68.62 407 ARG B CA 1
ATOM 8602 C C . ARG B 1 407 ? -1.511 -8.711 -20.703 1 68.62 407 ARG B C 1
ATOM 8604 O O . ARG B 1 407 ? -0.519 -8.633 -19.984 1 68.62 407 ARG B O 1
ATOM 8611 N N . PRO B 1 408 ? -2.209 -7.73 -21.203 1 76 408 PRO B N 1
ATOM 8612 C CA . PRO B 1 408 ? -1.835 -6.414 -20.672 1 76 408 PRO B CA 1
ATOM 8613 C C . PRO B 1 408 ? -1.989 -6.32 -19.156 1 76 408 PRO B C 1
ATOM 8615 O O . PRO B 1 408 ? -2.93 -6.887 -18.594 1 76 408 PRO B O 1
ATOM 8618 N N . VAL B 1 409 ? -1.093 -5.699 -18.578 1 79.38 409 VAL B N 1
ATOM 8619 C CA . VAL B 1 409 ? -1.08 -5.574 -17.125 1 79.38 409 VAL B CA 1
ATOM 8620 C C . VAL B 1 409 ? -2.271 -4.734 -16.656 1 79.38 409 VAL B C 1
ATOM 8622 O O . VAL B 1 409 ? -2.855 -3.99 -17.453 1 79.38 409 VAL B O 1
ATOM 8625 N N . ALA B 1 410 ? -2.674 -4.754 -15.414 1 76.81 410 ALA B N 1
ATOM 8626 C CA . ALA B 1 410 ? -3.885 -4.172 -14.836 1 76.81 410 ALA B CA 1
ATOM 8627 C C . ALA B 1 410 ? -3.898 -2.654 -15.008 1 76.81 410 ALA B C 1
ATOM 8629 O O . ALA B 1 410 ? -4.934 -2.068 -15.328 1 76.81 410 ALA B O 1
ATOM 8630 N N . HIS B 1 411 ? -2.748 -1.963 -14.797 1 84.5 411 HIS B N 1
ATOM 8631 C CA . HIS B 1 411 ? -2.758 -0.505 -14.805 1 84.5 411 HIS B CA 1
ATOM 8632 C C . HIS B 1 411 ? -2.92 0.035 -16.219 1 84.5 411 HIS B C 1
ATOM 8634 O O . HIS B 1 411 ? -3.285 1.197 -16.406 1 84.5 411 HIS B O 1
ATOM 8640 N N . GLN B 1 412 ? -2.594 -0.791 -17.219 1 78.69 412 GLN B N 1
ATOM 8641 C CA . GLN B 1 412 ? -2.85 -0.399 -18.609 1 78.69 412 GLN B CA 1
ATOM 8642 C C . GLN B 1 412 ? -4.336 -0.491 -18.938 1 78.69 412 GLN B C 1
ATOM 8644 O O . GLN B 1 412 ? -4.836 0.26 -19.781 1 78.69 412 GLN B O 1
ATOM 8649 N N . ILE B 1 413 ? -4.973 -1.371 -18.219 1 72.69 413 ILE B N 1
ATOM 8650 C CA . ILE B 1 413 ? -6.387 -1.593 -18.484 1 72.69 413 ILE B CA 1
ATOM 8651 C C . ILE B 1 413 ? -7.23 -0.653 -17.625 1 72.69 413 ILE B C 1
ATOM 8653 O O . ILE B 1 413 ? -8.156 -0.011 -18.125 1 72.69 413 ILE B O 1
ATOM 8657 N N . PHE B 1 414 ? -6.926 -0.501 -16.359 1 76.19 414 PHE B N 1
ATOM 8658 C CA . PHE B 1 414 ? -7.824 0.153 -15.422 1 76.19 414 PHE B CA 1
ATOM 8659 C C . PHE B 1 414 ? -7.246 1.487 -14.961 1 76.19 414 PHE B C 1
ATOM 8661 O O . PHE B 1 414 ? -7.918 2.252 -14.266 1 76.19 414 PHE B O 1
ATOM 8668 N N . GLY B 1 415 ? -6.02 1.737 -15.336 1 82.19 415 GLY B N 1
ATOM 8669 C CA . GLY B 1 415 ? -5.367 2.965 -14.906 1 82.19 415 GLY B CA 1
ATOM 8670 C C . GLY B 1 415 ? -4.48 2.777 -13.688 1 82.19 415 GLY B C 1
ATOM 8671 O O . GLY B 1 415 ? -4.719 1.886 -12.875 1 82.19 415 GLY B O 1
ATOM 8672 N N . VAL B 1 416 ? -3.5 3.594 -13.531 1 86.25 416 VAL B N 1
ATOM 8673 C CA . VAL B 1 416 ? -2.488 3.508 -12.484 1 86.25 416 VAL B CA 1
ATOM 8674 C C . VAL B 1 416 ? -3.133 3.748 -11.117 1 86.25 416 VAL B C 1
ATOM 8676 O O . VAL B 1 416 ? -2.902 2.988 -10.172 1 86.25 416 VAL B O 1
ATOM 8679 N N . GLY B 1 417 ? -4.016 4.762 -10.992 1 87.25 417 GLY B N 1
ATOM 8680 C CA . GLY B 1 417 ? -4.637 5.102 -9.727 1 87.25 417 GLY B CA 1
ATOM 8681 C C . GLY B 1 417 ? -5.492 3.984 -9.156 1 87.25 417 GLY B C 1
ATOM 8682 O O . GLY B 1 417 ? -5.305 3.574 -8.008 1 87.25 417 GLY B O 1
ATOM 8683 N N . GLN B 1 418 ? -6.352 3.49 -9.914 1 87.06 418 GLN B N 1
ATOM 8684 C CA . GLN B 1 418 ? -7.242 2.418 -9.477 1 87.06 418 GLN B CA 1
ATOM 8685 C C . GLN B 1 418 ? -6.453 1.159 -9.125 1 87.06 418 GLN B C 1
ATOM 8687 O O . GLN B 1 418 ? -6.797 0.448 -8.18 1 87.06 418 GLN B O 1
ATOM 8692 N N . THR B 1 419 ? -5.453 0.859 -9.922 1 87 419 THR B N 1
ATOM 8693 C CA . THR B 1 419 ? -4.641 -0.327 -9.672 1 87 419 THR B CA 1
ATOM 8694 C C . THR B 1 419 ? -3.92 -0.216 -8.328 1 87 419 THR B C 1
ATOM 8696 O O . THR B 1 419 ? -3.881 -1.176 -7.559 1 87 419 THR B O 1
ATOM 8699 N N . ILE B 1 420 ? -3.352 0.924 -8.062 1 89.81 420 ILE B N 1
ATOM 8700 C CA . ILE B 1 420 ? -2.658 1.148 -6.797 1 89.81 420 ILE B CA 1
ATOM 8701 C C . ILE B 1 420 ? -3.643 1.008 -5.637 1 89.81 420 ILE B C 1
ATOM 8703 O O . ILE B 1 420 ? -3.344 0.345 -4.641 1 89.81 420 ILE B O 1
ATOM 8707 N N . ASN B 1 421 ? -4.766 1.641 -5.742 1 90.69 421 ASN B N 1
ATOM 8708 C CA . ASN B 1 421 ? -5.762 1.599 -4.676 1 90.69 421 ASN B CA 1
ATOM 8709 C C . ASN B 1 421 ? -6.254 0.176 -4.426 1 90.69 421 ASN B C 1
ATOM 8711 O O . ASN B 1 421 ? -6.426 -0.232 -3.275 1 90.69 421 ASN B O 1
ATOM 8715 N N . THR B 1 422 ? -6.527 -0.521 -5.445 1 87.06 422 THR B N 1
ATOM 8716 C CA . THR B 1 422 ? -6.98 -1.902 -5.312 1 87.06 422 THR B CA 1
ATOM 8717 C C . THR B 1 422 ? -5.898 -2.766 -4.668 1 87.06 422 THR B C 1
ATOM 8719 O O . THR B 1 422 ? -6.191 -3.604 -3.814 1 87.06 422 THR B O 1
ATOM 8722 N N . ALA B 1 423 ? -4.684 -2.621 -5.141 1 86.81 423 ALA B N 1
ATOM 8723 C CA . ALA B 1 423 ? -3.576 -3.389 -4.578 1 86.81 423 ALA B CA 1
ATOM 8724 C C . ALA B 1 423 ? -3.434 -3.131 -3.08 1 86.81 423 ALA B C 1
ATOM 8726 O O . ALA B 1 423 ? -3.24 -4.062 -2.299 1 86.81 423 ALA B O 1
ATOM 8727 N N . THR B 1 424 ? -3.479 -1.86 -2.66 1 88.38 424 THR B N 1
ATOM 8728 C CA . THR B 1 424 ? -3.338 -1.53 -1.246 1 88.38 424 THR B CA 1
ATOM 8729 C C . THR B 1 424 ? -4.551 -2.008 -0.455 1 88.38 424 THR B C 1
ATOM 8731 O O . THR B 1 424 ? -4.426 -2.391 0.711 1 88.38 424 THR B O 1
ATOM 8734 N N . TYR B 1 425 ? -5.742 -1.993 -1.018 1 89.31 425 TYR B N 1
ATOM 8735 C CA . TYR B 1 425 ? -6.934 -2.557 -0.395 1 89.31 425 TYR B CA 1
ATOM 8736 C C . TYR B 1 425 ? -6.762 -4.047 -0.132 1 89.31 425 TYR B C 1
ATOM 8738 O O . TYR B 1 425 ? -7.094 -4.535 0.95 1 89.31 425 TYR B O 1
ATOM 8746 N N . LEU B 1 426 ? -6.242 -4.75 -1.137 1 83.19 426 LEU B N 1
ATOM 8747 C CA . LEU B 1 426 ? -6.031 -6.188 -0.999 1 83.19 426 LEU B CA 1
ATOM 8748 C C . LEU B 1 426 ? -4.969 -6.484 0.056 1 83.19 426 LEU B C 1
ATOM 8750 O O . LEU B 1 426 ? -5.055 -7.488 0.765 1 83.19 426 LEU B O 1
ATOM 8754 N N . MET B 1 427 ? -3.938 -5.672 0.121 1 86.44 427 MET B N 1
ATOM 8755 C CA . MET B 1 427 ? -2.939 -5.805 1.18 1 86.44 427 MET B CA 1
ATOM 8756 C C . MET B 1 427 ? -3.59 -5.703 2.555 1 86.44 427 MET B C 1
ATOM 8758 O O . MET B 1 427 ? -3.256 -6.465 3.463 1 86.44 427 MET B O 1
ATOM 8762 N N . ASN B 1 428 ? -4.469 -4.715 2.688 1 87.88 428 ASN B N 1
ATOM 8763 C CA . ASN B 1 428 ? -5.188 -4.543 3.945 1 87.88 428 ASN B CA 1
ATOM 8764 C C . ASN B 1 428 ? -6.102 -5.73 4.238 1 87.88 428 ASN B C 1
ATOM 8766 O O . ASN B 1 428 ? -6.238 -6.145 5.391 1 87.88 428 ASN B O 1
ATOM 8770 N N . GLU B 1 429 ? -6.781 -6.246 3.27 1 84.94 429 GLU B N 1
ATOM 8771 C CA . GLU B 1 429 ? -7.641 -7.414 3.445 1 84.94 429 GLU B CA 1
ATOM 8772 C C . GLU B 1 429 ? -6.836 -8.633 3.883 1 84.94 429 GLU B C 1
ATOM 8774 O O . GLU B 1 429 ? -7.293 -9.422 4.711 1 84.94 429 GLU B O 1
ATOM 8779 N N . ALA B 1 430 ? -5.684 -8.789 3.27 1 84.12 430 ALA B N 1
ATOM 8780 C CA . ALA B 1 430 ? -4.793 -9.867 3.693 1 84.12 430 ALA B CA 1
ATOM 8781 C C . ALA B 1 430 ? -4.422 -9.727 5.164 1 84.12 430 ALA B C 1
ATOM 8783 O O . ALA B 1 430 ? -4.391 -10.719 5.902 1 84.12 430 ALA B O 1
ATOM 8784 N N . LEU B 1 431 ? -4.109 -8.539 5.598 1 87.12 431 LEU B N 1
ATOM 8785 C CA . LEU B 1 431 ? -3.785 -8.281 6.996 1 87.12 431 LEU B CA 1
ATOM 8786 C C . LEU B 1 431 ? -4.961 -8.625 7.898 1 87.12 431 LEU B C 1
ATOM 8788 O O . LEU B 1 431 ? -4.773 -9.188 8.984 1 87.12 431 LEU B O 1
ATOM 8792 N N . SER B 1 432 ? -6.141 -8.234 7.48 1 85.81 432 SER B N 1
ATOM 8793 C CA . SER B 1 432 ? -7.34 -8.531 8.258 1 85.81 432 SER B CA 1
ATOM 8794 C C . SER B 1 432 ? -7.5 -10.031 8.477 1 85.81 432 SER B C 1
ATOM 8796 O O . SER B 1 432 ? -7.949 -10.461 9.539 1 85.81 432 SER B O 1
ATOM 8798 N N . LEU B 1 433 ? -7.195 -10.82 7.492 1 80.44 433 LEU B N 1
ATOM 8799 C CA . LEU B 1 433 ? -7.273 -12.273 7.605 1 80.44 433 LEU B CA 1
ATOM 8800 C C . LEU B 1 433 ? -6.184 -12.805 8.523 1 80.44 433 LEU B C 1
ATOM 8802 O O . LEU B 1 433 ? -6.43 -13.703 9.336 1 80.44 433 LEU B O 1
ATOM 8806 N N . ILE B 1 434 ? -5.031 -12.25 8.391 1 85.56 434 ILE B N 1
ATOM 8807 C CA . ILE B 1 434 ? -3.893 -12.68 9.195 1 85.56 434 ILE B CA 1
ATOM 8808 C C . ILE B 1 434 ? -4.141 -12.352 10.664 1 85.56 434 ILE B C 1
ATOM 8810 O O . ILE B 1 434 ? -3.76 -13.109 11.547 1 85.56 434 ILE B O 1
ATOM 8814 N N . GLN B 1 435 ? -4.762 -11.203 10.883 1 85.25 435 GLN B N 1
ATOM 8815 C CA . GLN B 1 435 ? -5.07 -10.766 12.242 1 85.25 435 GLN B CA 1
ATOM 8816 C C . GLN B 1 435 ? -5.973 -11.773 12.953 1 85.25 435 GLN B C 1
ATOM 8818 O O . GLN B 1 435 ? -5.918 -11.906 14.172 1 85.25 435 GLN B O 1
ATOM 8823 N N . MET B 1 436 ? -6.789 -12.453 12.227 1 81.25 436 MET B N 1
ATOM 8824 C CA . MET B 1 436 ? -7.723 -13.422 12.789 1 81.25 436 MET B CA 1
ATOM 8825 C C . MET B 1 436 ? -6.98 -14.664 13.281 1 81.25 436 MET B C 1
ATOM 8827 O O . MET B 1 436 ? -7.52 -15.445 14.07 1 81.25 436 MET B O 1
ATOM 8831 N N . LEU B 1 437 ? -5.73 -14.938 12.828 1 81.81 437 LEU B N 1
ATOM 8832 C CA . LEU B 1 437 ? -4.957 -16.109 13.227 1 81.81 437 LEU B CA 1
ATOM 8833 C C . LEU B 1 437 ? -4.375 -15.922 14.625 1 81.81 437 LEU B C 1
ATOM 8835 O O . LEU B 1 437 ? -4.676 -16.703 15.539 1 81.81 437 LEU B O 1
ATOM 8839 N N . SER B 1 438 ? -3.492 -14.914 14.844 1 85.5 438 SER B N 1
ATOM 8840 C CA . SER B 1 438 ? -2.861 -14.625 16.125 1 85.5 438 SER B CA 1
ATOM 8841 C C . SER B 1 438 ? -2.08 -13.312 16.078 1 85.5 438 SER B C 1
ATOM 8843 O O . SER B 1 438 ? -1.729 -12.836 15 1 85.5 438 SER B O 1
ATOM 8845 N N . PRO B 1 439 ? -1.812 -12.727 17.203 1 85.44 439 PRO B N 1
ATOM 8846 C CA . PRO B 1 439 ? -0.954 -11.539 17.219 1 85.44 439 PRO B CA 1
ATOM 8847 C C . PRO B 1 439 ? 0.448 -11.82 16.688 1 85.44 439 PRO B C 1
ATOM 8849 O O . PRO B 1 439 ? 1.068 -10.938 16.078 1 85.44 439 PRO B O 1
ATOM 8852 N N . SER B 1 440 ? 0.851 -13.016 16.922 1 88 440 SER B N 1
ATOM 8853 C CA . SER B 1 440 ? 2.162 -13.391 16.406 1 88 440 SER B CA 1
ATOM 8854 C C . SER B 1 440 ? 2.17 -13.414 14.883 1 88 440 SER B C 1
ATOM 8856 O O . SER B 1 440 ? 3.18 -13.086 14.258 1 88 440 SER B O 1
ATOM 8858 N N . ALA B 1 441 ? 1.05 -13.797 14.328 1 89 441 ALA B N 1
ATOM 8859 C CA . ALA B 1 441 ? 0.932 -13.82 12.867 1 89 441 ALA B CA 1
ATOM 8860 C C . ALA B 1 441 ? 1.074 -12.414 12.289 1 89 441 ALA B C 1
ATOM 8862 O O . ALA B 1 441 ? 1.671 -12.234 11.219 1 89 441 ALA B O 1
ATOM 8863 N N . VAL B 1 442 ? 0.545 -11.43 13.016 1 90.69 442 VAL B N 1
ATOM 8864 C CA . VAL B 1 442 ? 0.641 -10.047 12.555 1 90.69 442 VAL B CA 1
ATOM 8865 C C . VAL B 1 442 ? 2.096 -9.586 12.609 1 90.69 442 VAL B C 1
ATOM 8867 O O . VAL B 1 442 ? 2.555 -8.867 11.719 1 90.69 442 VAL B O 1
ATOM 8870 N N . THR B 1 443 ? 2.791 -9.992 13.57 1 91.5 443 THR B N 1
ATOM 8871 C CA . THR B 1 443 ? 4.207 -9.656 13.688 1 91.5 443 THR B CA 1
ATOM 8872 C C . THR B 1 443 ? 5 -10.25 12.523 1 91.5 443 THR B C 1
ATOM 8874 O O . THR B 1 443 ? 5.867 -9.586 11.953 1 91.5 443 THR B O 1
ATOM 8877 N N . VAL B 1 444 ? 4.723 -11.516 12.227 1 91.44 444 VAL B N 1
ATOM 8878 C CA . VAL B 1 444 ? 5.371 -12.172 11.102 1 91.44 444 VAL B CA 1
ATOM 8879 C C . VAL B 1 444 ? 5.098 -11.391 9.82 1 91.44 444 VAL B C 1
ATOM 8881 O O . VAL B 1 444 ? 6.004 -11.164 9.016 1 91.44 444 VAL B O 1
ATOM 8884 N N . TYR B 1 445 ? 3.848 -10.969 9.688 1 90.75 445 TYR B N 1
ATOM 8885 C CA . TYR B 1 445 ? 3.439 -10.219 8.508 1 90.75 445 TYR B CA 1
ATOM 8886 C C . TYR B 1 445 ? 4.211 -8.914 8.398 1 90.75 445 TYR B C 1
ATOM 8888 O O . TYR B 1 445 ? 4.77 -8.602 7.344 1 90.75 445 TYR B O 1
ATOM 8896 N N . THR B 1 446 ? 4.227 -8.133 9.43 1 92 446 THR B N 1
ATOM 8897 C CA . THR B 1 446 ? 4.871 -6.828 9.398 1 92 446 THR B CA 1
ATOM 8898 C C . THR B 1 446 ? 6.371 -6.969 9.156 1 92 446 THR B C 1
ATOM 8900 O O . THR B 1 446 ? 6.965 -6.176 8.422 1 92 446 THR B O 1
ATOM 8903 N N . ASP B 1 447 ? 6.977 -7.941 9.68 1 92.62 447 ASP B N 1
ATOM 8904 C CA . ASP B 1 447 ? 8.406 -8.172 9.516 1 92.62 447 ASP B CA 1
ATOM 8905 C C . ASP B 1 447 ? 8.75 -8.5 8.062 1 92.62 447 ASP B C 1
ATOM 8907 O O . ASP B 1 447 ? 9.672 -7.922 7.492 1 92.62 447 ASP B O 1
ATOM 8911 N N . GLU B 1 448 ? 8.039 -9.414 7.551 1 91.88 448 GLU B N 1
ATOM 8912 C CA . GLU B 1 448 ? 8.383 -9.891 6.215 1 91.88 448 GLU B CA 1
ATOM 8913 C C . GLU B 1 448 ? 7.992 -8.883 5.145 1 91.88 448 GLU B C 1
ATOM 8915 O O . GLU B 1 448 ? 8.664 -8.758 4.121 1 91.88 448 GLU B O 1
ATOM 8920 N N . MET B 1 449 ? 6.891 -8.156 5.379 1 91.5 449 MET B N 1
ATOM 8921 C CA . MET B 1 449 ? 6.551 -7.078 4.457 1 91.5 449 MET B CA 1
ATOM 8922 C C . MET B 1 449 ? 7.648 -6.016 4.438 1 91.5 449 MET B C 1
ATOM 8924 O O . MET B 1 449 ? 7.965 -5.465 3.381 1 91.5 449 MET B O 1
ATOM 8928 N N . ARG B 1 450 ? 8.18 -5.762 5.594 1 91.31 450 ARG B N 1
ATOM 8929 C CA . ARG B 1 450 ? 9.305 -4.836 5.684 1 91.31 450 ARG B CA 1
ATOM 8930 C C . ARG B 1 450 ? 10.477 -5.324 4.84 1 91.31 450 ARG B C 1
ATOM 8932 O O . ARG B 1 450 ? 11.055 -4.555 4.07 1 91.31 450 ARG B O 1
ATOM 8939 N N . ASN B 1 451 ? 10.773 -6.543 5.004 1 91.75 451 ASN B N 1
ATOM 8940 C CA . ASN B 1 451 ? 11.875 -7.125 4.246 1 91.75 451 ASN B CA 1
ATOM 8941 C C . ASN B 1 451 ? 11.625 -7.062 2.744 1 91.75 451 ASN B C 1
ATOM 8943 O O . ASN B 1 451 ? 12.531 -6.75 1.968 1 91.75 451 ASN B O 1
ATOM 8947 N N . LEU B 1 452 ? 10.43 -7.418 2.348 1 91.88 452 LEU B N 1
ATOM 8948 C CA . LEU B 1 452 ? 10.055 -7.398 0.938 1 91.88 452 LEU B CA 1
ATOM 8949 C C . LEU B 1 452 ? 10.188 -5.996 0.357 1 91.88 452 LEU B C 1
ATOM 8951 O O . LEU B 1 452 ? 10.75 -5.82 -0.726 1 91.88 452 LEU B O 1
ATOM 8955 N N . GLN B 1 453 ? 9.727 -5.02 1.06 1 91.06 453 GLN B N 1
ATOM 8956 C CA . GLN B 1 453 ? 9.734 -3.645 0.567 1 91.06 453 GLN B CA 1
ATOM 8957 C C . GLN B 1 453 ? 11.148 -3.074 0.542 1 91.06 453 GLN B C 1
ATOM 8959 O O . GLN B 1 453 ? 11.492 -2.283 -0.34 1 91.06 453 GLN B O 1
ATOM 8964 N N . LEU B 1 454 ? 11.945 -3.449 1.516 1 91.31 454 LEU B N 1
ATOM 8965 C CA . LEU B 1 454 ? 13.344 -3.035 1.503 1 91.31 454 LEU B CA 1
ATOM 8966 C C . LEU B 1 454 ? 14.086 -3.664 0.327 1 91.31 454 LEU B C 1
ATOM 8968 O O . LEU B 1 454 ? 14.891 -3 -0.328 1 91.31 454 LEU B O 1
ATOM 8972 N N . GLY B 1 455 ? 13.859 -4.965 0.091 1 92.81 455 GLY B N 1
ATOM 8973 C CA . GLY B 1 455 ? 14.422 -5.609 -1.083 1 92.81 455 GLY B CA 1
ATOM 8974 C C . GLY B 1 455 ? 14 -4.957 -2.385 1 92.81 455 GLY B C 1
ATOM 8975 O O . GLY B 1 455 ? 14.828 -4.707 -3.26 1 92.81 455 GLY B O 1
ATOM 8976 N N . GLN B 1 456 ? 12.711 -4.664 -2.551 1 91.94 456 GLN B N 1
ATOM 8977 C CA . GLN B 1 456 ? 12.188 -3.977 -3.727 1 91.94 456 GLN B CA 1
ATOM 8978 C C . GLN B 1 456 ? 12.789 -2.584 -3.865 1 91.94 456 GLN B C 1
ATOM 8980 O O . GLN B 1 456 ? 13.078 -2.133 -4.977 1 91.94 456 GLN B O 1
ATOM 8985 N N . GLY B 1 457 ? 12.93 -1.902 -2.736 1 91 457 GLY B N 1
ATOM 8986 C CA . GLY B 1 457 ? 13.555 -0.587 -2.75 1 91 457 GLY B CA 1
ATOM 8987 C C . GLY B 1 457 ? 14.961 -0.597 -3.314 1 91 457 GLY B C 1
ATOM 8988 O O . GLY B 1 457 ? 15.352 0.325 -4.031 1 91 457 GLY B O 1
ATOM 8989 N N . ARG B 1 458 ? 15.719 -1.58 -2.998 1 91.44 458 ARG B N 1
ATOM 8990 C CA . ARG B 1 458 ? 17.078 -1.71 -3.525 1 91.44 458 ARG B CA 1
ATOM 8991 C C . ARG B 1 458 ? 17.047 -1.938 -5.031 1 91.44 458 ARG B C 1
ATOM 8993 O O . ARG B 1 458 ? 17.844 -1.334 -5.766 1 91.44 458 ARG B O 1
ATOM 9000 N N . ASP B 1 459 ? 16.219 -2.814 -5.48 1 91.62 459 ASP B N 1
ATOM 9001 C CA . ASP B 1 459 ? 16.078 -3.098 -6.906 1 91.62 459 ASP B CA 1
ATOM 9002 C C . ASP B 1 459 ? 15.75 -1.827 -7.688 1 91.62 459 ASP B C 1
ATOM 9004 O O . ASP B 1 459 ? 16.391 -1.539 -8.711 1 91.62 459 ASP B O 1
ATOM 9008 N N . LEU B 1 460 ? 14.812 -1.06 -7.191 1 87.94 460 LEU B N 1
ATOM 9009 C CA . LEU B 1 460 ? 14.383 0.172 -7.844 1 87.94 460 LEU B CA 1
ATOM 9010 C C . LEU B 1 460 ? 15.5 1.213 -7.824 1 87.94 460 LEU B C 1
ATOM 9012 O O . LEU B 1 460 ? 15.703 1.931 -8.805 1 87.94 460 LEU B O 1
ATOM 9016 N N . HIS B 1 461 ? 16.172 1.255 -6.711 1 85.56 461 HIS B N 1
ATOM 9017 C CA . HIS B 1 461 ? 17.266 2.211 -6.566 1 85.56 461 HIS B CA 1
ATOM 9018 C C . HIS B 1 461 ? 18.375 1.933 -7.57 1 85.56 461 HIS B C 1
ATOM 9020 O O . HIS B 1 461 ? 18.891 2.855 -8.211 1 85.56 461 HIS B O 1
ATOM 9026 N N . TRP B 1 462 ? 18.766 0.687 -7.664 1 85.75 462 TRP B N 1
ATOM 9027 C CA . TRP B 1 462 ? 19.844 0.304 -8.57 1 85.75 462 TRP B CA 1
ATOM 9028 C C . TRP B 1 462 ? 19.453 0.556 -10.023 1 85.75 462 TRP B C 1
ATOM 9030 O O . TRP B 1 462 ? 20.266 1.024 -10.82 1 85.75 462 TRP B O 1
ATOM 9040 N N . SER B 1 463 ? 18.234 0.224 -10.359 1 83.5 463 SER B N 1
ATOM 9041 C CA . SER B 1 463 ? 17.75 0.432 -11.719 1 83.5 463 SER B CA 1
ATOM 9042 C C . SER B 1 463 ? 17.688 1.917 -12.062 1 83.5 463 SER B C 1
ATOM 9044 O O . SER B 1 463 ? 18.094 2.322 -13.156 1 83.5 463 SER B O 1
ATOM 9046 N N . TYR B 1 464 ? 17.188 2.664 -11.133 1 77.25 464 TYR B N 1
ATOM 9047 C CA . TYR B 1 464 ? 17 4.09 -11.367 1 77.25 464 TYR B CA 1
ATOM 9048 C C . TYR B 1 464 ? 18.328 4.805 -11.484 1 77.25 464 TYR B C 1
ATOM 9050 O O . TYR B 1 464 ? 18.5 5.703 -12.32 1 77.25 464 TYR B O 1
ATOM 9058 N N . HIS B 1 465 ? 19.344 4.395 -10.727 1 78 465 HIS B N 1
ATOM 9059 C CA . HIS B 1 465 ? 20.641 5.086 -10.711 1 78 465 HIS B CA 1
ATOM 9060 C C . HIS B 1 465 ? 21.672 4.332 -11.539 1 78 465 HIS B C 1
ATOM 9062 O O . HIS B 1 465 ? 22.844 4.742 -11.602 1 78 465 HIS B O 1
ATOM 9068 N N . THR B 1 466 ? 21.312 3.242 -12.07 1 78.5 466 THR B N 1
ATOM 9069 C CA . THR B 1 466 ? 22.203 2.383 -12.852 1 78.5 466 THR B CA 1
ATOM 9070 C C . THR B 1 466 ? 23.422 1.965 -12.023 1 78.5 466 THR B C 1
ATOM 9072 O O . THR B 1 466 ? 24.547 2.049 -12.492 1 78.5 466 THR B O 1
ATOM 9075 N N . HIS B 1 467 ? 23.203 1.691 -10.812 1 81.44 467 HIS B N 1
ATOM 9076 C CA . HIS B 1 467 ? 24.219 1.164 -9.914 1 81.44 467 HIS B CA 1
ATOM 9077 C C . HIS B 1 467 ? 24.266 -0.358 -9.969 1 81.44 467 HIS B C 1
ATOM 9079 O O . HIS B 1 467 ? 23.297 -1.032 -9.617 1 81.44 467 HIS B O 1
ATOM 9085 N N . VAL B 1 468 ? 25.359 -0.89 -10.375 1 83.5 468 VAL B N 1
ATOM 9086 C CA . VAL B 1 468 ? 25.484 -2.336 -10.516 1 83.5 468 VAL B CA 1
ATOM 9087 C C . VAL B 1 468 ? 25.875 -2.959 -9.18 1 83.5 468 VAL B C 1
ATOM 9089 O O . VAL B 1 468 ? 26.984 -2.719 -8.672 1 83.5 468 VAL B O 1
ATOM 9092 N N . PRO B 1 469 ? 24.984 -3.773 -8.625 1 88.81 469 PRO B N 1
ATOM 9093 C CA . PRO B 1 469 ? 25.328 -4.43 -7.355 1 88.81 469 PRO B CA 1
ATOM 9094 C C . PRO B 1 469 ? 26.281 -5.609 -7.535 1 88.81 469 PRO B C 1
ATOM 9096 O O . PRO B 1 469 ? 26.438 -6.117 -8.648 1 88.81 469 PRO B O 1
ATOM 9099 N N . THR B 1 470 ? 26.906 -5.977 -6.43 1 87.5 470 THR B N 1
ATOM 9100 C CA . THR B 1 470 ? 27.641 -7.238 -6.402 1 87.5 470 THR B CA 1
ATOM 9101 C C . THR B 1 470 ? 26.688 -8.422 -6.344 1 87.5 470 THR B C 1
ATOM 9103 O O . THR B 1 470 ? 25.516 -8.258 -5.977 1 87.5 470 THR B O 1
ATOM 9106 N N . PRO B 1 471 ? 27.172 -9.57 -6.758 1 89.75 471 PRO B N 1
ATOM 9107 C CA . PRO B 1 471 ? 26.297 -10.742 -6.633 1 89.75 471 PRO B CA 1
ATOM 9108 C C . PRO B 1 471 ? 25.797 -10.953 -5.207 1 89.75 471 PRO B C 1
ATOM 9110 O O . PRO B 1 471 ? 24.656 -11.359 -5.004 1 89.75 471 PRO B O 1
ATOM 9113 N N . ALA B 1 472 ? 26.609 -10.672 -4.25 1 90.94 472 ALA B N 1
ATOM 9114 C CA . ALA B 1 472 ? 26.203 -10.805 -2.854 1 90.94 472 ALA B CA 1
ATOM 9115 C C . ALA B 1 472 ? 25.094 -9.82 -2.51 1 90.94 472 ALA B C 1
ATOM 9117 O O . ALA B 1 472 ? 24.141 -10.164 -1.792 1 90.94 472 ALA B O 1
ATOM 9118 N N . GLN B 1 473 ? 25.281 -8.594 -3.014 1 91.81 473 GLN B N 1
ATOM 9119 C CA . GLN B 1 473 ? 24.234 -7.59 -2.809 1 91.81 473 GLN B CA 1
ATOM 9120 C C . GLN B 1 473 ? 22.938 -8 -3.494 1 91.81 473 GLN B C 1
ATOM 9122 O O . GLN B 1 473 ? 21.859 -7.816 -2.939 1 91.81 473 GLN B O 1
ATOM 9127 N N . TYR B 1 474 ? 23.125 -8.508 -4.66 1 95 474 TYR B N 1
ATOM 9128 C CA . TYR B 1 474 ? 21.969 -8.984 -5.41 1 95 474 TYR B CA 1
ATOM 9129 C C . TYR B 1 474 ? 21.219 -10.055 -4.633 1 95 474 TYR B C 1
ATOM 9131 O O . TYR B 1 474 ? 19.984 -10.023 -4.551 1 95 474 TYR B O 1
ATOM 9139 N N . ILE B 1 475 ? 21.938 -10.977 -4.07 1 95 475 ILE B N 1
ATOM 9140 C CA . ILE B 1 475 ? 21.312 -12.055 -3.316 1 95 475 ILE B CA 1
ATOM 9141 C C . ILE B 1 475 ? 20.578 -11.484 -2.102 1 95 475 ILE B C 1
ATOM 9143 O O . ILE B 1 475 ? 19.484 -11.938 -1.759 1 95 475 ILE B O 1
ATOM 9147 N N . GLY B 1 476 ? 21.188 -10.547 -1.415 1 93.44 476 GLY B N 1
ATOM 9148 C CA . GLY B 1 476 ? 20.516 -9.875 -0.317 1 93.44 476 GLY B CA 1
ATOM 9149 C C . GLY B 1 476 ? 19.203 -9.234 -0.724 1 93.44 476 GLY B C 1
ATOM 9150 O O . GLY B 1 476 ? 18.219 -9.305 0.014 1 93.44 476 GLY B O 1
ATOM 9151 N N . MET B 1 477 ? 19.234 -8.57 -1.88 1 94.06 477 MET B N 1
ATOM 9152 C CA . MET B 1 477 ? 18.016 -7.953 -2.42 1 94.06 477 MET B CA 1
ATOM 9153 C C . MET B 1 477 ? 16.953 -9.008 -2.715 1 94.06 477 MET B C 1
ATOM 9155 O O . MET B 1 477 ? 15.789 -8.828 -2.359 1 94.06 477 MET B O 1
ATOM 9159 N N . VAL B 1 478 ? 17.312 -10.133 -3.262 1 95.12 478 VAL B N 1
ATOM 9160 C CA . VAL B 1 478 ? 16.406 -11.211 -3.623 1 95.12 478 VAL B CA 1
ATOM 9161 C C . VAL B 1 478 ? 15.812 -11.836 -2.361 1 95.12 478 VAL B C 1
ATOM 9163 O O . VAL B 1 478 ? 14.625 -12.188 -2.33 1 95.12 478 VAL B O 1
ATOM 9166 N N . ASP B 1 479 ? 16.641 -11.953 -1.372 1 93.75 479 ASP B N 1
ATOM 9167 C CA . ASP B 1 479 ? 16.188 -12.508 -0.107 1 93.75 479 ASP B CA 1
ATOM 9168 C C . ASP B 1 479 ? 15.055 -11.672 0.484 1 93.75 479 ASP B C 1
ATOM 9170 O O . ASP B 1 479 ? 14.195 -12.188 1.197 1 93.75 479 ASP B O 1
ATOM 9174 N N . GLY B 1 480 ? 15.102 -10.398 0.229 1 92.12 480 GLY B N 1
ATOM 9175 C CA . GLY B 1 480 ? 14.023 -9.523 0.664 1 92.12 480 GLY B CA 1
ATOM 9176 C C . GLY B 1 480 ? 12.852 -9.492 -0.301 1 92.12 480 GLY B C 1
ATOM 9177 O O . GLY B 1 480 ? 11.734 -9.859 0.06 1 92.12 480 GLY B O 1
ATOM 9178 N N . LYS B 1 481 ? 13.125 -9.109 -1.526 1 90.38 481 LYS B N 1
ATOM 9179 C CA . LYS B 1 481 ? 12.117 -8.852 -2.547 1 90.38 481 LYS B CA 1
ATOM 9180 C C . LYS B 1 481 ? 11.281 -10.102 -2.828 1 90.38 481 LYS B C 1
ATOM 9182 O O . LYS B 1 481 ? 10.055 -10.062 -2.752 1 90.38 481 LYS B O 1
ATOM 9187 N N . THR B 1 482 ? 11.883 -11.188 -3.168 1 87.81 482 THR B N 1
ATOM 9188 C CA . THR B 1 482 ? 11.188 -12.422 -3.529 1 87.81 482 THR B CA 1
ATOM 9189 C C . THR B 1 482 ? 11.133 -13.375 -2.34 1 87.81 482 THR B C 1
ATOM 9191 O O . THR B 1 482 ? 10.094 -13.977 -2.064 1 87.81 482 THR B O 1
ATOM 9194 N N . GLY B 1 483 ? 12.164 -13.508 -1.63 1 87.69 483 GLY B N 1
ATOM 9195 C CA . GLY B 1 483 ? 12.25 -14.406 -0.492 1 87.69 483 GLY B CA 1
ATOM 9196 C C . GLY B 1 483 ? 11.297 -14.047 0.631 1 87.69 483 GLY B C 1
ATOM 9197 O O . GLY B 1 483 ? 10.836 -14.914 1.369 1 87.69 483 GLY B O 1
ATOM 9198 N N . GLY B 1 484 ? 11.055 -12.773 0.763 1 86.69 484 GLY B N 1
ATOM 9199 C CA . GLY B 1 484 ? 10.172 -12.305 1.826 1 86.69 484 GLY B CA 1
ATOM 9200 C C . GLY B 1 484 ? 8.812 -12.961 1.804 1 86.69 484 GLY B C 1
ATOM 9201 O O . GLY B 1 484 ? 8.273 -13.328 2.852 1 86.69 484 GLY B O 1
ATOM 9202 N N . LEU B 1 485 ? 8.25 -13.148 0.661 1 84.88 485 LEU B N 1
ATOM 9203 C CA . LEU B 1 485 ? 6.934 -13.766 0.543 1 84.88 485 LEU B CA 1
ATOM 9204 C C . LEU B 1 485 ? 6.984 -15.242 0.938 1 84.88 485 LEU B C 1
ATOM 9206 O O . LEU B 1 485 ? 6.09 -15.734 1.627 1 84.88 485 LEU B O 1
ATOM 9210 N N . PHE B 1 486 ? 8.008 -15.93 0.507 1 85.38 486 PHE B N 1
ATOM 9211 C CA . PHE B 1 486 ? 8.148 -17.344 0.848 1 85.38 486 PHE B CA 1
ATOM 9212 C C . PHE B 1 486 ? 8.375 -17.516 2.344 1 85.38 486 PHE B C 1
ATOM 9214 O O . PHE B 1 486 ? 7.812 -18.422 2.961 1 85.38 486 PHE B O 1
ATOM 9221 N N . ARG B 1 487 ? 9.18 -16.703 2.861 1 88.69 487 ARG B N 1
ATOM 9222 C CA . ARG B 1 487 ? 9.43 -16.766 4.297 1 88.69 487 ARG B CA 1
ATOM 9223 C C . ARG B 1 487 ? 8.18 -16.391 5.09 1 88.69 487 ARG B C 1
ATOM 9225 O O . ARG B 1 487 ? 7.945 -16.938 6.176 1 88.69 487 ARG B O 1
ATOM 9232 N N . LEU B 1 488 ? 7.438 -15.414 4.594 1 88.25 488 LEU B N 1
ATOM 9233 C CA . LEU B 1 488 ? 6.176 -15.07 5.234 1 88.25 488 LEU B CA 1
ATOM 9234 C C . LEU B 1 488 ? 5.285 -16.297 5.395 1 88.25 488 LEU B C 1
ATOM 9236 O O . LEU B 1 488 ? 4.781 -16.562 6.484 1 88.25 488 LEU B O 1
ATOM 9240 N N . ILE B 1 489 ? 5.129 -17.078 4.332 1 82.75 489 ILE B N 1
ATOM 9241 C CA . ILE B 1 489 ? 4.285 -18.266 4.355 1 82.75 489 ILE B CA 1
ATOM 9242 C C . ILE B 1 489 ? 4.855 -19.281 5.34 1 82.75 489 ILE B C 1
ATOM 9244 O O . ILE B 1 489 ? 4.125 -19.844 6.156 1 82.75 489 ILE B O 1
ATOM 9248 N N . SER B 1 490 ? 6.152 -19.516 5.273 1 85.62 490 SER B N 1
ATOM 9249 C CA . SER B 1 490 ? 6.816 -20.484 6.137 1 85.62 490 SER B CA 1
ATOM 9250 C C . SER B 1 490 ? 6.668 -20.094 7.609 1 85.62 490 SER B C 1
ATOM 9252 O O . SER B 1 490 ? 6.367 -20.953 8.445 1 85.62 490 SER B O 1
ATOM 9254 N N . ARG B 1 491 ? 6.891 -18.875 7.906 1 88.62 491 ARG B N 1
ATOM 9255 C CA . ARG B 1 491 ? 6.836 -18.406 9.289 1 88.62 491 ARG B CA 1
ATOM 9256 C C . ARG B 1 491 ? 5.402 -18.422 9.812 1 88.62 491 ARG B C 1
ATOM 9258 O O . ARG B 1 491 ? 5.164 -18.688 10.992 1 88.62 491 ARG B O 1
ATOM 9265 N N . LEU B 1 492 ? 4.457 -18.078 8.969 1 84.88 492 LEU B N 1
ATOM 9266 C CA . LEU B 1 492 ? 3.057 -18.156 9.367 1 84.88 492 LEU B CA 1
ATOM 9267 C C . LEU B 1 492 ? 2.66 -19.594 9.688 1 84.88 492 LEU B C 1
ATOM 9269 O O . LEU B 1 492 ? 1.942 -19.844 10.656 1 84.88 492 LEU B O 1
ATOM 9273 N N . MET B 1 493 ? 3.133 -20.531 8.812 1 82.19 493 MET B N 1
ATOM 9274 C CA . MET B 1 493 ? 2.854 -21.938 9.062 1 82.19 493 MET B CA 1
ATOM 9275 C C . MET B 1 493 ? 3.424 -22.375 10.406 1 82.19 493 MET B C 1
ATOM 9277 O O . MET B 1 493 ? 2.764 -23.094 11.156 1 82.19 493 MET B O 1
ATOM 9281 N N . ARG B 1 494 ? 4.594 -21.953 10.695 1 85.25 494 ARG B N 1
ATOM 9282 C CA . ARG B 1 494 ? 5.238 -22.297 11.953 1 85.25 494 ARG B CA 1
ATOM 9283 C C . ARG B 1 494 ? 4.496 -21.688 13.141 1 85.25 494 ARG B C 1
ATOM 9285 O O . ARG B 1 494 ? 4.285 -22.359 14.156 1 85.25 494 ARG B O 1
ATOM 9292 N N . SER B 1 495 ? 4.164 -20.469 13.031 1 83.5 495 SER B N 1
ATOM 9293 C CA . SER B 1 495 ? 3.527 -19.734 14.125 1 83.5 495 SER B CA 1
ATOM 9294 C C . SER B 1 495 ? 2.18 -20.359 14.484 1 83.5 495 SER B C 1
ATOM 9296 O O . SER B 1 495 ? 1.75 -20.297 15.633 1 83.5 495 SER B O 1
ATOM 9298 N N . GLU B 1 496 ? 1.522 -20.953 13.508 1 82.25 496 GLU B N 1
ATOM 9299 C CA . GLU B 1 496 ? 0.168 -21.453 13.719 1 82.25 496 GLU B CA 1
ATOM 9300 C C . GLU B 1 496 ? 0.151 -22.984 13.797 1 82.25 496 GLU B C 1
ATOM 9302 O O . GLU B 1 496 ? -0.911 -23.594 13.961 1 82.25 496 GLU B O 1
ATOM 9307 N N . ALA B 1 497 ? 1.341 -23.531 13.742 1 82.06 497 ALA B N 1
ATOM 9308 C CA . ALA B 1 497 ? 1.443 -24.984 13.711 1 82.06 497 ALA B CA 1
ATOM 9309 C C . ALA B 1 497 ? 1.013 -25.609 15.039 1 82.06 497 ALA B C 1
ATOM 9311 O O . ALA B 1 497 ? 1.377 -25.109 16.109 1 82.06 497 ALA B O 1
ATOM 9312 N N . THR B 1 498 ? 0.192 -26.547 14.984 1 79.19 498 THR B N 1
ATOM 9313 C CA . THR B 1 498 ? -0.199 -27.312 16.172 1 79.19 498 THR B CA 1
ATOM 9314 C C . THR B 1 498 ? 0.632 -28.578 16.281 1 79.19 498 THR B C 1
ATOM 9316 O O . THR B 1 498 ? 0.686 -29.188 17.359 1 79.19 498 THR B O 1
ATOM 9319 N N . THR B 1 499 ? 1.157 -29.016 15.148 1 78.25 499 THR B N 1
ATOM 9320 C CA . THR B 1 499 ? 2.082 -30.156 15.086 1 78.25 499 THR B CA 1
ATOM 9321 C C . THR B 1 499 ? 3.406 -29.734 14.453 1 78.25 499 THR B C 1
ATOM 9323 O O . THR B 1 499 ? 3.434 -28.859 13.578 1 78.25 499 THR B O 1
ATOM 9326 N N . ASN B 1 500 ? 4.574 -30.297 14.953 1 77.75 500 ASN B N 1
ATOM 9327 C CA . ASN B 1 500 ? 5.891 -29.969 14.422 1 77.75 500 ASN B CA 1
ATOM 9328 C C . ASN B 1 500 ? 6.184 -28.469 14.539 1 77.75 500 ASN B C 1
ATOM 9330 O O . ASN B 1 500 ? 6.648 -27.844 13.586 1 77.75 500 ASN B O 1
ATOM 9334 N N . SER B 1 501 ? 5.699 -27.906 15.578 1 79.75 501 SER B N 1
ATOM 9335 C CA . SER B 1 501 ? 5.781 -26.453 15.781 1 79.75 501 SER B CA 1
ATOM 9336 C C . SER B 1 501 ? 7.23 -25.984 15.797 1 79.75 501 SER B C 1
ATOM 9338 O O . SER B 1 501 ? 7.504 -24.797 15.586 1 79.75 501 SER B O 1
ATOM 9340 N N . ASP B 1 502 ? 8.133 -26.906 15.883 1 83 502 ASP B N 1
ATOM 9341 C CA . ASP B 1 502 ? 9.539 -26.516 15.953 1 83 502 ASP B CA 1
ATOM 9342 C C . ASP B 1 502 ? 10.211 -26.641 14.594 1 83 502 ASP B C 1
ATOM 9344 O O . ASP B 1 502 ? 11.375 -26.25 14.43 1 83 502 ASP B O 1
ATOM 9348 N N . LEU B 1 503 ? 9.461 -27.219 13.664 1 85.38 503 LEU B N 1
ATOM 9349 C CA . LEU B 1 503 ? 10.016 -27.344 12.32 1 85.38 503 LEU B CA 1
ATOM 9350 C C . LEU B 1 503 ? 10.242 -25.984 11.68 1 85.38 503 LEU B C 1
ATOM 9352 O O . LEU B 1 503 ? 9.32 -25.172 11.625 1 85.38 503 LEU B O 1
ATOM 9356 N N . ASP B 1 504 ? 11.523 -25.688 11.32 1 86 504 ASP B N 1
ATOM 9357 C CA . ASP B 1 504 ? 11.883 -24.438 10.672 1 86 504 ASP B CA 1
ATOM 9358 C C . ASP B 1 504 ? 12.273 -24.656 9.211 1 86 504 ASP B C 1
ATOM 9360 O O . ASP B 1 504 ? 13.328 -25.234 8.93 1 86 504 ASP B O 1
ATOM 9364 N N . ILE B 1 505 ? 11.484 -24.234 8.328 1 87.56 505 ILE B N 1
ATOM 9365 C CA . ILE B 1 505 ? 11.773 -24.438 6.914 1 87.56 505 ILE B CA 1
ATOM 9366 C C . ILE B 1 505 ? 12.18 -23.109 6.281 1 87.56 505 ILE B C 1
ATOM 9368 O O . ILE B 1 505 ? 12 -22.906 5.078 1 87.56 505 ILE B O 1
ATOM 9372 N N . SER B 1 506 ? 12.664 -22.156 7.051 1 86.25 506 SER B N 1
ATOM 9373 C CA . SER B 1 506 ? 13.031 -20.828 6.574 1 86.25 506 SER B CA 1
ATOM 9374 C C . SER B 1 506 ? 14.164 -20.891 5.559 1 86.25 506 SER B C 1
ATOM 9376 O O . SER B 1 506 ? 14.188 -20.125 4.59 1 86.25 506 SER B O 1
ATOM 9378 N N . GLN B 1 507 ? 15.102 -21.75 5.801 1 89.06 507 GLN B N 1
ATOM 9379 C CA . GLN B 1 507 ? 16.203 -21.891 4.855 1 89.06 507 GLN B CA 1
ATOM 9380 C C . GLN B 1 507 ? 15.703 -22.375 3.498 1 89.06 507 GLN B C 1
ATOM 9382 O O . GLN B 1 507 ? 16.141 -21.891 2.455 1 89.06 507 GLN B O 1
ATOM 9387 N N . PHE B 1 508 ? 14.883 -23.422 3.535 1 90.69 508 PHE B N 1
ATOM 9388 C CA . PHE B 1 508 ? 14.266 -23.922 2.311 1 90.69 508 PHE B CA 1
ATOM 9389 C C . PHE B 1 508 ? 13.547 -22.812 1.57 1 90.69 508 PHE B C 1
ATOM 9391 O O . PHE B 1 508 ? 13.719 -22.641 0.36 1 90.69 508 PHE B O 1
ATOM 9398 N N . ALA B 1 509 ? 12.75 -22.031 2.34 1 89.44 509 ALA B N 1
ATOM 9399 C CA . ALA B 1 509 ? 11.992 -20.938 1.756 1 89.44 509 ALA B CA 1
ATOM 9400 C C . ALA B 1 509 ? 12.922 -19.891 1.121 1 89.44 509 ALA B C 1
ATOM 9402 O O . ALA B 1 509 ? 12.633 -19.375 0.04 1 89.44 509 ALA B O 1
ATOM 9403 N N . THR B 1 510 ? 13.984 -19.547 1.74 1 91.19 510 THR B N 1
ATOM 9404 C CA . THR B 1 510 ? 14.945 -18.578 1.252 1 91.19 510 THR B CA 1
ATOM 9405 C C . THR B 1 510 ? 15.586 -19.047 -0.052 1 91.19 510 THR B C 1
ATOM 9407 O O . THR B 1 510 ? 15.672 -18.281 -1.015 1 91.19 510 THR B O 1
ATOM 9410 N N . LEU B 1 511 ? 16.016 -20.281 -0.091 1 93.44 511 LEU B N 1
ATOM 9411 C CA . LEU B 1 511 ? 16.656 -20.812 -1.288 1 93.44 511 LEU B CA 1
ATOM 9412 C C . LEU B 1 511 ? 15.656 -20.922 -2.438 1 93.44 511 LEU B C 1
ATOM 9414 O O . LEU B 1 511 ? 16.016 -20.719 -3.6 1 93.44 511 LEU B O 1
ATOM 9418 N N . LEU B 1 512 ? 14.445 -21.297 -2.096 1 91.25 512 LEU B N 1
ATOM 9419 C CA . LEU B 1 512 ? 13.398 -21.328 -3.115 1 91.25 512 LEU B CA 1
ATOM 9420 C C . LEU B 1 512 ? 13.195 -19.953 -3.734 1 91.25 512 LEU B C 1
ATOM 9422 O O . LEU B 1 512 ? 13.039 -19.828 -4.953 1 91.25 512 LEU B O 1
ATOM 9426 N N . GLY B 1 513 ? 13.172 -18.953 -2.906 1 91.06 513 GLY B N 1
ATOM 9427 C CA . GLY B 1 513 ? 13.062 -17.578 -3.4 1 91.06 513 GLY B CA 1
ATOM 9428 C C . GLY B 1 513 ? 14.211 -17.188 -4.309 1 91.06 513 GLY B C 1
ATOM 9429 O O . GLY B 1 513 ? 13.992 -16.547 -5.34 1 91.06 513 GLY B O 1
ATOM 9430 N N . ARG B 1 514 ? 15.406 -17.516 -3.947 1 93.81 514 ARG B N 1
ATOM 9431 C CA . ARG B 1 514 ? 16.578 -17.234 -4.77 1 93.81 514 ARG B CA 1
ATOM 9432 C C . ARG B 1 514 ? 16.484 -17.938 -6.121 1 93.81 514 ARG B C 1
ATOM 9434 O O . ARG B 1 514 ? 16.734 -17.312 -7.16 1 93.81 514 ARG B O 1
ATOM 9441 N N . HIS B 1 515 ? 16.156 -19.234 -6.035 1 94 515 HIS B N 1
ATOM 9442 C CA . HIS B 1 515 ? 16.016 -20 -7.266 1 94 515 HIS B CA 1
ATOM 9443 C C . HIS B 1 515 ? 14.969 -19.391 -8.188 1 94 515 HIS B C 1
ATOM 9445 O O . HIS B 1 515 ? 15.203 -19.25 -9.391 1 94 515 HIS B O 1
ATOM 9451 N N . PHE B 1 516 ? 13.891 -19.078 -7.621 1 91 516 PHE B N 1
ATOM 9452 C CA . PHE B 1 516 ? 12.773 -18.531 -8.367 1 91 516 PHE B CA 1
ATOM 9453 C C . PHE B 1 516 ? 13.18 -17.234 -9.078 1 91 516 PHE B C 1
ATOM 9455 O O . PHE B 1 516 ? 12.906 -17.078 -10.273 1 91 516 PHE B O 1
ATOM 9462 N N . GLN B 1 517 ? 13.812 -16.344 -8.422 1 91.81 517 GLN B N 1
ATOM 9463 C CA . GLN B 1 517 ? 14.148 -15.047 -8.984 1 91.81 517 GLN B CA 1
ATOM 9464 C C . GLN B 1 517 ? 15.242 -15.164 -10.039 1 91.81 517 GLN B C 1
ATOM 9466 O O . GLN B 1 517 ? 15.164 -14.547 -11.102 1 91.81 517 GLN B O 1
ATOM 9471 N N . ILE B 1 518 ? 16.297 -15.875 -9.734 1 93.75 518 ILE B N 1
ATOM 9472 C CA . ILE B 1 518 ? 17.391 -16.031 -10.68 1 93.75 518 ILE B CA 1
ATOM 9473 C C . ILE B 1 518 ? 16.891 -16.703 -11.953 1 93.75 518 ILE B C 1
ATOM 9475 O O . ILE B 1 518 ? 17.297 -16.344 -13.055 1 93.75 518 ILE B O 1
ATOM 9479 N N . ARG B 1 519 ? 16.047 -17.672 -11.766 1 90.75 519 ARG B N 1
ATOM 9480 C CA . ARG B 1 519 ? 15.453 -18.328 -12.922 1 90.75 519 ARG B CA 1
ATOM 9481 C C . ARG B 1 519 ? 14.648 -17.328 -13.75 1 90.75 519 ARG B C 1
ATOM 9483 O O . ARG B 1 519 ? 14.711 -17.344 -14.984 1 90.75 519 ARG B O 1
ATOM 9490 N N . ASP B 1 520 ? 13.859 -16.578 -13.078 1 87.5 520 ASP B N 1
ATOM 9491 C CA . ASP B 1 520 ? 13.07 -15.562 -13.766 1 87.5 520 ASP B CA 1
ATOM 9492 C C . ASP B 1 520 ? 13.969 -14.609 -14.547 1 87.5 520 ASP B C 1
ATOM 9494 O O . ASP B 1 520 ? 13.641 -14.219 -15.672 1 87.5 520 ASP B O 1
ATOM 9498 N N . ASP B 1 521 ? 15.055 -14.25 -13.992 1 90.88 521 ASP B N 1
ATOM 9499 C CA . ASP B 1 521 ? 16.031 -13.391 -14.664 1 90.88 521 ASP B CA 1
ATOM 9500 C C . ASP B 1 521 ? 16.562 -14.062 -15.93 1 90.88 521 ASP B C 1
ATOM 9502 O O . ASP B 1 521 ? 16.719 -13.406 -16.969 1 90.88 521 ASP B O 1
ATOM 9506 N N . TYR B 1 522 ? 16.891 -15.266 -15.766 1 90.25 522 TYR B N 1
ATOM 9507 C CA . TYR B 1 522 ? 17.422 -16.047 -16.891 1 90.25 522 TYR B CA 1
ATOM 9508 C C . TYR B 1 522 ? 16.391 -16.156 -18 1 90.25 522 TYR B C 1
ATOM 9510 O O . TYR B 1 522 ? 16.703 -15.906 -19.172 1 90.25 522 TYR B O 1
ATOM 9518 N N . GLN B 1 523 ? 15.18 -16.5 -17.641 1 85.38 523 GLN B N 1
ATOM 9519 C CA . GLN B 1 523 ? 14.117 -16.719 -18.609 1 85.38 523 GLN B CA 1
ATOM 9520 C C . GLN B 1 523 ? 13.758 -15.414 -19.328 1 85.38 523 GLN B C 1
ATOM 9522 O O . GLN B 1 523 ? 13.453 -15.422 -20.531 1 85.38 523 GLN B O 1
ATOM 9527 N N . ASN B 1 524 ? 13.789 -14.367 -18.672 1 86.25 524 ASN B N 1
ATOM 9528 C CA . ASN B 1 524 ? 13.461 -13.07 -19.266 1 86.25 524 ASN B CA 1
ATOM 9529 C C . ASN B 1 524 ? 14.406 -12.727 -20.406 1 86.25 524 ASN B C 1
ATOM 9531 O O . ASN B 1 524 ? 14 -12.07 -21.375 1 86.25 524 ASN B O 1
ATOM 9535 N N . LEU B 1 525 ? 15.586 -13.203 -20.344 1 85.5 525 LEU B N 1
ATOM 9536 C CA . LEU B 1 525 ? 16.594 -12.828 -21.344 1 85.5 525 LEU B CA 1
ATOM 9537 C C . LEU B 1 525 ? 16.75 -13.914 -22.391 1 85.5 525 LEU B C 1
ATOM 9539 O O . LEU B 1 525 ? 17.25 -13.656 -23.484 1 85.5 525 LEU B O 1
ATOM 9543 N N . GLN B 1 526 ? 16.375 -15.102 -22.062 1 78.44 526 GLN B N 1
ATOM 9544 C CA . GLN B 1 526 ? 16.75 -16.203 -22.953 1 78.44 526 GLN B CA 1
ATOM 9545 C C . GLN B 1 526 ? 15.523 -16.891 -23.516 1 78.44 526 GLN B C 1
ATOM 9547 O O . GLN B 1 526 ? 15.586 -17.531 -24.562 1 78.44 526 GLN B O 1
ATOM 9552 N N . SER B 1 527 ? 14.484 -16.812 -22.875 1 68.94 527 SER B N 1
ATOM 9553 C CA . SER B 1 527 ? 13.359 -17.672 -23.234 1 68.94 527 SER B CA 1
ATOM 9554 C C . SER B 1 527 ? 12.453 -17 -24.266 1 68.94 527 SER B C 1
ATOM 9556 O O . SER B 1 527 ? 12.016 -15.867 -24.062 1 68.94 527 SER B O 1
ATOM 9558 N N . GLU B 1 528 ? 12.297 -17.656 -25.266 1 63.91 528 GLU B N 1
ATOM 9559 C CA . GLU B 1 528 ? 11.367 -17.172 -26.281 1 63.91 528 GLU B CA 1
ATOM 9560 C C . GLU B 1 528 ? 9.938 -17.125 -25.734 1 63.91 528 GLU B C 1
ATOM 9562 O O . GLU B 1 528 ? 9.188 -16.203 -26.031 1 63.91 528 GLU B O 1
ATOM 9567 N N . ASP B 1 529 ? 9.656 -18.141 -25.047 1 59.22 529 ASP B N 1
ATOM 9568 C CA . ASP B 1 529 ? 8.32 -18.219 -24.453 1 59.22 529 ASP B CA 1
ATOM 9569 C C . ASP B 1 529 ? 8.086 -17.078 -23.469 1 59.22 529 ASP B C 1
ATOM 9571 O O . ASP B 1 529 ? 6.977 -16.562 -23.375 1 59.22 529 ASP B O 1
ATOM 9575 N N . TYR B 1 530 ? 9.117 -16.781 -22.875 1 64.88 530 TYR B N 1
ATOM 9576 C CA . TYR B 1 530 ? 9.023 -15.688 -21.906 1 64.88 530 TYR B CA 1
ATOM 9577 C C . TYR B 1 530 ? 8.734 -14.359 -22.609 1 64.88 530 TYR B C 1
ATOM 9579 O O . TYR B 1 530 ? 8.016 -13.516 -22.078 1 64.88 530 TYR B O 1
ATOM 9587 N N . THR B 1 531 ? 9.156 -14.305 -23.734 1 66.25 531 THR B N 1
ATOM 9588 C CA . THR B 1 531 ? 8.93 -13.109 -24.547 1 66.25 531 THR B CA 1
ATOM 9589 C C . THR B 1 531 ? 7.445 -12.93 -24.828 1 66.25 531 THR B C 1
ATOM 9591 O O . THR B 1 531 ? 6.934 -11.805 -24.797 1 66.25 531 THR B O 1
ATOM 9594 N N . LYS B 1 532 ? 6.859 -14.078 -25 1 63.78 532 LYS B N 1
ATOM 9595 C CA . LYS B 1 532 ? 5.43 -14.016 -25.297 1 63.78 532 LYS B CA 1
ATOM 9596 C C . LYS B 1 532 ? 4.625 -13.602 -24.078 1 63.78 532 LYS B C 1
ATOM 9598 O O . LYS B 1 532 ? 3.592 -12.945 -24.188 1 63.78 532 LYS B O 1
ATOM 9603 N N . ASN B 1 533 ? 5.129 -13.906 -22.984 1 64.44 533 ASN B N 1
ATOM 9604 C CA . ASN B 1 533 ? 4.379 -13.711 -21.75 1 64.44 533 ASN B CA 1
ATOM 9605 C C . ASN B 1 533 ? 4.691 -12.359 -21.109 1 64.44 533 ASN B C 1
ATOM 9607 O O . ASN B 1 533 ? 3.824 -11.758 -20.469 1 64.44 533 ASN B O 1
ATOM 9611 N N . LYS B 1 534 ? 5.922 -11.883 -21.219 1 67.5 534 LYS B N 1
ATOM 9612 C CA . LYS B 1 534 ? 6.316 -10.68 -20.484 1 67.5 534 LYS B CA 1
ATOM 9613 C C . LYS B 1 534 ? 6.953 -9.656 -21.422 1 67.5 534 LYS B C 1
ATOM 9615 O O . LYS B 1 534 ? 7.133 -8.492 -21.047 1 67.5 534 LYS B O 1
ATOM 9620 N N . GLY B 1 535 ? 7.137 -10.031 -22.641 1 68.12 535 GLY B N 1
ATOM 9621 C CA . GLY B 1 535 ? 7.867 -9.172 -23.562 1 68.12 535 GLY B CA 1
ATOM 9622 C C . GLY B 1 535 ? 9.312 -9.586 -23.734 1 68.12 535 GLY B C 1
ATOM 9623 O O . GLY B 1 535 ? 9.891 -10.234 -22.859 1 68.12 535 GLY B O 1
ATOM 9624 N N . PHE B 1 536 ? 9.812 -9.312 -24.922 1 75.25 536 PHE B N 1
ATOM 9625 C CA . PHE B 1 536 ? 11.188 -9.688 -25.234 1 75.25 536 PHE B CA 1
ATOM 9626 C C . PHE B 1 536 ? 12.172 -8.852 -24.438 1 75.25 536 PHE B C 1
ATOM 9628 O O . PHE B 1 536 ? 12.312 -7.648 -24.672 1 75.25 536 PHE B O 1
ATOM 9635 N N . CYS B 1 537 ? 12.836 -9.438 -23.391 1 80.31 537 CYS B N 1
ATOM 9636 C CA . CYS B 1 537 ? 13.883 -8.836 -22.562 1 80.31 537 CYS B CA 1
ATOM 9637 C C . CYS B 1 537 ? 13.383 -7.562 -21.906 1 80.31 537 CYS B C 1
ATOM 9639 O O . CYS B 1 537 ? 14.023 -6.516 -22 1 80.31 537 CYS B O 1
ATOM 9641 N N . ASP B 1 538 ? 12.281 -7.641 -21.281 1 82 538 ASP B N 1
ATOM 9642 C CA . ASP B 1 538 ? 11.648 -6.496 -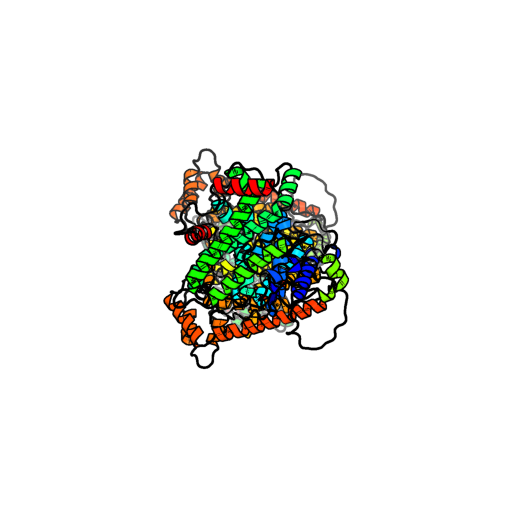20.641 1 82 538 ASP B CA 1
ATOM 9643 C C . ASP B 1 538 ? 12.539 -5.938 -19.531 1 82 538 ASP B C 1
ATOM 9645 O O . ASP B 1 538 ? 12.484 -4.746 -19.219 1 82 538 ASP B O 1
ATOM 9649 N N . ASP B 1 539 ? 13.352 -6.758 -18.969 1 83.12 539 ASP B N 1
ATOM 9650 C CA . ASP B 1 539 ? 14.273 -6.309 -17.922 1 83.12 539 ASP B CA 1
ATOM 9651 C C . ASP B 1 539 ? 15.203 -5.215 -18.453 1 83.12 539 ASP B C 1
ATOM 9653 O O . ASP B 1 539 ? 15.555 -4.285 -17.719 1 83.12 539 ASP B O 1
ATOM 9657 N N . LEU B 1 540 ? 15.578 -5.41 -19.656 1 83.5 540 LEU B N 1
ATOM 9658 C CA . LEU B 1 540 ? 16.469 -4.43 -20.266 1 83.5 540 LEU B CA 1
ATOM 9659 C C . LEU B 1 540 ? 15.766 -3.096 -20.453 1 83.5 540 LEU B C 1
ATOM 9661 O O . LEU B 1 540 ? 16.359 -2.035 -20.25 1 83.5 540 LEU B O 1
ATOM 9665 N N . ASP B 1 541 ? 14.531 -3.16 -20.875 1 80.56 541 ASP B N 1
ATOM 9666 C CA . ASP B 1 541 ? 13.742 -1.947 -21.031 1 80.56 541 ASP B CA 1
ATOM 9667 C C . ASP B 1 541 ? 13.562 -1.217 -19.703 1 80.56 541 ASP B C 1
ATOM 9669 O O . ASP B 1 541 ? 13.531 0.015 -19.672 1 80.56 541 ASP B O 1
ATOM 9673 N N . GLU B 1 542 ? 13.445 -2.025 -18.719 1 81.38 542 GLU B N 1
ATOM 9674 C CA . GLU B 1 542 ? 13.195 -1.488 -17.391 1 81.38 542 GLU B CA 1
ATOM 9675 C C . GLU B 1 542 ? 14.492 -1.038 -16.734 1 81.38 542 GLU B C 1
ATOM 9677 O O . GLU B 1 542 ? 14.469 -0.347 -15.711 1 81.38 542 GLU B O 1
ATOM 9682 N N . GLY B 1 543 ? 15.578 -1.4 -17.281 1 81.25 543 GLY B N 1
ATOM 9683 C CA . GLY B 1 543 ? 16.875 -1.083 -16.719 1 81.25 543 GLY B CA 1
ATOM 9684 C C . GLY B 1 543 ? 17.219 -1.953 -15.523 1 81.25 543 GLY B C 1
ATOM 9685 O O . GLY B 1 543 ? 18.094 -1.594 -14.719 1 81.25 543 GLY B O 1
ATOM 9686 N N . LYS B 1 544 ? 16.578 -3.021 -15.422 1 87.31 544 LYS B N 1
ATOM 9687 C CA . LYS B 1 544 ? 16.812 -3.926 -14.297 1 87.31 544 LYS B CA 1
ATOM 9688 C C . LYS B 1 544 ? 18.141 -4.648 -14.438 1 87.31 544 LYS B C 1
ATOM 9690 O O . LYS B 1 544 ? 18.5 -5.09 -15.531 1 87.31 544 LYS B O 1
ATOM 9695 N N . LEU B 1 545 ? 18.844 -4.672 -13.375 1 87.88 545 LEU B N 1
ATOM 9696 C CA . LEU B 1 545 ? 20.125 -5.375 -13.344 1 87.88 545 LEU B CA 1
ATOM 9697 C C . LEU B 1 545 ? 19.953 -6.805 -12.844 1 87.88 545 LEU B C 1
ATOM 9699 O O . LEU B 1 545 ? 20.25 -7.105 -11.688 1 87.88 545 LEU B O 1
ATOM 9703 N N . SER B 1 546 ? 19.547 -7.668 -13.797 1 91.38 546 SER B N 1
ATOM 9704 C CA . SER B 1 546 ? 19.297 -9.07 -13.492 1 91.38 546 SER B CA 1
ATOM 9705 C C . SER B 1 546 ? 20.594 -9.844 -13.273 1 91.38 546 SER B C 1
ATOM 9707 O O . SER B 1 546 ? 21.672 -9.352 -13.609 1 91.38 546 SER B O 1
ATOM 9709 N N . PHE B 1 547 ? 20.5 -11.023 -12.781 1 93.94 547 PHE B N 1
ATOM 9710 C CA . PHE B 1 547 ? 21.641 -11.797 -12.328 1 93.94 547 PHE B CA 1
ATOM 9711 C C . PHE B 1 547 ? 22.609 -12.047 -13.469 1 93.94 547 PHE B C 1
ATOM 9713 O O . PHE B 1 547 ? 23.812 -11.797 -13.328 1 93.94 547 PHE B O 1
ATOM 9720 N N . PRO B 1 548 ? 22.141 -12.422 -14.695 1 92 548 PRO B N 1
ATOM 9721 C CA . PRO B 1 548 ? 23.109 -12.617 -15.789 1 92 548 PRO B CA 1
ATOM 9722 C C . PRO B 1 548 ? 23.844 -11.328 -16.156 1 92 548 PRO B C 1
ATOM 9724 O O . PRO B 1 548 ? 25.016 -11.375 -16.547 1 92 548 PRO B O 1
ATOM 9727 N N . ILE B 1 549 ? 23.156 -10.25 -16.094 1 89.31 549 ILE B N 1
ATOM 9728 C CA . ILE B 1 549 ? 23.766 -8.969 -16.422 1 89.31 549 ILE B CA 1
ATOM 9729 C C . ILE B 1 549 ? 24.844 -8.641 -15.383 1 89.31 549 ILE B C 1
ATOM 9731 O O . ILE B 1 549 ? 25.938 -8.203 -15.742 1 89.31 549 ILE B O 1
ATOM 9735 N N . ILE B 1 550 ? 24.531 -8.836 -14.156 1 90.06 550 ILE B N 1
ATOM 9736 C CA . ILE B 1 550 ? 25.469 -8.562 -13.07 1 90.06 550 ILE B CA 1
ATOM 9737 C C . ILE B 1 550 ? 26.703 -9.438 -13.219 1 90.06 550 ILE B C 1
ATOM 9739 O O . ILE B 1 550 ? 27.828 -8.953 -13.086 1 90.06 550 ILE B O 1
ATOM 9743 N N . VAL B 1 551 ? 26.531 -10.703 -13.484 1 89.5 551 VAL B N 1
ATOM 9744 C CA . VAL B 1 551 ? 27.625 -11.648 -13.648 1 89.5 551 VAL B CA 1
ATOM 9745 C C . VAL B 1 551 ? 28.484 -11.242 -14.844 1 89.5 551 VAL B C 1
ATOM 9747 O O . VAL B 1 551 ? 29.719 -11.328 -14.797 1 89.5 551 VAL B O 1
ATOM 9750 N N . SER B 1 552 ? 27.828 -10.789 -15.883 1 87.06 552 SER B N 1
ATOM 9751 C CA . SER B 1 552 ? 28.547 -10.367 -17.078 1 87.06 552 SER B CA 1
ATOM 9752 C C . SER B 1 552 ? 29.422 -9.148 -16.797 1 87.06 552 SER B C 1
ATOM 9754 O O . SER B 1 552 ? 30.516 -9.031 -17.344 1 87.06 552 SER B O 1
ATOM 9756 N N . MET B 1 553 ? 28.938 -8.328 -16.031 1 83.75 553 MET B N 1
ATOM 9757 C CA . MET B 1 553 ? 29.641 -7.074 -15.766 1 83.75 553 MET B CA 1
ATOM 9758 C C . MET B 1 553 ? 30.766 -7.285 -14.766 1 83.75 553 MET B C 1
ATOM 9760 O O . MET B 1 553 ? 31.672 -6.445 -14.648 1 83.75 553 MET B O 1
ATOM 9764 N N . GLN B 1 554 ? 30.734 -8.297 -14.023 1 77.5 554 GLN B N 1
ATOM 9765 C CA . GLN B 1 554 ? 31.781 -8.578 -13.039 1 77.5 554 GLN B CA 1
ATOM 9766 C C . GLN B 1 554 ? 32.906 -9.422 -13.648 1 77.5 554 GLN B C 1
ATOM 9768 O O . GLN B 1 554 ? 33.938 -9.609 -13.023 1 77.5 554 GLN B O 1
ATOM 9773 N N . SER B 1 555 ? 32.688 -9.938 -14.75 1 67.5 555 SER B N 1
ATOM 9774 C CA . SER B 1 555 ? 33.719 -10.758 -15.383 1 67.5 555 SER B CA 1
ATOM 9775 C C . SER B 1 555 ? 35.031 -9.969 -15.586 1 67.5 555 SER B C 1
ATOM 9777 O O . SER B 1 555 ? 34.969 -8.812 -16.016 1 67.5 555 SER B O 1
ATOM 9779 N N . PRO B 1 556 ? 36.281 -10.508 -15.086 1 61.28 556 PRO B N 1
ATOM 9780 C CA . PRO B 1 556 ? 37.594 -9.836 -15.203 1 61.28 556 PRO B CA 1
ATOM 9781 C C . PRO B 1 556 ? 37.906 -9.422 -16.641 1 61.28 556 PRO B C 1
ATOM 9783 O O . PRO B 1 556 ? 37.625 -10.164 -17.578 1 61.28 556 PRO B O 1
ATOM 9786 N N . GLY B 1 557 ? 38.562 -8.195 -16.891 1 55.09 557 GLY B N 1
ATOM 9787 C CA . GLY B 1 557 ? 39.062 -7.715 -18.172 1 55.09 557 GLY B CA 1
ATOM 9788 C C . GLY B 1 557 ? 38.062 -6.848 -18.906 1 55.09 557 GLY B C 1
ATOM 9789 O O . GLY B 1 557 ? 38.375 -6.297 -19.969 1 55.09 557 GLY B O 1
ATOM 9790 N N . PHE B 1 558 ? 36.875 -7.188 -18.781 1 51.84 558 PHE B N 1
ATOM 9791 C CA . PHE B 1 558 ? 35.875 -6.547 -19.641 1 51.84 558 PHE B CA 1
ATOM 9792 C C . PHE B 1 558 ? 35.625 -5.109 -19.188 1 51.84 558 PHE B C 1
ATOM 9794 O O . PHE B 1 558 ? 35.438 -4.848 -18 1 51.84 558 PHE B O 1
ATOM 9801 N N . SER B 1 559 ? 36.094 -4.344 -20 1 52.47 559 SER B N 1
ATOM 9802 C CA . SER B 1 559 ? 35.719 -2.932 -19.891 1 52.47 559 SER B CA 1
ATOM 9803 C C . SER B 1 559 ? 34.219 -2.74 -19.828 1 52.47 559 SER B C 1
ATOM 9805 O O . SER B 1 559 ? 33.5 -3.088 -20.766 1 52.47 559 SER B O 1
ATOM 9807 N N . ASN B 1 560 ? 33.438 -2.918 -18.734 1 59.97 560 ASN B N 1
ATOM 9808 C CA . ASN B 1 560 ? 32.094 -2.678 -18.297 1 59.97 560 ASN B CA 1
ATOM 9809 C C . ASN B 1 560 ? 31.484 -1.438 -18.969 1 59.97 560 ASN B C 1
ATOM 9811 O O . ASN B 1 560 ? 30.312 -1.117 -18.75 1 59.97 560 ASN B O 1
ATOM 9815 N N . THR B 1 561 ? 32.219 -1.032 -19.969 1 62.34 561 THR B N 1
ATOM 9816 C CA . THR B 1 561 ? 31.844 0.307 -20.438 1 62.34 561 THR B CA 1
ATOM 9817 C C . THR B 1 561 ? 30.656 0.256 -21.375 1 62.34 561 THR B C 1
ATOM 9819 O O . THR B 1 561 ? 29.766 1.104 -21.312 1 62.34 561 THR B O 1
ATOM 9822 N N . ALA B 1 562 ? 30.734 -0.853 -22.25 1 69 562 ALA B N 1
ATOM 9823 C CA . ALA B 1 562 ? 29.656 -0.842 -23.25 1 69 562 ALA B CA 1
ATOM 9824 C C . ALA B 1 562 ? 28.297 -1.065 -22.594 1 69 562 ALA B C 1
ATOM 9826 O O . ALA B 1 562 ? 27.359 -0.3 -22.828 1 69 562 ALA B O 1
ATOM 9827 N N . LEU B 1 563 ? 28.188 -2.082 -21.766 1 75.75 563 LEU B N 1
ATOM 9828 C CA . LEU B 1 563 ? 26.906 -2.371 -21.125 1 75.75 563 LEU B CA 1
ATOM 9829 C C . LEU B 1 563 ? 26.516 -1.253 -20.156 1 75.75 563 LEU B C 1
ATOM 9831 O O . LEU B 1 563 ? 25.344 -0.864 -20.094 1 75.75 563 LEU B O 1
ATOM 9835 N N . SER B 1 564 ? 27.547 -0.793 -19.5 1 74.25 564 SER B N 1
ATOM 9836 C CA . SER B 1 564 ? 27.281 0.298 -18.578 1 74.25 564 SER B CA 1
ATOM 9837 C C . SER B 1 564 ? 26.766 1.533 -19.312 1 74.25 564 SER B C 1
ATOM 9839 O O . SER B 1 564 ? 25.891 2.242 -18.797 1 74.25 564 SER B O 1
ATOM 9841 N N . SER B 1 565 ? 27.281 1.723 -20.453 1 72.75 565 SER B N 1
ATOM 9842 C CA . SER B 1 565 ? 26.891 2.883 -21.234 1 72.75 565 SER B CA 1
ATOM 9843 C C . SER B 1 565 ? 25.453 2.738 -21.734 1 72.75 565 SER B C 1
ATOM 9845 O O . SER B 1 565 ? 24.719 3.723 -21.828 1 72.75 565 SER B O 1
ATOM 9847 N N . ILE B 1 566 ? 25.188 1.623 -22.031 1 73.88 566 ILE B N 1
ATOM 9848 C CA . ILE B 1 566 ? 23.844 1.379 -22.547 1 73.88 566 ILE B CA 1
ATOM 9849 C C . ILE B 1 566 ? 22.812 1.636 -21.438 1 73.88 566 ILE B C 1
ATOM 9851 O O . ILE B 1 566 ? 21.812 2.303 -21.656 1 73.88 566 ILE B O 1
ATOM 9855 N N . PHE B 1 567 ? 23.062 1.174 -20.266 1 75.06 567 PHE B N 1
ATOM 9856 C CA . PHE B 1 567 ? 22.125 1.318 -19.172 1 75.06 567 PHE B CA 1
ATOM 9857 C C . PHE B 1 567 ? 22.078 2.764 -18.688 1 75.06 567 PHE B C 1
ATOM 9859 O O . PHE B 1 567 ? 21.031 3.238 -18.234 1 75.06 567 PHE B O 1
ATOM 9866 N N . LYS B 1 568 ? 23.156 3.395 -18.797 1 69.25 568 LYS B N 1
ATOM 9867 C CA . LYS B 1 568 ? 23.188 4.801 -18.422 1 69.25 568 LYS B CA 1
ATOM 9868 C C . LYS B 1 568 ? 22.484 5.672 -19.453 1 69.25 568 LYS B C 1
ATOM 9870 O O . LYS B 1 568 ? 21.891 6.703 -19.109 1 69.25 568 LYS B O 1
ATOM 9875 N N . GLY B 1 569 ? 22.609 5.262 -20.625 1 63.41 569 GLY B N 1
ATOM 9876 C CA . GLY B 1 569 ? 22.031 6.047 -21.703 1 63.41 569 GLY B CA 1
ATOM 9877 C C . GLY B 1 569 ? 20.547 5.844 -21.859 1 63.41 569 GLY B C 1
ATOM 9878 O O . GLY B 1 569 ? 19.859 6.645 -22.5 1 63.41 569 GLY B O 1
ATOM 9879 N N . SER B 1 570 ? 20.141 4.793 -21.469 1 59.16 570 SER B N 1
ATOM 9880 C CA . SER B 1 570 ? 18.719 4.508 -21.672 1 59.16 570 SER B CA 1
ATOM 9881 C C . SER B 1 570 ? 17.844 5.379 -20.766 1 59.16 570 SER B C 1
ATOM 9883 O O . SER B 1 570 ? 18.125 5.516 -19.578 1 59.16 570 SER B O 1
ATOM 9885 N N . GLN B 1 571 ? 17.203 6.391 -21.453 1 55 571 GLN B N 1
ATOM 9886 C CA . GLN B 1 571 ? 16.281 7.281 -20.75 1 55 571 GLN B CA 1
ATOM 9887 C C . GLN B 1 571 ? 15.125 6.5 -20.156 1 55 571 GLN B C 1
ATOM 9889 O O . GLN B 1 571 ? 14.633 5.539 -20.75 1 55 571 GLN B O 1
ATOM 9894 N N . LYS B 1 572 ? 14.742 6.793 -18.984 1 56.97 572 LYS B N 1
ATOM 9895 C CA . LYS B 1 572 ? 13.648 6.164 -18.266 1 56.97 572 LYS B CA 1
ATOM 9896 C C . LYS B 1 572 ? 12.344 6.25 -19.062 1 56.97 572 LYS B C 1
ATOM 9898 O O . LYS B 1 572 ? 11.992 7.316 -19.562 1 56.97 572 LYS B O 1
ATOM 9903 N N . GLY B 1 573 ? 11.719 5.121 -19.375 1 58.5 573 GLY B N 1
ATOM 9904 C CA . GLY B 1 573 ? 10.453 5.043 -20.078 1 58.5 573 GLY B CA 1
ATOM 9905 C C . GLY B 1 573 ? 10.602 4.648 -21.531 1 58.5 573 GLY B C 1
ATOM 9906 O O . GLY B 1 573 ? 9.609 4.34 -22.203 1 58.5 573 GLY B O 1
ATOM 9907 N N . GLU B 1 574 ? 11.875 4.707 -22.031 1 64.5 574 GLU B N 1
ATOM 9908 C CA . GLU B 1 574 ? 12.031 4.359 -23.438 1 64.5 574 GLU B CA 1
ATOM 9909 C C . GLU B 1 574 ? 12.43 2.895 -23.594 1 64.5 574 GLU B C 1
ATOM 9911 O O . GLU B 1 574 ? 13.227 2.369 -22.812 1 64.5 574 GLU B O 1
ATOM 9916 N N . THR B 1 575 ? 11.82 2.238 -24.5 1 74.94 575 THR B N 1
ATOM 9917 C CA . THR B 1 575 ? 12.102 0.847 -24.844 1 74.94 575 THR B CA 1
ATOM 9918 C C . THR B 1 575 ? 13.32 0.75 -25.75 1 74.94 575 THR B C 1
ATOM 9920 O O . THR B 1 575 ? 13.492 1.57 -26.656 1 74.94 575 THR B O 1
ATOM 9923 N N . LEU B 1 576 ? 14.281 -0.161 -25.438 1 79.62 576 LEU B N 1
ATOM 9924 C CA . LEU B 1 576 ? 15.445 -0.413 -26.266 1 79.62 576 LEU B CA 1
ATOM 9925 C C . LEU B 1 576 ? 15.047 -1.041 -27.594 1 79.62 576 LEU B C 1
ATOM 9927 O O . LEU B 1 576 ? 14.031 -1.746 -27.672 1 79.62 576 LEU B O 1
ATOM 9931 N N . THR B 1 577 ? 15.773 -0.76 -28.578 1 79.06 577 THR B N 1
ATOM 9932 C CA . THR B 1 577 ? 15.531 -1.379 -29.875 1 79.06 577 THR B CA 1
ATOM 9933 C C . THR B 1 577 ? 15.891 -2.861 -29.844 1 79.06 577 THR B C 1
ATOM 9935 O O . THR B 1 577 ? 16.656 -3.303 -28.984 1 79.06 577 THR B O 1
ATOM 9938 N N . LEU B 1 578 ? 15.352 -3.537 -30.766 1 81.06 578 LEU B N 1
ATOM 9939 C CA . LEU B 1 578 ? 15.609 -4.969 -30.859 1 81.06 578 LEU B CA 1
ATOM 9940 C C . LEU B 1 578 ? 17.094 -5.242 -31.125 1 81.06 578 LEU B C 1
ATOM 9942 O O . LEU B 1 578 ? 17.641 -6.207 -30.594 1 81.06 578 LEU B O 1
ATOM 9946 N N . GLU B 1 579 ? 17.656 -4.398 -31.906 1 79.94 579 GLU B N 1
ATOM 9947 C CA . GLU B 1 579 ? 19.078 -4.562 -32.25 1 79.94 579 GLU B CA 1
ATOM 9948 C C . GLU B 1 579 ? 19.969 -4.379 -31.016 1 79.94 579 GLU B C 1
ATOM 9950 O O . GLU B 1 579 ? 20.922 -5.121 -30.828 1 79.94 579 GLU B O 1
ATOM 9955 N N . MET B 1 580 ? 19.625 -3.479 -30.297 1 83.12 580 MET B N 1
ATOM 9956 C CA . MET B 1 580 ? 20.391 -3.225 -29.094 1 83.12 580 MET B CA 1
ATOM 9957 C C . MET B 1 580 ? 20.234 -4.371 -28.094 1 83.12 580 MET B C 1
ATOM 9959 O O . MET B 1 580 ? 21.203 -4.766 -27.453 1 83.12 580 MET B O 1
ATOM 9963 N N . LYS B 1 581 ? 19.047 -4.867 -27.969 1 86.12 581 LYS B N 1
ATOM 9964 C CA . LYS B 1 581 ? 18.797 -5.996 -27.078 1 86.12 581 LYS B CA 1
ATOM 9965 C C . LYS B 1 581 ? 19.609 -7.219 -27.5 1 86.12 581 LYS B C 1
ATOM 9967 O O . LYS B 1 581 ? 20.203 -7.898 -26.672 1 86.12 581 LYS B O 1
ATOM 9972 N N . GLN B 1 582 ? 19.578 -7.43 -28.75 1 84.06 582 GLN B N 1
ATOM 9973 C CA . GLN B 1 582 ? 20.328 -8.562 -29.281 1 84.06 582 GLN B CA 1
ATOM 9974 C C . GLN B 1 582 ? 21.812 -8.398 -29.031 1 84.06 582 GLN B C 1
ATOM 9976 O O . GLN B 1 582 ? 22.516 -9.375 -28.719 1 84.06 582 GLN B O 1
ATOM 9981 N N . TYR B 1 583 ? 22.266 -7.211 -29.188 1 83.19 583 TYR B N 1
ATOM 9982 C CA . TYR B 1 583 ? 23.672 -6.93 -28.922 1 83.19 583 TYR B CA 1
ATOM 9983 C C . TYR B 1 583 ? 24.031 -7.238 -27.469 1 83.19 583 TYR B C 1
ATOM 9985 O O . TYR B 1 583 ? 25.047 -7.863 -27.188 1 83.19 583 TYR B O 1
ATOM 9993 N N . ILE B 1 584 ? 23.203 -6.832 -26.609 1 86.69 584 ILE B N 1
ATOM 9994 C CA . ILE B 1 584 ? 23.438 -7.051 -25.188 1 86.69 584 ILE B CA 1
ATOM 9995 C C . ILE B 1 584 ? 23.453 -8.547 -24.891 1 86.69 584 ILE B C 1
ATOM 9997 O O . ILE B 1 584 ? 24.312 -9.039 -24.156 1 86.69 584 ILE B O 1
ATOM 10001 N N . LEU B 1 585 ? 22.516 -9.234 -25.469 1 87.81 585 LEU B N 1
ATOM 10002 C CA . LEU B 1 585 ? 22.406 -10.68 -25.25 1 87.81 585 LEU B CA 1
ATOM 10003 C C . LEU B 1 585 ? 23.656 -11.391 -25.766 1 87.81 585 LEU B C 1
ATOM 10005 O O . LEU B 1 585 ? 24.141 -12.344 -25.141 1 87.81 585 LEU B O 1
ATOM 10009 N N . GLU B 1 586 ? 24.109 -10.922 -26.828 1 85.56 586 GLU B N 1
ATOM 10010 C CA . GLU B 1 586 ? 25.328 -11.492 -27.375 1 85.56 586 GLU B CA 1
ATOM 10011 C C . GLU B 1 586 ? 26.516 -11.25 -26.469 1 85.56 586 GLU B C 1
ATOM 10013 O O . GLU B 1 586 ? 27.359 -12.125 -26.297 1 85.56 586 GLU B O 1
ATOM 10018 N N . GLU B 1 587 ? 26.594 -10.086 -26 1 83.56 587 GLU B N 1
ATOM 10019 C CA . GLU B 1 587 ? 27.672 -9.766 -25.062 1 83.56 587 GLU B CA 1
ATOM 10020 C C . GLU B 1 587 ? 27.609 -10.625 -23.812 1 83.56 587 GLU B C 1
ATOM 10022 O O . GLU B 1 587 ? 28.641 -11.094 -23.312 1 83.56 587 GLU B O 1
ATOM 10027 N N . ILE B 1 588 ? 26.438 -10.758 -23.312 1 87.94 588 ILE B N 1
ATOM 10028 C CA . ILE B 1 588 ? 26.234 -11.57 -22.109 1 87.94 588 ILE B CA 1
ATOM 10029 C C . ILE B 1 588 ? 26.625 -13.023 -22.391 1 87.94 588 ILE B C 1
ATOM 10031 O O . ILE B 1 588 ? 27.266 -13.672 -21.578 1 87.94 588 ILE B O 1
ATOM 10035 N N . THR B 1 589 ? 26.25 -13.516 -23.547 1 87.94 589 THR B N 1
ATOM 10036 C CA . THR B 1 589 ? 26.578 -14.875 -23.953 1 87.94 589 THR B CA 1
ATOM 10037 C C . THR B 1 589 ? 28.078 -15.055 -24.109 1 87.94 589 THR B C 1
ATOM 10039 O O . THR B 1 589 ? 28.641 -16.062 -23.672 1 87.94 589 THR B O 1
ATOM 10042 N N . ALA B 1 590 ? 28.688 -14.086 -24.766 1 83.75 590 ALA B N 1
ATOM 10043 C CA . ALA B 1 590 ? 30.125 -14.148 -25.031 1 83.75 590 ALA B CA 1
ATOM 10044 C C . ALA B 1 590 ? 30.922 -14.195 -23.734 1 83.75 590 ALA B C 1
ATOM 10046 O O . ALA B 1 590 ? 31.969 -14.82 -23.672 1 83.75 590 ALA B O 1
ATOM 10047 N N . ARG B 1 591 ? 30.375 -13.719 -22.75 1 86.62 591 ARG B N 1
ATOM 10048 C CA . ARG B 1 591 ? 31.062 -13.641 -21.469 1 86.62 591 ARG B CA 1
ATOM 10049 C C . ARG B 1 591 ? 30.766 -14.852 -20.609 1 86.62 591 ARG B C 1
ATOM 10051 O O . ARG B 1 591 ? 31.312 -15 -19.516 1 86.62 591 ARG B O 1
ATOM 10058 N N . GLY B 1 592 ? 29.859 -15.68 -21.094 1 88.19 592 GLY B N 1
ATOM 10059 C CA . GLY B 1 592 ? 29.547 -16.922 -20.406 1 88.19 592 GLY B CA 1
ATOM 10060 C C . GLY B 1 592 ? 28.609 -16.734 -19.234 1 88.19 592 GLY B C 1
ATOM 10061 O O . GLY B 1 592 ? 28.5 -17.594 -18.359 1 88.19 592 GLY B O 1
ATOM 10062 N N . ALA B 1 593 ? 28.016 -15.617 -19.125 1 90.94 593 ALA B N 1
ATOM 10063 C CA . ALA B 1 593 ? 27.172 -15.281 -17.969 1 90.94 593 ALA B CA 1
ATOM 10064 C C . ALA B 1 593 ? 25.938 -16.203 -17.906 1 90.94 593 ALA B C 1
ATOM 10066 O O . ALA B 1 593 ? 25.484 -16.547 -16.828 1 90.94 593 ALA B O 1
ATOM 10067 N N . PHE B 1 594 ? 25.422 -16.625 -19.031 1 91.25 594 PHE B N 1
ATOM 10068 C CA . PHE B 1 594 ? 24.266 -17.531 -19.031 1 91.25 594 PHE B CA 1
ATOM 10069 C C . PHE B 1 594 ? 24.672 -18.906 -18.516 1 91.25 594 PHE B C 1
ATOM 10071 O O . PHE B 1 594 ? 23.906 -19.531 -17.781 1 91.25 594 PHE B O 1
ATOM 10078 N N . THR B 1 595 ? 25.781 -19.328 -18.906 1 90.44 595 THR B N 1
ATOM 10079 C CA . THR B 1 595 ? 26.281 -20.609 -18.453 1 90.44 595 THR B CA 1
ATOM 10080 C C . THR B 1 595 ? 26.5 -20.609 -16.953 1 90.44 595 THR B C 1
ATOM 10082 O O . THR B 1 595 ? 26.156 -21.562 -16.25 1 90.44 595 THR B O 1
ATOM 10085 N N . GLU B 1 596 ? 27.078 -19.547 -16.5 1 91.25 596 GLU B N 1
ATOM 10086 C CA . GLU B 1 596 ? 27.312 -19.406 -15.07 1 91.25 596 GLU B CA 1
ATOM 10087 C C . GLU B 1 596 ? 25.984 -19.359 -14.305 1 91.25 596 GLU B C 1
ATOM 10089 O O . GLU B 1 596 ? 25.859 -19.938 -13.227 1 91.25 596 GLU B O 1
ATOM 10094 N N . THR B 1 597 ? 25.031 -18.609 -14.844 1 93.56 597 THR B N 1
ATOM 10095 C CA . THR B 1 597 ? 23.703 -18.516 -14.219 1 93.56 597 THR B CA 1
ATOM 10096 C C . THR B 1 597 ? 23.062 -19.891 -14.148 1 93.56 597 THR B C 1
ATOM 10098 O O . THR B 1 597 ? 22.484 -20.266 -13.117 1 93.56 597 THR B O 1
ATOM 10101 N N . LYS B 1 598 ? 23.156 -20.688 -15.195 1 91.56 598 LYS B N 1
ATOM 10102 C CA . LYS B 1 598 ? 22.609 -22.031 -15.219 1 91.56 598 LYS B CA 1
ATOM 10103 C C . LYS B 1 598 ? 23.281 -22.922 -14.172 1 91.56 598 LYS B C 1
ATOM 10105 O O . LYS B 1 598 ? 22.625 -23.766 -13.547 1 91.56 598 LYS B O 1
ATOM 10110 N N . ALA B 1 599 ? 24.516 -22.75 -14.055 1 92.06 599 ALA B N 1
ATOM 10111 C CA . ALA B 1 599 ? 25.25 -23.516 -13.055 1 92.06 599 ALA B CA 1
ATOM 10112 C C . ALA B 1 599 ? 24.766 -23.203 -11.648 1 92.06 599 ALA B C 1
ATOM 10114 O O . ALA B 1 599 ? 24.625 -24.109 -10.812 1 92.06 599 ALA B O 1
ATOM 10115 N N . VAL B 1 600 ? 24.562 -21.953 -11.367 1 94.06 600 VAL B N 1
ATOM 10116 C CA . VAL B 1 600 ? 24.047 -21.547 -10.062 1 94.06 600 VAL B CA 1
ATOM 10117 C C . VAL B 1 600 ? 22.656 -22.125 -9.844 1 94.06 600 VAL B C 1
ATOM 10119 O O . VAL B 1 600 ? 22.344 -22.594 -8.742 1 94.06 600 VAL B O 1
ATOM 10122 N N . LEU B 1 601 ? 21.812 -22.109 -10.859 1 94.38 601 LEU B N 1
ATOM 10123 C CA . LEU B 1 601 ? 20.453 -22.641 -10.766 1 94.38 601 LEU B CA 1
ATOM 10124 C C . LEU B 1 601 ? 20.469 -24.141 -10.5 1 94.38 601 LEU B C 1
ATOM 10126 O O . LEU B 1 601 ? 19.656 -24.641 -9.719 1 94.38 601 LEU B O 1
ATOM 10130 N N . ARG B 1 602 ? 21.391 -24.828 -11.133 1 91.19 602 ARG B N 1
ATOM 10131 C CA . ARG B 1 602 ? 21.516 -26.266 -10.914 1 91.19 602 ARG B CA 1
ATOM 10132 C C . ARG B 1 602 ? 21.938 -26.578 -9.477 1 91.19 602 ARG B C 1
ATOM 10134 O O . ARG B 1 602 ? 21.438 -27.516 -8.867 1 91.19 602 ARG B O 1
ATOM 10141 N N . LYS B 1 603 ? 22.844 -25.781 -9.008 1 92.38 603 LYS B N 1
ATOM 10142 C CA . LYS B 1 603 ? 23.281 -25.953 -7.621 1 92.38 603 LYS B CA 1
ATOM 10143 C C . LYS B 1 603 ? 22.125 -25.703 -6.656 1 92.38 603 LYS B C 1
ATOM 10145 O O . LYS B 1 603 ? 21.953 -26.438 -5.68 1 92.38 603 LYS B O 1
ATOM 10150 N N . LEU B 1 604 ? 21.391 -24.641 -6.891 1 93.44 604 LEU B N 1
ATOM 10151 C CA . LEU B 1 604 ? 20.25 -24.328 -6.043 1 93.44 604 LEU B CA 1
ATOM 10152 C C . LEU B 1 604 ? 19.188 -25.438 -6.109 1 93.44 604 LEU B C 1
ATOM 10154 O O . LEU B 1 604 ? 18.609 -25.797 -5.09 1 93.44 604 LEU B O 1
ATOM 10158 N N . HIS B 1 605 ? 18.984 -25.953 -7.316 1 90.69 605 HIS B N 1
ATOM 10159 C CA . HIS B 1 605 ? 18.031 -27.031 -7.516 1 90.69 605 HIS B CA 1
ATOM 10160 C C . HIS B 1 605 ? 18.406 -28.25 -6.68 1 90.69 605 HIS B C 1
ATOM 10162 O O . HIS B 1 605 ? 17.562 -28.812 -5.984 1 90.69 605 HIS B O 1
ATOM 10168 N N . THR B 1 606 ? 19.609 -28.641 -6.73 1 89.94 606 THR B N 1
ATOM 10169 C CA . THR B 1 606 ? 20.094 -29.781 -5.988 1 89.94 606 THR B CA 1
ATOM 10170 C C . THR B 1 606 ? 19.969 -29.562 -4.484 1 89.94 606 THR B C 1
ATOM 10172 O O . THR B 1 606 ? 19.547 -30.453 -3.75 1 89.94 606 THR B O 1
ATOM 10175 N N . GLU B 1 607 ? 20.359 -28.391 -4.094 1 91.81 607 GLU B N 1
ATOM 10176 C CA . GLU B 1 607 ? 20.281 -28.062 -2.674 1 91.81 607 GLU B CA 1
ATOM 10177 C C . GLU B 1 607 ? 18.844 -28.062 -2.182 1 91.81 607 GLU B C 1
ATOM 10179 O O . GLU B 1 607 ? 18.562 -28.469 -1.051 1 91.81 607 GLU B O 1
ATOM 10184 N N . LEU B 1 608 ? 17.938 -27.562 -2.949 1 91.94 608 LEU B N 1
ATOM 10185 C CA . LEU B 1 608 ? 16.531 -27.531 -2.588 1 91.94 608 LEU B CA 1
ATOM 10186 C C . LEU B 1 608 ? 15.977 -28.938 -2.404 1 91.94 608 LEU B C 1
ATOM 10188 O O . LEU B 1 608 ? 15.234 -29.203 -1.452 1 91.94 608 LEU B O 1
ATOM 10192 N N . LEU B 1 609 ? 16.344 -29.844 -3.324 1 88.19 609 LEU B N 1
ATOM 10193 C CA . LEU B 1 609 ? 15.883 -31.219 -3.213 1 88.19 609 LEU B CA 1
ATOM 10194 C C . LEU B 1 609 ? 16.453 -31.875 -1.965 1 88.19 609 LEU B C 1
ATOM 10196 O O . LEU B 1 609 ? 15.75 -32.625 -1.277 1 88.19 609 LEU B O 1
ATOM 10200 N N . ARG B 1 610 ? 17.703 -31.594 -1.697 1 89.31 610 ARG B N 1
ATOM 10201 C CA . ARG B 1 610 ? 18.328 -32.125 -0.496 1 89.31 610 ARG B CA 1
ATOM 10202 C C . ARG B 1 610 ? 17.625 -31.641 0.761 1 89.31 610 ARG B C 1
ATOM 10204 O O . ARG B 1 610 ? 17.297 -32.438 1.649 1 89.31 610 ARG B O 1
ATOM 10211 N N . LEU B 1 611 ? 17.406 -30.344 0.839 1 89.81 611 LEU B N 1
ATOM 10212 C CA . LEU B 1 611 ? 16.734 -29.75 1.996 1 89.81 611 LEU B CA 1
ATOM 10213 C C . LEU B 1 611 ? 15.32 -30.297 2.148 1 89.81 611 LEU B C 1
ATOM 10215 O O . LEU B 1 611 ? 14.828 -30.453 3.268 1 89.81 611 LEU B O 1
ATOM 10219 N N . LEU B 1 612 ? 14.641 -30.547 1.022 1 88.81 612 LEU B N 1
ATOM 10220 C CA . LEU B 1 612 ? 13.297 -31.109 1.073 1 88.81 612 LEU B CA 1
ATOM 10221 C C . LEU B 1 612 ? 13.305 -32.5 1.728 1 88.81 612 LEU B C 1
ATOM 10223 O O . LEU B 1 612 ? 12.469 -32.781 2.586 1 88.81 612 LEU B O 1
ATOM 10227 N N . VAL B 1 613 ? 14.242 -33.281 1.366 1 85.75 613 VAL B N 1
ATOM 10228 C CA . VAL B 1 613 ? 14.359 -34.625 1.934 1 85.75 613 VAL B CA 1
ATOM 10229 C C . VAL B 1 613 ? 14.609 -34.531 3.438 1 85.75 613 VAL B C 1
ATOM 10231 O O . VAL B 1 613 ? 14.008 -35.25 4.223 1 85.75 613 VAL B O 1
ATOM 10234 N N . GLU B 1 614 ? 15.492 -33.625 3.811 1 85.75 614 GLU B N 1
ATOM 10235 C CA . GLU B 1 614 ? 15.797 -33.438 5.223 1 85.75 614 GLU B CA 1
ATOM 10236 C C . GLU B 1 614 ? 14.57 -32.969 5.992 1 85.75 614 GLU B C 1
ATOM 10238 O O . GLU B 1 614 ? 14.32 -33.438 7.113 1 85.75 614 GLU B O 1
ATOM 10243 N N . THR B 1 615 ? 13.891 -32.094 5.387 1 86.38 615 THR B N 1
ATOM 10244 C CA . THR B 1 615 ? 12.68 -31.562 6.008 1 86.38 615 THR B CA 1
ATOM 10245 C C . THR B 1 615 ? 11.633 -32.656 6.164 1 86.38 615 THR B C 1
ATOM 10247 O O . THR B 1 615 ? 10.945 -32.719 7.184 1 86.38 615 THR B O 1
ATOM 10250 N N . GLU B 1 616 ? 11.508 -33.469 5.148 1 83.5 616 GLU B N 1
ATOM 10251 C CA . GLU B 1 616 ? 10.57 -34.594 5.199 1 83.5 616 GLU B CA 1
ATOM 10252 C C . GLU B 1 616 ? 10.922 -35.562 6.328 1 83.5 616 GLU B C 1
ATOM 10254 O O . GLU B 1 616 ? 10.031 -36.031 7.035 1 83.5 616 GLU B O 1
ATOM 10259 N N . LYS B 1 617 ? 12.141 -35.781 6.555 1 83.69 617 LYS B N 1
ATOM 10260 C CA . LYS B 1 617 ? 12.602 -36.625 7.641 1 83.69 617 LYS B CA 1
ATOM 10261 C C . LYS B 1 617 ? 12.242 -36.062 9 1 83.69 617 LYS B C 1
ATOM 10263 O O . LYS B 1 617 ? 11.773 -36.75 9.891 1 83.69 617 LYS B O 1
ATOM 10268 N N . LEU B 1 618 ? 12.461 -34.781 9.117 1 83.12 618 LEU B N 1
ATOM 10269 C CA . LEU B 1 618 ? 12.18 -34.094 10.375 1 83.12 618 LEU B CA 1
ATOM 10270 C C . LEU B 1 618 ? 10.68 -34.031 10.648 1 83.12 618 LEU B C 1
ATOM 10272 O O . LEU B 1 618 ? 10.25 -34 11.805 1 83.12 618 LEU B O 1
ATOM 10276 N N . ALA B 1 619 ? 9.93 -34.031 9.57 1 80.75 619 ALA B N 1
ATOM 10277 C CA . ALA B 1 619 ? 8.477 -33.938 9.695 1 80.75 619 ALA B CA 1
ATOM 10278 C C . ALA B 1 619 ? 7.84 -35.312 9.828 1 80.75 619 ALA B C 1
ATOM 10280 O O . ALA B 1 619 ? 6.656 -35.5 9.531 1 80.75 619 ALA B O 1
ATOM 10281 N N . GLY B 1 620 ? 8.523 -36.375 10.195 1 75.94 620 GLY B N 1
ATOM 10282 C CA . GLY B 1 620 ? 7.965 -37.688 10.438 1 75.94 620 GLY B CA 1
ATOM 10283 C C . GLY B 1 620 ? 8.094 -38.625 9.242 1 75.94 620 GLY B C 1
ATOM 10284 O O . GLY B 1 620 ? 7.383 -39.625 9.148 1 75.94 620 GLY B O 1
ATOM 10285 N N . GLY B 1 621 ? 8.891 -38.188 8.188 1 74.69 621 GLY B N 1
ATOM 10286 C CA . GLY B 1 621 ? 9.172 -39.062 7.059 1 74.69 621 GLY B CA 1
ATOM 10287 C C . GLY B 1 621 ? 8.086 -39.062 6.004 1 74.69 621 GLY B C 1
ATOM 10288 O O . GLY B 1 621 ? 7.984 -39.969 5.195 1 74.69 621 GLY B O 1
ATOM 10289 N N . ILE B 1 622 ? 7.18 -38.156 6.113 1 73.25 622 ILE B N 1
ATOM 10290 C CA . ILE B 1 622 ? 6.121 -38.062 5.113 1 73.25 622 ILE B CA 1
ATOM 10291 C C . ILE B 1 622 ? 6.629 -37.281 3.906 1 73.25 622 ILE B C 1
ATOM 10293 O O . ILE B 1 622 ? 7.109 -36.125 4.051 1 73.25 622 ILE B O 1
ATOM 10297 N N . GLU B 1 623 ? 6.488 -37.844 2.771 1 78.94 623 GLU B N 1
ATOM 10298 C CA . GLU B 1 623 ? 6.961 -37.219 1.54 1 78.94 623 GLU B CA 1
ATOM 10299 C C . GLU B 1 623 ? 6.004 -36.125 1.076 1 78.94 623 GLU B C 1
ATOM 10301 O O . GLU B 1 623 ? 4.785 -36.281 1.197 1 78.94 623 GLU B O 1
ATOM 10306 N N . ASN B 1 624 ? 6.609 -35.062 0.619 1 77.88 624 ASN B N 1
ATOM 10307 C CA . ASN B 1 624 ? 5.832 -33.969 0.038 1 77.88 624 ASN B CA 1
ATOM 10308 C C . ASN B 1 624 ? 6.043 -33.875 -1.471 1 77.88 624 ASN B C 1
ATOM 10310 O O . ASN B 1 624 ? 6.887 -33.094 -1.937 1 77.88 624 ASN B O 1
ATOM 10314 N N . TRP B 1 625 ? 5.23 -34.438 -2.232 1 75 625 TRP B N 1
ATOM 10315 C CA . TRP B 1 625 ? 5.398 -34.562 -3.678 1 75 625 TRP B CA 1
ATOM 10316 C C . TRP B 1 625 ? 5.023 -33.25 -4.367 1 75 625 TRP B C 1
ATOM 10318 O O . TRP B 1 625 ? 5.578 -32.906 -5.414 1 75 625 TRP B O 1
ATOM 10328 N N . ALA B 1 626 ? 4.109 -32.531 -3.791 1 70 626 ALA B N 1
ATOM 10329 C CA . ALA B 1 626 ? 3.729 -31.25 -4.359 1 70 626 ALA B CA 1
ATOM 10330 C C . ALA B 1 626 ? 4.918 -30.297 -4.387 1 70 626 ALA B C 1
ATOM 10332 O O . ALA B 1 626 ? 5.168 -29.641 -5.398 1 70 626 ALA B O 1
ATOM 10333 N N . LEU B 1 627 ? 5.617 -30.266 -3.301 1 76.88 627 LEU B N 1
ATOM 10334 C CA . LEU B 1 627 ? 6.789 -29.391 -3.244 1 76.88 627 LEU B CA 1
ATOM 10335 C C . LEU B 1 627 ? 7.891 -29.906 -4.164 1 76.88 627 LEU B C 1
ATOM 10337 O O . LEU B 1 627 ? 8.633 -29.109 -4.754 1 76.88 627 LEU B O 1
ATOM 10341 N N . ARG B 1 628 ? 8 -31.188 -4.168 1 81.06 628 ARG B N 1
ATOM 10342 C CA . ARG B 1 628 ? 8.977 -31.781 -5.07 1 81.06 628 ARG B CA 1
ATOM 10343 C C . ARG B 1 628 ? 8.68 -31.422 -6.52 1 81.06 628 ARG B C 1
ATOM 10345 O O . ARG B 1 628 ? 9.594 -31.094 -7.285 1 81.06 628 ARG B O 1
ATOM 10352 N N . LEU B 1 629 ? 7.438 -31.516 -6.879 1 75 629 LEU B N 1
ATOM 10353 C CA . LEU B 1 629 ? 7.023 -31.156 -8.234 1 75 629 LEU B CA 1
ATOM 10354 C C . LEU B 1 629 ? 7.344 -29.688 -8.523 1 75 629 LEU B C 1
ATOM 10356 O O . LEU B 1 629 ? 7.793 -29.359 -9.617 1 75 629 LEU B O 1
ATOM 10360 N N . LEU B 1 630 ? 7.082 -28.906 -7.551 1 75.31 630 LEU B N 1
ATOM 10361 C CA . LEU B 1 630 ? 7.379 -27.484 -7.723 1 75.31 630 LEU B CA 1
ATOM 10362 C C . LEU B 1 630 ? 8.852 -27.281 -8.031 1 75.31 630 LEU B C 1
ATOM 10364 O O . LEU B 1 630 ? 9.195 -26.516 -8.945 1 75.31 630 LEU B O 1
ATOM 10368 N N . ILE B 1 631 ? 9.711 -27.938 -7.285 1 81.25 631 ILE B N 1
ATOM 10369 C CA . ILE B 1 631 ? 11.148 -27.812 -7.488 1 81.25 631 ILE B CA 1
ATOM 10370 C C . ILE B 1 631 ? 11.523 -28.328 -8.875 1 81.25 631 ILE B C 1
ATOM 10372 O O . ILE B 1 631 ? 12.305 -27.703 -9.586 1 81.25 631 ILE B O 1
ATOM 10376 N N . MET B 1 632 ? 10.906 -29.406 -9.266 1 77.62 632 MET B N 1
ATOM 10377 C CA . MET B 1 632 ? 11.211 -30.016 -10.562 1 77.62 632 MET B CA 1
ATOM 10378 C C . MET B 1 632 ? 10.773 -29.109 -11.703 1 77.62 632 MET B C 1
ATOM 10380 O O . MET B 1 632 ? 11.453 -29 -12.719 1 77.62 632 MET B O 1
ATOM 10384 N N . LYS B 1 633 ? 9.727 -28.469 -11.484 1 74.88 633 LYS B N 1
ATOM 10385 C CA . LYS B 1 633 ? 9.195 -27.578 -12.508 1 74.88 633 LYS B CA 1
ATOM 10386 C C . LYS B 1 633 ? 10.07 -26.328 -12.656 1 74.88 633 LYS B C 1
ATOM 10388 O O . LYS B 1 633 ? 10.094 -25.703 -13.719 1 74.88 633 LYS B O 1
ATOM 10393 N N . LEU B 1 634 ? 10.719 -26.016 -11.641 1 78.31 634 LEU B N 1
ATOM 10394 C CA . LEU B 1 634 ? 11.562 -24.828 -11.672 1 78.31 634 LEU B CA 1
ATOM 10395 C C . LEU B 1 634 ? 12.898 -25.125 -12.336 1 78.31 634 LEU B C 1
ATOM 10397 O O . LEU B 1 634 ? 13.656 -24.219 -12.656 1 78.31 634 LEU B O 1
ATOM 10401 N N . ASP B 1 635 ? 13.188 -26.328 -12.562 1 79.81 635 ASP B N 1
ATOM 10402 C CA . ASP B 1 635 ? 14.453 -26.688 -13.18 1 79.81 635 ASP B CA 1
ATOM 10403 C C . ASP B 1 635 ? 14.5 -26.25 -14.641 1 79.81 635 ASP B C 1
ATOM 10405 O O . ASP B 1 635 ? 13.484 -26.297 -15.336 1 79.81 635 ASP B O 1
ATOM 10409 N N . LEU B 1 636 ? 15.672 -25.656 -15.133 1 76.12 636 LEU B N 1
ATOM 10410 C CA . LEU B 1 636 ? 15.836 -25.188 -16.5 1 76.12 636 LEU B CA 1
ATOM 10411 C C . LEU B 1 636 ? 16.219 -26.328 -17.438 1 76.12 636 LEU B C 1
ATOM 10413 O O . LEU B 1 636 ? 17.156 -27.078 -17.141 1 76.12 636 LEU B O 1
ATOM 10417 N N . GLY B 1 637 ? 15.297 -27.281 -17.688 1 60.09 637 GLY B N 1
ATOM 10418 C CA . GLY B 1 637 ? 15.609 -28.406 -18.562 1 60.09 637 GLY B CA 1
ATOM 10419 C C . GLY B 1 637 ? 16.375 -28 -19.812 1 60.09 637 GLY B C 1
ATOM 10420 O O . GLY B 1 637 ? 16.531 -26.797 -20.078 1 60.09 637 GLY B O 1
ATOM 10421 N N . ASP B 1 638 ? 17.281 -28.766 -20.391 1 55.34 638 ASP B N 1
ATOM 10422 C CA . ASP B 1 638 ? 17.953 -28.531 -21.672 1 55.34 638 ASP B CA 1
ATOM 10423 C C . ASP B 1 638 ? 16.953 -28.375 -22.797 1 55.34 638 ASP B C 1
ATOM 10425 O O . ASP B 1 638 ? 15.852 -28.938 -22.734 1 55.34 638 ASP B O 1
ATOM 10429 N N . GLU B 1 639 ? 16.969 -27.219 -23.516 1 50.66 639 GLU B N 1
ATOM 10430 C CA . GLU B 1 639 ? 16.047 -26.75 -24.547 1 50.66 639 GLU B CA 1
ATOM 10431 C C . GLU B 1 639 ? 15.703 -27.875 -25.516 1 50.66 639 GLU B C 1
ATOM 10433 O O . GLU B 1 639 ? 16.562 -28.375 -26.234 1 50.66 639 GLU B O 1
ATOM 10438 N N . LYS B 1 640 ? 15.062 -29.031 -25.281 1 52 640 LYS B N 1
ATOM 10439 C CA . LYS B 1 640 ? 14.828 -29.938 -26.406 1 52 640 LYS B CA 1
ATOM 10440 C C . LYS B 1 640 ? 13.422 -29.766 -26.969 1 52 640 LYS B C 1
ATOM 10442 O O . LYS B 1 640 ? 12.57 -29.141 -26.344 1 52 640 LYS B O 1
ATOM 10447 N N . LYS B 1 641 ? 13.141 -30.406 -28.094 1 48.72 641 LYS B N 1
ATOM 10448 C CA . LYS B 1 641 ? 12.148 -30.391 -29.172 1 48.72 641 LYS B CA 1
ATOM 10449 C C . LYS B 1 641 ? 10.766 -30.766 -28.641 1 48.72 641 LYS B C 1
ATOM 10451 O O . LYS B 1 641 ? 10.633 -31.75 -27.906 1 48.72 641 LYS B O 1
ATOM 10456 N N . LYS B 1 642 ? 9.797 -29.828 -28.797 1 49.44 642 LYS B N 1
ATOM 10457 C CA . LYS B 1 642 ? 8.383 -29.875 -28.453 1 49.44 642 LYS B CA 1
ATOM 10458 C C . LYS B 1 642 ? 7.668 -30.984 -29.234 1 49.44 642 LYS B C 1
ATOM 10460 O O . LYS B 1 642 ? 7.793 -31.062 -30.469 1 49.44 642 LYS B O 1
ATOM 10465 N N . VAL B 1 643 ? 7.242 -32.062 -28.641 1 48.5 643 VAL B N 1
ATOM 10466 C CA . VAL B 1 643 ? 6.344 -33.031 -29.266 1 48.5 643 VAL B CA 1
ATOM 10467 C C . VAL B 1 643 ? 4.898 -32.562 -29.125 1 48.5 643 VAL B C 1
ATOM 10469 O O . VAL B 1 643 ? 4.484 -32.125 -28.047 1 48.5 643 VAL B O 1
ATOM 10472 N N . ALA B 1 644 ? 4.172 -32.25 -30.156 1 48.09 644 ALA B N 1
ATOM 10473 C CA . ALA B 1 644 ? 2.791 -31.781 -30.141 1 48.09 644 ALA B CA 1
ATOM 10474 C C . ALA B 1 644 ? 1.81 -32.938 -30.047 1 48.09 644 ALA B C 1
ATOM 10476 O O . ALA B 1 644 ? 2.037 -34 -30.609 1 48.09 644 ALA B O 1
ATOM 10477 N N . HIS B 1 645 ? 0.712 -32.938 -29.203 1 55.97 645 HIS B N 1
ATOM 10478 C CA . HIS B 1 645 ? -0.376 -33.906 -29.094 1 55.97 645 HIS B CA 1
ATOM 10479 C C . HIS B 1 645 ? -1.326 -33.781 -30.281 1 55.97 645 HIS B C 1
ATOM 10481 O O . HIS B 1 645 ? -1.6 -32.688 -30.766 1 55.97 645 HIS B O 1
ATOM 10487 N N . LYS B 1 646 ? -1.87 -34.969 -30.734 1 57.69 646 LYS B N 1
ATOM 10488 C CA . LYS B 1 646 ? -2.738 -34.969 -31.906 1 57.69 646 LYS B CA 1
ATOM 10489 C C . LYS B 1 646 ? -4.211 -34.938 -31.5 1 57.69 646 LYS B C 1
ATOM 10491 O O . LYS B 1 646 ? -4.609 -35.562 -30.516 1 57.69 646 LYS B O 1
ATOM 10496 N N . THR B 1 647 ? -5.102 -34.188 -32.125 1 61.97 647 THR B N 1
ATOM 10497 C CA . THR B 1 647 ? -6.531 -34 -31.891 1 61.97 647 THR B CA 1
ATOM 10498 C C . THR B 1 647 ? -7.332 -35.094 -32.625 1 61.97 647 THR B C 1
ATOM 10500 O O . THR B 1 647 ? -6.766 -35.906 -33.344 1 61.97 647 THR B O 1
ATOM 10503 N N . ASP B 1 648 ? -8.703 -35.219 -32.344 1 63.38 648 ASP B N 1
ATOM 10504 C CA . ASP B 1 648 ? -9.625 -36.156 -33 1 63.38 648 ASP B CA 1
ATOM 10505 C C . ASP B 1 648 ? -9.562 -36 -34.5 1 63.38 648 ASP B C 1
ATOM 10507 O O . ASP B 1 648 ? -9.594 -37 -35.25 1 63.38 648 ASP B O 1
ATOM 10511 N N . SER B 1 649 ? -9.562 -34.781 -34.906 1 64.19 649 SER B N 1
ATOM 10512 C CA . SER B 1 649 ? -9.484 -34.531 -36.344 1 64.19 649 SER B CA 1
ATOM 10513 C C . SER B 1 649 ? -8.25 -35.156 -36.938 1 64.19 649 SER B C 1
ATOM 10515 O O . SER B 1 649 ? -8.312 -35.688 -38.062 1 64.19 649 SER B O 1
ATOM 10517 N N . ALA B 1 650 ? -7.188 -35.125 -36.188 1 68.19 650 ALA B N 1
ATOM 10518 C CA . ALA B 1 650 ? -5.953 -35.719 -36.688 1 68.19 650 ALA B CA 1
ATOM 10519 C C . ALA B 1 650 ? -6.09 -37.25 -36.812 1 68.19 650 ALA B C 1
ATOM 10521 O O . ALA B 1 650 ? -5.605 -37.844 -37.75 1 68.19 650 ALA B O 1
ATOM 10522 N N . TRP B 1 651 ? -6.754 -37.812 -36 1 68.19 651 TRP B N 1
ATOM 10523 C CA . TRP B 1 651 ? -6.887 -39.281 -36 1 68.19 651 TRP B CA 1
ATOM 10524 C C . TRP B 1 651 ? -7.863 -39.719 -37.094 1 68.19 651 TRP B C 1
ATOM 10526 O O . TRP B 1 651 ? -7.73 -40.812 -37.656 1 68.19 651 TRP B O 1
ATOM 10536 N N . LYS B 1 652 ? -8.93 -38.906 -37.344 1 68.25 652 LYS B N 1
ATOM 10537 C CA . LYS B 1 652 ? -9.797 -39.188 -38.5 1 68.25 652 LYS B CA 1
ATOM 10538 C C . LYS B 1 652 ? -9 -39.25 -39.781 1 68.25 652 LYS B C 1
ATOM 10540 O O . LYS B 1 652 ? -9.258 -40.094 -40.656 1 68.25 652 LYS B O 1
ATOM 10545 N N . ILE B 1 653 ? -8.133 -38.344 -39.906 1 68.12 653 ILE B N 1
ATOM 10546 C CA . ILE B 1 653 ? -7.27 -38.344 -41.062 1 68.12 653 ILE B CA 1
ATOM 10547 C C . ILE B 1 653 ? -6.457 -39.625 -41.125 1 68.12 653 ILE B C 1
ATOM 10549 O O . ILE B 1 653 ? -6.355 -40.281 -42.156 1 68.12 653 ILE B O 1
ATOM 10553 N N . ASN B 1 654 ? -5.945 -40.062 -40.062 1 69.5 654 ASN B N 1
ATOM 10554 C CA . ASN B 1 654 ? -5.137 -41.281 -40 1 69.5 654 ASN B CA 1
ATOM 10555 C C . ASN B 1 654 ? -5.984 -42.531 -40.25 1 69.5 654 ASN B C 1
ATOM 10557 O O . ASN B 1 654 ? -5.492 -43.5 -40.781 1 69.5 654 ASN B O 1
ATOM 10561 N N . GLN B 1 655 ? -7.219 -42.438 -39.812 1 67.5 655 GLN B N 1
ATOM 10562 C CA . GLN B 1 655 ? -8.172 -43.5 -40.125 1 67.5 655 GLN B CA 1
ATOM 10563 C C . GLN B 1 655 ? -8.312 -43.688 -41.656 1 67.5 655 GLN B C 1
ATOM 10565 O O . GLN B 1 655 ? -8.234 -44.812 -42.156 1 67.5 655 GLN B O 1
ATOM 10570 N N . ARG B 1 656 ? -8.555 -42.562 -42.312 1 68.62 656 ARG B N 1
ATOM 10571 C CA . ARG B 1 656 ? -8.68 -42.625 -43.781 1 68.62 656 ARG B CA 1
ATOM 10572 C C . ARG B 1 656 ? -7.41 -43.156 -44.406 1 68.62 656 ARG B C 1
ATOM 10574 O O . ARG B 1 656 ? -7.473 -43.969 -45.344 1 68.62 656 ARG B O 1
ATOM 10581 N N . ARG B 1 657 ? -6.312 -42.719 -43.969 1 69.38 657 ARG B N 1
ATOM 10582 C CA . ARG B 1 657 ? -5.035 -43.188 -44.5 1 69.38 657 ARG B CA 1
ATOM 10583 C C . ARG B 1 657 ? -4.836 -44.688 -44.25 1 69.38 657 ARG B C 1
ATOM 10585 O O . ARG B 1 657 ? -4.297 -45.406 -45.094 1 69.38 657 ARG B O 1
ATOM 10592 N N . ALA B 1 658 ? -5.23 -45.094 -43.062 1 65.81 658 ALA B N 1
ATOM 10593 C CA . ALA B 1 658 ? -5.07 -46.5 -42.719 1 65.81 658 ALA B CA 1
ATOM 10594 C C . ALA B 1 658 ? -5.879 -47.406 -43.625 1 65.81 658 ALA B C 1
ATOM 10596 O O . ALA B 1 658 ? -5.434 -48.5 -44 1 65.81 658 ALA B O 1
ATOM 10597 N N . TRP B 1 659 ? -6.973 -46.938 -44.062 1 67.75 659 TRP B N 1
ATOM 10598 C CA . TRP B 1 659 ? -7.871 -47.812 -44.844 1 67.75 659 TRP B CA 1
ATOM 10599 C C . TRP B 1 659 ? -7.848 -47.438 -46.312 1 67.75 659 TRP B C 1
ATOM 10601 O O . TRP B 1 659 ? -8.664 -47.938 -47.094 1 67.75 659 TRP B O 1
ATOM 10611 N N . LYS B 1 660 ? -7.008 -46.5 -46.719 1 64.88 660 LYS B N 1
ATOM 10612 C CA . LYS B 1 660 ? -6.891 -46.125 -48.125 1 64.88 660 LYS B CA 1
ATOM 10613 C C . LYS B 1 660 ? -6.566 -47.344 -49 1 64.88 660 LYS B C 1
ATOM 10615 O O . LYS B 1 660 ? -5.68 -48.125 -48.656 1 64.88 660 LYS B O 1
ATOM 10620 N N . GLY B 1 661 ? -7.145 -47.375 -50.344 1 55.06 661 GLY B N 1
ATOM 10621 C CA . GLY B 1 661 ? -6.926 -48.438 -51.312 1 55.06 661 GLY B CA 1
ATOM 10622 C C . GLY B 1 661 ? -7.688 -49.719 -50.938 1 55.06 661 GLY B C 1
ATOM 10623 O O . GLY B 1 661 ? -7.633 -50.688 -51.688 1 55.06 661 GLY B O 1
ATOM 10624 N N . SER B 1 662 ? -8.07 -49.812 -49.719 1 54.56 662 SER B N 1
ATOM 10625 C CA . SER B 1 662 ? -8.883 -50.969 -49.344 1 54.56 662 SER B CA 1
ATOM 10626 C C . SER B 1 662 ? -10.297 -50.812 -49.906 1 54.56 662 SER B C 1
ATOM 10628 O O . SER B 1 662 ? -10.805 -49.719 -50.062 1 54.56 662 SER B O 1
ATOM 10630 N N . GLN B 1 663 ? -10.727 -51.656 -50.969 1 42.97 663 GLN B N 1
ATOM 10631 C CA . GLN B 1 663 ? -12.109 -51.594 -51.438 1 42.97 663 GLN B CA 1
ATOM 10632 C C . GLN B 1 663 ? -13.062 -51.312 -50.281 1 42.97 663 GLN B C 1
ATOM 10634 O O . GLN B 1 663 ? -12.805 -51.688 -49.125 1 42.97 663 GLN B O 1
ATOM 10639 N N . LYS B 1 664 ? -13.961 -50.281 -50.5 1 41.94 664 LYS B N 1
ATOM 10640 C CA . LYS B 1 664 ? -14.906 -49.875 -49.469 1 41.94 664 LYS B CA 1
ATOM 10641 C C . LYS B 1 664 ? -15.188 -51.031 -48.5 1 41.94 664 LYS B C 1
ATOM 10643 O O . LYS B 1 664 ? -15.227 -50.844 -47.281 1 41.94 664 LYS B O 1
ATOM 10648 N N . ASN B 1 665 ? -16 -52.125 -49.094 1 35.06 665 ASN B N 1
ATOM 10649 C CA . ASN B 1 665 ? -16.766 -53.219 -48.531 1 35.06 665 ASN B CA 1
ATOM 10650 C C . ASN B 1 665 ? -15.844 -54.312 -48 1 35.06 665 ASN B C 1
ATOM 10652 O O . ASN B 1 665 ? -16.297 -55.438 -47.719 1 35.06 665 ASN B O 1
ATOM 10656 N N . GLY B 1 666 ? -14.758 -54.312 -48.062 1 37.69 666 GLY B N 1
ATOM 10657 C CA . GLY B 1 666 ? -13.914 -55.406 -47.562 1 37.69 666 GLY B CA 1
ATOM 10658 C C . GLY B 1 666 ? -13.828 -55.438 -46.031 1 37.69 666 GLY B C 1
ATOM 10659 O O . GLY B 1 666 ? -13.023 -56.188 -45.469 1 37.69 666 GLY B O 1
ATOM 10660 N N . ARG B 1 667 ? -14.07 -54.406 -45.375 1 43.53 667 ARG B N 1
ATOM 10661 C CA . ARG B 1 667 ? -14.492 -54.562 -43.969 1 43.53 667 ARG B CA 1
ATOM 10662 C C . ARG B 1 667 ? -15.602 -55.594 -43.875 1 43.53 667 ARG B C 1
ATOM 10664 O O . ARG B 1 667 ? -16.5 -55.656 -44.719 1 43.53 667 ARG B O 1
ATOM 10671 N N . PRO B 1 668 ? -15.312 -56.75 -43.219 1 38.75 668 PRO B N 1
ATOM 10672 C CA . PRO B 1 668 ? -16.328 -57.812 -43.156 1 38.75 668 PRO B CA 1
ATOM 10673 C C . PRO B 1 668 ? -17.75 -57.25 -43.188 1 38.75 668 PRO B C 1
ATOM 10675 O O . PRO B 1 668 ? -18.719 -58 -43.312 1 38.75 668 PRO B O 1
ATOM 10678 N N . ILE B 1 669 ? -18.125 -56.125 -42.719 1 35.66 669 ILE B N 1
ATOM 10679 C CA . ILE B 1 669 ? -19.5 -56.156 -42.25 1 35.66 669 ILE B CA 1
ATOM 10680 C C . ILE B 1 669 ? -20.438 -56.156 -43.469 1 35.66 669 ILE B C 1
ATOM 10682 O O . ILE B 1 669 ? -21.078 -55.125 -43.75 1 35.66 669 ILE B O 1
ATOM 10686 N N . ASP B 1 670 ? -20.078 -56.438 -44.562 1 31.23 670 ASP B N 1
ATOM 10687 C CA . ASP B 1 670 ? -21.359 -56.469 -45.281 1 31.23 670 ASP B CA 1
ATOM 10688 C C . ASP B 1 670 ? -22.359 -57.375 -44.531 1 31.23 670 ASP B C 1
ATOM 10690 O O . ASP B 1 670 ? -21.969 -58.25 -43.781 1 31.23 670 ASP B O 1
ATOM 10694 N N . LYS B 1 671 ? -23.688 -57.062 -44.562 1 33.72 671 LYS B N 1
ATOM 10695 C CA . LYS B 1 671 ? -24.828 -57.75 -44 1 33.72 671 LYS B CA 1
ATOM 10696 C C . LYS B 1 671 ? -24.719 -59.281 -44.188 1 33.72 671 LYS B C 1
ATOM 10698 O O . LYS B 1 671 ? -25.031 -60.031 -43.281 1 33.72 671 LYS B O 1
ATOM 10703 N N . ALA B 1 672 ? -24.234 -59.75 -45.312 1 33 672 ALA B N 1
ATOM 10704 C CA . ALA B 1 672 ? -24.328 -61.156 -45.688 1 33 672 ALA B CA 1
ATOM 10705 C C . ALA B 1 672 ? -23.328 -62 -44.906 1 33 672 ALA B C 1
ATOM 10707 O O . ALA B 1 672 ? -23.625 -63.125 -44.5 1 33 672 ALA B O 1
ATOM 10708 N N . CYS B 1 673 ? -22.141 -61.531 -44.688 1 33 673 CYS B N 1
ATOM 10709 C CA . CYS B 1 673 ? -21.188 -62.375 -43.938 1 33 673 CYS B CA 1
ATOM 10710 C C . CYS B 1 673 ? -21.562 -62.438 -42.469 1 33 673 CYS B C 1
ATOM 10712 O O . CYS B 1 673 ? -21.312 -63.438 -41.781 1 33 673 CYS B O 1
ATOM 10714 N N . PHE B 1 674 ? -22.219 -61.5 -41.844 1 34.53 674 PHE B N 1
ATOM 10715 C CA . PHE B 1 674 ? -22.797 -61.469 -40.5 1 34.53 674 PHE B CA 1
ATOM 10716 C C . PHE B 1 674 ? -23.891 -62.531 -40.375 1 34.53 674 PHE B C 1
ATOM 10718 O O . PHE B 1 674 ? -23.891 -63.312 -39.406 1 34.53 674 PHE B O 1
ATOM 10725 N N . LEU B 1 675 ? -24.719 -62.688 -41.344 1 37.12 675 LEU B N 1
ATOM 10726 C CA . LEU B 1 675 ? -25.781 -63.688 -41.281 1 37.12 675 LEU B CA 1
ATOM 10727 C C . LEU B 1 675 ? -25.188 -65.125 -41.281 1 37.12 675 LEU B C 1
ATOM 10729 O O . LEU B 1 675 ? -25.688 -66 -40.562 1 37.12 675 LEU B O 1
ATOM 10733 N N . ARG B 1 676 ? -24 -65.25 -41.844 1 36.78 676 ARG B N 1
ATOM 10734 C CA . ARG B 1 676 ? -23.391 -66.562 -41.812 1 36.78 676 ARG B CA 1
ATOM 10735 C C . ARG B 1 676 ? -22.734 -66.812 -40.469 1 36.78 676 ARG B C 1
ATOM 10737 O O . ARG B 1 676 ? -22.828 -67.938 -39.938 1 36.78 676 ARG B O 1
ATOM 10744 N N . ALA B 1 677 ? -22.141 -65.875 -39.812 1 35.16 677 ALA B N 1
ATOM 10745 C CA . ALA B 1 677 ? -21.562 -66.125 -38.5 1 35.16 677 ALA B CA 1
ATOM 10746 C C . ALA B 1 677 ? -22.641 -66.312 -37.438 1 35.16 677 ALA B C 1
ATOM 10748 O O . ALA B 1 677 ? -22.5 -67.188 -36.562 1 35.16 677 ALA B O 1
ATOM 10749 N N . MET B 1 678 ? -23.703 -65.75 -37.438 1 36.31 678 MET B N 1
ATOM 10750 C CA . MET B 1 678 ? -24.859 -66 -36.594 1 36.31 678 MET B CA 1
ATOM 10751 C C . MET B 1 678 ? -25.375 -67.438 -36.812 1 36.31 678 MET B C 1
ATOM 10753 O O . MET B 1 678 ? -25.781 -68.062 -35.844 1 36.31 678 MET B O 1
ATOM 10757 N N . GLU B 1 679 ? -25.547 -67.812 -38.062 1 38.38 679 GLU B N 1
ATOM 10758 C CA . GLU B 1 679 ? -26.031 -69.188 -38.344 1 38.38 679 GLU B CA 1
ATOM 10759 C C . GLU B 1 679 ? -25.094 -70.25 -37.75 1 38.38 679 GLU B C 1
ATOM 10761 O O . GLU B 1 679 ? -25.562 -71.25 -37.188 1 38.38 679 GLU B O 1
ATOM 10766 N N . GLU B 1 680 ? -23.828 -69.938 -37.781 1 38.94 680 GLU B N 1
ATOM 10767 C CA . GLU B 1 680 ? -22.906 -70.938 -37.219 1 38.94 680 GLU B CA 1
ATOM 10768 C C . GLU B 1 680 ? -22.891 -70.875 -35.688 1 38.94 680 GLU B C 1
ATOM 10770 O O . GLU B 1 680 ? -22.766 -71.875 -35.031 1 38.94 680 GLU B O 1
ATOM 10775 N N . ALA B 1 681 ? -22.922 -69.688 -35.094 1 36.81 681 ALA B N 1
ATOM 10776 C CA . ALA B 1 681 ? -22.969 -69.625 -33.625 1 36.81 681 ALA B CA 1
ATOM 10777 C C . ALA B 1 681 ? -24.297 -70.188 -33.125 1 36.81 681 ALA B C 1
ATOM 10779 O O . ALA B 1 681 ? -24.328 -70.812 -32.031 1 36.81 681 ALA B O 1
ATOM 10780 N N . THR B 1 682 ? -25.391 -70 -33.781 1 37.16 682 THR B N 1
ATOM 10781 C CA . THR B 1 682 ? -26.641 -70.688 -33.375 1 37.16 682 THR B CA 1
ATOM 10782 C C . THR B 1 682 ? -26.578 -72.188 -33.625 1 37.16 682 THR B C 1
ATOM 10784 O O . THR B 1 682 ? -27.344 -72.938 -33.031 1 37.16 682 THR B O 1
ATOM 10787 N N . GLN B 1 683 ? -25.797 -72.562 -34.656 1 37.5 683 GLN B N 1
ATOM 10788 C CA . GLN B 1 683 ? -25.75 -74 -34.812 1 37.5 683 GLN B CA 1
ATOM 10789 C C . GLN B 1 683 ? -24.859 -74.688 -33.75 1 37.5 683 GLN B C 1
ATOM 10791 O O . GLN B 1 683 ? -24.938 -75.875 -33.531 1 37.5 683 GLN B O 1
ATOM 10796 N N . LYS B 1 684 ? -23.922 -73.938 -33.25 1 36.62 684 LYS B N 1
ATOM 10797 C CA . LYS B 1 684 ? -23.266 -74.562 -32.125 1 36.62 684 LYS B CA 1
ATOM 10798 C C . LYS B 1 684 ? -23.938 -74.188 -30.812 1 36.62 684 LYS B C 1
ATOM 10800 O O . LYS B 1 684 ? -24.281 -73 -30.625 1 36.62 684 LYS B O 1
#

Nearest PDB structures (foldseek):
  5ero-assembly1_A  TM=9.475E-01  e=3.925E-12  Diaporthe amygdali
  8yl9-assembly3_B  TM=8.172E-01  e=1.771E-10  Penicillium brasilianum
  8d7f-assembly4_D  TM=8.247E-01  e=3.794E-10  Aspergillus flavus NRRL3357
  8d7f-assembly8_H  TM=8.296E-01  e=1.058E-08  Aspergillus flavus NRRL3357
  2oa6-assembly1_D  TM=8.599E-01  e=4.481E-08  Aspergillus terreus

pLDDT: mean 77.92, std 17.96, range [24.7, 96.56]

Radius of gyration: 47.44 Å; Cα contacts (8 Å, |Δi|>4): 1775; chains: 2; bounding box: 72×146×100 Å

Secondary structure (DSSP, 8-state):
-GGG---SSEEEPPGGGTTT-TT---SS--EEETTHHHHHHHHHHHHHHHH-GGGTTSS-SS--TTT--HHHHH-TT--HHHHHHHHHHHHHHHHHHHHHHSGGGHHHHHHHHHHHHHHHTT-------S---HHHHHHHHHHHHHHHHHHHH-HHHHHHHHHHHHHHHHHGGG-TTPPPSSHHHHHHHHHHHTTHHHHHHHHHHHTT----HHHHHHHHHHHHHHHHHHHHHHHHHHHHHHHHHHHHTTT-S----HHHHHHHHHT--HHHHHHHHHHHHHHHHHHHHHHHHHHHTSSS--HHHHHHHHHHHHHHHHHHHHHTS-TTTS--SS-HHHHHHHHH-HHHH------GGG-------------------HHHHHHHHHHHHHHHHHHHHHHT--EETTEE-HHHHH-HHHHHHHHHHHHHHHHHHHHTT-HHHHHHHHHHHHHHHHHHHHHHHHHHHT----HHHHHHHHHHHTHHHHHHHHHHHHHH-SSSTT---HHHHHHHHHHHHHHHHHHHHH-HHHHHHH-TTHHHHHT---HHHHHHHHSTT--THHHHHHHHHS-TTPPPPHHHHHHHHHHHHHTTHHHHHHHHHHHHHHHHHHHHHHHHHHTTS---HHHHHHHHHHS-------PPPPPHHHHHHHHHHHTTTS-TT-SS-SHHHHHHHHHHHHH-/-------SSEEEPPHHHHTT-TT---SS--EEETTHHHHHHHHHHHHHHHH-GGGTTSS-SS--TTT--HHHHH-TT--HHHHHHHHHHHHHHHHHHHHHHSGGGHHHHHHHHHHHHHHHTT-------S---HHHHHHHHHHHHHHHHHHHH-HHHHHHHHHHHHHHHHHGGG-TTPPPSSHHHHHHHHHHHTTHHHHHHHHHHHTT----HHHHHHHHHHHHHHHHHHHHHHHHHHHHHHHHHHHHTTT-S----HHHHHHHHHT--HHHHHHHHHHHHHHHHHHHHHHHHHHHTSSS--HHHHHHHHHHHHHHHHHHHHHHS-TTTS--SS-HHHHHHHHH-HHHH------GGG-------------------HHHHHHHHHHHHHHHHHHHHHHT--EETTEE-HHHHH-HHHHHHHHHHHHHHHHHHHHTT-HHHHHHHHHHHHHHHHHHHHHHHHHHHT----HHHHHHHHHHHTHHHHHHHHHHHHHH-SSSTT---HHHHHHHHHHHHHHHHHHHHH-HHHHHHH-TTHHHHHT---HHHHHHHHSTT--THHHHHHHHHS-TTPPPPHHHHHHHHHHHHHTTHHHHHHHHHHHHHHHHHHHHHHHHHHTTS---HHHHHHHHHHS--------PPPPHHHHHHHHHHHTTTS-TT-SS-SHHHHHHHHHHHHH-

Solvent-accessible surface area (backbone atoms only — not comparable to full-atom values): 73340 Å² total; per-residue (Å²): 127,82,79,64,73,70,58,81,38,34,41,75,54,66,55,80,75,43,68,77,37,84,79,65,72,65,95,46,75,43,31,27,23,75,63,38,65,48,35,47,24,20,38,47,33,46,33,30,58,48,62,31,73,88,44,44,55,76,66,62,55,41,66,21,84,78,72,35,38,39,52,25,16,26,34,18,50,30,35,76,91,35,36,42,59,51,24,25,51,52,24,47,52,39,53,51,51,58,52,65,72,44,69,90,44,48,68,57,46,51,52,49,48,49,48,48,44,26,64,70,61,71,37,75,75,61,88,66,72,58,77,74,49,70,59,56,51,26,45,49,34,50,51,22,40,54,51,31,51,34,37,70,76,35,49,72,58,25,53,44,50,53,52,49,48,50,52,50,66,62,56,67,75,75,56,75,82,68,85,62,85,45,63,68,60,40,44,35,48,43,36,57,74,66,37,40,64,62,53,49,48,46,42,36,51,28,41,71,52,70,71,53,72,70,50,43,63,67,44,37,26,47,46,40,28,46,41,45,27,47,51,46,52,50,29,63,56,36,37,65,53,51,49,50,49,21,58,73,48,72,56,72,47,70,83,88,35,61,40,54,49,43,12,64,64,66,72,42,52,67,72,57,15,45,53,50,48,52,49,50,32,49,51,25,52,50,49,29,50,52,52,47,52,56,45,64,66,40,93,76,62,55,66,54,54,52,52,49,53,50,42,48,44,26,26,49,17,11,50,52,52,33,59,73,67,20,56,76,57,36,93,62,94,68,55,56,49,45,52,48,42,71,72,61,32,73,71,68,20,62,66,91,61,85,77,53,75,85,56,68,75,76,78,81,74,77,88,54,75,60,52,64,76,65,72,73,53,36,69,58,50,54,39,46,50,39,44,50,52,22,50,49,52,50,47,35,58,43,55,64,55,64,40,47,80,60,31,71,30,65,41,80,73,66,31,60,30,54,41,49,45,51,23,54,41,37,49,44,53,31,48,53,56,38,52,71,74,33,74,66,40,42,51,48,47,44,52,25,50,48,36,20,38,53,14,44,49,49,55,48,49,25,28,72,67,60,50,83,60,50,73,68,54,47,50,56,30,35,44,13,41,50,6,15,59,41,32,36,53,46,50,44,48,31,74,66,36,89,65,70,49,78,59,77,55,50,66,58,24,37,51,50,21,44,45,52,51,52,47,50,40,50,35,39,70,67,33,67,68,36,22,62,22,43,35,75,36,44,47,62,42,52,38,48,79,38,59,43,55,42,49,35,54,62,41,85,89,57,75,49,52,63,64,49,46,50,55,64,62,53,55,89,89,49,73,69,51,70,66,56,52,51,52,50,51,48,54,30,52,74,65,40,14,57,60,52,48,51,50,52,48,51,52,46,51,53,49,50,55,51,48,47,54,54,49,21,52,74,34,22,58,41,82,60,32,53,62,49,24,51,55,56,66,67,50,82,68,79,92,71,85,86,75,82,84,81,54,52,71,54,45,45,52,26,46,51,59,49,51,57,91,52,65,86,73,69,51,68,77,41,74,66,60,52,55,51,54,51,53,49,54,70,69,95,129,88,71,73,76,69,58,80,36,34,40,74,54,67,55,81,75,43,69,78,38,86,80,66,71,65,96,45,75,42,31,27,23,74,63,36,65,48,36,46,23,21,38,46,33,47,34,30,60,48,61,31,74,89,42,44,55,76,66,61,54,42,64,20,82,80,73,35,36,38,52,25,15,26,32,18,50,31,36,77,92,36,36,44,60,52,24,26,51,52,24,49,52,40,52,49,51,58,52,63,74,46,69,90,44,47,68,58,48,51,51,50,48,49,49,48,44,26,65,70,59,72,38,75,77,62,86,65,72,58,76,74,49,70,59,57,50,26,45,49,34,51,52,21,40,53,50,31,52,35,37,70,77,35,49,71,57,25,53,44,49,52,53,49,50,51,53,49,66,62,55,67,75,74,55,74,82,68,84,61,85,45,64,68,61,40,44,35,48,43,36,57,73,66,36,40,63,62,51,48,48,47,42,35,50,30,42,71,51,70,72,53,73,70,50,43,63,67,43,36,24,47,47,41,29,46,43,46,26,47,50,45,52,50,29,63,54,36,39,66,52,52,50,51,50,22,60,73,48,74,57,73,47,70,81,87,36,60,39,55,46,45,13,64,66,66,73,42,52,66,70,57,15,45,53,50,48,52,48,49,33,48,50,26,53,50,49,29,51,52,52,50,51,56,45,65,66,41,95,76,61,56,65,53,54,51,53,50,53,49,44,47,43,26,26,48,16,12,48,52,52,33,58,74,65,20,58,76,57,35,92,61,95,67,56,56,49,47,52,49,43,72,71,62,33,74,70,66,19,61,66,92,62,86,77,54,75,84,55,68,76,78,79,81,74,77,86,55,76,59,51,64,74,65,70,71,54,38,68,57,50,54,41,47,51,39,44,50,53,23,50,48,52,50,45,35,59,45,55,64,55,64,39,47,81,61,30,70,28,63,41,80,73,66,31,60,30,54,41,50,45,49,24,53,43,36,49,42,52,31,47,53,57,39,53,72,74,33,73,65,40,42,51,48,47,42,53,25,50,48,36,19,38,53,14,44,49,50,54,49,48,27,28,74,68,59,50,83,62,51,72,69,54,46,48,54,28,33,46,12,42,49,6,14,60,41,32,37,54,47,51,46,47,31,74,68,35,88,65,71,50,78,59,77,56,50,66,57,25,37,50,49,22,45,44,53,50,50,48,51,40,51,34,38,71,67,33,67,69,37,22,61,24,44,35,76,36,43,48,63,41,52,38,49,79,37,59,43,56,40,49,35,53,62,43,86,92,57,73,49,53,64,66,49,45,51,55,65,61,53,56,90,88,48,74,70,52,70,67,56,51,50,50,50,51,48,53,30,51,74,63,41,14,58,59,52,49,50,52,53,48,52,52,47,51,53,49,50,54,52,49,48,53,52,48,21,52,75,34,20,59,39,82,60,32,53,62,48,25,53,55,57,67,66,50,84,68,79,91,69,85,84,74,81,85,82,55,51,69,54,44,44,51,26,46,52,60,49,51,56,91,52,65,89,72,70,54,71,76,43,73,68,60,50,56,50,53,51,52,51,55,68,69,94